Protein 1T3I (pdb70)

Structure (mmCIF, N/CA/C/O backbone):
data_1T3I
#
_entry.id   1T3I
#
_cell.length_a   88.386
_cell.length_b   89.308
_cell.length_c   141.815
_cell.angle_alpha   90.00
_cell.angle_beta   90.00
_cell.angle_gamma   90.00
#
_symmetry.space_group_name_H-M   'P 21 21 21'
#
loop_
_entity.id
_entity.type
_entity.pdbx_description
1 polymer 'Probable cysteine desulfurase'
2 branched beta-D-fructofuranose-(2-1)-3-O-octanoyl-alpha-D-glucopyranose
3 non-polymer "PYRIDOXAL-5'-PHOSPHATE"
4 non-polymer GLYCEROL
5 water water
#
loop_
_atom_site.group_PDB
_atom_site.id
_atom_site.type_symbol
_atom_site.label_atom_id
_atom_site.label_alt_id
_atom_site.label_comp_id
_atom_site.label_asym_id
_atom_site.label_entity_id
_atom_site.label_seq_id
_atom_site.pdbx_PDB_ins_code
_atom_site.Cartn_x
_atom_site.Cartn_y
_atom_site.Cartn_z
_atom_site.occupancy
_atom_site.B_iso_or_equiv
_atom_site.auth_seq_id
_atom_site.auth_comp_id
_atom_site.auth_asym_id
_atom_site.auth_atom_id
_atom_site.pdbx_PDB_model_num
ATOM 1 N N . PRO A 1 7 ? -22.065 27.922 15.756 1.00 45.77 7 PRO A N 1
ATOM 2 C CA . PRO A 1 7 ? -21.283 29.092 16.222 1.00 45.05 7 PRO A CA 1
ATOM 3 C C . PRO A 1 7 ? -19.847 29.043 15.710 1.00 43.11 7 PRO A C 1
ATOM 4 O O . PRO A 1 7 ? -19.197 27.996 15.752 1.00 42.38 7 PRO A O 1
ATOM 8 N N . SER A 1 8 ? -19.359 30.181 15.225 1.00 40.82 8 SER A N 1
ATOM 9 C CA . SER A 1 8 ? -17.998 30.275 14.706 1.00 38.31 8 SER A CA 1
ATOM 10 C C . SER A 1 8 ? -16.982 30.015 15.813 1.00 36.22 8 SER A C 1
ATOM 11 O O . SER A 1 8 ? -17.311 30.088 16.996 1.00 34.75 8 SER A O 1
ATOM 14 N N . LEU A 1 9 ? -15.748 29.715 15.424 1.00 34.91 9 LEU A N 1
ATOM 15 C CA . LEU A 1 9 ? -14.690 29.469 16.396 1.00 33.47 9 LEU A CA 1
ATOM 16 C C . LEU A 1 9 ? -14.545 30.687 17.303 1.00 31.64 9 LEU A C 1
ATOM 17 O O . LEU A 1 9 ? -14.410 30.559 18.519 1.00 30.89 9 LEU A O 1
ATOM 22 N N . ALA A 1 10 ? -14.585 31.874 16.703 1.00 31.27 10 ALA A N 1
ATOM 23 C CA . ALA A 1 10 ? -14.449 33.112 17.459 1.00 29.86 10 ALA A CA 1
ATOM 24 C C . ALA A 1 10 ? -15.554 33.235 18.496 1.00 30.96 10 ALA A C 1
ATOM 25 O O . ALA A 1 10 ? -15.301 33.572 19.650 1.00 30.74 10 ALA A O 1
ATOM 27 N N . ALA A 1 11 ? -16.783 32.959 18.078 1.00 30.46 11 ALA A N 1
ATOM 28 C CA . ALA A 1 11 ? -17.924 33.048 18.975 1.00 32.18 11 ALA A CA 1
ATOM 29 C C . ALA A 1 11 ? -17.736 32.192 20.222 1.00 32.75 11 ALA A C 1
ATOM 30 O O . ALA A 1 11 ? -18.164 32.573 21.312 1.00 34.25 11 ALA A O 1
ATOM 32 N N . THR A 1 12 ? -17.092 31.039 20.063 1.00 33.06 12 THR A N 1
ATOM 33 C CA . THR A 1 12 ? -16.881 30.134 21.186 1.00 33.46 12 THR A CA 1
ATOM 34 C C . THR A 1 12 ? -15.752 30.530 22.133 1.00 32.88 12 THR A C 1
ATOM 35 O O . THR A 1 12 ? -15.708 30.050 23.263 1.00 31.97 12 THR A O 1
ATOM 39 N N . VAL A 1 13 ? -14.847 31.402 21.693 1.00 30.89 13 VAL A N 1
ATOM 40 C CA . VAL A 1 13 ? -13.723 31.791 22.547 1.00 30.41 13 VAL A CA 1
ATOM 41 C C . VAL A 1 13 ? -13.609 33.265 22.933 1.00 29.37 13 VAL A C 1
ATOM 42 O O . VAL A 1 13 ? -12.844 33.604 23.833 1.00 29.09 13 VAL A O 1
ATOM 46 N N . ARG A 1 14 ? -14.352 34.146 22.272 1.00 29.14 14 ARG A N 1
ATOM 47 C CA . ARG A 1 14 ? -14.249 35.566 22.594 1.00 28.48 14 ARG A CA 1
ATOM 48 C C . ARG A 1 14 ? -14.436 35.889 24.077 1.00 29.98 14 ARG A C 1
ATOM 49 O O . ARG A 1 14 ? -13.845 36.844 24.588 1.00 28.63 14 ARG A O 1
ATOM 57 N N . GLN A 1 15 ? -15.245 35.094 24.772 1.00 28.90 15 GLN A N 1
ATOM 58 C CA . GLN A 1 15 ? -15.474 35.321 26.194 1.00 29.31 15 GLN A CA 1
ATOM 59 C C . GLN A 1 15 ? -14.197 35.063 26.994 1.00 28.44 15 GLN A C 1
ATOM 60 O O . GLN A 1 15 ? -14.098 35.463 28.156 1.00 29.28 15 GLN A O 1
ATOM 62 N N . ASP A 1 16 ? -13.226 34.399 26.368 1.00 28.57 16 ASP A N 1
ATOM 63 C CA . ASP A 1 16 ? -11.952 34.085 27.017 1.00 28.43 16 ASP A CA 1
ATOM 64 C C . ASP A 1 16 ? -10.988 35.270 27.046 1.00 29.61 16 ASP A C 1
ATOM 65 O O . ASP A 1 16 ? -10.011 35.259 27.797 1.00 29.66 16 ASP A O 1
ATOM 70 N N . PHE A 1 17 ? -11.256 36.281 26.224 1.00 28.38 17 PHE A N 1
ATOM 71 C CA . PHE A 1 17 ? -10.385 37.453 26.143 1.00 27.80 17 PHE A CA 1
ATOM 72 C C . PHE A 1 17 ? -11.062 38.696 26.698 1.00 27.84 17 PHE A C 1
ATOM 73 O O . PHE A 1 17 ? -11.823 39.369 26.004 1.00 27.74 17 PHE A O 1
ATOM 81 N N . PRO A 1 18 ? -10.782 39.025 27.965 1.00 28.28 18 PRO A N 1
ATOM 82 C CA . PRO A 1 18 ? -11.393 40.199 28.587 1.00 28.26 18 PRO A CA 1
ATOM 83 C C . PRO A 1 18 ? -11.150 41.547 27.911 1.00 27.89 18 PRO A C 1
ATOM 84 O O . PRO A 1 18 ? -12.004 42.431 27.975 1.00 28.32 18 PRO A O 1
ATOM 88 N N . ILE A 1 19 ? -10.008 41.710 27.250 1.00 26.22 19 ILE A N 1
ATOM 89 C CA . ILE A 1 19 ? -9.713 42.988 26.614 1.00 25.30 19 ILE A CA 1
ATOM 90 C C . ILE A 1 19 ? -10.649 43.326 25.458 1.00 25.91 19 ILE A C 1
ATOM 91 O O . ILE A 1 19 ? -10.825 44.496 25.115 1.00 26.45 19 ILE A O 1
ATOM 96 N N . LEU A 1 20 ? -11.250 42.303 24.861 1.00 25.68 20 LEU A N 1
ATOM 97 C CA . LEU A 1 20 ? -12.156 42.505 23.734 1.00 27.67 20 LEU A CA 1
ATOM 98 C C . LEU A 1 20 ? -13.462 43.179 24.138 1.00 29.18 20 LEU A C 1
ATOM 99 O O . LEU A 1 20 ? -14.135 43.791 23.310 1.00 28.34 20 LEU A O 1
ATOM 104 N N . ASN A 1 21 ? -13.813 43.067 25.412 1.00 29.70 21 ASN A N 1
ATOM 105 C CA . ASN A 1 21 ? -15.052 43.647 25.911 1.00 32.99 21 ASN A CA 1
ATOM 106 C C . ASN A 1 21 ? -14.890 45.065 26.442 1.00 32.72 21 ASN A C 1
ATOM 107 O O . ASN A 1 21 ? -14.919 45.297 27.651 1.00 33.32 21 ASN A O 1
ATOM 112 N N . GLN A 1 22 ? -14.717 46.014 25.532 1.00 32.15 22 GLN A N 1
ATOM 113 C CA . GLN A 1 22 ? -14.569 47.410 25.911 1.00 33.00 22 GLN A CA 1
ATOM 114 C C . GLN A 1 22 ? -14.881 48.300 24.721 1.00 33.69 22 GLN A C 1
ATOM 115 O O . GLN A 1 22 ? -14.913 47.833 23.582 1.00 32.94 22 GLN A O 1
ATOM 121 N N . GLU A 1 23 ? -15.113 49.580 24.989 1.00 34.80 23 GLU A N 1
ATOM 122 C CA . GLU A 1 23 ? -15.420 50.529 23.930 1.00 36.94 23 GLU A CA 1
ATOM 123 C C . GLU A 1 23 ? -14.305 51.536 23.699 1.00 36.49 23 GLU A C 1
ATOM 124 O O . GLU A 1 23 ? -13.623 51.962 24.634 1.00 36.81 23 GLU A O 1
ATOM 130 N N . ILE A 1 24 ? -14.129 51.902 22.435 1.00 35.81 24 ILE A N 1
ATOM 131 C CA . ILE A 1 24 ? -13.115 52.860 22.020 1.00 35.63 24 ILE A CA 1
ATOM 132 C C . ILE A 1 24 ? -13.816 53.974 21.244 1.00 36.27 24 ILE A C 1
ATOM 133 O O . ILE A 1 24 ? -14.538 53.708 20.285 1.00 35.18 24 ILE A O 1
ATOM 138 N N . ASN A 1 25 ? -13.600 55.216 21.666 1.00 37.68 25 ASN A N 1
ATOM 139 C CA . ASN A 1 25 ? -14.207 56.374 21.015 1.00 39.37 25 ASN A CA 1
ATOM 140 C C . ASN A 1 25 ? -15.705 56.212 20.778 1.00 39.40 25 ASN A C 1
ATOM 141 O O . ASN A 1 25 ? -16.223 56.628 19.742 1.00 40.99 25 ASN A O 1
ATOM 146 N N . GLY A 1 26 ? -16.391 55.601 21.739 1.00 39.48 26 GLY A N 1
ATOM 147 C CA . GLY A 1 26 ? -17.827 55.411 21.626 1.00 38.22 26 GLY A CA 1
ATOM 148 C C . GLY A 1 26 ? -18.287 54.180 20.867 1.00 37.54 26 GLY A C 1
ATOM 149 O O . GLY A 1 26 ? -19.489 53.978 20.690 1.00 38.28 26 GLY A O 1
ATOM 150 N N . HIS A 1 27 ? -17.350 53.354 20.414 1.00 34.64 27 HIS A N 1
ATOM 151 C CA . HIS A 1 27 ? -17.706 52.152 19.671 1.00 33.91 27 HIS A CA 1
ATOM 152 C C . HIS A 1 27 ? -17.017 50.923 20.243 1.00 33.23 27 HIS A C 1
ATOM 153 O O . HIS A 1 27 ? -15.959 51.024 20.859 1.00 32.33 27 HIS A O 1
ATOM 160 N N . PRO A 1 28 ? -17.608 49.739 20.037 1.00 32.56 28 PRO A N 1
ATOM 161 C CA . PRO A 1 28 ? -16.987 48.519 20.554 1.00 32.03 28 PRO A CA 1
ATOM 162 C C . PRO A 1 28 ? -15.637 48.313 19.870 1.00 29.45 28 PRO A C 1
ATOM 163 O O . PRO A 1 28 ? -15.501 48.528 18.664 1.00 26.34 28 PRO A O 1
ATOM 167 N N . LEU A 1 29 ? -14.635 47.921 20.649 1.00 27.33 29 LEU A N 1
ATOM 168 C CA . LEU A 1 29 ? -13.301 47.691 20.112 1.00 26.02 29 LEU A CA 1
ATOM 169 C C . LEU A 1 29 ? -13.297 46.635 19.019 1.00 24.88 29 LEU A C 1
ATOM 170 O O . LEU A 1 29 ? -13.944 45.596 19.138 1.00 25.27 29 LEU A O 1
ATOM 175 N N . VAL A 1 30 ? -12.570 46.919 17.945 1.00 23.62 30 VAL A N 1
ATOM 176 C CA . VAL A 1 30 ? -12.407 45.984 16.845 1.00 23.52 30 VAL A CA 1
ATOM 177 C C . VAL A 1 30 ? -10.894 45.945 16.671 1.00 23.62 30 VAL A C 1
ATOM 178 O O . VAL A 1 30 ? -10.311 46.807 16.013 1.00 24.56 30 VAL A O 1
ATOM 182 N N . TYR A 1 31 ? -10.266 44.955 17.297 1.00 23.22 31 TYR A N 1
ATOM 183 C CA . TYR A 1 31 ? -8.815 44.817 17.265 1.00 22.91 31 TYR A CA 1
ATOM 184 C C . TYR A 1 31 ? -8.306 44.044 16.055 1.00 22.37 31 TYR A C 1
ATOM 185 O O . TYR A 1 31 ? -8.373 42.817 16.011 1.00 21.60 31 TYR A O 1
ATOM 194 N N . LEU A 1 32 ? -7.785 44.776 15.080 1.00 21.93 32 LEU A N 1
ATOM 195 C CA . LEU A 1 32 ? -7.271 44.169 13.861 1.00 22.09 32 LEU A CA 1
ATOM 196 C C . LEU A 1 32 ? -5.786 44.481 13.675 1.00 21.69 32 LEU A C 1
ATOM 197 O O . LEU A 1 32 ? -5.339 44.796 12.572 1.00 20.95 32 LEU A O 1
ATOM 202 N N . ASP A 1 33 ? -5.025 44.396 14.762 1.00 20.95 33 ASP A N 1
ATOM 203 C CA . ASP A 1 33 ? -3.587 44.648 14.707 1.00 23.24 33 ASP A CA 1
ATOM 204 C C . ASP A 1 33 ? -2.872 43.485 15.391 1.00 23.37 33 ASP A C 1
ATOM 205 O O . ASP A 1 33 ? -1.904 43.662 16.133 1.00 22.67 33 ASP A O 1
ATOM 210 N N . ASN A 1 34 ? -3.371 42.287 15.110 1.00 21.59 34 ASN A N 1
ATOM 211 C CA . ASN A 1 34 ? -2.836 41.058 15.676 1.00 21.07 34 ASN A CA 1
ATOM 212 C C . ASN A 1 34 ? -1.454 40.679 15.176 1.00 21.16 34 ASN A C 1
ATOM 213 O O . ASN A 1 34 ? -0.737 39.933 15.841 1.00 22.31 34 ASN A O 1
ATOM 218 N N . ALA A 1 35 ? -1.071 41.192 14.014 1.00 19.66 35 ALA A N 1
ATOM 219 C CA . ALA A 1 35 ? 0.255 40.903 13.486 1.00 20.76 35 ALA A CA 1
ATOM 220 C C . ALA A 1 35 ? 1.284 41.663 14.332 1.00 21.83 35 ALA A C 1
ATOM 221 O O . ALA A 1 35 ? 2.452 41.283 14.381 1.00 23.59 35 ALA A O 1
ATOM 223 N N . ALA A 1 36 ? 0.844 42.735 14.992 1.00 21.60 36 ALA A N 1
ATOM 224 C CA . ALA A 1 36 ? 1.731 43.524 15.849 1.00 22.50 36 ALA A CA 1
ATOM 225 C C . ALA A 1 36 ? 1.851 42.803 17.191 1.00 22.73 36 ALA A C 1
ATOM 226 O O . ALA A 1 36 ? 2.948 42.592 17.703 1.00 23.05 36 ALA A O 1
ATOM 228 N N . THR A 1 37 ? 0.713 42.434 17.763 1.00 21.88 37 THR A N 1
ATOM 229 C CA . THR A 1 37 ? 0.713 41.682 19.014 1.00 20.99 37 THR A CA 1
ATOM 230 C C . THR A 1 37 ? -0.681 41.132 19.255 1.00 22.17 37 THR A C 1
ATOM 231 O O . THR A 1 37 ? -1.668 41.723 18.814 1.00 21.37 37 THR A O 1
ATOM 235 N N . SER A 1 38 ? -0.753 39.992 19.941 1.00 20.86 38 SER A N 1
ATOM 236 C CA . SER A 1 38 ? -2.027 39.330 20.204 1.00 21.86 38 SER A CA 1
ATOM 237 C C . SER A 1 38 ? -2.587 39.633 21.584 1.00 22.19 38 SER A C 1
ATOM 238 O O . SER A 1 38 ? -1.880 40.129 22.458 1.00 22.64 38 SER A O 1
ATOM 241 N N . GLN A 1 39 ? -3.867 39.333 21.772 1.00 22.23 39 GLN A N 1
ATOM 242 C CA . GLN A 1 39 ? -4.504 39.545 23.063 1.00 22.90 39 GLN A CA 1
ATOM 243 C C . GLN A 1 39 ? -4.413 38.230 23.836 1.00 23.50 39 GLN A C 1
ATOM 244 O O . GLN A 1 39 ? -4.175 37.177 23.240 1.00 23.71 39 GLN A O 1
ATOM 250 N N . LYS A 1 40 ? -4.599 38.282 25.152 1.00 22.36 40 LYS A N 1
ATOM 251 C CA . LYS A 1 40 ? -4.464 37.082 25.976 1.00 22.73 40 LYS A CA 1
ATOM 252 C C . LYS A 1 40 ? -5.748 36.520 26.571 1.00 21.70 40 LYS A C 1
ATOM 253 O O . LYS A 1 40 ? -6.623 37.268 26.998 1.00 22.93 40 LYS A O 1
ATOM 259 N N . PRO A 1 41 ? -5.871 35.183 26.611 1.00 23.04 41 PRO A N 1
ATOM 260 C CA . PRO A 1 41 ? -7.064 34.549 27.182 1.00 22.48 41 PRO A CA 1
ATOM 261 C C . PRO A 1 41 ? -6.889 34.437 28.700 1.00 24.98 41 PRO A C 1
ATOM 262 O O . PRO A 1 41 ? -5.761 34.465 29.202 1.00 24.25 41 PRO A O 1
ATOM 266 N N . ARG A 1 42 ? -8.000 34.314 29.425 1.00 24.48 42 ARG A N 1
ATOM 267 C CA . ARG A 1 42 ? -7.952 34.208 30.880 1.00 26.39 42 ARG A CA 1
ATOM 268 C C . ARG A 1 42 ? -7.042 33.077 31.344 1.00 26.28 42 ARG A C 1
ATOM 269 O O . ARG A 1 42 ? -6.347 33.212 32.349 1.00 27.84 42 ARG A O 1
ATOM 277 N N . ALA A 1 43 ? -7.042 31.968 30.610 1.00 26.57 43 ALA A N 1
ATOM 278 C CA . ALA A 1 43 ? -6.206 30.824 30.960 1.00 26.98 43 ALA A CA 1
ATOM 279 C C . ALA A 1 43 ? -4.753 31.256 31.160 1.00 27.32 43 ALA A C 1
ATOM 280 O O . ALA A 1 43 ? -4.083 30.824 32.101 1.00 26.15 43 ALA A O 1
ATOM 282 N N . VAL A 1 44 ? -4.275 32.117 30.269 1.00 23.91 44 VAL A N 1
ATOM 283 C CA . VAL A 1 44 ? -2.906 32.612 30.342 1.00 24.08 44 VAL A CA 1
ATOM 284 C C . VAL A 1 44 ? -2.712 33.595 31.495 1.00 23.38 44 VAL A C 1
ATOM 285 O O . VAL A 1 44 ? -1.772 33.470 32.272 1.00 24.81 44 VAL A O 1
ATOM 289 N N . LEU A 1 45 ? -3.605 34.572 31.607 1.00 23.64 45 LEU A N 1
ATOM 290 C CA . LEU A 1 45 ? -3.501 35.568 32.663 1.00 24.01 45 LEU A CA 1
ATOM 291 C C . LEU A 1 45 ? -3.649 34.973 34.063 1.00 25.21 45 LEU A C 1
ATOM 292 O O . LEU A 1 45 ? -2.958 35.391 34.993 1.00 22.92 45 LEU A O 1
ATOM 297 N N . GLU A 1 46 ? -4.542 33.998 34.215 1.00 25.11 46 GLU A N 1
ATOM 298 C CA . GLU A 1 46 ? -4.743 33.366 35.516 1.00 26.53 46 GLU A CA 1
ATOM 299 C C . GLU A 1 46 ? -3.516 32.531 35.890 1.00 25.81 46 GLU A C 1
ATOM 300 O O . GLU A 1 46 ? -3.180 32.398 37.066 1.00 24.99 46 GLU A O 1
ATOM 306 N N . LYS A 1 47 ? -2.849 31.976 34.885 1.00 24.92 47 LYS A N 1
ATOM 307 C CA . LYS A 1 47 ? -1.651 31.173 35.115 1.00 26.13 47 LYS A CA 1
ATOM 308 C C . LYS A 1 47 ? -0.561 32.089 35.670 1.00 25.80 47 LYS A C 1
ATOM 309 O O . LYS A 1 47 ? 0.189 31.730 36.582 1.00 25.46 47 LYS A O 1
ATOM 315 N N . LEU A 1 48 ? -0.493 33.284 35.099 1.00 25.56 48 LEU A N 1
ATOM 316 C CA . LEU A 1 48 ? 0.478 34.295 35.493 1.00 25.78 48 LEU A CA 1
ATOM 317 C C . LEU A 1 48 ? 0.180 34.736 36.927 1.00 25.81 48 LEU A C 1
ATOM 318 O O . LEU A 1 48 ? 1.064 34.736 37.787 1.00 25.40 48 LEU A O 1
ATOM 323 N N . MET A 1 49 ? -1.073 35.103 37.186 1.00 26.17 49 MET A N 1
ATOM 324 C CA . MET A 1 49 ? -1.468 35.536 38.523 1.00 26.93 49 MET A CA 1
ATOM 325 C C . MET A 1 49 ? -1.295 34.438 39.563 1.00 27.30 49 MET A C 1
ATOM 326 O O . MET A 1 49 ? -0.813 34.696 40.665 1.00 24.32 49 MET A O 1
ATOM 331 N N . HIS A 1 50 ? -1.688 33.215 39.220 1.00 26.61 50 HIS A N 1
ATOM 332 C CA . HIS A 1 50 ? -1.562 32.120 40.171 1.00 26.51 50 HIS A CA 1
ATOM 333 C C . HIS A 1 50 ? -0.109 31.914 40.575 1.00 26.14 50 HIS A C 1
ATOM 334 O O . HIS A 1 50 ? 0.190 31.699 41.749 1.00 25.79 50 HIS A O 1
ATOM 341 N N . TYR A 1 51 ? 0.792 31.972 39.600 1.00 24.36 51 TYR A N 1
ATOM 342 C CA . TYR A 1 51 ? 2.205 31.796 39.887 1.00 24.36 51 TYR A CA 1
ATOM 343 C C . TYR A 1 51 ? 2.699 32.854 40.872 1.00 24.03 51 TYR A C 1
ATOM 344 O O . TYR A 1 51 ? 3.300 32.528 41.895 1.00 24.37 51 TYR A O 1
ATOM 353 N N . TYR A 1 52 ? 2.442 34.123 40.571 1.00 23.75 52 TYR A N 1
ATOM 354 C CA . TYR A 1 52 ? 2.901 35.199 41.446 1.00 24.45 52 TYR A CA 1
ATOM 355 C C . TYR A 1 52 ? 2.240 35.220 42.818 1.00 24.90 52 TYR A C 1
ATOM 356 O O . TYR A 1 52 ? 2.836 35.681 43.789 1.00 24.78 52 TYR A O 1
ATOM 365 N N . GLU A 1 53 ? 1.018 34.711 42.904 1.00 23.52 53 GLU A N 1
ATOM 366 C CA . GLU A 1 53 ? 0.305 34.709 44.174 1.00 24.93 53 GLU A CA 1
ATOM 367 C C . GLU A 1 53 ? 0.510 33.453 45.017 1.00 24.18 53 GLU A C 1
ATOM 368 O O . GLU A 1 53 ? 0.182 33.446 46.206 1.00 23.90 53 GLU A O 1
ATOM 374 N N . ASN A 1 54 ? 1.065 32.402 44.421 1.00 24.53 54 ASN A N 1
ATOM 375 C CA . ASN A 1 54 ? 1.245 31.151 45.151 1.00 25.13 54 ASN A CA 1
ATOM 376 C C . ASN A 1 54 ? 2.593 30.441 45.076 1.00 26.06 54 ASN A C 1
ATOM 377 O O . ASN A 1 54 ? 3.049 29.879 46.073 1.00 25.96 54 ASN A O 1
ATOM 382 N N . ASP A 1 55 ? 3.230 30.460 43.908 1.00 24.68 55 ASP A N 1
ATOM 383 C CA . ASP A 1 55 ? 4.468 29.707 43.735 1.00 26.19 55 ASP A CA 1
ATOM 384 C C . ASP A 1 55 ? 5.776 30.444 43.490 1.00 25.49 55 ASP A C 1
ATOM 385 O O . ASP A 1 55 ? 6.832 29.820 43.486 1.00 25.88 55 ASP A O 1
ATOM 390 N N . ASN A 1 56 ? 5.721 31.751 43.289 1.00 25.85 56 ASN A N 1
ATOM 391 C CA . ASN A 1 56 ? 6.935 32.508 42.994 1.00 25.35 56 ASN A CA 1
ATOM 392 C C . ASN A 1 56 ? 8.144 32.223 43.890 1.00 24.60 56 ASN A C 1
ATOM 393 O O . ASN A 1 56 ? 8.113 32.431 45.098 1.00 21.68 56 ASN A O 1
ATOM 398 N N . ALA A 1 57 ? 9.216 31.756 43.260 1.00 25.79 57 ALA A N 1
ATOM 399 C CA . ALA A 1 57 ? 10.471 31.439 43.935 1.00 26.56 57 ALA A CA 1
ATOM 400 C C . ALA A 1 57 ? 11.462 31.188 42.808 1.00 27.51 57 ALA A C 1
ATOM 401 O O . ALA A 1 57 ? 11.050 30.930 41.679 1.00 25.57 57 ALA A O 1
ATOM 403 N N . ASN A 1 58 ? 12.760 31.270 43.077 1.00 27.82 58 ASN A N 1
ATOM 404 C CA . ASN A 1 58 ? 13.686 31.014 41.986 1.00 29.83 58 ASN A CA 1
ATOM 405 C C . ASN A 1 58 ? 13.701 29.513 41.730 1.00 30.43 58 ASN A C 1
ATOM 406 O O . ASN A 1 58 ? 13.422 28.709 42.627 1.00 30.51 58 ASN A O 1
ATOM 411 N N . VAL A 1 59 ? 14.001 29.138 40.496 1.00 29.91 59 VAL A N 1
ATOM 412 C CA . VAL A 1 59 ? 14.024 27.737 40.116 1.00 32.86 59 VAL A CA 1
ATOM 413 C C . VAL A 1 59 ? 15.434 27.164 40.163 1.00 33.97 59 VAL A C 1
ATOM 414 O O . VAL A 1 59 ? 15.585 26.023 39.678 1.00 38.68 59 VAL A O 1
ATOM 418 N N . GLY A 1 62 ? 15.831 24.429 44.054 1.00 46.56 62 GLY A N 1
ATOM 419 C CA . GLY A 1 62 ? 15.728 24.849 45.477 1.00 44.98 62 GLY A CA 1
ATOM 420 C C . GLY A 1 62 ? 15.169 23.748 46.354 1.00 43.93 62 GLY A C 1
ATOM 421 O O . GLY A 1 62 ? 14.462 22.859 45.879 1.00 45.43 62 GLY A O 1
ATOM 422 N N . ALA A 1 63 ? 15.479 23.808 47.643 1.00 42.92 63 ALA A N 1
ATOM 423 C CA . ALA A 1 63 ? 15.008 22.803 48.581 1.00 41.35 63 ALA A CA 1
ATOM 424 C C . ALA A 1 63 ? 13.602 23.079 49.105 1.00 40.39 63 ALA A C 1
ATOM 425 O O . ALA A 1 63 ? 12.835 22.142 49.337 1.00 41.53 63 ALA A O 1
ATOM 427 N N . HIS A 1 64 ? 13.250 24.351 49.284 1.00 35.56 64 HIS A N 1
ATOM 428 C CA . HIS A 1 64 ? 11.933 24.668 49.816 1.00 32.09 64 HIS A CA 1
ATOM 429 C C . HIS A 1 64 ? 10.777 24.436 48.845 1.00 30.21 64 HIS A C 1
ATOM 430 O O . HIS A 1 64 ? 10.949 24.435 47.625 1.00 27.98 64 HIS A O 1
ATOM 437 N N . GLN A 1 65 ? 9.596 24.219 49.413 1.00 29.52 65 GLN A N 1
ATOM 438 C CA . GLN A 1 65 ? 8.394 23.915 48.646 1.00 30.34 65 GLN A CA 1
ATOM 439 C C . GLN A 1 65 ? 8.049 24.862 47.504 1.00 29.20 65 GLN A C 1
ATOM 440 O O . GLN A 1 65 ? 7.697 24.410 46.418 1.00 28.39 65 GLN A O 1
ATOM 446 N N . LEU A 1 66 ? 8.132 26.168 47.736 1.00 29.31 66 LEU A N 1
ATOM 447 C CA . LEU A 1 66 ? 7.808 27.114 46.671 1.00 29.44 66 LEU A CA 1
ATOM 448 C C . LEU A 1 66 ? 8.744 26.941 45.482 1.00 29.38 66 LEU A C 1
ATOM 449 O O . LEU A 1 66 ? 8.313 26.991 44.330 1.00 30.48 66 LEU A O 1
ATOM 454 N N . SER A 1 67 ? 10.025 26.731 45.762 1.00 29.59 67 SER A N 1
ATOM 455 C CA . SER A 1 67 ? 10.999 26.539 44.696 1.00 29.45 67 SER A CA 1
ATOM 456 C C . SER A 1 67 ? 10.673 25.263 43.922 1.00 29.92 67 SER A C 1
ATOM 457 O O . SER A 1 67 ? 10.801 25.225 42.700 1.00 28.13 67 SER A O 1
ATOM 460 N N . VAL A 1 68 ? 10.254 24.218 44.633 1.00 29.19 68 VAL A N 1
ATOM 461 C CA . VAL A 1 68 ? 9.899 22.956 43.985 1.00 29.21 68 VAL A CA 1
ATOM 462 C C . VAL A 1 68 ? 8.716 23.188 43.050 1.00 28.98 68 VAL A C 1
ATOM 463 O O . VAL A 1 68 ? 8.734 22.781 41.885 1.00 28.22 68 VAL A O 1
ATOM 467 N N . ARG A 1 69 ? 7.687 23.846 43.570 1.00 27.84 69 ARG A N 1
ATOM 468 C CA . ARG A 1 69 ? 6.499 24.137 42.782 1.00 28.92 69 ARG A CA 1
ATOM 469 C C . ARG A 1 69 ? 6.812 25.035 41.589 1.00 28.60 69 ARG A C 1
ATOM 470 O O . ARG A 1 69 ? 6.334 24.793 40.479 1.00 28.54 69 ARG A O 1
ATOM 478 N N . ALA A 1 70 ? 7.614 26.070 41.813 1.00 27.11 70 ALA A N 1
ATOM 479 C CA . ALA A 1 70 ? 7.970 26.972 40.724 1.00 27.58 70 ALA A CA 1
ATOM 480 C C . ALA A 1 70 ? 8.809 26.229 39.689 1.00 27.25 70 ALA A C 1
ATOM 481 O O . ALA A 1 70 ? 8.625 26.402 38.483 1.00 26.75 70 ALA A O 1
ATOM 483 N N . THR A 1 71 ? 9.726 25.390 40.162 1.00 26.82 71 THR A N 1
ATOM 484 C CA . THR A 1 71 ? 10.594 24.635 39.263 1.00 26.98 71 THR A CA 1
ATOM 485 C C . THR A 1 71 ? 9.841 23.603 38.420 1.00 27.12 71 THR A C 1
ATOM 486 O O . THR A 1 71 ? 10.094 23.469 37.220 1.00 27.28 71 THR A O 1
ATOM 490 N N . ASP A 1 72 ? 8.922 22.868 39.037 1.00 27.57 72 ASP A N 1
ATOM 491 C CA . ASP A 1 72 ? 8.164 21.873 38.288 1.00 28.86 72 ASP A CA 1
ATOM 492 C C . ASP A 1 72 ? 7.344 22.556 37.200 1.00 27.87 72 ASP A C 1
ATOM 493 O O . ASP A 1 72 ? 7.322 22.106 36.059 1.00 29.57 72 ASP A O 1
ATOM 498 N N . ALA A 1 73 ? 6.672 23.646 37.557 1.00 26.59 73 ALA A N 1
ATOM 499 C CA . ALA A 1 73 ? 5.848 24.369 36.596 1.00 26.79 73 ALA A CA 1
ATOM 500 C C . ALA A 1 73 ? 6.699 24.896 35.446 1.00 27.58 73 ALA A C 1
ATOM 501 O O . ALA A 1 73 ? 6.341 24.747 34.277 1.00 26.63 73 ALA A O 1
ATOM 503 N N . TYR A 1 74 ? 7.830 25.505 35.788 1.00 26.48 74 TYR A N 1
ATOM 504 C CA . TYR A 1 74 ? 8.733 26.071 34.793 1.00 27.01 74 TYR A CA 1
ATOM 505 C C . TYR A 1 74 ? 9.346 25.035 33.852 1.00 27.33 74 TYR A C 1
ATOM 506 O O . TYR A 1 74 ? 9.354 25.219 32.631 1.00 27.04 74 TYR A O 1
ATOM 515 N N . GLU A 1 75 ? 9.860 23.948 34.416 1.00 25.96 75 GLU A N 1
ATOM 516 C CA . GLU A 1 75 ? 10.482 22.908 33.609 1.00 27.13 75 GLU A CA 1
ATOM 517 C C . GLU A 1 75 ? 9.518 22.196 32.661 1.00 27.64 75 GLU A C 1
ATOM 518 O O . GLU A 1 75 ? 9.933 21.677 31.627 1.00 28.78 75 GLU A O 1
ATOM 524 N N . ALA A 1 76 ? 8.235 22.189 33.002 1.00 27.25 76 ALA A N 1
ATOM 525 C CA . ALA A 1 76 ? 7.224 21.536 32.171 1.00 27.14 76 ALA A CA 1
ATOM 526 C C . ALA A 1 76 ? 6.980 22.270 30.849 1.00 27.73 76 ALA A C 1
ATOM 527 O O . ALA A 1 76 ? 6.535 21.670 29.871 1.00 27.36 76 ALA A O 1
ATOM 529 N N . VAL A 1 77 ? 7.282 23.562 30.816 1.00 26.33 77 VAL A N 1
ATOM 530 C CA . VAL A 1 77 ? 7.051 24.359 29.613 1.00 26.36 77 VAL A CA 1
ATOM 531 C C . VAL A 1 77 ? 7.863 23.944 28.384 1.00 25.90 77 VAL A C 1
ATOM 532 O O . VAL A 1 77 ? 7.327 23.893 27.274 1.00 25.25 77 VAL A O 1
ATOM 536 N N . ARG A 1 78 ? 9.144 23.637 28.569 1.00 25.02 78 ARG A N 1
ATOM 537 C CA . ARG A 1 78 ? 9.984 23.293 27.426 1.00 25.62 78 ARG A CA 1
ATOM 538 C C . ARG A 1 78 ? 9.426 22.199 26.518 1.00 26.55 78 ARG A C 1
ATOM 539 O O . ARG A 1 78 ? 9.493 22.319 25.292 1.00 24.40 78 ARG A O 1
ATOM 547 N N . ASN A 1 79 ? 8.867 21.139 27.093 1.00 26.23 79 ASN A N 1
ATOM 548 C CA . ASN A 1 79 ? 8.330 20.081 26.246 1.00 28.34 79 ASN A CA 1
ATOM 549 C C . ASN A 1 79 ? 7.026 20.508 25.588 1.00 26.78 79 ASN A C 1
ATOM 550 O O . ASN A 1 79 ? 6.670 19.994 24.530 1.00 26.02 79 ASN A O 1
ATOM 555 N N . LYS A 1 80 ? 6.303 21.431 26.217 1.00 25.77 80 LYS A N 1
ATOM 556 C CA . LYS A 1 80 ? 5.061 21.915 25.627 1.00 25.04 80 LYS A CA 1
ATOM 557 C C . LYS A 1 80 ? 5.422 22.635 24.331 1.00 24.37 80 LYS A C 1
ATOM 558 O O . LYS A 1 80 ? 4.750 22.481 23.310 1.00 23.65 80 LYS A O 1
ATOM 564 N N . VAL A 1 81 ? 6.493 23.423 24.378 1.00 23.30 81 VAL A N 1
ATOM 565 C CA . VAL A 1 81 ? 6.942 24.168 23.207 1.00 22.13 81 VAL A CA 1
ATOM 566 C C . VAL A 1 81 ? 7.517 23.235 22.147 1.00 22.81 81 VAL A C 1
ATOM 567 O O . VAL A 1 81 ? 7.243 23.385 20.955 1.00 23.91 81 VAL A O 1
ATOM 571 N N . ALA A 1 82 ? 8.318 22.272 22.587 1.00 22.25 82 ALA A N 1
ATOM 572 C CA . ALA A 1 82 ? 8.923 21.316 21.674 1.00 22.87 82 ALA A CA 1
ATOM 573 C C . ALA A 1 82 ? 7.840 20.575 20.889 1.00 22.37 82 ALA A C 1
ATOM 574 O O . ALA A 1 82 ? 7.932 20.448 19.668 1.00 23.31 82 ALA A O 1
ATOM 576 N N . LYS A 1 83 ? 6.812 20.101 21.590 1.00 23.58 83 LYS A N 1
ATOM 577 C CA . LYS A 1 83 ? 5.714 19.379 20.943 1.00 24.90 83 LYS A CA 1
ATOM 578 C C . LYS A 1 83 ? 4.887 20.290 20.034 1.00 25.75 83 LYS A C 1
ATOM 579 O O . LYS A 1 83 ? 4.370 19.854 19.003 1.00 25.41 83 LYS A O 1
ATOM 581 N N . PHE A 1 84 ? 4.759 21.555 20.420 1.00 24.89 84 PHE A N 1
ATOM 582 C CA . PHE A 1 84 ? 3.993 22.516 19.633 1.00 26.12 84 PHE A CA 1
ATOM 583 C C . PHE A 1 84 ? 4.570 22.674 18.226 1.00 25.69 84 PHE A C 1
ATOM 584 O O . PHE A 1 84 ? 3.820 22.814 17.264 1.00 26.12 84 PHE A O 1
ATOM 592 N N . ILE A 1 85 ? 5.896 22.641 18.104 1.00 24.29 85 ILE A N 1
ATOM 593 C CA . ILE A 1 85 ? 6.537 22.785 16.794 1.00 25.12 85 ILE A CA 1
ATOM 594 C C . ILE A 1 85 ? 7.147 21.467 16.295 1.00 24.27 85 ILE A C 1
ATOM 595 O O . ILE A 1 85 ? 7.879 21.446 15.308 1.00 23.14 85 ILE A O 1
ATOM 600 N N . ASN A 1 86 ? 6.825 20.380 16.987 1.00 25.25 86 ASN A N 1
ATOM 601 C CA . ASN A 1 86 ? 7.322 19.038 16.663 1.00 25.57 86 ASN A CA 1
ATOM 602 C C . ASN A 1 86 ? 8.843 18.917 16.665 1.00 26.20 86 ASN A C 1
ATOM 603 O O . ASN A 1 86 ? 9.420 18.244 15.809 1.00 28.39 86 ASN A O 1
ATOM 608 N N . ALA A 1 87 ? 9.495 19.572 17.619 1.00 25.75 87 ALA A N 1
ATOM 609 C CA . ALA A 1 87 ? 10.947 19.490 17.729 1.00 26.68 87 ALA A CA 1
ATOM 610 C C . ALA A 1 87 ? 11.280 18.079 18.214 1.00 27.17 87 ALA A C 1
ATOM 611 O O . ALA A 1 87 ? 10.492 17.470 18.932 1.00 27.48 87 ALA A O 1
ATOM 613 N N . ARG A 1 88 ? 12.441 17.560 17.831 1.00 28.97 88 ARG A N 1
ATOM 614 C CA . ARG A 1 88 ? 12.834 16.218 18.255 1.00 31.07 88 ARG A CA 1
ATOM 615 C C . ARG A 1 88 ? 13.079 16.137 19.758 1.00 31.51 88 ARG A C 1
ATOM 616 O O . ARG A 1 88 ? 12.796 15.117 20.388 1.00 31.68 88 ARG A O 1
ATOM 624 N N . SER A 1 89 ? 13.605 17.211 20.335 1.00 30.37 89 SER A N 1
ATOM 625 C CA . SER A 1 89 ? 13.890 17.226 21.764 1.00 31.02 89 SER A CA 1
ATOM 626 C C . SER A 1 89 ? 13.720 18.603 22.396 1.00 30.14 89 SER A C 1
ATOM 627 O O . SER A 1 89 ? 13.997 19.618 21.764 1.00 30.00 89 SER A O 1
ATOM 630 N N . PRO A 1 90 ? 13.264 18.654 23.659 1.00 30.55 90 PRO A N 1
ATOM 631 C CA . PRO A 1 90 ? 13.089 19.950 24.323 1.00 30.04 90 PRO A CA 1
ATOM 632 C C . PRO A 1 90 ? 14.439 20.644 24.496 1.00 30.18 90 PRO A C 1
ATOM 633 O O . PRO A 1 90 ? 14.506 21.846 24.747 1.00 29.35 90 PRO A O 1
ATOM 637 N N . ARG A 1 91 ? 15.515 19.872 24.353 1.00 29.78 91 ARG A N 1
ATOM 638 C CA . ARG A 1 91 ? 16.868 20.407 24.473 1.00 29.28 91 ARG A CA 1
ATOM 639 C C . ARG A 1 91 ? 17.144 21.339 23.295 1.00 28.11 91 ARG A C 1
ATOM 640 O O . ARG A 1 91 ? 18.125 22.084 23.294 1.00 27.51 91 ARG A O 1
ATOM 648 N N . GLU A 1 92 ? 16.270 21.293 22.293 1.00 25.51 92 GLU A N 1
ATOM 649 C CA . GLU A 1 92 ? 16.423 22.127 21.104 1.00 24.82 92 GLU A CA 1
ATOM 650 C C . GLU A 1 92 ? 15.688 23.462 21.224 1.00 23.65 92 GLU A C 1
ATOM 651 O O . GLU A 1 92 ? 15.689 24.263 20.291 1.00 23.53 92 GLU A O 1
ATOM 657 N N . ILE A 1 93 ? 15.070 23.691 22.378 1.00 21.91 93 ILE A N 1
ATOM 658 C CA . ILE A 1 93 ? 14.327 24.922 22.632 1.00 22.26 93 ILE A CA 1
ATOM 65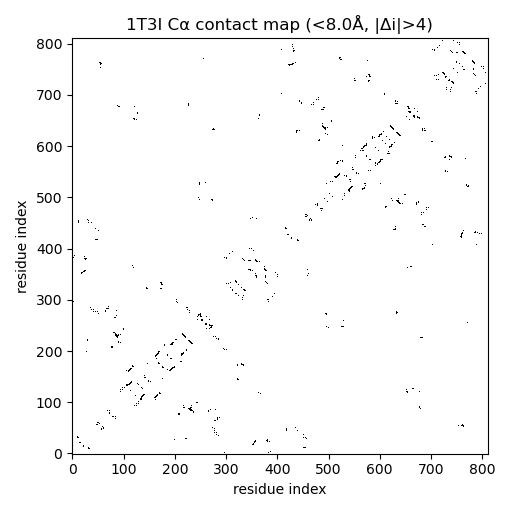9 C C . ILE A 1 93 ? 15.089 25.825 23.598 1.00 22.11 93 ILE A C 1
ATOM 660 O O . ILE A 1 93 ? 15.454 25.402 24.691 1.00 23.30 93 ILE A O 1
ATOM 665 N N . VAL A 1 94 ? 15.309 27.068 23.188 1.00 21.43 94 VAL A N 1
ATOM 666 C CA . VAL A 1 94 ? 16.011 28.053 24.007 1.00 20.68 94 VAL A CA 1
ATOM 667 C C . VAL A 1 94 ? 15.115 29.272 24.211 1.00 21.46 94 VAL A C 1
ATOM 668 O O . VAL A 1 94 ? 14.655 29.877 23.243 1.00 22.66 94 VAL A O 1
ATOM 672 N N . TYR A 1 95 ? 14.861 29.631 25.463 1.00 21.09 95 TYR A N 1
ATOM 673 C CA . TYR A 1 95 ? 14.017 30.786 25.738 1.00 22.17 95 TYR A CA 1
ATOM 674 C C . TYR A 1 95 ? 14.783 32.088 25.547 1.00 22.54 95 TYR A C 1
ATOM 675 O O . TYR A 1 95 ? 15.959 32.181 25.893 1.00 22.32 95 TYR A O 1
ATOM 684 N N . THR A 1 96 ? 14.102 33.085 24.990 1.00 22.37 96 THR A N 1
ATOM 685 C CA . THR A 1 96 ? 14.676 34.408 24.774 1.00 22.19 96 THR A CA 1
ATOM 686 C C . THR A 1 96 ? 13.609 35.422 25.197 1.00 22.15 96 THR A C 1
ATOM 687 O O . THR A 1 96 ? 12.510 35.035 25.591 1.00 19.95 96 THR A O 1
ATOM 691 N N . ARG A 1 97 ? 13.930 36.711 25.124 1.00 24.46 97 ARG A N 1
ATOM 692 C CA . ARG A 1 97 ? 12.968 37.751 25.498 1.00 26.12 97 ARG A CA 1
ATOM 693 C C . ARG A 1 97 ? 11.943 37.869 24.378 1.00 26.48 97 ARG A C 1
ATOM 694 O O . ARG A 1 97 ? 10.745 38.051 24.618 1.00 27.38 97 ARG A O 1
ATOM 702 N N . ASN A 1 98 ? 12.435 37.772 23.146 1.00 24.04 98 ASN A N 1
ATOM 703 C CA . ASN A 1 98 ? 11.592 37.853 21.965 1.00 23.71 98 ASN A CA 1
ATOM 704 C C . ASN A 1 98 ? 12.290 37.173 20.793 1.00 22.77 98 ASN A C 1
ATOM 705 O O . ASN A 1 98 ? 13.419 36.698 20.928 1.00 21.28 98 ASN A O 1
ATOM 710 N N . ALA A 1 99 ? 11.617 37.124 19.650 1.00 20.69 99 ALA A N 1
ATOM 711 C CA . ALA A 1 99 ? 12.185 36.487 18.471 1.00 21.55 99 ALA A CA 1
ATOM 712 C C . ALA A 1 99 ? 13.427 37.236 18.019 1.00 21.71 99 ALA A C 1
ATOM 713 O O . ALA A 1 99 ? 14.375 36.636 17.516 1.00 23.20 99 ALA A O 1
ATOM 715 N N . THR A 1 100 ? 13.420 38.552 18.204 1.00 21.07 100 THR A N 1
ATOM 716 C CA . THR A 1 100 ? 14.565 39.362 17.806 1.00 20.22 100 THR A CA 1
ATOM 717 C C . THR A 1 100 ? 15.815 38.894 18.542 1.00 19.26 100 THR A C 1
ATOM 718 O O . THR A 1 100 ? 16.870 38.743 17.932 1.00 19.21 100 THR A O 1
ATOM 722 N N . GLU A 1 101 ? 15.705 38.663 19.850 1.00 19.28 101 GLU A N 1
ATOM 723 C CA . GLU A 1 101 ? 16.866 38.191 20.602 1.00 20.36 101 GLU A CA 1
ATOM 724 C C . GLU A 1 101 ? 17.310 36.831 20.071 1.00 20.71 101 GLU A C 1
ATOM 725 O O . GLU A 1 101 ? 18.510 36.549 19.985 1.00 21.08 101 GLU A O 1
ATOM 731 N N . ALA A 1 102 ? 16.338 35.988 19.725 1.00 18.82 102 ALA A N 1
ATOM 732 C CA . ALA A 1 102 ? 16.633 34.657 19.197 1.00 21.08 102 ALA A CA 1
ATOM 733 C C . ALA A 1 102 ? 17.439 34.737 17.901 1.00 20.55 102 ALA A C 1
ATOM 734 O O . ALA A 1 102 ? 18.365 33.958 17.697 1.00 21.10 102 ALA A O 1
ATOM 736 N N . ILE A 1 103 ? 17.083 35.668 17.022 1.00 19.60 103 ILE A N 1
ATOM 737 C CA . ILE A 1 103 ? 17.813 35.821 15.766 1.00 20.87 103 ILE A CA 1
ATOM 738 C C . ILE A 1 103 ? 19.224 36.343 16.057 1.00 21.71 103 ILE A C 1
ATOM 739 O O . ILE A 1 103 ? 20.197 35.888 15.458 1.00 21.61 103 ILE A O 1
ATOM 744 N N . ASN A 1 104 ? 19.332 37.288 16.988 1.00 21.99 104 ASN A N 1
ATOM 745 C CA . ASN A 1 104 ? 20.634 37.839 17.354 1.00 22.04 104 ASN A CA 1
ATOM 746 C C . ASN A 1 104 ? 21.530 36.772 17.977 1.00 22.21 104 ASN A C 1
ATOM 747 O O . ASN A 1 104 ? 22.745 36.791 17.790 1.00 23.10 104 ASN A O 1
ATOM 752 N N . LEU A 1 105 ? 20.935 35.847 18.727 1.00 21.96 105 LEU A N 1
ATOM 753 C CA . LEU A 1 105 ? 21.712 34.774 19.337 1.00 22.62 105 LEU A CA 1
ATOM 754 C C . LEU A 1 105 ? 22.364 33.959 18.220 1.00 22.49 105 LEU A C 1
ATOM 755 O O . LEU A 1 105 ? 23.559 33.668 18.267 1.00 22.90 105 LEU A O 1
ATOM 760 N N . VAL A 1 106 ? 21.584 33.595 17.208 1.00 21.62 106 VAL A N 1
ATOM 761 C CA . VAL A 1 106 ? 22.141 32.817 16.108 1.00 21.73 106 VAL A CA 1
ATOM 762 C C . VAL A 1 106 ? 23.191 33.632 15.359 1.00 22.70 106 VAL A C 1
ATOM 763 O O . VAL A 1 106 ? 24.257 33.119 15.012 1.00 23.36 106 VAL A O 1
ATOM 767 N N . ALA A 1 107 ? 22.895 34.907 15.118 1.00 22.80 107 ALA A N 1
ATOM 768 C CA . ALA A 1 107 ? 23.825 35.770 14.398 1.00 22.14 107 ALA A CA 1
ATOM 769 C C . ALA A 1 107 ? 25.168 35.908 15.116 1.00 23.83 107 ALA A C 1
ATOM 770 O O . ALA A 1 107 ? 26.227 35.781 14.493 1.00 26.26 107 ALA A O 1
ATOM 772 N N . TYR A 1 108 ? 25.125 36.157 16.423 1.00 23.15 108 TYR A N 1
ATOM 773 C CA . TYR A 1 108 ? 26.339 36.329 17.213 1.00 25.35 108 TYR A CA 1
ATOM 774 C C . TYR A 1 108 ? 27.096 35.039 17.499 1.00 26.29 108 TYR A C 1
ATOM 775 O O . TYR A 1 108 ? 28.318 34.995 17.362 1.00 27.52 108 TYR A O 1
ATOM 784 N N . SER A 1 109 ? 26.377 33.992 17.893 1.00 25.50 109 SER A N 1
ATOM 785 C CA . SER A 1 109 ? 27.007 32.714 18.206 1.00 25.37 109 SER A CA 1
ATOM 786 C C . SER A 1 109 ? 27.425 31.925 16.969 1.00 26.28 109 SER A C 1
ATOM 787 O O . SER A 1 109 ? 28.576 31.502 16.855 1.00 25.61 109 SER A O 1
ATOM 790 N N . TRP A 1 110 ? 26.495 31.723 16.044 1.00 25.35 110 TRP A N 1
ATOM 791 C CA . TRP A 1 110 ? 26.809 30.972 14.834 1.00 26.10 110 TRP A CA 1
ATOM 792 C C . TRP A 1 110 ? 27.371 31.864 13.728 1.00 26.06 110 TRP A C 1
ATOM 793 O O . TRP A 1 110 ? 28.444 31.598 13.195 1.00 26.39 110 TRP A O 1
ATOM 804 N N . GLY A 1 111 ? 26.639 32.921 13.387 1.00 26.35 111 GLY A N 1
ATOM 805 C CA . GLY A 1 111 ? 27.067 33.817 12.325 1.00 27.46 111 GLY A CA 1
ATOM 806 C C . GLY A 1 111 ? 28.480 34.374 12.413 1.00 28.47 111 GLY A C 1
ATOM 807 O O . GLY A 1 111 ? 29.290 34.179 11.503 1.00 28.06 111 GLY A O 1
ATOM 808 N N . MET A 1 112 ? 28.779 35.076 13.499 1.00 28.48 112 MET A N 1
ATOM 809 C CA . MET A 1 112 ? 30.098 35.672 13.680 1.00 30.75 112 MET A CA 1
ATOM 810 C C . MET A 1 112 ? 31.238 34.654 13.651 1.00 33.22 112 MET A C 1
ATOM 811 O O . MET A 1 112 ? 32.375 34.999 13.329 1.00 33.88 112 MET A O 1
ATOM 816 N N . ASN A 1 113 ? 30.932 33.400 13.969 1.00 34.12 113 ASN A N 1
ATOM 817 C CA . ASN A 1 113 ? 31.953 32.360 14.011 1.00 35.62 113 ASN A CA 1
ATOM 818 C C . ASN A 1 113 ? 31.983 31.369 12.849 1.00 36.62 113 ASN A C 1
ATOM 819 O O . ASN A 1 113 ? 32.902 30.555 12.763 1.00 37.44 113 ASN A O 1
ATOM 824 N N . ASN A 1 114 ? 31.000 31.425 11.956 1.00 36.10 114 ASN A N 1
ATOM 825 C CA . ASN A 1 114 ? 30.979 30.500 10.826 1.00 36.73 114 ASN A CA 1
ATOM 826 C C . ASN A 1 114 ? 30.982 31.156 9.454 1.00 37.33 114 ASN A C 1
ATOM 827 O O . ASN A 1 114 ? 31.044 30.465 8.435 1.00 38.79 114 ASN A O 1
ATOM 832 N N . LEU A 1 115 ? 30.904 32.480 9.416 1.00 36.16 115 LEU A N 1
ATOM 833 C CA . LEU A 1 115 ? 30.900 33.180 8.140 1.00 35.57 115 LEU A CA 1
ATOM 834 C C . LEU A 1 115 ? 32.200 33.946 7.946 1.00 35.63 115 LEU A C 1
ATOM 835 O O . LEU A 1 115 ? 32.651 34.662 8.841 1.00 35.12 115 LEU A O 1
ATOM 840 N N . LYS A 1 116 ? 32.805 33.772 6.774 1.00 35.26 116 LYS A N 1
ATOM 841 C CA . LYS A 1 116 ? 34.062 34.430 6.440 1.00 34.70 116 LYS A CA 1
ATOM 842 C C . LYS A 1 116 ? 33.862 35.364 5.259 1.00 34.55 116 LYS A C 1
ATOM 843 O O . LYS A 1 116 ? 32.826 35.326 4.596 1.00 34.93 116 LYS A O 1
ATOM 845 N N . ALA A 1 117 ? 34.861 36.200 4.997 1.00 34.27 117 ALA A N 1
ATOM 846 C CA . ALA A 1 117 ? 34.792 37.147 3.893 1.00 34.64 117 ALA A CA 1
ATOM 847 C C . ALA A 1 117 ? 34.423 36.433 2.597 1.00 35.30 117 ALA A C 1
ATOM 848 O O . ALA A 1 117 ? 35.007 35.403 2.255 1.00 36.05 117 ALA A O 1
ATOM 850 N N . GLY A 1 118 ? 33.441 36.979 1.885 1.00 34.10 118 GLY A N 1
ATOM 851 C CA . GLY A 1 118 ? 33.019 36.379 0.635 1.00 33.43 118 GLY A CA 1
ATOM 852 C C . GLY A 1 118 ? 31.837 35.438 0.769 1.00 32.28 118 GLY A C 1
ATOM 853 O O . GLY A 1 118 ? 31.099 35.231 -0.197 1.00 32.37 118 GLY A O 1
ATOM 854 N N . ASP A 1 119 ? 31.661 34.851 1.951 1.00 30.70 119 ASP A N 1
ATOM 855 C CA . ASP A 1 119 ? 30.542 33.942 2.175 1.00 30.89 119 ASP A CA 1
ATOM 856 C C . ASP A 1 119 ? 29.252 34.694 1.901 1.00 30.19 119 ASP A C 1
ATOM 857 O O . ASP A 1 119 ? 29.144 35.886 2.192 1.00 31.12 119 ASP A O 1
ATOM 862 N N . GLU A 1 120 ? 28.267 33.998 1.353 1.00 29.44 120 GLU A N 1
ATOM 863 C CA . GLU A 1 120 ? 27.008 34.647 1.032 1.00 28.24 120 GLU A CA 1
ATOM 864 C C . GLU A 1 120 ? 25.843 34.228 1.906 1.00 26.38 120 GLU A C 1
ATOM 865 O O . GLU A 1 120 ? 25.691 33.059 2.261 1.00 25.15 120 GLU A O 1
ATOM 871 N N . ILE A 1 121 ? 25.032 35.215 2.264 1.00 25.27 121 ILE A N 1
ATOM 872 C CA . ILE A 1 121 ? 23.846 34.994 3.073 1.00 24.22 121 ILE A CA 1
ATOM 873 C C . ILE A 1 121 ? 22.687 35.381 2.183 1.00 22.85 121 ILE A C 1
ATOM 874 O O . ILE A 1 121 ? 22.630 36.505 1.689 1.00 24.56 121 ILE A O 1
ATOM 879 N N . ILE A 1 122 ? 21.765 34.456 1.969 1.00 22.73 122 ILE A N 1
ATOM 880 C CA . ILE A 1 122 ? 20.616 34.762 1.141 1.00 23.53 122 ILE A CA 1
ATOM 881 C C . ILE A 1 122 ? 19.413 35.046 2.019 1.00 23.42 122 ILE A C 1
ATOM 882 O O . ILE A 1 122 ? 19.053 34.241 2.877 1.00 23.96 122 ILE A O 1
ATOM 887 N N . THR A 1 123 ? 18.805 36.206 1.813 1.00 23.48 123 THR A N 1
ATOM 888 C CA . THR A 1 123 ? 17.608 36.551 2.548 1.00 22.98 123 THR A CA 1
ATOM 889 C C . THR A 1 123 ? 16.608 37.069 1.512 1.00 23.51 123 THR A C 1
ATOM 890 O O . THR A 1 123 ? 16.789 36.820 0.316 1.00 24.09 123 THR A O 1
ATOM 894 N N . THR A 1 124 ? 15.552 37.757 1.933 1.00 23.82 124 THR A N 1
ATOM 895 C CA . THR A 1 124 ? 14.556 38.236 0.974 1.00 22.37 124 THR A CA 1
ATOM 896 C C . THR A 1 124 ? 14.296 39.727 1.096 1.00 21.61 124 THR A C 1
ATOM 897 O O . THR A 1 124 ? 14.636 40.342 2.101 1.00 22.47 124 THR A O 1
ATOM 901 N N . VAL A 1 125 ? 13.678 40.310 0.073 1.00 20.59 125 VAL A N 1
ATOM 902 C CA . VAL A 1 125 ? 13.395 41.738 0.107 1.00 20.60 125 VAL A CA 1
ATOM 903 C C . VAL A 1 125 ? 12.268 42.086 1.075 1.00 20.88 125 VAL A C 1
ATOM 904 O O . VAL A 1 125 ? 12.078 43.255 1.406 1.00 20.58 125 VAL A O 1
ATOM 908 N N . MET A 1 126 ? 11.531 41.074 1.532 1.00 19.99 126 MET A N 1
ATOM 909 C CA . MET A 1 126 ? 10.394 41.305 2.427 1.00 19.25 126 MET A CA 1
ATOM 910 C C . MET A 1 126 ? 10.685 41.164 3.919 1.00 20.24 126 MET A C 1
ATOM 911 O O . MET A 1 126 ? 9.796 41.365 4.736 1.00 21.00 126 MET A O 1
ATOM 916 N N . GLU A 1 127 ? 11.915 40.827 4.278 1.00 19.42 127 GLU A N 1
ATOM 917 C CA . GLU A 1 127 ? 12.251 40.616 5.686 1.00 20.55 127 GLU A CA 1
ATOM 918 C C . GLU A 1 127 ? 11.939 41.737 6.675 1.00 19.87 127 GLU A C 1
ATOM 919 O O . GLU A 1 127 ? 11.995 42.925 6.353 1.00 19.43 127 GLU A O 1
ATOM 925 N N . HIS A 1 128 ? 11.595 41.316 7.887 1.00 20.36 128 HIS A N 1
ATOM 926 C CA . HIS A 1 128 ? 11.329 42.210 9.006 1.00 20.13 128 HIS A CA 1
ATOM 927 C C . HIS A 1 128 ? 12.733 42.674 9.414 1.00 20.00 128 HIS A C 1
ATOM 928 O O . HIS A 1 128 ? 13.704 41.938 9.232 1.00 20.25 128 HIS A O 1
ATOM 935 N N . HIS A 1 129 ? 12.845 43.881 9.957 1.00 19.79 129 HIS A N 1
ATOM 936 C CA . HIS A 1 129 ? 14.144 44.411 10.363 1.00 19.33 129 HIS A CA 1
ATOM 937 C C . HIS A 1 129 ? 14.911 43.470 11.284 1.00 19.97 129 HIS A C 1
ATOM 938 O O . HIS A 1 129 ? 16.134 43.388 11.215 1.00 20.04 129 HIS A O 1
ATOM 945 N N . SER A 1 130 ? 14.199 42.743 12.136 1.00 19.11 130 SER A N 1
ATOM 946 C CA . SER A 1 130 ? 14.874 41.835 13.054 1.00 19.36 130 SER A CA 1
ATOM 947 C C . SER A 1 130 ? 15.568 40.662 12.375 1.00 19.65 130 SER A C 1
ATOM 948 O O . SER A 1 130 ? 16.454 40.041 12.968 1.00 19.34 130 SER A O 1
ATOM 951 N N . ASN A 1 131 ? 15.171 40.341 11.146 1.00 20.72 131 ASN A N 1
ATOM 952 C CA . ASN A 1 131 ? 15.841 39.260 10.431 1.00 20.48 131 ASN A CA 1
ATOM 953 C C . ASN A 1 131 ? 16.659 39.832 9.276 1.00 21.30 131 ASN A C 1
ATOM 954 O O . ASN A 1 131 ? 16.889 39.166 8.264 1.00 20.98 131 ASN A O 1
ATOM 959 N N . LEU A 1 132 ? 17.084 41.083 9.428 1.00 21.00 132 LEU A N 1
ATOM 960 C CA . LEU A 1 132 ? 17.915 41.734 8.421 1.00 21.65 132 LEU A CA 1
ATOM 961 C C . LEU A 1 132 ? 19.093 42.414 9.116 1.00 20.92 132 LEU A C 1
ATOM 962 O O . LEU A 1 132 ? 20.249 42.107 8.836 1.00 22.54 132 LEU A O 1
ATOM 967 N N . VAL A 1 133 ? 18.792 43.308 10.052 1.00 19.87 133 VAL A N 1
ATOM 968 C CA . VAL A 1 133 ? 19.833 44.041 10.758 1.00 19.92 133 VAL A CA 1
ATOM 969 C C . VAL A 1 133 ? 20.906 43.143 11.379 1.00 20.96 133 VAL A C 1
ATOM 970 O O . VAL A 1 133 ? 22.095 43.403 11.218 1.00 20.73 133 VAL A O 1
ATOM 974 N N . PRO A 1 134 ? 20.509 42.073 12.089 1.00 22.09 134 PRO A N 1
ATOM 975 C CA . PRO A 1 134 ? 21.533 41.207 12.682 1.00 22.00 134 PRO A CA 1
ATOM 976 C C . PRO A 1 134 ? 22.525 40.694 11.636 1.00 23.28 134 PRO A C 1
ATOM 977 O O . PRO A 1 134 ? 23.725 40.574 11.900 1.00 23.03 134 PRO A O 1
ATOM 981 N N . TRP A 1 135 ? 22.014 40.403 10.446 1.00 22.72 135 TRP A N 1
ATOM 982 C CA . TRP A 1 135 ? 22.843 39.888 9.367 1.00 22.40 135 TRP A CA 1
ATOM 983 C C . TRP A 1 135 ? 23.707 40.976 8.758 1.00 23.15 135 TRP A C 1
ATOM 984 O O . TRP A 1 135 ? 24.818 40.706 8.303 1.00 23.74 135 TRP A O 1
ATOM 995 N N . GLN A 1 136 ? 23.205 42.207 8.754 1.00 22.54 136 GLN A N 1
ATOM 996 C CA . GLN A 1 136 ? 23.990 43.330 8.255 1.00 22.93 136 GLN A CA 1
ATOM 997 C C . GLN A 1 136 ? 25.130 43.560 9.255 1.00 23.69 136 GLN A C 1
ATOM 998 O O . GLN A 1 136 ? 26.218 43.991 8.875 1.00 23.80 136 GLN A O 1
ATOM 1004 N N . MET A 1 137 ? 24.879 43.278 10.535 1.00 23.41 137 MET A N 1
ATOM 1005 C CA . MET A 1 137 ? 25.916 43.440 11.558 1.00 24.05 137 MET A CA 1
ATOM 1006 C C . MET A 1 137 ? 26.975 42.359 11.351 1.00 24.63 137 MET A C 1
ATOM 1007 O O . MET A 1 137 ? 28.176 42.626 11.436 1.00 24.59 137 MET A O 1
ATOM 1012 N N . VAL A 1 138 ? 26.518 41.137 11.088 1.00 24.55 138 VAL A N 1
ATOM 1013 C CA . VAL A 1 138 ? 27.418 40.014 10.845 1.00 25.47 138 VAL A CA 1
ATOM 1014 C C . VAL A 1 138 ? 28.256 40.274 9.598 1.00 26.52 138 VAL A C 1
ATOM 1015 O O . VAL A 1 138 ? 29.475 40.088 9.603 1.00 26.52 138 VAL A O 1
ATOM 1019 N N . ALA A 1 139 ? 27.593 40.700 8.528 1.00 27.18 139 ALA A N 1
ATOM 1020 C CA . ALA A 1 139 ? 28.278 40.981 7.272 1.00 29.23 139 ALA A CA 1
ATOM 1021 C C . ALA A 1 139 ? 29.372 42.019 7.477 1.00 31.10 139 ALA A C 1
ATOM 1022 O O . ALA A 1 139 ? 30.499 41.848 7.007 1.00 31.99 139 ALA A O 1
ATOM 1024 N N . ALA A 1 140 ? 29.036 43.089 8.192 1.00 31.75 140 ALA A N 1
ATOM 1025 C CA . ALA A 1 140 ? 29.981 44.167 8.457 1.00 32.47 140 ALA A CA 1
ATOM 1026 C C . ALA A 1 140 ? 31.219 43.692 9.212 1.00 32.87 140 ALA A C 1
ATOM 1027 O O . ALA A 1 140 ? 32.317 44.195 8.988 1.00 32.85 140 ALA A O 1
ATOM 1029 N N . LYS A 1 141 ? 31.045 42.713 10.093 1.00 31.28 141 LYS A N 1
ATOM 1030 C CA . LYS A 1 141 ? 32.156 42.198 10.884 1.00 32.46 141 LYS A CA 1
ATOM 1031 C C . LYS A 1 141 ? 32.919 41.038 10.252 1.00 32.87 141 LYS A C 1
ATOM 1032 O O . LYS A 1 141 ? 34.113 40.875 10.503 1.00 34.40 141 LYS A O 1
ATOM 1034 N N . THR A 1 142 ? 32.243 40.235 9.436 1.00 31.08 142 THR A N 1
ATOM 1035 C CA . THR A 1 142 ? 32.887 39.071 8.825 1.00 30.10 142 THR A CA 1
ATOM 1036 C C . THR A 1 142 ? 33.243 39.198 7.349 1.00 29.92 142 THR A C 1
ATOM 1037 O O . THR A 1 142 ? 34.018 38.396 6.831 1.00 30.51 142 THR A O 1
ATOM 1041 N N . GLY A 1 143 ? 32.676 40.184 6.669 1.00 28.12 143 GLY A N 1
ATOM 1042 C CA . GLY A 1 143 ? 32.947 40.329 5.252 1.00 28.56 143 GLY A CA 1
ATOM 1043 C C . GLY A 1 143 ? 31.948 39.529 4.433 1.00 29.18 143 GLY A C 1
ATOM 1044 O O . GLY A 1 143 ? 32.013 39.511 3.202 1.00 30.11 143 GLY A O 1
ATOM 1045 N N . ALA A 1 144 ? 31.022 38.851 5.109 1.00 27.61 144 ALA A N 1
ATOM 1046 C CA . ALA A 1 144 ? 30.004 38.076 4.408 1.00 26.78 144 ALA A CA 1
ATOM 1047 C C . ALA A 1 144 ? 29.181 39.063 3.581 1.00 27.80 144 ALA A C 1
ATOM 1048 O O . ALA A 1 144 ? 29.146 40.255 3.887 1.00 28.38 144 ALA A O 1
ATOM 1050 N N . VAL A 1 145 ? 28.522 38.575 2.537 1.00 26.37 145 VAL A N 1
ATOM 1051 C CA . VAL A 1 145 ? 27.719 39.446 1.690 1.00 28.83 145 VAL A CA 1
ATOM 1052 C C . VAL A 1 145 ? 26.276 38.960 1.587 1.00 28.52 145 VAL A C 1
ATOM 1053 O O . VAL A 1 145 ? 26.014 37.757 1.518 1.00 29.56 145 VAL A O 1
ATOM 1057 N N . LEU A 1 146 ? 25.343 39.905 1.570 1.00 28.42 146 LEU A N 1
ATOM 1058 C CA . LEU A 1 146 ? 23.926 39.581 1.483 1.00 27.35 146 LEU A CA 1
ATOM 1059 C C . LEU A 1 146 ? 23.360 39.652 0.069 1.00 27.15 146 LEU A C 1
ATOM 1060 O O . LEU A 1 146 ? 23.708 40.540 -0.710 1.00 26.48 146 LEU A O 1
ATOM 1065 N N . LYS A 1 147 ? 22.492 38.697 -0.250 1.00 25.75 147 LYS A N 1
ATOM 1066 C CA . LYS A 1 147 ? 21.809 38.647 -1.538 1.00 26.63 147 LYS A CA 1
ATOM 1067 C C . LYS A 1 147 ? 20.325 38.561 -1.194 1.00 26.53 147 LYS A C 1
ATOM 1068 O O . LYS A 1 147 ? 19.954 37.945 -0.195 1.00 26.68 147 LYS A O 1
ATOM 1074 N N . PHE A 1 148 ? 19.481 39.181 -2.011 1.00 24.64 148 PHE A N 1
ATOM 1075 C CA . PHE A 1 148 ? 18.050 39.219 -1.729 1.00 23.39 148 PHE A CA 1
ATOM 1076 C C . PHE A 1 148 ? 17.145 38.584 -2.773 1.00 22.82 148 PHE A C 1
ATOM 1077 O O . PHE A 1 148 ? 17.225 38.905 -3.958 1.00 23.54 148 PHE A O 1
ATOM 1085 N N . VAL A 1 149 ? 16.273 37.689 -2.320 1.00 23.19 149 VAL A N 1
ATOM 1086 C CA . VAL A 1 149 ? 15.317 37.042 -3.209 1.00 22.05 149 VAL A CA 1
ATOM 1087 C C . VAL A 1 149 ? 14.232 38.066 -3.514 1.00 23.03 149 VAL A C 1
ATOM 1088 O O . VAL A 1 149 ? 13.679 38.683 -2.603 1.00 22.94 149 VAL A O 1
ATOM 1092 N N . GLN A 1 150 ? 13.933 38.240 -4.797 1.00 21.14 150 GLN A N 1
ATOM 1093 C CA . GLN A 1 150 ? 12.928 39.200 -5.251 1.00 21.80 150 GLN A CA 1
ATOM 1094 C C . GLN A 1 150 ? 11.507 38.639 -5.129 1.00 20.74 150 GLN A C 1
ATOM 1095 O O . GLN A 1 150 ? 11.317 37.459 -4.836 1.00 20.41 150 GLN A O 1
ATOM 1101 N N . LEU A 1 151 ? 10.510 39.491 -5.348 1.00 20.54 151 LEU A N 1
ATOM 1102 C CA . LEU A 1 151 ? 9.118 39.057 -5.297 1.00 21.36 151 LEU A CA 1
ATOM 1103 C C . LEU A 1 151 ? 8.711 38.598 -6.693 1.00 22.87 151 LEU A C 1
ATOM 1104 O O . LEU A 1 151 ? 9.191 39.136 -7.694 1.00 22.42 151 LEU A O 1
ATOM 1109 N N . ASP A 1 152 ? 7.825 37.611 -6.763 1.00 23.13 152 ASP A N 1
ATOM 1110 C CA . ASP A 1 152 ? 7.373 37.123 -8.056 1.00 23.98 152 ASP A CA 1
ATOM 1111 C C . ASP A 1 152 ? 6.108 37.866 -8.469 1.00 25.20 152 ASP A C 1
ATOM 1112 O O . ASP A 1 152 ? 5.707 38.832 -7.810 1.00 24.50 152 ASP A O 1
ATOM 1117 N N . GLU A 1 153 ? 5.482 37.428 -9.558 1.00 24.34 153 GLU A N 1
ATOM 1118 C CA . GLU A 1 153 ? 4.279 38.088 -10.055 1.00 25.45 153 GLU A CA 1
ATOM 1119 C C . GLU A 1 153 ? 3.140 38.138 -9.036 1.00 25.01 153 GLU A C 1
ATOM 1120 O O . GLU A 1 153 ? 2.291 39.022 -9.103 1.00 25.45 153 GLU A O 1
ATOM 1122 N N . GLN A 1 154 ? 3.111 37.201 -8.096 1.00 25.14 154 GLN A N 1
ATOM 1123 C CA . GLN A 1 154 ? 2.059 37.207 -7.081 1.00 25.42 154 GLN A CA 1
ATOM 1124 C C . GLN A 1 154 ? 2.535 37.872 -5.786 1.00 24.11 154 GLN A C 1
ATOM 1125 O O . GLN A 1 154 ? 1.997 37.617 -4.706 1.00 21.55 154 GLN A O 1
ATOM 1131 N N . GLU A 1 155 ? 3.544 38.729 -5.914 1.00 22.73 155 GLU A N 1
ATOM 1132 C CA . GLU A 1 155 ? 4.104 39.454 -4.775 1.00 23.39 155 GLU A CA 1
ATOM 1133 C C . GLU A 1 155 ? 4.404 38.504 -3.619 1.00 23.96 155 GLU A C 1
ATOM 1134 O O . GLU A 1 155 ? 4.062 38.754 -2.455 1.00 21.99 155 GLU A O 1
ATOM 1140 N N . SER A 1 156 ? 5.074 37.409 -3.976 1.00 24.13 156 SER A N 1
ATOM 1141 C CA . SER A 1 156 ? 5.465 36.359 -3.045 1.00 23.45 156 SER A CA 1
ATOM 1142 C C . SER A 1 156 ? 6.912 35.960 -3.316 1.00 23.45 156 SER A C 1
ATOM 1143 O O . SER A 1 156 ? 7.565 36.508 -4.205 1.00 23.53 156 SER A O 1
ATOM 1146 N N . PHE A 1 157 ? 7.402 34.996 -2.547 1.00 22.12 157 PHE A N 1
ATOM 1147 C CA . PHE A 1 157 ? 8.768 34.498 -2.684 1.00 23.45 157 PHE A CA 1
ATOM 1148 C C . PHE A 1 157 ? 9.021 33.977 -4.103 1.00 23.43 157 PHE A C 1
ATOM 1149 O O . PHE A 1 157 ? 8.314 33.086 -4.568 1.00 23.34 157 PHE A O 1
ATOM 1157 N N . ASP A 1 158 ? 10.022 34.527 -4.788 1.00 23.53 158 ASP A N 1
ATOM 1158 C CA . ASP A 1 158 ? 10.339 34.080 -6.143 1.00 24.44 158 ASP A CA 1
ATOM 1159 C C . ASP A 1 158 ? 11.288 32.893 -6.031 1.00 25.10 158 ASP A C 1
ATOM 1160 O O . ASP A 1 158 ? 12.502 33.059 -5.897 1.00 25.06 158 ASP A O 1
ATOM 1165 N N . LEU A 1 159 ? 10.727 31.693 -6.085 1.00 25.57 159 LEU A N 1
ATOM 1166 C CA . LEU A 1 159 ? 11.514 30.476 -5.956 1.00 27.16 159 LEU A CA 1
ATOM 1167 C C . LEU A 1 159 ? 12.565 30.310 -7.046 1.00 26.88 159 LEU A C 1
ATOM 1168 O O . LEU A 1 159 ? 13.678 29.861 -6.772 1.00 27.36 159 LEU A O 1
ATOM 1173 N N . GLU A 1 160 ? 12.220 30.659 -8.281 1.00 25.26 160 GLU A N 1
ATOM 1174 C CA . GLU A 1 160 ? 13.181 30.517 -9.363 1.00 26.05 160 GLU A CA 1
ATOM 1175 C C . GLU A 1 160 ? 14.337 31.485 -9.169 1.00 26.84 160 GLU A C 1
ATOM 1176 O O . GLU A 1 160 ? 15.498 31.115 -9.356 1.00 23.91 160 GLU A O 1
ATOM 1182 N N . HIS A 1 161 ? 14.032 32.718 -8.771 1.00 24.96 161 HIS A N 1
ATOM 1183 C CA . HIS A 1 161 ? 15.097 33.687 -8.550 1.00 25.04 161 HIS A CA 1
ATOM 1184 C C . HIS A 1 161 ? 15.999 33.181 -7.431 1.00 25.96 161 HIS A C 1
ATOM 1185 O O . HIS A 1 161 ? 17.221 33.295 -7.509 1.00 26.46 161 HIS A O 1
ATOM 1192 N N . PHE A 1 162 ? 15.391 32.620 -6.389 1.00 25.66 162 PHE A N 1
ATOM 1193 C CA . PHE A 1 162 ? 16.143 32.081 -5.264 1.00 25.89 162 PHE A CA 1
ATOM 1194 C C . PHE A 1 162 ? 17.156 31.050 -5.760 1.00 28.04 162 PHE A C 1
ATOM 1195 O O . PHE A 1 162 ? 18.310 31.040 -5.334 1.00 26.76 162 PHE A O 1
ATOM 1203 N N . LYS A 1 163 ? 16.716 30.177 -6.659 1.00 29.48 163 LYS A N 1
ATOM 1204 C CA . LYS A 1 163 ? 17.601 29.152 -7.200 1.00 30.53 163 LYS A CA 1
ATOM 1205 C C . LYS A 1 163 ? 18.814 29.760 -7.898 1.00 30.11 163 LYS A C 1
ATOM 1206 O O . LYS A 1 163 ? 19.910 29.205 -7.827 1.00 31.12 163 LYS A O 1
ATOM 1212 N N . THR A 1 164 ? 18.625 30.898 -8.564 1.00 30.19 164 THR A N 1
ATOM 1213 C CA . THR A 1 164 ? 19.730 31.553 -9.265 1.00 31.24 164 THR A CA 1
ATOM 1214 C C . THR A 1 164 ? 20.741 32.175 -8.305 1.00 31.50 164 THR A C 1
ATOM 1215 O O . THR A 1 164 ? 21.893 32.399 -8.674 1.00 30.39 164 THR A O 1
ATOM 1219 N N . LEU A 1 165 ? 20.313 32.457 -7.077 1.00 30.12 165 LEU A N 1
ATOM 1220 C CA . LEU A 1 165 ? 21.207 33.062 -6.093 1.00 29.75 165 LEU A CA 1
ATOM 1221 C C . LEU A 1 165 ? 22.107 32.041 -5.409 1.00 30.87 165 LEU A C 1
ATOM 1222 O O . LEU A 1 165 ? 23.177 32.386 -4.906 1.00 31.65 165 LEU A O 1
ATOM 1227 N N . LEU A 1 166 ? 21.669 30.787 -5.378 1.00 30.55 166 LEU A N 1
ATOM 1228 C CA . LEU A 1 166 ? 22.456 29.734 -4.748 1.00 33.00 166 LEU A CA 1
ATOM 1229 C C . LEU A 1 166 ? 23.766 29.525 -5.498 1.00 34.75 166 LEU A C 1
ATOM 1230 O O . LEU A 1 166 ? 23.783 29.482 -6.729 1.00 36.22 166 LEU A O 1
ATOM 1235 N N . SER A 1 167 ? 24.862 29.403 -4.754 1.00 35.74 167 SER A N 1
ATOM 1236 C CA . SER A 1 167 ? 26.173 29.185 -5.357 1.00 36.24 167 SER A CA 1
ATOM 1237 C C . SER A 1 167 ? 27.076 28.431 -4.389 1.00 36.97 167 SER A C 1
ATOM 1238 O O . SER A 1 167 ? 26.632 27.975 -3.332 1.00 35.66 167 SER A O 1
ATOM 1241 N N . GLU A 1 168 ? 28.346 28.300 -4.755 1.00 37.21 168 GLU A N 1
ATOM 1242 C CA . GLU A 1 168 ? 29.306 27.603 -3.910 1.00 37.76 168 GLU A CA 1
ATOM 1243 C C . GLU A 1 168 ? 29.587 28.414 -2.649 1.00 36.58 168 GLU A C 1
ATOM 1244 O O . GLU A 1 168 ? 30.070 27.879 -1.650 1.00 37.99 168 GLU A O 1
ATOM 1246 N N . LYS A 1 169 ? 29.268 29.703 -2.700 1.00 34.56 169 LYS A N 1
ATOM 1247 C CA . LYS A 1 169 ? 29.503 30.606 -1.580 1.00 33.73 169 LYS A CA 1
ATOM 1248 C C . LYS A 1 169 ? 28.354 30.698 -0.576 1.00 32.73 169 LYS A C 1
ATOM 1249 O O . LYS A 1 169 ? 28.530 31.244 0.512 1.00 33.26 169 LYS A O 1
ATOM 1251 N N . THR A 1 170 ? 27.187 30.168 -0.931 1.00 31.85 170 THR A N 1
ATOM 1252 C CA . THR A 1 170 ? 26.030 30.224 -0.038 1.00 30.59 170 THR A CA 1
ATOM 1253 C C . THR A 1 170 ? 26.265 29.428 1.245 1.00 30.73 170 THR A C 1
ATOM 1254 O O . THR A 1 170 ? 26.400 28.207 1.206 1.00 32.36 170 THR A O 1
ATOM 1258 N N . LYS A 1 171 ? 26.299 30.117 2.382 1.00 28.24 171 LYS A N 1
ATOM 1259 C CA . LYS A 1 171 ? 26.520 29.452 3.662 1.00 26.58 171 LYS A CA 1
ATOM 1260 C C . LYS A 1 171 ? 25.305 29.569 4.578 1.00 26.85 171 LYS A C 1
ATOM 1261 O O . LYS A 1 171 ? 25.136 28.774 5.509 1.00 26.87 171 LYS A O 1
ATOM 1263 N N . LEU A 1 172 ? 24.462 30.560 4.312 1.00 25.38 172 LEU A N 1
ATOM 1264 C CA . LEU A 1 172 ? 23.274 30.771 5.130 1.00 24.29 172 LEU A CA 1
ATOM 1265 C C . LEU A 1 172 ? 22.098 31.322 4.341 1.00 24.84 172 LEU A C 1
ATOM 1266 O O . LEU A 1 172 ? 22.253 32.197 3.486 1.00 24.14 172 LEU A O 1
ATOM 1271 N N . VAL A 1 173 ? 20.921 30.785 4.635 1.00 24.47 173 VAL A N 1
ATOM 1272 C CA . VAL A 1 173 ? 19.687 31.240 4.026 1.00 24.67 173 VAL A CA 1
ATOM 1273 C C . VAL A 1 173 ? 18.789 31.565 5.213 1.00 24.00 173 VAL A C 1
ATOM 1274 O O . VAL A 1 173 ? 18.499 30.698 6.037 1.00 23.55 173 VAL A O 1
ATOM 1278 N N . THR A 1 174 ? 18.385 32.822 5.329 1.00 24.04 174 THR A N 1
ATOM 1279 C CA . THR A 1 174 ? 17.514 33.211 6.426 1.00 23.90 174 THR A CA 1
ATOM 1280 C C . THR A 1 174 ? 16.311 33.884 5.799 1.00 22.24 174 THR A C 1
ATOM 1281 O O . THR A 1 174 ? 16.431 34.887 5.093 1.00 23.61 174 THR A O 1
ATOM 1285 N N . VAL A 1 175 ? 15.142 33.311 6.050 1.00 21.77 175 VAL A N 1
ATOM 1286 C CA . VAL A 1 175 ? 13.926 33.814 5.446 1.00 22.10 175 VAL A CA 1
ATOM 1287 C C . VAL A 1 175 ? 12.740 33.809 6.383 1.00 21.29 175 VAL A C 1
ATOM 1288 O O . VAL A 1 175 ? 12.655 32.996 7.305 1.00 22.46 175 VAL A O 1
ATOM 1292 N N . VAL A 1 176 ? 11.809 34.718 6.130 1.00 22.22 176 VAL A N 1
ATOM 1293 C CA . VAL A 1 176 ? 10.605 34.784 6.937 1.00 21.25 176 VAL A CA 1
ATOM 1294 C C . VAL A 1 176 ? 9.707 33.639 6.466 1.00 22.95 176 VAL A C 1
ATOM 1295 O O . VAL A 1 176 ? 9.679 33.316 5.275 1.00 21.91 176 VAL A O 1
ATOM 1299 N N . HIS A 1 177 ? 8.991 33.008 7.394 1.00 21.46 177 HIS A N 1
ATOM 1300 C CA . HIS A 1 177 ? 8.103 31.915 7.017 1.00 22.47 177 HIS A CA 1
ATOM 1301 C C . HIS A 1 177 ? 6.877 32.531 6.350 1.00 22.10 177 HIS A C 1
ATOM 1302 O O . HIS A 1 177 ? 6.543 32.210 5.208 1.00 22.37 177 HIS A O 1
ATOM 1309 N N . ILE A 1 178 ? 6.214 33.419 7.081 1.00 22.10 178 ILE A N 1
ATOM 1310 C CA . ILE A 1 178 ? 5.047 34.129 6.582 1.00 21.18 178 ILE A CA 1
ATOM 1311 C C . ILE A 1 178 ? 5.309 35.619 6.791 1.00 21.64 178 ILE A C 1
ATOM 1312 O O . ILE A 1 178 ? 5.603 36.052 7.903 1.00 20.94 178 ILE A O 1
ATOM 1317 N N . SER A 1 179 ? 5.210 36.397 5.717 1.00 20.43 179 SER A N 1
ATOM 1318 C CA . SER A 1 179 ? 5.464 37.837 5.786 1.00 21.57 179 SER A CA 1
ATOM 1319 C C . SER A 1 179 ? 4.417 38.612 6.590 1.00 21.37 179 SER A C 1
ATOM 1320 O O . SER A 1 179 ? 3.217 38.407 6.417 1.00 21.45 179 SER A O 1
ATOM 1323 N N . ASN A 1 180 ? 4.879 39.510 7.462 1.00 21.09 180 ASN A N 1
ATOM 1324 C CA . ASN A 1 180 ? 3.972 40.323 8.274 1.00 21.38 180 ASN A CA 1
ATOM 1325 C C . ASN A 1 180 ? 3.406 41.491 7.473 1.00 21.32 180 ASN A C 1
ATOM 1326 O O . ASN A 1 180 ? 2.598 42.274 7.978 1.00 22.11 180 ASN A O 1
ATOM 1331 N N . THR A 1 181 ? 3.831 41.614 6.221 1.00 20.80 181 THR A N 1
ATOM 1332 C CA . THR A 1 181 ? 3.333 42.686 5.366 1.00 21.16 181 THR A CA 1
ATOM 1333 C C . THR A 1 181 ? 2.609 42.110 4.152 1.00 21.12 181 THR A C 1
ATOM 1334 O O . THR A 1 181 ? 1.423 42.372 3.948 1.00 21.54 181 THR A O 1
ATOM 1338 N N . LEU A 1 182 ? 3.323 41.317 3.358 1.00 19.76 182 LEU A N 1
ATOM 1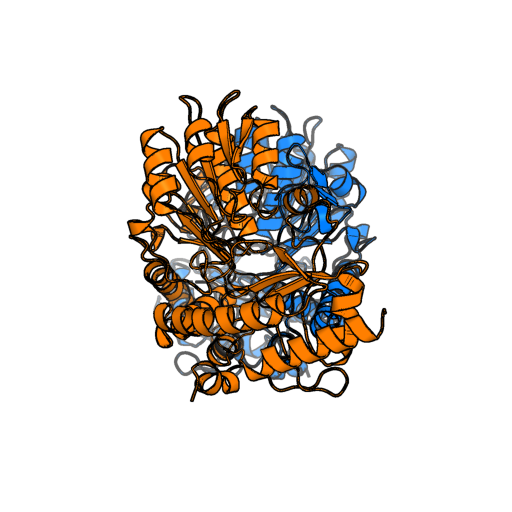339 C CA . LEU A 1 182 ? 2.748 40.715 2.156 1.00 19.96 182 LEU A CA 1
ATOM 1340 C C . LEU A 1 182 ? 1.804 39.568 2.479 1.00 20.02 182 LEU A C 1
ATOM 1341 O O . LEU A 1 182 ? 0.877 39.284 1.718 1.00 20.45 182 LEU A O 1
ATOM 1346 N N . GLY A 1 183 ? 2.051 38.905 3.603 1.00 21.49 183 GLY A N 1
ATOM 1347 C CA . GLY A 1 183 ? 1.207 37.794 4.005 1.00 20.42 183 GLY A CA 1
ATOM 1348 C C . GLY A 1 183 ? 1.472 36.520 3.223 1.00 22.25 183 GLY A C 1
ATOM 1349 O O . GLY A 1 183 ? 0.760 35.533 3.387 1.00 22.56 183 GLY A O 1
ATOM 1350 N N . CYS A 1 184 ? 2.489 36.526 2.367 1.00 21.74 184 CYS A N 1
ATOM 1351 C CA . CYS A 1 184 ? 2.796 35.333 1.594 1.00 22.95 184 CYS A CA 1
ATOM 1352 C C . CYS A 1 184 ? 3.462 34.271 2.464 1.00 23.75 184 CYS A C 1
ATOM 1353 O O . CYS A 1 184 ? 4.256 34.583 3.354 1.00 23.45 184 CYS A O 1
ATOM 1356 N N . VAL A 1 185 ? 3.108 33.015 2.219 1.00 23.13 185 VAL A N 1
ATOM 1357 C CA . VAL A 1 185 ? 3.681 31.897 2.954 1.00 22.91 185 VAL A CA 1
ATOM 1358 C C . VAL A 1 185 ? 4.842 31.403 2.108 1.00 23.42 185 VAL A C 1
ATOM 1359 O O . VAL A 1 185 ? 4.635 30.900 1.001 1.00 23.50 185 VAL A O 1
ATOM 1363 N N . ASN A 1 186 ? 6.063 31.552 2.610 1.00 22.26 186 ASN A N 1
ATOM 1364 C CA . ASN A 1 186 ? 7.222 31.115 1.848 1.00 23.61 186 ASN A CA 1
ATOM 1365 C C . ASN A 1 186 ? 7.420 29.603 1.956 1.00 25.02 186 ASN A C 1
ATOM 1366 O O . ASN A 1 186 ? 7.140 29.000 2.994 1.00 24.87 186 ASN A O 1
ATOM 1371 N N . PRO A 1 187 ? 7.885 28.970 0.866 1.00 25.48 187 PRO A N 1
ATOM 1372 C CA . PRO A 1 187 ? 8.127 27.524 0.787 1.00 26.04 187 PRO A CA 1
ATOM 1373 C C . PRO A 1 187 ? 9.320 27.071 1.620 1.00 26.58 187 PRO A C 1
ATOM 1374 O O . PRO A 1 187 ? 10.340 26.632 1.082 1.00 25.60 187 PRO A O 1
ATOM 1378 N N . ALA A 1 188 ? 9.169 27.176 2.939 1.00 26.36 188 ALA A N 1
ATOM 1379 C CA . ALA A 1 188 ? 10.211 26.818 3.894 1.00 26.57 188 ALA A CA 1
ATOM 1380 C C . ALA A 1 188 ? 10.864 25.459 3.669 1.00 26.40 188 ALA A C 1
ATOM 1381 O O . ALA A 1 188 ? 12.089 25.350 3.653 1.00 26.29 188 ALA A O 1
ATOM 1383 N N . GLU A 1 189 ? 10.050 24.421 3.510 1.00 28.05 189 GLU A N 1
ATOM 1384 C CA . GLU A 1 189 ? 10.584 23.083 3.298 1.00 28.52 189 GLU A CA 1
ATOM 1385 C C . GLU A 1 189 ? 11.439 22.993 2.034 1.00 28.16 189 GLU A C 1
ATOM 1386 O O . GLU A 1 189 ? 12.575 22.525 2.086 1.00 27.78 189 GLU A O 1
ATOM 1392 N N . GLU A 1 190 ? 10.911 23.448 0.899 1.00 28.19 190 GLU A N 1
ATOM 1393 C CA . GLU A 1 190 ? 11.687 23.375 -0.334 1.00 28.71 190 GLU A CA 1
ATOM 1394 C C . GLU A 1 190 ? 12.912 24.280 -0.265 1.00 29.10 190 GLU A C 1
ATOM 1395 O O . GLU A 1 190 ? 13.979 23.933 -0.773 1.00 27.67 190 GLU A O 1
ATOM 1401 N N . ILE A 1 191 ? 12.763 25.443 0.364 1.00 27.59 191 ILE A N 1
ATOM 1402 C CA . ILE A 1 191 ? 13.892 26.359 0.495 1.00 26.73 191 ILE A CA 1
ATOM 1403 C C . ILE A 1 191 ? 15.010 25.667 1.268 1.00 27.37 191 ILE A C 1
ATOM 1404 O O . ILE A 1 191 ? 16.182 25.777 0.912 1.00 26.77 191 ILE A O 1
ATOM 1409 N N . ALA A 1 192 ? 14.639 24.943 2.319 1.00 27.29 192 ALA A N 1
ATOM 1410 C CA . ALA A 1 192 ? 15.619 24.240 3.139 1.00 29.45 192 ALA A CA 1
ATOM 1411 C C . ALA A 1 192 ? 16.296 23.125 2.344 1.00 29.88 192 ALA A C 1
ATOM 1412 O O . ALA A 1 192 ? 17.498 22.903 2.470 1.00 29.72 192 ALA A O 1
ATOM 1414 N N . GLN A 1 193 ? 15.512 22.431 1.528 1.00 30.95 193 GLN A N 1
ATOM 1415 C CA . GLN A 1 193 ? 16.022 21.340 0.709 1.00 33.60 193 GLN A CA 1
ATOM 1416 C C . GLN A 1 193 ? 17.090 21.857 -0.247 1.00 33.29 193 GLN A C 1
ATOM 1417 O O . GLN A 1 193 ? 18.186 21.298 -0.334 1.00 33.07 193 GLN A O 1
ATOM 1423 N N . LEU A 1 194 ? 16.763 22.932 -0.957 1.00 31.84 194 LEU A N 1
ATOM 1424 C CA . LEU A 1 194 ? 17.687 23.536 -1.908 1.00 31.89 194 LEU A CA 1
ATOM 1425 C C . LEU A 1 194 ? 18.913 24.110 -1.206 1.00 31.66 194 LEU A C 1
ATOM 1426 O O . LEU A 1 194 ? 20.035 23.963 -1.686 1.00 31.52 194 LEU A O 1
ATOM 1431 N N . ALA A 1 195 ? 18.699 24.762 -0.068 1.00 30.27 195 ALA A N 1
ATOM 1432 C CA . ALA A 1 195 ? 19.804 25.348 0.682 1.00 29.50 195 ALA A CA 1
ATOM 1433 C C . ALA A 1 195 ? 20.780 24.270 1.152 1.00 29.76 195 ALA A C 1
ATOM 1434 O O . ALA A 1 195 ? 21.995 24.400 0.990 1.00 29.28 195 ALA A O 1
ATOM 1436 N N . HIS A 1 196 ? 20.238 23.207 1.734 1.00 30.43 196 HIS A N 1
ATOM 1437 C CA . HIS A 1 196 ? 21.048 22.105 2.235 1.00 30.39 196 HIS A CA 1
ATOM 1438 C C . HIS A 1 196 ? 21.811 21.404 1.115 1.00 32.31 196 HIS A C 1
ATOM 1439 O O . HIS A 1 196 ? 22.926 20.925 1.323 1.00 32.23 196 HIS A O 1
ATOM 1446 N N . GLN A 1 197 ? 21.215 21.355 -0.071 1.00 32.49 197 GLN A N 1
ATOM 1447 C CA . GLN A 1 197 ? 21.867 20.727 -1.213 1.00 33.88 197 GLN A CA 1
ATOM 1448 C C . GLN A 1 197 ? 23.079 21.573 -1.585 1.00 34.27 197 GLN A C 1
ATOM 1449 O O . GLN A 1 197 ? 24.104 21.051 -2.021 1.00 33.15 197 GLN A O 1
ATOM 1451 N N . ALA A 1 198 ? 22.954 22.885 -1.396 1.00 34.20 198 ALA A N 1
ATOM 1452 C CA . ALA A 1 198 ? 24.033 23.817 -1.698 1.00 34.11 198 ALA A CA 1
ATOM 1453 C C . ALA A 1 198 ? 25.048 23.862 -0.560 1.00 35.09 198 ALA A C 1
ATOM 1454 O O . ALA A 1 198 ? 26.105 24.483 -0.686 1.00 36.56 198 ALA A O 1
ATOM 1456 N N . GLY A 1 199 ? 24.720 23.207 0.550 1.00 34.39 199 GLY A N 1
ATOM 1457 C CA . GLY A 1 199 ? 25.620 23.172 1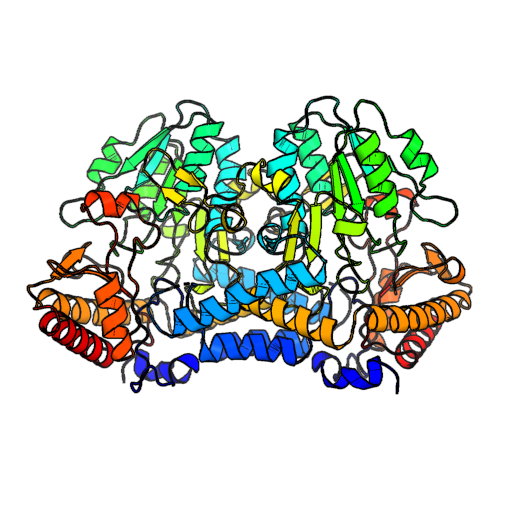.691 1.00 33.97 199 GLY A CA 1
ATOM 1458 C C . GLY A 1 199 ? 25.446 24.315 2.679 1.00 34.39 199 GLY A C 1
ATOM 1459 O O . GLY A 1 199 ? 26.342 24.586 3.481 1.00 34.04 199 GLY A O 1
ATOM 1460 N N . ALA A 1 200 ? 24.299 24.985 2.634 1.00 32.00 200 ALA A N 1
ATOM 1461 C CA . ALA A 1 200 ? 24.046 26.105 3.537 1.00 31.25 200 ALA A CA 1
ATOM 1462 C C . ALA A 1 200 ? 23.112 25.730 4.683 1.00 30.57 200 ALA A C 1
ATOM 1463 O O . ALA A 1 200 ? 22.447 24.695 4.643 1.00 31.30 200 ALA A O 1
ATOM 1465 N N . LYS A 1 201 ? 23.084 26.578 5.710 1.00 29.16 201 LYS A N 1
ATOM 1466 C CA . LYS A 1 201 ? 22.208 26.384 6.863 1.00 28.28 201 LYS A CA 1
ATOM 1467 C C . LYS A 1 201 ? 20.991 27.287 6.647 1.00 26.43 201 LYS A C 1
ATOM 1468 O O . LYS A 1 201 ? 21.077 28.288 5.936 1.00 24.68 201 LYS A O 1
ATOM 1474 N N . VAL A 1 202 ? 19.864 26.941 7.263 1.00 26.86 202 VAL A N 1
ATOM 1475 C CA . VAL A 1 202 ? 18.640 27.717 7.081 1.00 25.55 202 VAL A CA 1
ATOM 1476 C C . VAL A 1 202 ? 17.963 28.159 8.375 1.00 24.74 202 VAL A C 1
ATOM 1477 O O . VAL A 1 202 ? 17.715 27.347 9.260 1.00 24.59 202 VAL A O 1
ATOM 1481 N N . LEU A 1 203 ? 17.668 29.453 8.481 1.00 23.01 203 LEU A N 1
ATOM 1482 C CA . LEU A 1 203 ? 16.966 29.964 9.653 1.00 22.72 203 LEU A CA 1
ATOM 1483 C C . LEU A 1 203 ? 15.615 30.446 9.155 1.00 21.52 203 LEU A C 1
ATOM 1484 O O . LEU A 1 203 ? 15.525 31.105 8.120 1.00 21.15 203 LEU A O 1
ATOM 1489 N N . VAL A 1 204 ? 14.563 30.095 9.880 1.00 21.54 204 VAL A N 1
ATOM 1490 C CA . VAL A 1 204 ? 13.218 30.497 9.501 1.00 21.35 204 VAL A CA 1
ATOM 1491 C C . VAL A 1 204 ? 12.630 31.399 10.585 1.00 21.32 204 VAL A C 1
ATOM 1492 O O . VAL A 1 204 ? 12.601 31.031 11.759 1.00 21.08 204 VAL A O 1
ATOM 1496 N N . ASP A 1 205 ? 12.190 32.586 10.179 1.00 20.91 205 ASP A N 1
ATOM 1497 C CA . ASP A 1 205 ? 11.574 33.559 11.083 1.00 21.29 205 ASP A CA 1
ATOM 1498 C C . ASP A 1 205 ? 10.084 33.238 11.047 1.00 19.68 205 ASP A C 1
ATOM 1499 O O . ASP A 1 205 ? 9.375 33.654 10.133 1.00 21.44 205 ASP A O 1
ATOM 1504 N N . ALA A 1 206 ? 9.621 32.493 12.046 1.00 20.30 206 ALA A N 1
ATOM 1505 C CA . ALA A 1 206 ? 8.231 32.056 12.116 1.00 21.20 206 ALA A CA 1
ATOM 1506 C C . ALA A 1 206 ? 7.335 32.863 13.048 1.00 21.78 206 ALA A C 1
ATOM 1507 O O . ALA A 1 206 ? 6.353 32.335 13.577 1.00 21.88 206 ALA A O 1
ATOM 1509 N N . CYS A 1 207 ? 7.652 34.135 13.252 1.00 21.73 207 CYS A N 1
ATOM 1510 C CA . CYS A 1 207 ? 6.832 34.959 14.137 1.00 22.86 207 CYS A CA 1
ATOM 1511 C C . CYS A 1 207 ? 5.380 35.036 13.702 1.00 22.49 207 CYS A C 1
ATOM 1512 O O . CYS A 1 207 ? 4.482 35.117 14.540 1.00 22.03 207 CYS A O 1
ATOM 1515 N N . GLN A 1 208 ? 5.143 35.012 12.395 1.00 21.61 208 GLN A N 1
ATOM 1516 C CA . GLN A 1 208 ? 3.779 35.089 11.898 1.00 22.93 208 GLN A CA 1
ATOM 1517 C C . GLN A 1 208 ? 3.146 33.730 11.635 1.00 22.02 208 GLN A C 1
ATOM 1518 O O . GLN A 1 208 ? 1.943 33.645 11.406 1.00 23.31 208 GLN A O 1
ATOM 1524 N N . SER A 1 209 ? 3.939 32.664 11.670 1.00 22.45 209 SER A N 1
ATOM 1525 C CA . SER A 1 209 ? 3.370 31.337 11.447 1.00 22.71 209 SER A CA 1
ATOM 1526 C C . SER A 1 209 ? 3.089 30.603 12.757 1.00 23.25 209 SER A C 1
ATOM 1527 O O . SER A 1 209 ? 2.058 29.940 12.892 1.00 23.35 209 SER A O 1
ATOM 1530 N N . ALA A 1 210 ? 3.993 30.725 13.727 1.00 22.50 210 ALA A N 1
ATOM 1531 C CA . ALA A 1 210 ? 3.816 30.056 15.015 1.00 23.24 210 ALA A CA 1
ATOM 1532 C C . ALA A 1 210 ? 2.442 30.279 15.659 1.00 22.65 210 ALA A C 1
ATOM 1533 O O . ALA A 1 210 ? 1.862 29.360 16.235 1.00 22.19 210 ALA A O 1
ATOM 1535 N N . PRO A 1 211 ? 1.899 31.502 15.564 1.00 22.49 211 PRO A N 1
ATOM 1536 C CA . PRO A 1 211 ? 0.592 31.768 16.172 1.00 22.25 211 PRO A CA 1
ATOM 1537 C C . PRO A 1 211 ? -0.628 31.322 15.371 1.00 22.13 211 PRO A C 1
ATOM 1538 O O . PRO A 1 211 ? -1.690 31.114 15.946 1.00 21.70 211 PRO A O 1
ATOM 1542 N N . HIS A 1 212 ? -0.468 31.163 14.060 1.00 23.66 212 HIS A N 1
ATOM 1543 C CA . HIS A 1 212 ? -1.599 30.851 13.178 1.00 24.62 212 HIS A CA 1
ATOM 1544 C C . HIS A 1 212 ? -1.559 29.585 12.339 1.00 26.42 212 HIS A C 1
ATOM 1545 O O . HIS A 1 212 ? -2.596 29.116 11.870 1.00 25.91 212 HIS A O 1
ATOM 1552 N N . TYR A 1 213 ? -0.364 29.054 12.137 1.00 27.10 213 TYR A N 1
ATOM 1553 C CA . TYR A 1 213 ? -0.147 27.937 11.229 1.00 29.99 213 TYR A CA 1
ATOM 1554 C C . TYR A 1 213 ? 0.506 26.727 11.903 1.00 30.53 213 TYR A C 1
ATOM 1555 O O . TYR A 1 213 ? 1.478 26.876 12.634 1.00 30.79 213 TYR A O 1
ATOM 1564 N N . PRO A 1 214 ? -0.023 25.512 11.668 1.00 30.59 214 PRO A N 1
ATOM 1565 C CA . PRO A 1 214 ? 0.589 24.332 12.294 1.00 29.73 214 PRO A CA 1
ATOM 1566 C C . PRO A 1 214 ? 2.063 24.266 11.903 1.00 28.54 214 PRO A C 1
ATOM 1567 O O . PRO A 1 214 ? 2.395 24.332 10.721 1.00 29.01 214 PRO A O 1
ATOM 1571 N N . LEU A 1 215 ? 2.943 24.145 12.893 1.00 28.78 215 LEU A N 1
ATOM 1572 C CA . LEU A 1 215 ? 4.380 24.097 12.636 1.00 29.24 215 LEU A CA 1
ATOM 1573 C C . LEU A 1 215 ? 5.013 22.740 12.887 1.00 28.00 215 LEU A C 1
ATOM 1574 O O . LEU A 1 215 ? 4.796 22.122 13.924 1.00 29.49 215 LEU A O 1
ATOM 1579 N N . ASP A 1 216 ? 5.828 22.300 11.939 1.00 27.93 216 ASP A N 1
ATOM 1580 C CA . ASP A 1 216 ? 6.521 21.026 12.057 1.00 28.18 216 ASP A CA 1
ATOM 1581 C C . ASP A 1 216 ? 7.951 21.262 11.599 1.00 27.24 216 ASP A C 1
ATOM 1582 O O . ASP A 1 216 ? 8.233 21.243 10.399 1.00 26.75 216 ASP A O 1
ATOM 1587 N N . VAL A 1 217 ? 8.852 21.487 12.549 1.00 27.60 217 VAL A N 1
ATOM 1588 C CA . VAL A 1 217 ? 10.244 21.752 12.208 1.00 27.84 217 VAL A CA 1
ATOM 1589 C C . VAL A 1 217 ? 10.980 20.564 11.594 1.00 29.10 217 VAL A C 1
ATOM 1590 O O . VAL A 1 217 ? 11.940 20.752 10.851 1.00 30.95 217 VAL A O 1
ATOM 1594 N N . GLN A 1 218 ? 10.538 19.345 11.890 1.00 30.18 218 GLN A N 1
ATOM 1595 C CA . GLN A 1 218 ? 11.193 18.172 11.317 1.00 30.29 218 GLN A CA 1
ATOM 1596 C C . GLN A 1 218 ? 10.793 18.073 9.847 1.00 30.44 218 GLN A C 1
ATOM 1597 O O . GLN A 1 218 ? 11.577 17.639 9.007 1.00 31.56 218 GLN A O 1
ATOM 1603 N N . LEU A 1 219 ? 9.574 18.503 9.537 1.00 30.75 219 LEU A N 1
ATOM 1604 C CA . LEU A 1 219 ? 9.086 18.482 8.164 1.00 31.41 219 LEU A CA 1
ATOM 1605 C C . LEU A 1 219 ? 9.743 19.560 7.299 1.00 31.84 219 LEU A C 1
ATOM 1606 O O . LEU A 1 219 ? 10.186 19.275 6.190 1.00 31.51 219 LEU A O 1
ATOM 1611 N N . ILE A 1 220 ? 9.808 20.798 7.790 1.00 30.60 220 ILE A N 1
ATOM 1612 C CA . ILE A 1 220 ? 10.421 21.854 6.996 1.00 30.28 220 ILE A CA 1
ATOM 1613 C C . ILE A 1 220 ? 11.938 21.700 7.032 1.00 29.28 220 ILE A C 1
ATOM 1614 O O . ILE A 1 220 ? 12.647 22.202 6.155 1.00 29.88 220 ILE A O 1
ATOM 1619 N N . ASP A 1 221 ? 12.419 20.991 8.048 1.00 28.25 221 ASP A N 1
ATOM 1620 C CA . ASP A 1 221 ? 13.838 20.714 8.218 1.00 28.62 221 ASP A CA 1
ATOM 1621 C C . ASP A 1 221 ? 14.725 21.953 8.322 1.00 29.01 221 ASP A C 1
ATOM 1622 O O . ASP A 1 221 ? 15.868 21.948 7.863 1.00 29.04 221 ASP A O 1
ATOM 1627 N N . CYS A 1 222 ? 14.196 23.012 8.925 1.00 27.98 222 CYS A N 1
ATOM 1628 C CA . CYS A 1 222 ? 14.969 24.232 9.114 1.00 27.84 222 CYS A CA 1
ATOM 1629 C C . CYS A 1 222 ? 16.011 23.952 10.196 1.00 26.33 222 CYS A C 1
ATOM 1630 O O . CYS A 1 222 ? 15.790 23.115 11.074 1.00 25.89 222 CYS A O 1
ATOM 1633 N N . ASP A 1 223 ? 17.145 24.641 10.133 1.00 24.97 223 ASP A N 1
ATOM 1634 C CA . ASP A 1 223 ? 18.196 24.451 11.127 1.00 24.65 223 ASP A CA 1
ATOM 1635 C C . ASP A 1 223 ? 17.889 25.244 12.400 1.00 23.49 223 ASP A C 1
ATOM 1636 O O . ASP A 1 223 ? 18.231 24.823 13.503 1.00 21.64 223 ASP A O 1
ATOM 1641 N N . TRP A 1 224 ? 17.239 26.392 12.233 1.00 24.28 224 TRP A N 1
ATOM 1642 C CA . TRP A 1 224 ? 16.821 27.225 13.359 1.00 23.42 224 TRP A CA 1
ATOM 1643 C C . TRP A 1 224 ? 15.473 27.824 12.989 1.00 22.87 224 TRP A C 1
ATOM 1644 O O . TRP A 1 224 ? 15.166 28.001 11.810 1.00 22.55 224 TRP A O 1
ATOM 1655 N N . LEU A 1 225 ? 14.687 28.156 14.004 1.00 22.06 225 LEU A N 1
ATOM 1656 C CA . LEU A 1 225 ? 13.392 28.785 13.808 1.00 22.38 225 LEU A CA 1
ATOM 1657 C C . LEU A 1 225 ? 13.166 29.671 15.028 1.00 21.17 225 LEU A C 1
ATOM 1658 O O . LEU A 1 225 ? 13.523 29.291 16.140 1.00 22.64 225 LEU A O 1
ATOM 1663 N N . VAL A 1 226 ? 12.603 30.857 14.823 1.00 22.22 226 VAL A N 1
ATOM 1664 C CA . VAL A 1 226 ? 12.354 31.770 15.935 1.00 20.86 226 VAL A CA 1
ATOM 1665 C C . VAL A 1 226 ? 10.892 32.189 15.965 1.00 20.12 226 VAL A C 1
ATOM 1666 O O . VAL A 1 226 ? 10.227 32.226 14.929 1.00 20.23 226 VAL A O 1
ATOM 1670 N N . ALA A 1 227 ? 10.398 32.500 17.158 1.00 19.56 227 ALA A N 1
ATOM 1671 C CA . ALA A 1 227 ? 9.017 32.930 17.326 1.00 20.01 227 ALA A CA 1
ATOM 1672 C C . ALA A 1 227 ? 8.889 33.815 18.562 1.00 20.58 227 ALA A C 1
ATOM 1673 O O . ALA A 1 227 ? 9.705 33.736 19.480 1.00 21.79 227 ALA A O 1
ATOM 1675 N N . SER A 1 228 ? 7.864 34.659 18.580 1.00 21.61 228 SER A N 1
ATOM 1676 C CA . SER A 1 228 ? 7.624 35.540 19.715 1.00 23.39 228 SER A CA 1
ATOM 1677 C C . SER A 1 228 ? 6.335 35.154 20.429 1.00 22.67 228 SER A C 1
ATOM 1678 O O . SER A 1 228 ? 5.287 35.016 19.803 1.00 21.68 228 SER A O 1
ATOM 1681 N N . GLY A 1 229 ? 6.426 34.991 21.744 1.00 21.86 229 GLY A N 1
ATOM 1682 C CA . GLY A 1 229 ? 5.263 34.613 22.524 1.00 21.46 229 GLY A CA 1
ATOM 1683 C C . GLY A 1 229 ? 4.130 35.623 22.540 1.00 22.27 229 GLY A C 1
ATOM 1684 O O . GLY A 1 229 ? 2.960 35.237 22.552 1.00 21.39 229 GLY A O 1
ATOM 1685 N N . HIS A 1 230 ? 4.454 36.914 22.516 1.00 19.96 230 HIS A N 1
ATOM 1686 C CA . HIS A 1 230 ? 3.407 37.924 22.582 1.00 20.06 230 HIS A CA 1
ATOM 1687 C C . HIS A 1 230 ? 2.454 37.912 21.392 1.00 20.23 230 HIS A C 1
ATOM 1688 O O . HIS A 1 230 ? 1.347 38.444 21.477 1.00 21.40 230 HIS A O 1
ATOM 1695 N N . LYS A 1 231 ? 2.865 37.283 20.294 1.00 19.70 231 LYS A N 1
ATOM 1696 C CA . LYS A 1 231 ? 2.011 37.202 19.117 1.00 21.04 231 LYS A CA 1
ATOM 1697 C C . LYS A 1 231 ? 1.160 35.937 19.129 1.00 21.73 231 LYS A C 1
ATOM 1698 O O . LYS A 1 231 ? 0.260 35.777 18.298 1.00 22.20 231 LYS A O 1
ATOM 1704 N N . MET A 1 232 ? 1.442 35.042 20.073 1.00 21.10 232 MET A N 1
ATOM 1705 C CA . MET A 1 232 ? 0.686 33.800 20.181 1.00 20.64 232 MET A CA 1
ATOM 1706 C C . MET A 1 232 ? 0.040 33.622 21.559 1.00 21.52 232 MET A C 1
ATOM 1707 O O . MET A 1 232 ? 0.172 32.577 22.196 1.00 22.30 232 MET A O 1
ATOM 1712 N N . CYS A 1 233 ? -0.642 34.672 22.008 1.00 22.17 233 CYS A N 1
ATOM 1713 C CA . CYS A 1 233 ? -1.374 34.686 23.277 1.00 22.32 233 CYS A CA 1
ATOM 1714 C C . CYS A 1 233 ? -0.581 34.608 24.572 1.00 22.77 233 CYS A C 1
ATOM 1715 O O . CYS A 1 233 ? -1.162 34.364 25.630 1.00 23.75 233 CYS A O 1
ATOM 1718 N N . ALA A 1 234 ? 0.728 34.811 24.503 1.00 21.98 234 ALA A N 1
ATOM 1719 C CA . ALA A 1 234 ? 1.553 34.763 25.704 1.00 21.88 234 ALA A CA 1
ATOM 1720 C C . ALA A 1 234 ? 1.963 36.181 26.085 1.00 23.35 234 ALA A C 1
ATOM 1721 O O . ALA A 1 234 ? 1.825 37.116 25.295 1.00 22.19 234 ALA A O 1
ATOM 1723 N N . PRO A 1 235 ? 2.451 36.370 27.314 1.00 24.48 235 PRO A N 1
ATOM 1724 C CA . PRO A 1 235 ? 2.845 37.732 27.674 1.00 24.76 235 PRO A CA 1
ATOM 1725 C C . PRO A 1 235 ? 4.081 38.181 26.900 1.00 23.18 235 PRO A C 1
ATOM 1726 O O . PRO A 1 235 ? 4.766 37.373 26.279 1.00 22.47 235 PRO A O 1
ATOM 1730 N N . THR A 1 236 ? 4.339 39.479 26.901 1.00 22.10 236 THR A N 1
ATOM 1731 C CA . THR A 1 236 ? 5.531 39.983 26.247 1.00 24.45 236 THR A CA 1
ATOM 1732 C C . THR A 1 236 ? 6.641 39.524 27.191 1.00 24.58 236 THR A C 1
ATOM 1733 O O . THR A 1 236 ? 6.364 39.105 28.315 1.00 27.05 236 THR A O 1
ATOM 1737 N N . GLY A 1 237 ? 7.887 39.575 26.742 1.00 26.10 237 GLY A N 1
ATOM 1738 C CA . GLY A 1 237 ? 8.970 39.164 27.612 1.00 24.51 237 GLY A CA 1
ATOM 1739 C C . GLY A 1 237 ? 9.451 37.741 27.423 1.00 24.12 237 GLY A C 1
ATOM 1740 O O . GLY A 1 237 ? 10.410 37.330 28.073 1.00 22.72 237 GLY A O 1
ATOM 1741 N N . ILE A 1 238 ? 8.796 36.985 26.542 1.00 24.51 238 ILE A N 1
ATOM 1742 C CA . ILE A 1 238 ? 9.198 35.605 26.296 1.00 24.55 238 ILE A CA 1
ATOM 1743 C C . ILE A 1 238 ? 9.068 35.227 24.819 1.00 24.75 238 ILE A C 1
ATOM 1744 O O . ILE A 1 238 ? 8.055 35.501 24.174 1.00 22.29 238 ILE A O 1
ATOM 1749 N N . GLY A 1 239 ? 10.120 34.611 24.293 1.00 23.50 239 GLY A N 1
ATOM 1750 C CA . GLY A 1 239 ? 10.132 34.169 22.909 1.00 22.19 239 GLY A CA 1
ATOM 1751 C C . GLY A 1 239 ? 11.019 32.940 22.905 1.00 21.64 239 GLY A C 1
ATOM 1752 O O . GLY A 1 239 ? 11.490 32.524 23.962 1.00 20.55 239 GLY A O 1
ATOM 1753 N N . PHE A 1 240 ? 11.251 32.336 21.750 1.00 20.88 240 PHE A N 1
ATOM 1754 C CA . PHE A 1 240 ? 12.119 31.178 21.762 1.00 21.68 240 PHE A CA 1
ATOM 1755 C C . PHE A 1 240 ? 12.843 30.923 20.464 1.00 21.46 240 PHE A C 1
ATOM 1756 O O . PHE A 1 240 ? 12.447 31.388 19.392 1.00 21.11 240 PHE A O 1
ATOM 1764 N N . LEU A 1 241 ? 13.941 30.197 20.596 1.00 21.65 241 LEU A N 1
ATOM 1765 C CA . LEU A 1 241 ? 14.755 29.798 19.473 1.00 22.78 241 LEU A CA 1
ATOM 1766 C C . LEU A 1 241 ? 14.687 28.284 19.408 1.00 22.08 241 LEU A C 1
ATOM 1767 O O . LEU A 1 241 ? 14.747 27.613 20.442 1.00 22.77 241 LEU A O 1
ATOM 1772 N N . TYR A 1 242 ? 14.500 27.755 18.205 1.00 22.41 242 TYR A N 1
ATOM 1773 C CA . TYR A 1 242 ? 14.527 26.316 18.000 1.00 23.14 242 TYR A CA 1
ATOM 1774 C C . TYR A 1 242 ? 15.805 26.117 17.200 1.00 22.67 242 TYR A C 1
ATOM 1775 O O . TYR A 1 242 ? 16.080 26.878 16.272 1.00 21.22 242 TYR A O 1
ATOM 1784 N N . GLY A 1 243 ? 16.587 25.107 17.560 1.00 24.14 243 GLY A N 1
ATOM 1785 C CA . GLY A 1 243 ? 17.803 24.834 16.819 1.00 24.27 243 GLY A CA 1
ATOM 1786 C C . GLY A 1 243 ? 18.093 23.348 16.840 1.00 26.25 243 GLY A C 1
ATOM 1787 O O . GLY A 1 243 ? 17.913 22.708 17.872 1.00 25.65 243 GLY A O 1
ATOM 1788 N N . LYS A 1 244 ? 18.515 22.783 15.710 1.00 27.16 244 LYS A N 1
ATOM 1789 C CA . LYS A 1 244 ? 18.846 21.364 15.686 1.00 28.71 244 LYS A CA 1
ATOM 1790 C C . LYS A 1 244 ? 19.874 21.144 16.793 1.00 28.39 244 LYS A C 1
ATOM 1791 O O . LYS A 1 244 ? 20.846 21.891 16.903 1.00 27.80 244 LYS A O 1
ATOM 1797 N N . GLU A 1 245 ? 19.653 20.126 17.619 1.00 28.11 245 GLU A N 1
ATOM 1798 C CA . GLU A 1 245 ? 20.551 19.855 18.734 1.00 28.79 245 GLU A CA 1
ATOM 1799 C C . GLU A 1 245 ? 22.034 19.871 18.376 1.00 28.74 245 GLU A C 1
ATOM 1800 O O . GLU A 1 245 ? 22.837 20.489 19.076 1.00 28.54 245 GLU A O 1
ATOM 1806 N N . GLU A 1 246 ? 22.397 19.191 17.293 1.00 28.95 246 GLU A N 1
ATOM 1807 C CA . GLU A 1 246 ? 23.791 19.127 16.863 1.00 28.60 246 GLU A CA 1
ATOM 1808 C C . GLU A 1 246 ? 24.364 20.516 16.590 1.00 28.38 246 GLU A C 1
ATOM 1809 O O . GLU A 1 246 ? 25.529 20.784 16.885 1.00 27.31 246 GLU A O 1
ATOM 1811 N N . ILE A 1 247 ? 23.547 21.396 16.021 1.00 27.42 247 ILE A N 1
ATOM 1812 C CA . ILE A 1 247 ? 23.996 22.748 15.720 1.00 28.24 247 ILE A CA 1
ATOM 1813 C C . ILE A 1 247 ? 24.170 23.560 17.004 1.00 27.19 247 ILE A C 1
ATOM 1814 O O . ILE A 1 247 ? 25.183 24.237 17.184 1.00 28.00 247 ILE A O 1
ATOM 1819 N N . LEU A 1 248 ? 23.193 23.482 17.901 1.00 27.04 248 LEU A N 1
ATOM 1820 C CA . LEU A 1 248 ? 23.279 24.212 19.164 1.00 25.69 248 LEU A CA 1
ATOM 1821 C C . LEU A 1 248 ? 24.446 23.683 19.994 1.00 27.78 248 LEU A C 1
ATOM 1822 O O . LEU A 1 248 ? 25.112 24.437 20.701 1.00 27.16 248 LEU A O 1
ATOM 1827 N N . GLU A 1 249 ? 24.688 22.379 19.905 1.00 28.35 249 GLU A N 1
ATOM 1828 C CA . GLU A 1 249 ? 25.775 21.758 20.651 1.00 31.04 249 GLU A CA 1
ATOM 1829 C C . GLU A 1 249 ? 27.124 22.313 20.197 1.00 30.13 249 GLU A C 1
ATOM 1830 O O . GLU A 1 249 ? 28.009 22.555 21.014 1.00 31.10 249 GLU A O 1
ATOM 1836 N N . ALA A 1 250 ? 27.267 22.525 18.892 1.00 29.78 250 ALA A N 1
ATOM 1837 C CA . ALA A 1 250 ? 28.510 23.040 18.327 1.00 29.04 250 ALA A CA 1
ATOM 1838 C C . ALA A 1 250 ? 28.681 24.549 18.500 1.00 29.69 250 ALA A C 1
ATOM 1839 O O . ALA A 1 250 ? 29.805 25.048 18.565 1.00 30.55 250 ALA A O 1
ATOM 1841 N N . MET A 1 251 ? 27.570 25.275 18.559 1.00 28.66 251 MET A N 1
ATOM 1842 C CA . MET A 1 251 ? 27.620 26.726 18.723 1.00 28.30 251 MET A CA 1
ATOM 1843 C C . MET A 1 251 ? 28.170 27.105 20.093 1.00 28.84 251 MET A C 1
ATOM 1844 O O . MET A 1 251 ? 27.830 26.486 21.100 1.00 30.10 251 MET A O 1
ATOM 1849 N N . PRO A 1 252 ? 29.030 28.134 20.149 1.00 28.24 252 PRO A N 1
ATOM 1850 C CA . PRO A 1 252 ? 29.597 28.565 21.430 1.00 27.50 252 PRO A CA 1
ATOM 1851 C C . PRO A 1 252 ? 28.551 29.344 22.224 1.00 27.82 252 PRO A C 1
ATOM 1852 O O . PRO A 1 252 ? 27.613 29.897 21.646 1.00 27.47 252 PRO A O 1
ATOM 1856 N N . PRO A 1 253 ? 28.687 29.384 23.558 1.00 27.94 253 PRO A N 1
ATOM 1857 C CA . PRO A 1 253 ? 27.703 30.130 24.347 1.00 27.20 253 PRO A CA 1
ATOM 1858 C C . PRO A 1 253 ? 27.679 31.597 23.931 1.00 27.09 253 PRO A C 1
ATOM 1859 O O . PRO A 1 253 ? 28.645 32.105 23.355 1.00 27.42 253 PRO A O 1
ATOM 1863 N N . PHE A 1 254 ? 26.569 32.271 24.203 1.00 26.61 254 PHE A N 1
ATOM 1864 C CA . PHE A 1 254 ? 26.440 33.683 23.856 1.00 26.75 254 PHE A CA 1
ATOM 1865 C C . PHE A 1 254 ? 26.512 34.495 25.145 1.00 26.02 254 PHE A C 1
ATOM 1866 O O . PHE A 1 254 ? 27.560 35.055 25.467 1.00 25.74 254 PHE A O 1
ATOM 1874 N N . PHE A 1 255 ? 25.413 34.557 25.888 1.00 25.24 255 PHE A N 1
ATOM 1875 C CA . PHE A 1 255 ? 25.432 35.277 27.161 1.00 24.93 255 PHE A CA 1
ATOM 1876 C C . PHE A 1 255 ? 26.166 34.425 28.191 1.00 24.04 255 PHE A C 1
ATOM 1877 O O . PHE A 1 255 ? 26.015 33.206 28.218 1.00 23.17 255 PHE A O 1
ATOM 1885 N N . GLY A 1 256 ? 26.959 35.067 29.039 1.00 24.38 256 GLY A N 1
ATOM 1886 C CA . GLY A 1 256 ? 27.669 34.334 30.071 1.00 25.55 256 GLY A CA 1
ATOM 1887 C C . GLY A 1 256 ? 27.127 34.733 31.431 1.00 24.91 256 GLY A C 1
ATOM 1888 O O . GLY A 1 256 ? 26.679 35.868 31.608 1.00 25.31 256 GLY A O 1
ATOM 1889 N N . GLY A 1 257 ? 27.155 33.813 32.391 1.00 23.78 257 GLY A N 1
ATOM 1890 C CA . GLY A 1 257 ? 26.661 34.148 33.715 1.00 23.61 257 GLY A CA 1
ATOM 1891 C C . GLY A 1 257 ? 26.064 32.985 34.480 1.00 24.37 257 GLY A C 1
ATOM 1892 O O . GLY A 1 257 ? 26.256 31.822 34.124 1.00 24.59 257 GLY A O 1
ATOM 1893 N N . GLY A 1 258 ? 25.336 33.299 35.545 1.00 23.32 258 GLY A N 1
ATOM 1894 C CA . GLY A 1 258 ? 24.734 32.247 36.340 1.00 24.76 258 GLY A CA 1
ATOM 1895 C C . GLY A 1 258 ? 23.799 31.364 35.531 1.00 25.99 258 GLY A C 1
ATOM 1896 O O . GLY A 1 258 ? 23.254 31.785 34.508 1.00 25.70 258 GLY A O 1
ATOM 1897 N N . GLU A 1 259 ? 23.641 30.124 35.988 1.00 27.99 259 GLU A N 1
ATOM 1898 C CA . GLU A 1 259 ? 22.746 29.146 35.369 1.00 28.29 259 GLU A CA 1
ATOM 1899 C C . GLU A 1 259 ? 23.159 28.528 34.033 1.00 27.21 259 GLU A C 1
ATOM 1900 O O . GLU A 1 259 ? 22.684 27.447 33.687 1.00 26.63 259 GLU A O 1
ATOM 1906 N N . MET A 1 260 ? 24.021 29.192 33.270 1.00 26.26 260 MET A N 1
ATOM 1907 C CA . MET A 1 260 ? 24.432 28.620 31.991 1.00 25.86 260 MET A CA 1
ATOM 1908 C C . MET A 1 260 ? 25.768 27.899 32.094 1.00 26.41 260 MET A C 1
ATOM 1909 O O . MET A 1 260 ? 26.256 27.336 31.110 1.00 26.60 260 MET A O 1
ATOM 1914 N N . ILE A 1 261 ? 26.340 27.903 33.295 1.00 26.16 261 ILE A N 1
ATOM 1915 C CA . ILE A 1 261 ? 27.620 27.250 33.540 1.00 26.57 261 ILE A CA 1
ATOM 1916 C C . ILE A 1 261 ? 27.464 25.878 34.185 1.00 26.49 261 ILE A C 1
ATOM 1917 O O . ILE A 1 261 ? 26.380 25.503 34.631 1.00 26.21 261 ILE A O 1
ATOM 1922 N N . ALA A 1 262 ? 28.560 25.127 34.209 1.00 28.02 262 ALA A N 1
ATOM 1923 C CA . ALA A 1 262 ? 28.597 23.808 34.836 1.00 29.20 262 ALA A CA 1
ATOM 1924 C C . ALA A 1 262 ? 29.444 24.028 36.083 1.00 29.16 262 ALA A C 1
ATOM 1925 O O . ALA A 1 262 ? 29.056 23.671 37.195 1.00 31.52 262 ALA A O 1
ATOM 1927 N N . GLU A 1 263 ? 30.604 24.643 35.879 1.00 29.38 263 GLU A N 1
ATOM 1928 C CA . GLU A 1 263 ? 31.524 24.967 36.962 1.00 30.72 263 GLU A CA 1
ATOM 1929 C C . GLU A 1 263 ? 32.179 26.306 36.656 1.00 29.53 263 GLU A C 1
ATOM 1930 O O . GLU A 1 263 ? 32.402 26.645 35.493 1.00 28.37 263 GLU A O 1
ATOM 1936 N N . VAL A 1 264 ? 32.487 27.064 37.701 1.00 27.49 264 VAL A N 1
ATOM 1937 C CA . VAL A 1 264 ? 33.141 28.347 37.524 1.00 26.76 264 VAL A CA 1
ATOM 1938 C C . VAL A 1 264 ? 34.326 28.456 38.470 1.00 27.93 264 VAL A C 1
ATOM 1939 O O . VAL A 1 264 ? 34.218 28.155 39.659 1.00 27.73 264 VAL A O 1
ATOM 1943 N N . PHE A 1 265 ? 35.464 28.857 37.919 1.00 28.22 265 PHE A N 1
ATOM 1944 C CA . PHE A 1 265 ? 36.679 29.050 38.693 1.00 30.62 265 PHE A CA 1
ATOM 1945 C C . PHE A 1 265 ? 37.086 30.479 38.398 1.00 31.03 265 PHE A C 1
ATOM 1946 O O . PHE A 1 265 ? 36.510 31.120 37.518 1.00 30.10 265 PHE A O 1
ATOM 1954 N N . PHE A 1 266 ? 38.070 30.989 39.123 1.00 30.75 266 PHE A N 1
ATOM 1955 C CA . PHE A 1 266 ? 38.514 32.348 38.878 1.00 32.54 266 PHE A CA 1
ATOM 1956 C C . PHE A 1 266 ? 39.155 32.453 37.499 1.00 34.17 266 PHE A C 1
ATOM 1957 O O . PHE A 1 266 ? 39.017 33.469 36.820 1.00 33.28 266 PHE A O 1
ATOM 1965 N N . ASP A 1 267 ? 39.830 31.389 37.069 1.00 35.18 267 ASP A N 1
ATOM 1966 C CA . ASP A 1 267 ? 40.517 31.424 35.776 1.00 37.64 267 ASP A CA 1
ATOM 1967 C C . ASP A 1 267 ? 39.762 30.922 34.553 1.00 36.84 267 ASP A C 1
ATOM 1968 O O . ASP A 1 267 ? 40.163 31.204 33.418 1.00 37.61 267 ASP A O 1
ATOM 1973 N N . HIS A 1 268 ? 38.677 30.187 34.760 1.00 35.23 268 HIS A N 1
ATOM 1974 C CA . HIS A 1 268 ? 37.905 29.699 33.627 1.00 33.88 268 HIS A CA 1
ATOM 1975 C C . HIS A 1 268 ? 36.553 29.171 34.062 1.00 32.06 268 HIS A C 1
ATOM 1976 O O . HIS A 1 268 ? 36.293 29.003 35.250 1.00 31.30 268 HIS A O 1
ATOM 1983 N N . PHE A 1 269 ? 35.691 28.923 33.086 1.00 31.42 269 PHE A N 1
ATOM 1984 C CA . PHE A 1 269 ? 34.372 28.388 33.362 1.00 30.78 269 PHE A CA 1
ATOM 1985 C C . PHE A 1 269 ? 34.077 27.313 32.333 1.00 30.03 269 PHE A C 1
ATOM 1986 O O . PHE A 1 269 ? 34.646 27.312 31.240 1.00 29.58 269 PHE A O 1
ATOM 1994 N N . THR A 1 270 ? 33.203 26.386 32.698 1.00 30.02 270 THR A N 1
ATOM 1995 C CA . THR A 1 270 ? 32.790 25.337 31.785 1.00 31.03 270 THR A CA 1
ATOM 1996 C C . THR A 1 270 ? 31.311 25.607 31.574 1.00 31.17 270 THR A C 1
ATOM 1997 O O . THR A 1 270 ? 30.628 26.088 32.479 1.00 30.56 270 THR A O 1
ATOM 2001 N N . THR A 1 271 ? 30.821 25.307 30.380 1.00 31.43 271 THR A N 1
ATOM 2002 C CA . THR A 1 271 ? 29.424 25.543 30.049 1.00 32.62 271 THR A CA 1
ATOM 2003 C C . THR A 1 271 ? 28.510 24.379 30.421 1.00 31.94 271 THR A C 1
ATOM 2004 O O . THR A 1 271 ? 28.926 23.219 30.430 1.00 30.77 271 THR A O 1
ATOM 2008 N N . GLY A 1 272 ? 27.262 24.699 30.742 1.00 29.79 272 GLY A N 1
ATOM 2009 C CA . GLY A 1 272 ? 26.306 23.666 31.088 1.00 30.32 272 GLY A CA 1
ATOM 2010 C C . GLY A 1 272 ? 25.800 22.994 29.824 1.00 29.53 272 GLY A C 1
ATOM 2011 O O . GLY A 1 272 ? 26.117 23.428 28.715 1.00 28.96 272 GLY A O 1
ATOM 2012 N N . GLU A 1 273 ? 25.021 21.931 29.985 1.00 29.92 273 GLU A N 1
ATOM 2013 C CA . GLU A 1 273 ? 24.475 21.208 28.844 1.00 31.21 273 GLU A CA 1
ATOM 2014 C C . GLU A 1 273 ? 23.291 21.964 28.256 1.00 30.87 273 GLU A C 1
ATOM 2015 O O . GLU A 1 273 ? 22.769 22.892 28.873 1.00 28.14 273 GLU A O 1
ATOM 2021 N N . LEU A 1 274 ? 22.875 21.565 27.059 1.00 30.55 274 LEU A N 1
ATOM 2022 C CA . LEU A 1 274 ? 21.733 22.194 26.413 1.00 31.89 274 LEU A CA 1
ATOM 2023 C C . LEU A 1 274 ? 20.503 21.862 27.245 1.00 32.17 274 LEU A C 1
ATOM 2024 O O . LEU A 1 274 ? 20.418 20.781 27.827 1.00 33.64 274 LEU A O 1
ATOM 2029 N N . PRO A 1 275 ? 19.527 22.780 27.303 1.00 34.06 275 PRO A N 1
ATOM 2030 C CA . PRO A 1 275 ? 19.517 24.089 26.641 1.00 33.86 275 PRO A CA 1
ATOM 2031 C C . PRO A 1 275 ? 20.050 25.194 27.553 1.00 34.85 275 PRO A C 1
ATOM 2032 O O . PRO A 1 275 ? 20.245 26.332 27.117 1.00 34.60 275 PRO A O 1
ATOM 2036 N N . HIS A 1 276 ? 20.274 24.840 28.816 1.00 33.56 276 HIS A N 1
ATOM 2037 C CA . HIS A 1 276 ? 20.770 25.764 29.836 1.00 32.73 276 HIS A CA 1
ATOM 2038 C C . HIS A 1 276 ? 21.980 26.561 29.351 1.00 30.45 276 HIS A C 1
ATOM 2039 O O . HIS A 1 276 ? 22.188 27.706 29.745 1.00 27.57 276 HIS A O 1
ATOM 2046 N N . LYS A 1 277 ? 22.769 25.932 28.491 1.00 27.95 277 LYS A N 1
ATOM 2047 C CA . LYS A 1 277 ? 23.957 26.535 27.906 1.00 26.64 277 LYS A CA 1
ATOM 2048 C C . LYS A 1 277 ? 23.708 27.946 27.364 1.00 24.66 277 LYS A C 1
ATOM 2049 O O . LYS A 1 277 ? 24.566 28.827 27.486 1.00 24.12 277 LYS A O 1
ATOM 2055 N N . PHE A 1 278 ? 22.537 28.153 26.767 1.00 23.99 278 PHE A N 1
ATOM 2056 C CA . PHE A 1 278 ? 22.189 29.445 26.177 1.00 23.82 278 PHE A CA 1
ATOM 2057 C C . PHE A 1 278 ? 21.257 30.324 26.994 1.00 25.35 278 PHE A C 1
ATOM 2058 O O . PHE A 1 278 ? 20.773 31.340 26.496 1.00 26.04 278 PHE A O 1
ATOM 2066 N N . GLU A 1 279 ? 21.008 29.949 28.243 1.00 23.73 279 GLU A N 1
ATOM 2067 C CA . GLU A 1 279 ? 20.117 30.731 29.094 1.00 23.94 279 GLU A CA 1
ATOM 2068 C C . GLU A 1 279 ? 20.858 31.212 30.336 1.00 23.53 279 GLU A C 1
ATOM 2069 O O . GLU A 1 279 ? 21.040 30.470 31.297 1.00 23.65 279 GLU A O 1
ATOM 2075 N N . ALA A 1 280 ? 21.291 32.468 30.292 1.00 23.15 280 ALA A N 1
ATOM 2076 C CA . ALA A 1 280 ? 22.047 33.069 31.382 1.00 21.78 280 ALA A CA 1
ATOM 2077 C C . ALA A 1 280 ? 21.197 33.883 32.348 1.00 21.82 280 ALA A C 1
ATOM 2078 O O . ALA A 1 280 ? 20.339 34.670 31.936 1.00 21.43 280 ALA A O 1
ATOM 2080 N N . GLY A 1 281 ? 21.455 33.696 33.639 1.00 21.76 281 GLY A N 1
ATOM 2081 C CA . GLY A 1 281 ? 20.722 34.427 34.655 1.00 22.78 281 GLY A CA 1
ATOM 2082 C C . GLY A 1 281 ? 19.351 33.854 34.956 1.00 23.75 281 GLY A C 1
ATOM 2083 O O . GLY A 1 281 ? 18.922 32.869 34.348 1.00 24.41 281 GLY A O 1
ATOM 2084 N N . THR A 1 282 ? 18.660 34.477 35.903 1.00 23.19 282 THR A N 1
ATOM 2085 C CA . THR A 1 282 ? 17.329 34.037 36.290 1.00 23.34 282 THR A CA 1
ATOM 2086 C C . THR A 1 282 ? 16.427 34.151 35.067 1.00 23.77 282 THR A C 1
ATOM 2087 O O . THR A 1 282 ? 16.396 35.177 34.394 1.00 25.49 282 THR A O 1
ATOM 2091 N N . PRO A 1 283 ? 15.690 33.086 34.750 1.00 25.50 283 PRO A N 1
ATOM 2092 C CA . PRO A 1 283 ? 14.825 33.185 33.574 1.00 24.85 283 PRO A CA 1
ATOM 2093 C C . PRO A 1 283 ? 13.564 33.997 33.827 1.00 23.37 283 PRO A C 1
ATOM 2094 O O . PRO A 1 283 ? 13.295 34.413 34.954 1.00 23.16 283 PRO A O 1
ATOM 2098 N N . ALA A 1 284 ? 12.808 34.241 32.762 1.00 22.43 284 ALA A N 1
ATOM 2099 C CA . ALA A 1 284 ? 11.549 34.958 32.879 1.00 23.40 284 ALA A CA 1
ATOM 2100 C C . ALA A 1 284 ? 10.591 33.832 33.251 1.00 23.79 284 ALA A C 1
ATOM 2101 O O . ALA A 1 284 ? 9.785 33.387 32.440 1.00 23.36 284 ALA A O 1
ATOM 2103 N N . ILE A 1 285 ? 10.721 33.361 34.488 1.00 24.12 285 ILE A N 1
ATOM 2104 C CA . ILE A 1 285 ? 9.927 32.252 35.007 1.00 24.44 285 ILE A CA 1
ATOM 2105 C C . ILE A 1 285 ? 8.423 32.341 34.785 1.00 25.56 285 ILE A C 1
ATOM 2106 O O . ILE A 1 285 ? 7.824 31.449 34.176 1.00 23.79 285 ILE A O 1
ATOM 2111 N N . ALA A 1 286 ? 7.814 33.404 35.295 1.00 25.19 286 ALA A N 1
ATOM 2112 C CA . ALA A 1 286 ? 6.373 33.585 35.155 1.00 26.67 286 ALA A CA 1
ATOM 2113 C C . ALA A 1 286 ? 5.955 33.673 33.695 1.00 24.75 286 ALA A C 1
ATOM 2114 O O . ALA A 1 286 ? 4.948 33.095 33.292 1.00 26.03 286 ALA A O 1
ATOM 2116 N N . GLU A 1 287 ? 6.733 34.398 32.901 1.00 25.14 287 GLU A N 1
ATOM 2117 C CA . GLU A 1 287 ? 6.409 34.561 31.495 1.00 25.19 287 GLU A CA 1
ATOM 2118 C C . GLU A 1 287 ? 6.500 33.236 30.751 1.00 24.86 287 GLU A C 1
ATOM 2119 O O . GLU A 1 287 ? 5.693 32.964 29.860 1.00 22.59 287 GLU A O 1
ATOM 2125 N N . ALA A 1 288 ? 7.477 32.409 31.117 1.00 23.24 288 ALA A N 1
ATOM 2126 C CA . ALA A 1 288 ? 7.640 31.107 30.473 1.00 23.69 288 ALA A CA 1
ATOM 2127 C C . ALA A 1 288 ? 6.456 30.204 30.820 1.00 23.75 288 ALA A C 1
ATOM 2128 O O . ALA A 1 288 ? 5.882 29.553 29.945 1.00 24.03 288 ALA A O 1
ATOM 2130 N N . ILE A 1 289 ? 6.083 30.173 32.096 1.00 22.57 289 ILE A N 1
ATOM 2131 C CA . ILE A 1 289 ? 4.955 29.353 32.525 1.00 22.07 289 ILE A CA 1
ATOM 2132 C C . ILE A 1 289 ? 3.689 29.792 31.791 1.00 23.36 289 ILE A C 1
ATOM 2133 O O . ILE A 1 289 ? 2.874 28.959 31.377 1.00 23.15 289 ILE A O 1
ATOM 2137 N N . ALA A 1 290 ? 3.529 31.101 31.623 1.00 22.66 290 ALA A N 1
ATOM 2138 C CA . ALA A 1 290 ? 2.362 31.637 30.922 1.00 23.75 290 ALA A CA 1
ATOM 2139 C C . ALA A 1 290 ? 2.405 31.215 29.455 1.00 23.78 290 ALA A C 1
ATOM 2140 O O . ALA A 1 290 ? 1.364 30.948 28.847 1.00 24.81 290 ALA A O 1
ATOM 2142 N N . LEU A 1 291 ? 3.604 31.163 28.879 1.00 23.87 291 LEU A N 1
ATOM 2143 C CA . LEU A 1 291 ? 3.739 30.737 27.489 1.00 23.60 291 LEU A CA 1
ATOM 2144 C C . LEU A 1 291 ? 3.262 29.291 27.384 1.00 24.46 291 LEU A C 1
ATOM 2145 O O . LEU A 1 291 ? 2.645 28.896 26.393 1.00 24.54 291 LEU A O 1
ATOM 2150 N N . GLY A 1 292 ? 3.566 28.500 28.409 1.00 24.85 292 GLY A N 1
ATOM 2151 C CA . GLY A 1 292 ? 3.133 27.114 28.418 1.00 23.82 292 GLY A CA 1
ATOM 2152 C C . GLY A 1 292 ? 1.615 27.061 28.419 1.00 24.21 292 GLY A C 1
ATOM 2153 O O . GLY A 1 292 ? 1.008 26.195 27.779 1.00 23.90 292 GLY A O 1
ATOM 2154 N N . ALA A 1 293 ? 0.998 27.989 29.147 1.00 24.98 293 ALA A N 1
ATOM 2155 C CA . ALA A 1 293 ? -0.456 28.058 29.208 1.00 24.44 293 ALA A CA 1
ATOM 2156 C C . ALA A 1 293 ? -1.000 28.477 27.841 1.00 24.16 293 ALA A C 1
ATOM 2157 O O . ALA A 1 293 ? -2.050 28.001 27.412 1.00 23.19 293 ALA A O 1
ATOM 2159 N N . ALA A 1 294 ? -0.284 29.371 27.160 1.00 22.80 294 ALA A N 1
ATOM 2160 C CA . ALA A 1 294 ? -0.702 29.832 25.834 1.00 21.59 294 ALA A CA 1
ATOM 2161 C C . ALA A 1 294 ? -0.663 28.654 24.866 1.00 22.20 294 ALA A C 1
ATOM 2162 O O . ALA A 1 294 ? -1.617 28.407 24.128 1.00 22.96 294 ALA A O 1
ATOM 2164 N N . VAL A 1 295 ? 0.445 27.925 24.873 1.00 21.59 295 VAL A N 1
ATOM 2165 C CA . VAL A 1 295 ? 0.588 26.762 24.007 1.00 23.68 295 VAL A CA 1
ATOM 2166 C C . VAL A 1 295 ? -0.533 25.763 24.292 1.00 24.76 295 VAL A C 1
ATOM 2167 O O . VAL A 1 295 ? -1.138 25.215 23.367 1.00 24.88 295 VAL A O 1
ATOM 2171 N N . ASP A 1 296 ? -0.809 25.528 25.572 1.00 25.69 296 ASP A N 1
ATOM 2172 C CA . ASP A 1 296 ? -1.870 24.598 25.951 1.00 26.08 296 ASP A CA 1
ATOM 2173 C C . ASP A 1 296 ? -3.213 25.090 25.425 1.00 27.44 296 ASP A C 1
ATOM 2174 O O . ASP A 1 296 ? -4.028 24.303 24.931 1.00 27.93 296 ASP A O 1
ATOM 2179 N N . TYR A 1 297 ? -3.438 26.396 25.526 1.00 25.93 297 TYR A N 1
ATOM 2180 C CA . TYR A 1 297 ? -4.686 26.986 25.059 1.00 26.24 297 TYR A CA 1
ATOM 2181 C C . TYR A 1 297 ? -4.849 26.797 23.548 1.00 26.66 297 TYR A C 1
ATOM 2182 O O . TYR A 1 297 ? -5.899 26.353 23.077 1.00 26.81 297 TYR A O 1
ATOM 2191 N N . LEU A 1 298 ? -3.808 27.132 22.790 1.00 25.54 298 LEU A N 1
ATOM 2192 C CA . LEU A 1 298 ? -3.849 26.997 21.336 1.00 26.16 298 LEU A CA 1
ATOM 2193 C C . LEU A 1 298 ? -4.000 25.539 20.886 1.00 27.74 298 LEU A C 1
ATOM 2194 O O . LEU A 1 298 ? -4.735 25.247 19.937 1.00 28.02 298 LEU A O 1
ATOM 2199 N N . THR A 1 299 ? -3.301 24.631 21.562 1.00 27.07 299 THR A N 1
ATOM 2200 C CA . THR A 1 299 ? -3.362 23.215 21.218 1.00 29.33 299 THR A CA 1
ATOM 2201 C C . THR A 1 299 ? -4.757 22.662 21.480 1.00 29.71 299 THR A C 1
ATOM 2202 O O . THR A 1 299 ? -5.248 21.814 20.732 1.00 29.95 299 THR A O 1
ATOM 2206 N N . ASP A 1 300 ? -5.392 23.146 22.542 1.00 29.49 300 ASP A N 1
ATOM 2207 C CA . ASP A 1 300 ? -6.738 22.706 22.880 1.00 31.73 300 ASP A CA 1
ATOM 2208 C C . ASP A 1 300 ? -7.688 23.095 21.752 1.00 31.99 300 ASP A C 1
ATOM 2209 O O . ASP A 1 300 ? -8.579 22.329 21.391 1.00 31.80 300 ASP A O 1
ATOM 2214 N N . LEU A 1 301 ? -7.500 24.286 21.192 1.00 30.68 301 LEU A N 1
ATOM 2215 C CA . LEU A 1 301 ? -8.347 24.719 20.090 1.00 30.74 301 LEU A CA 1
ATOM 2216 C C . LEU A 1 301 ? -7.965 23.938 18.839 1.00 30.45 301 LEU A C 1
ATOM 2217 O O . LEU A 1 301 ? -8.823 23.581 18.031 1.00 30.83 301 LEU A O 1
ATOM 2222 N N . GLY A 1 302 ? -6.670 23.668 18.698 1.00 28.88 302 GLY A N 1
ATOM 2223 C CA . GLY A 1 302 ? -6.169 22.948 17.540 1.00 27.98 302 GLY A CA 1
ATOM 2224 C C . GLY A 1 302 ? -5.681 23.953 16.512 1.00 27.58 302 GLY A C 1
ATOM 2225 O O . GLY A 1 302 ? -6.452 24.794 16.059 1.00 28.17 302 GLY A O 1
ATOM 2226 N N . MET A 1 303 ? -4.406 23.881 16.143 1.00 27.58 303 MET A N 1
ATOM 2227 C CA . MET A 1 303 ? -3.866 24.830 15.175 1.00 27.97 303 MET A CA 1
ATOM 2228 C C . MET A 1 303 ? -4.505 24.685 13.798 1.00 29.05 303 MET A C 1
ATOM 2229 O O . MET A 1 303 ? -4.672 25.673 13.081 1.00 27.64 303 MET A O 1
ATOM 2234 N N . GLU A 1 304 ? -4.870 23.461 13.426 1.00 28.93 304 GLU A N 1
ATOM 2235 C CA . GLU A 1 304 ? -5.506 23.247 12.131 1.00 29.07 304 GLU A CA 1
ATOM 2236 C C . GLU A 1 304 ? -6.863 23.951 12.126 1.00 29.07 304 GLU A C 1
ATOM 2237 O O . GLU A 1 304 ? -7.260 24.548 11.122 1.00 29.21 304 GLU A O 1
ATOM 2239 N N . ASN A 1 305 ? -7.565 23.883 13.256 1.00 29.59 305 ASN A N 1
ATOM 2240 C CA . ASN A 1 305 ? -8.874 24.521 13.401 1.00 28.03 305 ASN A CA 1
ATOM 2241 C C . ASN A 1 305 ? -8.721 26.039 13.348 1.00 28.24 305 ASN A C 1
ATOM 2242 O O . ASN A 1 305 ? -9.509 26.736 12.704 1.00 27.62 305 ASN A O 1
ATOM 2247 N N . ILE A 1 306 ? -7.711 26.553 14.042 1.00 27.60 306 ILE A N 1
ATOM 2248 C CA . ILE A 1 306 ? -7.472 27.991 14.039 1.00 26.56 306 ILE A CA 1
ATOM 2249 C C . ILE A 1 306 ? -7.191 28.425 12.606 1.00 26.07 306 ILE A C 1
ATOM 2250 O O . ILE A 1 306 ? -7.764 29.399 12.116 1.00 25.29 306 ILE A O 1
ATOM 2255 N N . HIS A 1 307 ? -6.319 27.682 11.935 1.00 25.89 307 HIS A N 1
ATOM 2256 C CA . HIS A 1 307 ? -5.956 27.986 10.559 1.00 28.28 307 HIS A CA 1
ATOM 2257 C C . HIS A 1 307 ? -7.158 27.928 9.621 1.00 27.61 307 HIS A C 1
ATOM 2258 O O . HIS A 1 307 ? -7.335 28.811 8.783 1.00 26.52 307 HIS A O 1
ATOM 2265 N N . ASN A 1 308 ? -7.985 26.896 9.757 1.00 27.69 308 ASN A N 1
ATOM 2266 C CA . ASN A 1 308 ? -9.152 26.778 8.888 1.00 28.08 308 ASN A CA 1
ATOM 2267 C C . ASN A 1 308 ? -10.093 27.966 9.062 1.00 26.93 308 ASN A C 1
ATOM 2268 O O . ASN A 1 308 ? -10.629 28.490 8.084 1.00 25.51 308 ASN A O 1
ATOM 2273 N N . TYR A 1 309 ? -10.291 28.396 10.304 1.00 25.59 309 TYR A N 1
ATOM 2274 C CA . TYR A 1 309 ? -11.167 29.534 10.560 1.00 26.28 309 TYR A CA 1
ATOM 2275 C C . TYR A 1 309 ? -10.576 30.822 9.981 1.00 26.61 309 TYR A C 1
ATOM 2276 O O . TYR A 1 309 ? -11.296 31.635 9.397 1.00 26.74 309 TYR A O 1
ATOM 2285 N N . GLU A 1 310 ? -9.267 31.003 10.139 1.00 26.49 310 GLU A N 1
ATOM 2286 C CA . GLU A 1 310 ? -8.602 32.200 9.619 1.00 27.02 310 GLU A CA 1
ATOM 2287 C C . GLU A 1 310 ? -8.681 32.257 8.101 1.00 26.48 310 GLU A C 1
ATOM 2288 O O . GLU A 1 310 ? -8.810 33.335 7.522 1.00 26.62 310 GLU A O 1
ATOM 2294 N N . VAL A 1 311 ? -8.585 31.100 7.453 1.00 27.04 311 VAL A N 1
ATOM 2295 C CA . VAL A 1 311 ? -8.678 31.053 5.996 1.00 27.49 311 VAL A CA 1
ATOM 2296 C C . VAL A 1 311 ? -10.036 31.617 5.579 1.00 27.87 311 VAL A C 1
ATOM 2297 O O . VAL A 1 311 ? -10.134 32.390 4.628 1.00 27.18 311 VAL A O 1
ATOM 2301 N N . GLU A 1 312 ? -11.080 31.239 6.308 1.00 28.39 312 GLU A N 1
ATOM 2302 C CA . GLU A 1 312 ? -12.421 31.727 6.016 1.00 29.23 312 GLU A CA 1
ATOM 2303 C C . GLU A 1 312 ? -12.478 33.248 6.172 1.00 27.74 312 GLU A C 1
ATOM 2304 O O . GLU A 1 312 ? -13.043 33.948 5.329 1.00 27.26 312 GLU A O 1
ATOM 2310 N N . LEU A 1 313 ? -11.886 33.760 7.246 1.00 26.11 313 LEU A N 1
ATOM 2311 C CA . LEU A 1 313 ? -11.886 35.199 7.489 1.00 25.85 313 LEU A CA 1
ATOM 2312 C C . LEU A 1 313 ? -11.055 35.931 6.446 1.00 23.97 313 LEU A C 1
ATOM 2313 O O . LEU A 1 313 ? -11.404 37.035 6.024 1.00 24.74 313 LEU A O 1
ATOM 2318 N N . THR A 1 314 ? -9.958 35.307 6.032 1.00 23.37 314 THR A N 1
ATOM 2319 C CA . THR A 1 314 ? -9.067 35.902 5.049 1.00 25.21 314 THR A CA 1
ATOM 2320 C C . THR A 1 314 ? -9.782 36.107 3.716 1.00 25.55 314 THR A C 1
ATOM 2321 O O . THR A 1 314 ? -9.653 37.159 3.091 1.00 25.41 314 THR A O 1
ATOM 2325 N N . HIS A 1 315 ? -10.538 35.106 3.280 1.00 25.23 315 HIS A N 1
ATOM 2326 C CA . HIS A 1 315 ? -11.264 35.236 2.023 1.00 25.85 315 HIS A CA 1
ATOM 2327 C C . HIS A 1 315 ? -12.299 36.350 2.114 1.00 25.45 315 HIS A C 1
ATOM 2328 O O . HIS A 1 315 ? -12.463 37.142 1.183 1.00 26.35 315 HIS A O 1
ATOM 2335 N N . TYR A 1 316 ? -12.995 36.407 3.241 1.00 25.98 316 TYR A N 1
ATOM 2336 C CA . TYR A 1 316 ? -14.018 37.420 3.457 1.00 25.55 316 TYR A CA 1
ATOM 2337 C C . TYR A 1 316 ? -13.377 38.806 3.424 1.00 25.78 316 TYR A C 1
ATOM 2338 O O . TYR A 1 316 ? -13.883 39.729 2.776 1.00 24.94 316 TYR A O 1
ATOM 2347 N N . LEU A 1 317 ? -12.256 38.948 4.126 1.00 23.40 317 LEU A N 1
ATOM 2348 C CA . LEU A 1 317 ? -11.551 40.226 4.182 1.00 23.19 317 LEU A CA 1
ATOM 2349 C C . LEU A 1 317 ? -11.110 40.690 2.797 1.00 23.34 317 LEU A C 1
ATOM 2350 O O . LEU A 1 317 ? -11.422 41.806 2.382 1.00 23.54 317 LEU A O 1
ATOM 2355 N N . TRP A 1 318 ? -10.389 39.832 2.083 1.00 24.27 318 TRP A N 1
ATOM 2356 C CA . TRP A 1 318 ? -9.907 40.183 0.755 1.00 25.02 318 TRP A CA 1
ATOM 2357 C C . TRP A 1 318 ? -11.022 40.420 -0.246 1.00 24.77 318 TRP A C 1
ATOM 2358 O O . TRP A 1 318 ? -10.898 41.275 -1.116 1.00 25.74 318 TRP A O 1
ATOM 2369 N N . GLN A 1 319 ? -12.111 39.671 -0.125 1.00 25.51 319 GLN A N 1
ATOM 2370 C CA . GLN A 1 319 ? -13.238 39.849 -1.033 1.00 26.59 319 GLN A CA 1
ATOM 2371 C C . GLN A 1 319 ? -13.824 41.244 -0.800 1.00 26.94 319 GLN A C 1
ATOM 2372 O O . GLN A 1 319 ? -14.144 41.961 -1.747 1.00 27.69 319 GLN A O 1
ATOM 2374 N N . GLY A 1 320 ? -13.944 41.627 0.468 1.00 26.76 320 GLY A N 1
ATOM 2375 C CA . GLY A 1 320 ? -14.488 42.931 0.808 1.00 26.51 320 GLY A CA 1
ATOM 2376 C C . GLY A 1 320 ? -13.596 44.081 0.372 1.00 26.81 320 GLY A C 1
ATOM 2377 O O . GLY A 1 320 ? -14.073 45.075 -0.178 1.00 27.82 320 GLY A O 1
ATOM 2378 N N . LEU A 1 321 ? -12.298 43.954 0.620 1.00 25.06 321 LEU A N 1
ATOM 2379 C CA . LEU A 1 321 ? -11.348 44.994 0.242 1.00 25.28 321 LEU A CA 1
ATOM 2380 C C . LEU A 1 321 ? -11.243 45.104 -1.274 1.00 25.76 321 LEU A C 1
ATOM 2381 O O . LEU A 1 321 ? -11.083 46.195 -1.820 1.00 26.02 321 LEU A O 1
ATOM 2386 N N . GLY A 1 322 ? -11.340 43.967 -1.952 1.00 27.18 322 GLY A N 1
ATOM 2387 C CA . GLY A 1 322 ? -11.247 43.966 -3.399 1.00 29.27 322 GLY A CA 1
ATOM 2388 C C . GLY A 1 322 ? -12.361 44.745 -4.071 1.00 30.39 322 GLY A C 1
ATOM 2389 O O . GLY A 1 322 ? -12.236 45.138 -5.231 1.00 31.52 322 GLY A O 1
ATOM 2390 N N . GLN A 1 323 ? -13.448 44.977 -3.346 1.00 31.75 323 GLN A N 1
ATOM 2391 C CA . GLN A 1 323 ? -14.586 45.706 -3.896 1.00 33.82 323 GLN A CA 1
ATOM 2392 C C . GLN A 1 323 ? -14.494 47.219 -3.717 1.00 33.19 323 GLN A C 1
ATOM 2393 O O . GLN A 1 323 ? -15.359 47.959 -4.178 1.00 33.06 323 GLN A O 1
ATOM 2399 N N . ILE A 1 324 ? -13.446 47.677 -3.044 1.00 32.06 324 ILE A N 1
ATOM 2400 C CA . ILE A 1 324 ? -13.243 49.108 -2.842 1.00 31.51 324 ILE A CA 1
ATOM 2401 C C . ILE A 1 324 ? -12.283 49.557 -3.944 1.00 30.99 324 ILE A C 1
ATOM 2402 O O . ILE A 1 324 ? -11.093 49.267 -3.898 1.00 29.95 324 ILE A O 1
ATOM 2407 N N . PRO A 1 325 ? -12.799 50.283 -4.948 1.00 33.19 325 PRO A N 1
ATOM 2408 C CA . PRO A 1 325 ? -12.026 50.780 -6.092 1.00 33.46 325 PRO A CA 1
ATOM 2409 C C . PRO A 1 325 ? -10.754 51.573 -5.812 1.00 33.98 325 PRO A C 1
ATOM 2410 O O . PRO A 1 325 ? -9.801 51.520 -6.588 1.00 33.32 325 PRO A O 1
ATOM 2414 N N . GLN A 1 326 ? -10.725 52.305 -4.709 1.00 34.05 326 GLN A N 1
ATOM 2415 C CA . GLN A 1 326 ? -9.546 53.100 -4.400 1.00 36.49 326 GLN A CA 1
ATOM 2416 C C . GLN A 1 326 ? -8.378 52.270 -3.853 1.00 36.07 326 GLN A C 1
ATOM 2417 O O . GLN A 1 326 ? -7.246 52.756 -3.784 1.00 35.07 326 GLN A O 1
ATOM 2423 N N . LEU A 1 327 ? -8.640 51.016 -3.496 1.00 34.11 327 LEU A N 1
ATOM 2424 C CA . LEU A 1 327 ? -7.609 50.184 -2.883 1.00 32.16 327 LEU A CA 1
ATOM 2425 C C . LEU A 1 327 ? -6.661 49.329 -3.712 1.00 30.17 327 LEU A C 1
ATOM 2426 O O . LEU A 1 327 ? -7.037 48.716 -4.706 1.00 29.32 327 LEU A O 1
ATOM 2431 N N . ARG A 1 328 ? -5.423 49.278 -3.234 1.00 28.00 328 ARG A N 1
ATOM 2432 C CA . ARG A 1 328 ? -4.358 48.489 -3.829 1.00 28.07 328 ARG A CA 1
ATOM 2433 C C . ARG A 1 328 ? -3.986 47.489 -2.727 1.00 26.48 328 ARG A C 1
ATOM 2434 O O . ARG A 1 328 ? -3.530 47.890 -1.654 1.00 25.51 328 ARG A O 1
ATOM 2442 N N . LEU A 1 329 ? -4.211 46.203 -2.977 1.00 25.46 329 LEU A N 1
ATOM 2443 C CA . LEU A 1 329 ? -3.892 45.160 -2.004 1.00 24.56 329 LEU A CA 1
ATOM 2444 C C . LEU A 1 329 ? -2.519 44.573 -2.320 1.00 24.18 329 LEU A C 1
ATOM 2445 O O . LEU A 1 329 ? -2.210 44.296 -3.479 1.00 24.74 329 LEU A O 1
ATOM 2450 N N . TYR A 1 330 ? -1.700 44.383 -1.289 1.00 23.39 330 TYR A N 1
ATOM 2451 C CA . TYR A 1 330 ? -0.359 43.845 -1.475 1.00 22.50 330 TYR A CA 1
ATOM 2452 C C . TYR A 1 330 ? -0.263 42.379 -1.082 1.00 23.97 330 TYR A C 1
ATOM 2453 O O . TYR A 1 330 ? -0.929 41.929 -0.151 1.00 23.51 330 TYR A O 1
ATOM 2462 N N . GLY A 1 331 ? 0.576 41.636 -1.796 1.00 23.81 331 GLY A N 1
ATOM 2463 C CA . GLY A 1 331 ? 0.744 40.231 -1.487 1.00 23.71 331 GLY A CA 1
ATOM 2464 C C . GLY A 1 331 ? -0.170 39.358 -2.323 1.00 23.82 331 GLY A C 1
ATOM 2465 O O . GLY A 1 331 ? -1.005 39.869 -3.065 1.00 22.08 331 GLY A O 1
ATOM 2466 N N . PRO A 1 332 ? -0.036 38.029 -2.217 1.00 24.33 332 PRO A N 1
ATOM 2467 C CA . PRO A 1 332 ? -0.862 37.089 -2.983 1.00 25.40 332 PRO A CA 1
ATOM 2468 C C . PRO A 1 332 ? -2.321 37.016 -2.544 1.00 26.38 332 PRO A C 1
ATOM 2469 O O . PRO A 1 332 ? -2.636 37.042 -1.352 1.00 25.60 332 PRO A O 1
ATOM 2473 N N . ASN A 1 333 ? -3.208 36.924 -3.527 1.00 26.53 333 ASN A N 1
ATOM 2474 C CA . ASN A 1 333 ? -4.635 36.827 -3.265 1.00 28.43 333 ASN A CA 1
ATOM 2475 C C . ASN A 1 333 ? -4.913 35.446 -2.666 1.00 28.31 333 ASN A C 1
ATOM 2476 O O . ASN A 1 333 ? -4.306 34.457 -3.070 1.00 29.01 333 ASN A O 1
ATOM 2481 N N . PRO A 1 334 ? -5.831 35.364 -1.687 1.00 29.50 334 PRO A N 1
ATOM 2482 C CA . PRO A 1 334 ? -6.188 34.101 -1.027 1.00 30.45 334 PRO A CA 1
ATOM 2483 C C . PRO A 1 334 ? -6.607 33.017 -2.020 1.00 32.73 334 PRO A C 1
ATOM 2484 O O . PRO A 1 334 ? -6.407 31.823 -1.780 1.00 31.63 334 PRO A O 1
ATOM 2488 N N . LYS A 1 335 ? -7.191 33.447 -3.133 1.00 34.34 335 LYS A N 1
ATOM 2489 C CA . LYS A 1 335 ? -7.653 32.526 -4.165 1.00 37.36 335 LYS A CA 1
ATOM 2490 C C . LYS A 1 335 ? -6.555 31.583 -4.657 1.00 38.12 335 LYS A C 1
ATOM 2491 O O . LYS A 1 335 ? -6.836 30.457 -5.070 1.00 39.47 335 LYS A O 1
ATOM 2493 N N . HIS A 1 336 ? -5.306 32.037 -4.602 1.00 38.18 336 HIS A N 1
ATOM 2494 C CA . HIS A 1 336 ? -4.183 31.226 -5.071 1.00 38.39 336 HIS A CA 1
ATOM 2495 C C . HIS A 1 336 ? -3.668 30.225 -4.050 1.00 36.95 336 HIS A C 1
ATOM 2496 O O . HIS A 1 336 ? -2.804 29.409 -4.362 1.00 37.48 336 HIS A O 1
ATOM 2503 N N . GLY A 1 337 ? -4.187 30.286 -2.831 1.00 34.43 337 GLY A N 1
ATOM 2504 C CA . GLY A 1 337 ? -3.734 29.354 -1.815 1.00 33.06 337 GLY A CA 1
ATOM 2505 C C . GLY A 1 337 ? -3.513 30.005 -0.466 1.00 31.89 337 GLY A C 1
ATOM 2506 O O . GLY A 1 337 ? -3.838 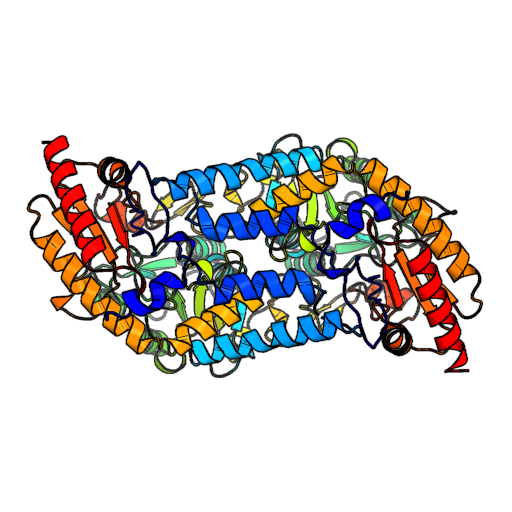31.174 -0.273 1.00 31.21 337 GLY A O 1
ATOM 2507 N N . ASP A 1 338 ? -2.956 29.239 0.467 1.00 30.65 338 ASP A N 1
ATOM 2508 C CA . ASP A 1 338 ? -2.688 29.717 1.819 1.00 30.66 338 ASP A CA 1
ATOM 2509 C C . ASP A 1 338 ? -1.896 31.016 1.878 1.00 28.48 338 ASP A C 1
ATOM 2510 O O . ASP A 1 338 ? -0.927 31.201 1.140 1.00 28.23 338 ASP A O 1
ATOM 2515 N N . ARG A 1 339 ? -2.326 31.907 2.767 1.00 26.55 339 ARG A N 1
ATOM 2516 C CA . ARG A 1 339 ? -1.658 33.184 3.004 1.00 24.56 339 ARG A CA 1
ATOM 2517 C C . ARG A 1 339 ? -2.026 33.614 4.419 1.00 24.08 339 ARG A C 1
ATOM 2518 O O . ARG A 1 339 ? -2.908 33.019 5.040 1.00 23.13 339 ARG A O 1
ATOM 2526 N N . ALA A 1 340 ? -1.355 34.640 4.935 1.00 22.38 340 ALA A N 1
ATOM 2527 C CA . ALA A 1 340 ? -1.643 35.112 6.284 1.00 22.60 340 ALA A CA 1
ATOM 2528 C C . ALA A 1 340 ? -3.018 35.750 6.360 1.00 21.54 340 ALA A C 1
ATOM 2529 O O . ALA A 1 340 ? -3.518 36.300 5.372 1.00 22.07 340 ALA A O 1
ATOM 2531 N N . ALA A 1 341 ? -3.626 35.679 7.541 1.00 22.22 341 ALA A N 1
ATOM 2532 C CA . ALA A 1 341 ? -4.940 36.268 7.755 1.00 20.40 341 ALA A CA 1
ATOM 2533 C C . ALA A 1 341 ? -4.772 37.759 8.020 1.00 22.12 341 ALA A C 1
ATOM 2534 O O . ALA A 1 341 ? -5.046 38.243 9.115 1.00 22.42 341 ALA A O 1
ATOM 2536 N N . LEU A 1 342 ? -4.304 38.480 7.008 1.00 21.90 342 LEU A N 1
ATOM 2537 C CA . LEU A 1 342 ? -4.104 39.916 7.118 1.00 20.72 342 LEU A CA 1
ATOM 2538 C C . LEU A 1 342 ? -4.159 40.510 5.724 1.00 21.80 342 LEU A C 1
ATOM 2539 O O . LEU A 1 342 ? -4.135 39.786 4.723 1.00 21.87 342 LEU A O 1
ATOM 2544 N N . ALA A 1 343 ? -4.244 41.830 5.662 1.00 20.30 343 ALA A N 1
ATOM 2545 C CA . ALA A 1 343 ? -4.252 42.526 4.393 1.00 19.38 343 ALA A CA 1
ATOM 2546 C C . ALA A 1 343 ? -3.572 43.874 4.558 1.00 20.18 343 ALA A C 1
ATOM 2547 O O . ALA A 1 343 ? -3.978 44.686 5.388 1.00 19.90 343 ALA A O 1
ATOM 2549 N N . SER A 1 344 ? -2.510 44.086 3.790 1.00 20.77 344 SER A N 1
ATOM 2550 C CA . SER A 1 344 ? -1.806 45.359 3.796 1.00 21.74 344 SER A CA 1
ATOM 2551 C C . SER A 1 344 ? -2.270 46.039 2.517 1.00 22.85 344 SER A C 1
ATOM 2552 O O . SER A 1 344 ? -2.419 45.383 1.480 1.00 22.06 344 SER A O 1
ATOM 2555 N N . PHE A 1 345 ? -2.502 47.346 2.583 1.00 22.43 345 PHE A N 1
ATOM 2556 C CA . PHE A 1 345 ? -2.998 48.064 1.417 1.00 23.32 345 PHE A CA 1
ATOM 2557 C C . PHE A 1 345 ? -2.777 49.570 1.491 1.00 23.30 345 PHE A C 1
ATOM 2558 O O . PHE A 1 345 ? -2.309 50.105 2.494 1.00 23.27 345 PHE A O 1
ATOM 2566 N N . ASN A 1 346 ? -3.127 50.247 0.404 1.00 23.45 346 ASN A N 1
ATOM 2567 C CA . ASN A 1 346 ? -3.048 51.695 0.343 1.00 24.17 346 ASN A CA 1
ATOM 2568 C C . ASN A 1 346 ? -4.228 52.191 -0.476 1.00 25.51 346 ASN A C 1
ATOM 2569 O O . ASN A 1 346 ? -4.673 51.525 -1.414 1.00 25.71 346 ASN A O 1
ATOM 2574 N N . VAL A 1 347 ? -4.741 53.350 -0.082 1.00 27.17 347 VAL A N 1
ATOM 2575 C CA . VAL A 1 347 ? -5.865 53.995 -0.750 1.00 29.23 347 VAL 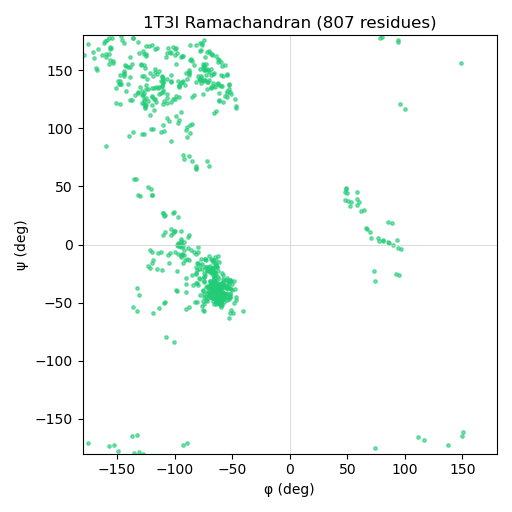A CA 1
ATOM 2576 C C . VAL A 1 347 ? -5.269 55.075 -1.651 1.00 27.62 347 VAL A C 1
ATOM 2577 O O . VAL A 1 347 ? -4.512 55.921 -1.185 1.00 27.17 347 VAL A O 1
ATOM 2581 N N . ALA A 1 348 ? -5.603 55.041 -2.934 1.00 29.49 348 ALA A N 1
ATOM 2582 C CA . ALA A 1 348 ? -5.083 56.025 -3.873 1.00 31.00 348 ALA A CA 1
ATOM 2583 C C . ALA A 1 348 ? -5.278 57.456 -3.371 1.00 31.92 348 ALA A C 1
ATOM 2584 O O . ALA A 1 348 ? -6.374 57.837 -2.964 1.00 32.67 348 ALA A O 1
ATOM 2586 N N . GLY A 1 349 ? -4.201 58.235 -3.399 1.00 32.28 349 GLY A N 1
ATOM 2587 C CA . GLY A 1 349 ? -4.257 59.624 -2.973 1.00 32.98 349 GLY A CA 1
ATOM 2588 C C . GLY A 1 349 ? -4.431 59.868 -1.486 1.00 34.00 349 GLY A C 1
ATOM 2589 O O . GLY A 1 349 ? -4.579 61.011 -1.058 1.00 34.82 349 GLY A O 1
ATOM 2590 N N . LEU A 1 350 ? -4.398 58.808 -0.688 1.00 33.27 350 LEU A N 1
ATOM 2591 C CA . LEU A 1 350 ? -4.573 58.949 0.752 1.00 31.77 350 LEU A CA 1
ATOM 2592 C C . LEU A 1 350 ? -3.447 58.244 1.507 1.00 29.93 350 LEU A C 1
ATOM 2593 O O . LEU A 1 350 ? -3.151 57.086 1.242 1.00 29.78 350 LEU A O 1
ATOM 2598 N N . HIS A 1 351 ? -2.808 58.944 2.439 1.00 28.90 351 HIS A N 1
ATOM 2599 C CA . HIS A 1 351 ? -1.724 58.339 3.203 1.00 27.61 351 HIS A CA 1
ATOM 2600 C C . HIS A 1 351 ? -2.292 57.343 4.218 1.00 26.77 351 HIS A C 1
ATOM 2601 O O . HIS A 1 351 ? -3.336 57.585 4.819 1.00 24.46 351 HIS A O 1
ATOM 2608 N N . ALA A 1 352 ? -1.602 56.220 4.404 1.00 24.13 352 ALA A N 1
ATOM 2609 C CA . ALA A 1 352 ? -2.065 55.188 5.328 1.00 24.13 352 ALA A CA 1
ATOM 2610 C C . ALA A 1 352 ? -2.284 55.694 6.751 1.00 24.26 352 ALA A C 1
ATOM 2611 O O . ALA A 1 352 ? -3.189 55.228 7.442 1.00 23.59 352 ALA A O 1
ATOM 2613 N N . SER A 1 353 ? -1.461 56.641 7.194 1.00 24.94 353 SER A N 1
ATOM 2614 C CA . SER A 1 353 ? -1.601 57.175 8.548 1.00 26.30 353 SER A CA 1
ATOM 2615 C C . SER A 1 353 ? -2.993 57.768 8.753 1.00 26.24 353 SER A C 1
ATOM 2616 O O . SER A 1 353 ? -3.603 57.592 9.813 1.00 25.81 353 SER A O 1
ATOM 2619 N N . ASP A 1 354 ? -3.497 58.466 7.739 1.00 26.37 354 ASP A N 1
ATOM 2620 C CA . ASP A 1 354 ? -4.825 59.067 7.827 1.00 27.48 354 ASP A CA 1
ATOM 2621 C C . ASP A 1 354 ? -5.909 58.006 7.886 1.00 26.74 354 ASP A C 1
ATOM 2622 O O . ASP A 1 354 ? -6.915 58.173 8.580 1.00 27.05 354 ASP A O 1
ATOM 2627 N N . VAL A 1 355 ? -5.703 56.915 7.155 1.00 24.79 355 VAL A N 1
ATOM 2628 C CA . VAL A 1 355 ? -6.660 55.820 7.146 1.00 24.82 355 VAL A CA 1
ATOM 2629 C C . VAL A 1 355 ? -6.738 55.206 8.537 1.00 24.43 355 VAL A C 1
ATOM 2630 O O . VAL A 1 355 ? -7.822 55.052 9.096 1.00 23.36 355 VAL A O 1
ATOM 2634 N N . ALA A 1 356 ? -5.579 54.867 9.097 1.00 24.47 356 ALA A N 1
ATOM 2635 C CA . ALA A 1 356 ? -5.522 54.262 10.424 1.00 23.47 356 ALA A CA 1
ATOM 2636 C C . ALA A 1 356 ? -6.125 55.158 11.505 1.00 22.56 356 ALA A C 1
ATOM 2637 O O . ALA A 1 356 ? -6.855 54.687 12.375 1.00 22.46 356 ALA A O 1
ATOM 2639 N N . THR A 1 357 ? -5.816 56.447 11.452 1.00 21.25 357 THR A N 1
ATOM 2640 C CA . THR A 1 357 ? -6.331 57.392 12.441 1.00 24.57 357 THR A CA 1
ATOM 2641 C C . THR A 1 357 ? -7.849 57.527 12.373 1.00 23.85 357 THR A C 1
ATOM 2642 O O . THR A 1 357 ? -8.527 57.554 13.402 1.00 23.01 357 THR A O 1
ATOM 2646 N N . MET A 1 358 ? -8.385 57.606 11.162 1.00 23.84 358 MET A N 1
ATOM 2647 C CA . MET A 1 358 ? -9.824 57.754 11.005 1.00 24.76 358 MET A CA 1
ATOM 2648 C C . MET A 1 358 ? -10.617 56.513 11.428 1.00 24.25 358 MET A C 1
ATOM 2649 O O . MET A 1 358 ? -11.624 56.636 12.124 1.00 23.58 358 MET A O 1
ATOM 2654 N N . VAL A 1 359 ? -10.189 55.317 11.029 1.00 22.34 359 VAL A N 1
ATOM 2655 C CA . VAL A 1 359 ? -10.951 54.139 11.435 1.00 23.16 359 VAL A CA 1
ATOM 2656 C C . VAL A 1 359 ? -10.897 53.947 12.951 1.00 22.80 359 VAL A C 1
ATOM 2657 O O . VAL A 1 359 ? -11.790 53.335 13.533 1.00 24.00 359 VAL A O 1
ATOM 2661 N N . ASP A 1 360 ? -9.862 54.487 13.593 1.00 22.25 360 ASP A N 1
ATOM 2662 C CA . ASP A 1 360 ? -9.742 54.376 15.045 1.00 24.49 360 ASP A CA 1
ATOM 2663 C C . ASP A 1 360 ? -10.877 55.160 15.697 1.00 25.81 360 ASP A C 1
ATOM 2664 O O . ASP A 1 360 ? -11.254 54.892 16.838 1.00 26.31 360 ASP A O 1
ATOM 2669 N N . GLN A 1 361 ? -11.414 56.134 14.967 1.00 27.21 361 GLN A N 1
ATOM 2670 C CA . GLN A 1 361 ? -12.524 56.939 15.466 1.00 28.82 361 GLN A CA 1
ATOM 2671 C C . GLN A 1 361 ? -13.781 56.086 15.556 1.00 28.72 361 GLN A C 1
ATOM 2672 O O . GLN A 1 361 ? -14.723 56.423 16.275 1.00 29.05 361 GLN A O 1
ATOM 2678 N N . ASP A 1 362 ? -13.786 54.980 14.816 1.00 27.63 362 ASP A N 1
ATOM 2679 C CA . ASP A 1 362 ? -14.902 54.041 14.820 1.00 26.39 362 ASP A CA 1
ATOM 2680 C C . ASP A 1 362 ? -14.540 52.860 15.718 1.00 26.40 362 ASP A C 1
ATOM 2681 O O . ASP A 1 362 ? -15.214 51.831 15.713 1.00 25.85 362 ASP A O 1
ATOM 2686 N N . GLY A 1 363 ? -13.459 53.017 16.477 1.00 24.74 363 GLY A N 1
ATOM 2687 C CA . GLY A 1 363 ? -13.022 51.971 17.385 1.00 24.51 363 GLY A CA 1
ATOM 2688 C C . GLY A 1 363 ? -12.221 50.861 16.731 1.00 23.81 363 GLY A C 1
ATOM 2689 O O . GLY A 1 363 ? -11.854 49.882 17.386 1.00 24.65 363 GLY A O 1
ATOM 2690 N N . ILE A 1 364 ? -11.941 51.013 15.441 1.00 23.10 364 ILE A N 1
ATOM 2691 C CA . ILE A 1 364 ? -11.194 50.004 14.697 1.00 23.35 364 ILE A CA 1
ATOM 2692 C C . ILE A 1 364 ? -9.696 50.211 14.858 1.00 22.86 364 ILE A C 1
ATOM 2693 O O . ILE A 1 364 ? -9.173 51.299 14.592 1.00 22.41 364 ILE A O 1
ATOM 2698 N N . ALA A 1 365 ? -9.003 49.158 15.272 1.00 21.76 365 ALA A N 1
ATOM 2699 C CA . ALA A 1 365 ? -7.568 49.237 15.465 1.00 22.04 365 ALA A CA 1
ATOM 2700 C C . ALA A 1 365 ? -6.788 48.541 14.351 1.00 23.13 365 ALA A C 1
ATOM 2701 O O . ALA A 1 365 ? -6.772 47.315 14.269 1.00 22.73 365 ALA A O 1
ATOM 2703 N N . ILE A 1 366 ? -6.168 49.332 13.481 1.00 22.39 366 ILE A N 1
ATOM 2704 C CA . ILE A 1 366 ? -5.338 48.788 12.416 1.00 22.92 366 ILE A CA 1
ATOM 2705 C C . ILE A 1 366 ? -4.007 49.507 12.542 1.00 24.03 366 ILE A C 1
ATOM 2706 O O . ILE A 1 366 ? -3.841 50.349 13.428 1.00 25.11 366 ILE A O 1
ATOM 2711 N N . ARG A 1 367 ? -3.057 49.193 11.674 1.00 22.93 367 ARG A N 1
ATOM 2712 C CA . ARG A 1 367 ? -1.758 49.836 11.772 1.00 24.90 367 ARG A CA 1
ATOM 2713 C C . ARG A 1 367 ? -1.313 50.434 10.448 1.00 24.49 367 ARG A C 1
ATOM 2714 O O . ARG A 1 367 ? -1.616 49.899 9.389 1.00 24.50 367 ARG A O 1
ATOM 2722 N N . SER A 1 368 ? -0.613 51.562 10.517 1.00 23.39 368 SER A N 1
ATOM 2723 C CA . SER A 1 368 ? -0.078 52.213 9.325 1.00 24.44 368 SER A CA 1
ATOM 2724 C C . SER A 1 368 ? 1.431 52.234 9.540 1.00 24.53 368 SER A C 1
ATOM 2725 O O . SER A 1 368 ? 1.904 51.908 10.632 1.00 26.42 368 SER A O 1
ATOM 2728 N N . GLY A 1 369 ? 2.190 52.616 8.521 1.00 23.66 369 GLY A N 1
ATOM 2729 C CA . GLY A 1 369 ? 3.635 52.635 8.666 1.00 23.24 369 GLY A CA 1
ATOM 2730 C C . GLY A 1 369 ? 4.278 51.559 7.811 1.00 22.82 369 GLY A C 1
ATOM 2731 O O . GLY A 1 369 ? 3.624 50.986 6.938 1.00 21.53 369 GLY A O 1
ATOM 2732 N N . HIS A 1 370 ? 5.550 51.266 8.061 1.00 22.54 370 HIS A N 1
ATOM 2733 C CA . HIS A 1 370 ? 6.253 50.257 7.270 1.00 22.86 370 HIS A CA 1
ATOM 2734 C C . HIS A 1 370 ? 6.295 48.859 7.901 1.00 22.74 370 HIS A C 1
ATOM 2735 O O . HIS A 1 370 ? 6.881 47.942 7.330 1.00 22.05 370 HIS A O 1
ATOM 2742 N N . HIS A 1 371 ? 5.681 48.705 9.073 1.00 22.14 371 HIS A N 1
ATOM 2743 C CA . HIS A 1 371 ? 5.626 47.412 9.774 1.00 21.57 371 HIS A CA 1
ATOM 2744 C C . HIS A 1 371 ? 6.982 46.741 9.919 1.00 21.88 371 HIS A C 1
ATOM 2745 O O . HIS A 1 371 ? 7.092 45.513 9.837 1.00 21.36 371 HIS A O 1
ATOM 2752 N N . CYS A 1 372 ? 8.006 47.552 10.149 1.00 20.43 372 CYS A N 1
ATOM 2753 C CA . CYS A 1 372 ? 9.367 47.064 10.291 1.00 21.56 372 CYS A CA 1
ATOM 2754 C C . CYS A 1 372 ? 9.900 46.364 9.037 1.00 21.80 372 CYS A C 1
ATOM 2755 O O . CYS A 1 372 ? 10.742 45.469 9.124 1.00 20.84 372 CYS A O 1
ATOM 2758 N N . THR A 1 373 ? 9.390 46.773 7.876 1.00 20.31 373 THR A N 1
ATOM 2759 C CA . THR A 1 373 ? 9.853 46.254 6.587 1.00 20.82 373 THR A CA 1
ATOM 2760 C C . THR A 1 373 ? 10.061 47.472 5.689 1.00 20.30 373 THR A C 1
ATOM 2761 O O . THR A 1 373 ? 9.481 47.584 4.607 1.00 19.24 373 THR A O 1
ATOM 2765 N N . GLN A 1 374 ? 10.899 48.392 6.155 1.00 19.93 374 GLN A N 1
ATOM 2766 C CA . GLN A 1 374 ? 11.166 49.608 5.400 1.00 22.05 374 GLN A CA 1
ATOM 2767 C C . GLN A 1 374 ? 11.793 49.355 4.028 1.00 20.28 374 GLN A C 1
ATOM 2768 O O . GLN A 1 374 ? 11.408 49.985 3.056 1.00 19.16 374 GLN A O 1
ATOM 2774 N N . PRO A 1 375 ? 12.773 48.437 3.931 1.00 19.04 375 PRO A N 1
ATOM 2775 C CA . PRO A 1 375 ? 13.372 48.187 2.615 1.00 20.24 375 PRO A CA 1
ATOM 2776 C C . PRO A 1 375 ? 12.331 47.750 1.582 1.00 18.74 375 PRO A C 1
ATOM 2777 O O . PRO A 1 375 ? 12.373 48.175 0.434 1.00 18.43 375 PRO A O 1
ATOM 2781 N N . LEU A 1 376 ? 11.410 46.888 2.001 1.00 19.22 376 LEU A N 1
ATOM 2782 C CA . LEU A 1 376 ? 10.355 46.401 1.113 1.00 19.82 376 LEU A CA 1
ATOM 2783 C C . LEU A 1 376 ? 9.498 47.568 0.647 1.00 19.81 376 LEU A C 1
ATOM 2784 O O . LEU A 1 376 ? 9.254 47.735 -0.549 1.00 20.38 376 LEU A O 1
ATOM 2789 N N . HIS A 1 377 ? 9.034 48.375 1.595 1.00 18.91 377 HIS A N 1
ATOM 2790 C CA . HIS A 1 377 ? 8.209 49.519 1.241 1.00 20.03 377 HIS A CA 1
ATOM 2791 C C . HIS A 1 377 ? 8.954 50.484 0.330 1.00 20.46 377 HIS A C 1
ATOM 2792 O O . HIS A 1 377 ? 8.414 50.923 -0.686 1.00 21.51 377 HIS A O 1
ATOM 2799 N N . ARG A 1 378 ? 10.192 50.814 0.690 1.00 21.33 378 ARG A N 1
ATOM 2800 C CA . ARG A 1 378 ? 10.980 51.741 -0.119 1.00 22.25 378 ARG A CA 1
ATOM 2801 C C . ARG A 1 378 ? 11.203 51.167 -1.524 1.00 22.22 378 ARG A C 1
ATOM 2802 O O . ARG A 1 378 ? 11.125 51.888 -2.519 1.00 21.13 378 ARG A O 1
ATOM 2810 N N . LEU A 1 379 ? 11.465 49.866 -1.604 1.00 20.98 379 LEU A N 1
ATOM 2811 C CA . LEU A 1 379 ? 11.689 49.215 -2.893 1.00 21.79 379 LEU A CA 1
ATOM 2812 C C . LEU A 1 379 ? 10.536 49.439 -3.876 1.00 23.44 379 LEU A C 1
ATOM 2813 O O . LEU A 1 379 ? 10.760 49.579 -5.080 1.00 23.12 379 LEU A O 1
ATOM 2818 N N . PHE A 1 380 ? 9.304 49.465 -3.374 1.00 21.53 380 PHE A N 1
ATOM 2819 C CA . PHE A 1 380 ? 8.160 49.674 -4.255 1.00 23.80 380 PHE A CA 1
ATOM 2820 C C . PHE A 1 380 ? 7.508 51.040 -4.094 1.00 24.67 380 PHE A C 1
ATOM 2821 O O . PHE A 1 380 ? 6.329 51.225 -4.401 1.00 24.04 380 PHE A O 1
ATOM 2829 N N . ASP A 1 381 ? 8.303 51.995 -3.623 1.00 25.96 381 ASP A N 1
ATOM 2830 C CA . ASP A 1 381 ? 7.871 53.372 -3.422 1.00 28.25 381 ASP A CA 1
ATOM 2831 C C . ASP A 1 381 ? 6.542 53.505 -2.687 1.00 28.31 381 ASP A C 1
ATOM 2832 O O . ASP A 1 381 ? 5.675 54.289 -3.083 1.00 27.51 381 ASP A O 1
ATOM 2837 N N . ALA A 1 382 ? 6.386 52.741 -1.613 1.00 27.47 382 ALA A N 1
ATOM 2838 C CA . ALA A 1 382 ? 5.167 52.787 -0.819 1.00 27.71 382 ALA A CA 1
ATOM 2839 C C . ALA A 1 382 ? 5.451 53.581 0.445 1.00 26.77 382 ALA A C 1
ATOM 2840 O O . ALA A 1 382 ? 6.364 53.252 1.201 1.00 26.39 382 ALA A O 1
ATOM 2842 N N . SER A 1 383 ? 4.686 54.644 0.658 1.00 27.55 383 SER A N 1
ATOM 2843 C CA . SER A 1 383 ? 4.868 55.475 1.840 1.00 27.38 383 SER A CA 1
ATOM 2844 C C . SER A 1 383 ? 4.154 54.791 2.999 1.00 27.58 383 SER A C 1
ATOM 2845 O O . SER A 1 383 ? 3.157 55.299 3.524 1.00 27.37 383 SER A O 1
ATOM 2848 N N . GLY A 1 384 ? 4.682 53.639 3.398 1.00 23.79 384 GLY A N 1
ATOM 2849 C CA . GLY A 1 384 ? 4.065 52.868 4.457 1.00 23.90 384 GLY A CA 1
ATOM 2850 C C . GLY A 1 384 ? 2.825 52.235 3.857 1.00 23.32 384 GLY A C 1
ATOM 2851 O O . GLY A 1 384 ? 2.592 52.350 2.658 1.00 23.24 384 GLY A O 1
ATOM 2852 N N . SER A 1 385 ? 2.030 51.558 4.674 1.00 22.83 385 SER A N 1
ATOM 2853 C CA . SER A 1 385 ? 0.803 50.944 4.186 1.00 21.67 385 SER A CA 1
ATOM 2854 C C . SER A 1 385 ? -0.122 50.703 5.365 1.00 21.86 385 SER A C 1
ATOM 2855 O O . SER A 1 385 ? 0.316 50.711 6.514 1.00 22.82 385 SER A O 1
ATOM 2858 N N . ALA A 1 386 ? -1.403 50.515 5.080 1.00 21.70 386 ALA A N 1
ATOM 2859 C CA . ALA A 1 386 ? -2.371 50.247 6.134 1.00 22.29 386 ALA A CA 1
ATOM 2860 C C . ALA A 1 386 ? -2.456 48.732 6.236 1.00 23.30 386 ALA A C 1
ATOM 2861 O O . ALA A 1 386 ? -2.422 48.032 5.220 1.00 23.03 386 ALA A O 1
ATOM 2863 N N . ARG A 1 387 ? -2.557 48.218 7.452 1.00 20.99 387 ARG A N 1
ATOM 2864 C CA . ARG A 1 387 ? -2.633 46.778 7.617 1.00 21.45 387 ARG A CA 1
ATOM 2865 C C . ARG A 1 387 ? -3.645 46.348 8.666 1.00 20.89 387 ARG A C 1
ATOM 2866 O O . ARG A 1 387 ? -3.600 46.791 9.813 1.00 20.32 387 ARG A O 1
ATOM 2874 N N . ALA A 1 388 ? -4.566 45.491 8.246 1.00 21.33 388 ALA A N 1
ATOM 2875 C CA . ALA A 1 388 ? -5.579 44.938 9.131 1.00 21.94 388 ALA A CA 1
ATOM 2876 C C . ALA A 1 388 ? -5.156 43.481 9.265 1.00 21.37 388 ALA A C 1
ATOM 2877 O O . ALA A 1 388 ? -5.049 42.766 8.262 1.00 20.87 388 ALA A O 1
ATOM 2879 N N . SER A 1 389 ? -4.894 43.048 10.493 1.00 20.46 389 SER A N 1
ATOM 2880 C CA . SER A 1 389 ? -4.455 41.677 10.738 1.00 20.84 389 SER A CA 1
ATOM 2881 C C . SER A 1 389 ? -5.371 40.994 11.743 1.00 21.26 389 SER A C 1
ATOM 2882 O O . SER A 1 389 ? -5.701 41.555 12.786 1.00 21.27 389 SER A O 1
ATOM 2885 N N . LEU A 1 390 ? -5.764 39.768 11.415 1.00 21.52 390 LEU A N 1
ATOM 2886 C CA . LEU A 1 390 ? -6.704 38.991 12.215 1.00 22.87 390 LEU A CA 1
ATOM 2887 C C . LEU A 1 390 ? -6.137 37.871 13.080 1.00 23.75 390 LEU A C 1
ATOM 2888 O O . LEU A 1 390 ? -4.989 37.452 12.921 1.00 22.67 390 LEU A O 1
ATOM 2893 N N . TYR A 1 391 ? -6.968 37.401 14.008 1.00 21.55 391 TYR A N 1
ATOM 2894 C CA . TYR A 1 391 ? -6.632 36.256 14.840 1.00 22.93 391 TYR A CA 1
ATOM 2895 C C . TYR A 1 391 ? -7.950 35.499 15.024 1.00 23.65 391 TYR A C 1
ATOM 2896 O O . TYR A 1 391 ? -9.004 35.982 14.601 1.00 23.12 391 TYR A O 1
ATOM 2905 N N . PHE A 1 392 ? -7.900 34.325 15.642 1.00 23.61 392 PHE A N 1
ATOM 2906 C CA . PHE A 1 392 ? -9.102 33.503 15.788 1.00 23.72 392 PHE A CA 1
ATOM 2907 C C . PHE A 1 392 ? -10.277 34.057 16.591 1.00 23.99 392 PHE A C 1
ATOM 2908 O O . PHE A 1 392 ? -11.358 33.461 16.572 1.00 24.05 392 PHE A O 1
ATOM 2916 N N . TYR A 1 393 ? -10.091 35.178 17.290 1.00 22.44 393 TYR A N 1
ATOM 2917 C CA . TYR A 1 393 ? -11.201 35.771 18.034 1.00 22.95 393 TYR A CA 1
ATOM 2918 C C . TYR A 1 393 ? -11.906 36.880 17.251 1.00 23.25 393 TYR A C 1
ATOM 2919 O O . TYR A 1 393 ? -12.861 37.483 17.745 1.00 23.33 393 TYR A O 1
ATOM 2928 N N . ASN A 1 394 ? -11.436 37.149 16.033 1.00 21.51 394 ASN A N 1
ATOM 2929 C CA . ASN A 1 394 ? -12.062 38.166 15.193 1.00 22.45 394 ASN A CA 1
ATOM 2930 C C . ASN A 1 394 ? -13.226 37.539 14.432 1.00 22.70 394 ASN A C 1
ATOM 2931 O O . ASN A 1 394 ? -13.277 36.321 14.258 1.00 23.41 394 ASN A O 1
ATOM 2936 N N . THR A 1 395 ? -14.150 38.372 13.966 1.00 23.88 395 THR A N 1
ATOM 2937 C CA . THR A 1 395 ? -15.336 37.877 13.267 1.00 24.98 395 THR A CA 1
ATOM 2938 C C . THR A 1 395 ? -15.616 38.581 11.949 1.00 26.07 395 THR A C 1
ATOM 2939 O O . THR A 1 395 ? -15.081 39.657 11.677 1.00 25.46 395 THR A O 1
ATOM 2943 N N . LYS A 1 396 ? -16.478 37.970 11.139 1.00 24.91 396 LYS A N 1
ATOM 2944 C CA . LYS A 1 396 ? -16.862 38.553 9.863 1.00 25.55 396 LYS A CA 1
ATOM 2945 C C . LYS A 1 396 ? -17.601 39.860 10.125 1.00 25.97 396 LYS A C 1
ATOM 2946 O O . LYS A 1 396 ? -17.522 40.794 9.333 1.00 27.15 396 LYS A O 1
ATOM 2952 N N . GLU A 1 397 ? -18.323 39.922 11.240 1.00 26.04 397 GLU A N 1
ATOM 2953 C CA . GLU A 1 397 ? -19.056 41.136 11.584 1.00 26.84 397 GLU A CA 1
ATOM 2954 C C . GLU A 1 397 ? -18.072 42.283 11.816 1.00 26.66 397 GLU A C 1
ATOM 2955 O O . GLU A 1 397 ? -18.338 43.431 11.450 1.00 24.29 397 GLU A O 1
ATOM 2961 N N . GLU A 1 398 ? -16.931 41.973 12.423 1.00 24.70 398 GLU A N 1
ATOM 2962 C CA . GLU A 1 398 ? -15.924 43.000 12.671 1.00 24.65 398 GLU A CA 1
ATOM 2963 C C . GLU A 1 398 ? -15.299 43.460 11.359 1.00 23.38 398 GLU A C 1
ATOM 2964 O O . GLU A 1 398 ? -14.991 44.640 11.189 1.00 24.78 398 GLU A O 1
ATOM 2970 N N . ILE A 1 399 ? -15.101 42.525 10.436 1.00 23.21 399 ILE A N 1
ATOM 2971 C CA . ILE A 1 399 ? -14.524 42.864 9.142 1.00 23.17 399 ILE A CA 1
ATOM 2972 C C . ILE A 1 399 ? -15.464 43.827 8.427 1.00 24.57 399 ILE A C 1
ATOM 2973 O O . ILE A 1 399 ? -15.024 44.778 7.779 1.00 23.23 399 ILE A O 1
ATOM 2978 N N . ASP A 1 400 ? -16.766 43.586 8.559 1.00 24.98 400 ASP A N 1
ATOM 2979 C CA . ASP A 1 400 ? -17.757 44.454 7.929 1.00 26.85 400 ASP A CA 1
ATOM 2980 C C . ASP A 1 400 ? -17.727 45.859 8.529 1.00 26.01 400 ASP A C 1
ATOM 2981 O O . ASP A 1 400 ? -17.843 46.851 7.805 1.00 25.75 400 ASP A O 1
ATOM 2986 N N . LEU A 1 401 ? -17.573 45.950 9.847 1.00 24.33 401 LEU A N 1
ATOM 2987 C CA . LEU A 1 401 ? -17.514 47.255 10.493 1.00 25.24 401 LEU A CA 1
ATOM 2988 C C . LEU A 1 401 ? -16.301 48.003 9.952 1.00 24.71 401 LEU A C 1
ATOM 2989 O O . LEU A 1 401 ? -16.366 49.200 9.675 1.00 25.22 401 LEU A O 1
ATOM 2994 N N . PHE A 1 402 ? -15.200 47.280 9.789 1.00 23.68 402 PHE A N 1
ATOM 2995 C CA . PHE A 1 402 ? -13.968 47.859 9.271 1.00 23.78 402 PHE A CA 1
ATOM 2996 C C . PHE A 1 402 ? -14.152 48.358 7.841 1.00 24.69 402 PHE A C 1
ATOM 2997 O O . PHE A 1 402 ? -13.757 49.476 7.512 1.00 25.29 402 PHE A O 1
ATOM 3005 N N . LEU A 1 403 ? -14.749 47.528 6.991 1.00 24.36 403 LEU A N 1
ATOM 3006 C CA . LEU A 1 403 ? -14.977 47.910 5.604 1.00 24.09 403 LEU A CA 1
ATOM 3007 C C . LEU A 1 403 ? -15.872 49.146 5.518 1.00 23.93 403 LEU A C 1
ATOM 3008 O O . LEU A 1 403 ? -15.675 50.004 4.657 1.00 24.86 403 LEU A O 1
ATOM 3013 N N . GLN A 1 404 ? -16.853 49.232 6.410 1.00 23.90 404 GLN A N 1
ATOM 3014 C CA . GLN A 1 404 ? -17.769 50.371 6.424 1.00 25.22 404 GLN A CA 1
ATOM 3015 C C . GLN A 1 404 ? -17.025 51.639 6.834 1.00 24.91 404 GLN A C 1
ATOM 3016 O O . GLN A 1 404 ? -17.206 52.695 6.234 1.00 24.53 404 GLN A O 1
ATOM 3018 N N . SER A 1 405 ? -16.191 51.525 7.862 1.00 24.71 405 SER A N 1
ATOM 3019 C CA . SER A 1 405 ? -15.413 52.660 8.347 1.00 24.28 405 SER A CA 1
ATOM 3020 C C . SER A 1 405 ? -14.420 53.112 7.281 1.00 23.65 405 SER A C 1
ATOM 3021 O O . SER A 1 405 ? -14.183 54.306 7.106 1.00 24.84 405 SER A O 1
ATOM 3024 N N . LEU A 1 406 ? -13.837 52.152 6.571 1.00 23.45 406 LEU A N 1
ATOM 3025 C CA . LEU A 1 406 ? -12.878 52.470 5.522 1.00 25.20 406 LEU A CA 1
ATOM 3026 C C . LEU A 1 406 ? -13.574 53.223 4.390 1.00 24.80 406 LEU A C 1
ATOM 3027 O O . LEU A 1 406 ? -13.060 54.222 3.885 1.00 25.31 406 LEU A O 1
ATOM 3032 N N . GLN A 1 407 ? -14.749 52.745 3.992 1.00 24.93 407 GLN A N 1
ATOM 3033 C CA . GLN A 1 407 ? -15.501 53.407 2.927 1.00 24.85 407 GLN A CA 1
ATOM 3034 C C . GLN A 1 407 ? -15.869 54.828 3.354 1.00 24.16 407 GLN A C 1
ATOM 3035 O O . GLN A 1 407 ? -15.827 55.755 2.548 1.00 23.81 407 GLN A O 1
ATOM 3041 N N . ALA A 1 408 ? -16.228 54.994 4.624 1.00 24.28 408 ALA A N 1
ATOM 3042 C CA . ALA A 1 408 ? -16.590 56.311 5.144 1.00 24.83 408 ALA A CA 1
ATOM 3043 C C . ALA A 1 408 ? -15.366 57.221 5.128 1.00 24.66 408 ALA A C 1
ATOM 3044 O O . ALA A 1 408 ? -15.461 58.403 4.800 1.00 23.82 408 ALA A O 1
ATOM 3046 N N . THR A 1 409 ? -14.216 56.657 5.486 1.00 25.15 409 THR A N 1
ATOM 3047 C CA . THR A 1 409 ? -12.965 57.408 5.510 1.00 24.38 409 THR A CA 1
ATOM 3048 C C . THR A 1 409 ? -12.637 57.906 4.108 1.00 24.09 409 THR A C 1
ATOM 3049 O O . THR A 1 409 ? -12.225 59.050 3.917 1.00 23.62 409 THR A O 1
ATOM 3053 N N . ILE A 1 410 ? -12.828 57.042 3.121 1.00 23.34 410 ILE A N 1
ATOM 3054 C CA . ILE A 1 410 ? -12.563 57.420 1.743 1.00 24.23 410 ILE A CA 1
ATOM 3055 C C . ILE A 1 410 ? -13.494 58.564 1.335 1.00 23.32 410 ILE A C 1
ATOM 3056 O O . ILE A 1 410 ? -13.082 59.489 0.638 1.00 23.86 410 ILE A O 1
ATOM 3061 N N . ARG A 1 411 ? -14.744 58.512 1.784 1.00 24.41 411 ARG A N 1
ATOM 3062 C CA . ARG A 1 411 ? -15.684 59.584 1.457 1.00 24.36 411 ARG A CA 1
ATOM 3063 C C . ARG A 1 411 ? -15.198 60.902 2.065 1.00 25.20 411 ARG A C 1
ATOM 3064 O O . ARG A 1 411 ? -15.186 61.940 1.398 1.00 24.98 411 ARG A O 1
ATOM 3072 N N . PHE A 1 412 ? -14.791 60.846 3.331 1.00 24.51 412 PHE A N 1
ATOM 3073 C CA . PHE A 1 412 ? -14.304 62.021 4.049 1.00 24.41 412 PHE A CA 1
ATOM 3074 C C . PHE A 1 412 ? -13.203 62.744 3.272 1.00 25.65 412 PHE A C 1
ATOM 3075 O O . PHE A 1 412 ? -13.212 63.968 3.152 1.00 24.73 412 PHE A O 1
ATOM 3083 N N . PHE A 1 413 ? -12.255 61.981 2.739 1.00 26.34 413 PHE A N 1
ATOM 3084 C CA . PHE A 1 413 ? -11.147 62.569 1.997 1.00 29.82 413 PHE A CA 1
ATOM 3085 C C . PHE A 1 413 ? -11.404 62.778 0.506 1.00 31.52 413 PHE A C 1
ATOM 3086 O O . PHE A 1 413 ? -10.498 63.159 -0.232 1.00 35.05 413 PHE A O 1
ATOM 3094 N N . SER A 1 414 ? -12.635 62.538 0.066 1.00 33.52 414 SER A N 1
ATOM 3095 C CA . SER A 1 414 ? -12.999 62.723 -1.338 1.00 36.00 414 SER A CA 1
ATOM 3096 C C . SER A 1 414 ? -13.616 64.102 -1.554 1.00 37.02 414 SER A C 1
ATOM 3097 O O . SER A 1 414 ? -12.825 65.061 -1.673 1.00 39.50 414 SER A O 1
ATOM 3100 N N . PRO B 1 7 ? 3.576 49.143 65.589 1.00 44.24 7 PRO B N 1
ATOM 3101 C CA . PRO B 1 7 ? 3.554 48.237 64.415 1.00 43.02 7 PRO B CA 1
ATOM 3102 C C . PRO B 1 7 ? 4.807 48.395 63.559 1.00 40.86 7 PRO B C 1
ATOM 3103 O O . PRO B 1 7 ? 5.166 49.506 63.163 1.00 41.34 7 PRO B O 1
ATOM 3107 N N . SER B 1 8 ? 5.466 47.275 63.281 1.00 37.35 8 SER B N 1
ATOM 3108 C CA . SER B 1 8 ? 6.686 47.270 62.481 1.00 34.21 8 SER B CA 1
ATOM 3109 C C . SER B 1 8 ? 6.372 47.606 61.029 1.00 33.00 8 SER B C 1
ATOM 3110 O O . SER B 1 8 ? 5.212 47.587 60.616 1.00 32.54 8 SER B O 1
ATOM 3113 N N . LEU B 1 9 ? 7.407 47.913 60.253 1.00 32.16 9 LEU B N 1
ATOM 3114 C CA . LEU B 1 9 ? 7.202 48.224 58.845 1.00 29.81 9 LEU B CA 1
ATOM 3115 C C . LEU B 1 9 ? 6.574 47.003 58.178 1.00 29.28 9 LEU B C 1
ATOM 3116 O O . LEU B 1 9 ? 5.660 47.130 57.359 1.00 26.55 9 LEU B O 1
ATOM 3121 N N . ALA B 1 10 ? 7.058 45.819 58.547 1.00 27.78 10 ALA B N 1
ATOM 3122 C CA . ALA B 1 10 ? 6.540 44.578 57.984 1.00 28.19 10 ALA B CA 1
ATOM 3123 C C . ALA B 1 10 ? 5.055 44.428 58.298 1.00 29.25 10 ALA B C 1
ATOM 3124 O O . ALA B 1 10 ? 4.262 44.069 57.430 1.00 27.84 10 ALA B O 1
ATOM 3126 N N . ALA B 1 11 ? 4.684 44.710 59.543 1.00 30.06 11 ALA B N 1
ATOM 3127 C CA . ALA B 1 11 ? 3.293 44.601 59.963 1.00 30.61 11 ALA B CA 1
ATOM 3128 C C . ALA B 1 11 ? 2.385 45.489 59.115 1.00 30.71 11 ALA B C 1
ATOM 3129 O O . ALA B 1 11 ? 1.231 45.145 58.861 1.00 31.43 11 ALA B O 1
ATOM 3131 N N . THR B 1 12 ? 2.906 46.623 58.662 1.00 29.79 12 THR B N 1
ATOM 3132 C CA . THR B 1 12 ? 2.099 47.530 57.852 1.00 31.06 12 THR B CA 1
ATOM 3133 C C . THR B 1 12 ? 1.978 47.146 56.373 1.00 30.73 12 THR B C 1
ATOM 3134 O O . THR B 1 12 ? 1.090 47.649 55.682 1.00 30.30 12 THR B O 1
ATOM 3138 N N . VAL B 1 13 ? 2.844 46.257 55.884 1.00 29.44 13 VAL B N 1
ATOM 3139 C CA . VAL B 1 13 ? 2.792 45.880 54.467 1.00 27.40 13 VAL B CA 1
ATOM 3140 C C . VAL B 1 13 ? 2.536 44.418 54.123 1.00 26.98 13 VAL B C 1
ATOM 3141 O O . VAL B 1 13 ? 2.199 44.113 52.983 1.00 26.57 13 VAL B O 1
ATOM 3145 N N . ARG B 1 14 ? 2.690 43.508 55.078 1.00 26.94 14 ARG B N 1
ATOM 3146 C CA . ARG B 1 14 ? 2.485 42.096 54.768 1.00 26.98 14 ARG B CA 1
ATOM 3147 C C . ARG B 1 14 ? 1.170 41.779 54.068 1.00 27.99 14 ARG B C 1
ATOM 3148 O O . ARG B 1 14 ? 1.101 40.850 53.265 1.00 27.25 14 ARG B O 1
ATOM 3156 N N . GLN B 1 15 ? 0.127 42.548 54.365 1.00 28.79 15 GLN B N 1
ATOM 3157 C CA . GLN B 1 15 ? -1.172 42.324 53.747 1.00 29.47 15 GLN B CA 1
ATOM 3158 C C . GLN B 1 15 ? -1.136 42.579 52.242 1.00 27.85 15 GLN B C 1
ATOM 3159 O O . GLN B 1 15 ? -2.005 42.106 51.508 1.00 27.26 15 GLN B O 1
ATOM 3165 N N . ASP B 1 16 ? -0.131 43.324 51.786 1.00 27.48 16 ASP B N 1
ATOM 3166 C CA . ASP B 1 16 ? -0.006 43.639 50.362 1.00 26.80 16 ASP B CA 1
ATOM 3167 C C . ASP B 1 16 ? 0.528 42.470 49.534 1.00 26.24 16 ASP B C 1
ATOM 3168 O O . ASP B 1 16 ? 0.415 42.472 48.305 1.00 26.17 16 ASP B O 1
ATOM 3173 N N . PHE B 1 17 ? 1.117 41.479 50.200 1.00 26.10 17 PHE B N 1
ATOM 3174 C CA . PHE B 1 17 ? 1.690 40.330 49.497 1.00 24.99 17 PHE B CA 1
ATOM 3175 C C . PHE B 1 17 ? 0.883 39.058 49.702 1.00 24.90 17 PHE B C 1
ATOM 3176 O O . PHE B 1 17 ? 1.059 38.359 50.693 1.00 24.57 17 PHE B O 1
ATOM 3184 N N . PRO B 1 18 ? 0.009 38.724 48.743 1.00 25.48 18 PRO B N 1
ATOM 3185 C CA . PRO B 1 18 ? -0.825 37.522 48.848 1.00 25.68 18 PRO B CA 1
ATOM 3186 C C . PRO B 1 18 ? -0.097 36.189 49.031 1.00 25.80 18 PRO B C 1
ATOM 3187 O O . PRO B 1 18 ? -0.618 35.278 49.681 1.00 25.25 18 PRO B O 1
ATOM 3191 N N . ILE B 1 19 ? 1.107 36.069 48.484 1.00 24.29 19 ILE B N 1
ATOM 3192 C CA . ILE B 1 19 ? 1.835 34.810 48.582 1.00 23.09 19 ILE B CA 1
ATOM 3193 C C . ILE B 1 19 ? 2.288 34.462 49.998 1.00 23.91 19 ILE B C 1
ATOM 3194 O O . ILE B 1 19 ? 2.520 33.293 50.306 1.00 25.24 19 ILE B O 1
ATOM 3199 N N . LEU B 1 20 ? 2.405 35.468 50.858 1.00 24.29 20 LEU B N 1
ATOM 3200 C CA . LEU B 1 20 ? 2.842 35.248 52.236 1.00 26.22 20 LEU B CA 1
ATOM 3201 C C . LEU B 1 20 ? 1.777 34.553 53.079 1.00 26.88 20 LEU B C 1
ATOM 3202 O O . LEU B 1 20 ? 2.085 33.927 54.096 1.00 26.03 20 LEU B O 1
ATOM 3207 N N . ASN B 1 21 ? 0.526 34.659 52.647 1.00 27.87 21 ASN B N 1
ATOM 3208 C CA . ASN B 1 21 ? -0.574 34.048 53.379 1.00 30.64 21 ASN B CA 1
ATOM 3209 C C . ASN B 1 21 ? -0.915 32.648 52.891 1.00 30.10 21 ASN B C 1
ATOM 3210 O O . ASN B 1 21 ? -1.890 32.451 52.169 1.00 32.18 21 ASN B O 1
ATOM 3215 N N . GLN B 1 22 ? -0.098 31.679 53.288 1.00 28.46 22 GLN B N 1
ATOM 3216 C CA . GLN B 1 22 ? -0.315 30.287 52.917 1.00 28.56 22 GLN B CA 1
ATOM 3217 C C . GLN B 1 22 ? 0.503 29.398 53.840 1.00 27.87 22 GLN B C 1
ATOM 3218 O O . GLN B 1 22 ? 1.421 29.868 54.514 1.00 27.07 22 GLN B O 1
ATOM 3224 N N . GLU B 1 23 ? 0.168 28.115 53.866 1.00 28.59 23 GLU B N 1
ATOM 3225 C CA . GLU B 1 23 ? 0.871 27.167 54.718 1.00 29.00 23 GLU B CA 1
ATOM 3226 C C . GLU B 1 23 ? 1.721 26.208 53.899 1.00 29.20 23 GLU B C 1
ATOM 3227 O O . GLU B 1 23 ? 1.337 25.791 52.805 1.00 29.16 23 GLU B O 1
ATOM 3229 N N . ILE B 1 24 ? 2.886 25.872 54.441 1.00 29.63 24 ILE B N 1
ATOM 3230 C CA . ILE B 1 24 ? 3.817 24.959 53.798 1.00 30.00 24 ILE B CA 1
ATOM 3231 C C . ILE B 1 24 ? 4.137 23.855 54.803 1.00 31.59 24 ILE B C 1
ATOM 3232 O O . ILE B 1 24 ? 4.574 24.136 55.919 1.00 30.21 24 ILE B O 1
ATOM 3237 N N . ASN B 1 25 ? 3.895 22.609 54.407 1.00 32.03 25 ASN B N 1
ATOM 3238 C CA . ASN B 1 25 ? 4.163 21.456 55.259 1.00 34.59 25 ASN B CA 1
ATOM 3239 C C . ASN B 1 25 ? 3.519 21.562 56.637 1.00 35.30 25 ASN B C 1
ATOM 3240 O O . ASN B 1 25 ? 4.095 21.130 57.638 1.00 36.65 25 ASN B O 1
ATOM 3245 N N . GLY B 1 26 ? 2.322 22.143 56.681 1.00 35.50 26 GLY B N 1
ATOM 3246 C CA . GLY B 1 26 ? 1.608 22.282 57.936 1.00 35.29 26 GLY B CA 1
ATOM 3247 C C . GLY B 1 26 ? 1.935 23.510 58.766 1.00 34.95 26 GLY B C 1
ATOM 3248 O O . GLY B 1 26 ? 1.390 23.675 59.857 1.00 36.25 26 GLY B O 1
ATOM 3249 N N . HIS B 1 27 ? 2.817 24.372 58.268 1.00 32.40 27 HIS B N 1
ATOM 3250 C CA . HIS B 1 27 ? 3.185 25.581 59.003 1.00 31.36 27 HIS B CA 1
ATOM 3251 C C . HIS B 1 27 ? 3.073 26.825 58.128 1.00 30.11 27 HIS B C 1
ATOM 3252 O O . HIS B 1 27 ? 3.158 26.746 56.906 1.00 29.64 27 HIS B O 1
ATOM 3259 N N . PRO B 1 28 ? 2.874 27.994 58.749 1.00 29.41 28 PRO B N 1
ATOM 3260 C CA . PRO B 1 28 ? 2.773 29.210 57.943 1.00 28.66 28 PRO B CA 1
ATOM 3261 C C . PRO B 1 28 ? 4.102 29.414 57.221 1.00 26.95 28 PRO B C 1
ATOM 3262 O O . PRO B 1 28 ? 5.171 29.195 57.794 1.00 24.82 28 PRO B O 1
ATOM 3266 N N . LEU B 1 29 ? 4.028 29.819 55.961 1.00 25.30 29 LEU B N 1
ATOM 3267 C CA . LEU B 1 29 ? 5.226 30.053 55.174 1.00 23.61 29 LEU B CA 1
ATOM 3268 C C . LEU B 1 29 ? 6.112 31.125 55.798 1.00 22.08 29 LEU B C 1
ATOM 3269 O O . LEU B 1 29 ? 5.627 32.152 56.259 1.00 22.37 29 LEU B O 1
ATOM 3274 N N . VAL B 1 30 ? 7.414 30.867 55.827 1.00 22.38 30 VAL B N 1
ATOM 3275 C CA . VAL B 1 30 ? 8.376 31.836 56.336 1.00 21.94 30 VAL B CA 1
ATOM 3276 C C . VAL B 1 30 ? 9.373 31.942 55.188 1.00 21.85 30 VAL B C 1
ATOM 3277 O O . VAL B 1 30 ? 10.282 31.128 55.064 1.00 23.00 30 VAL B O 1
ATOM 3281 N N . TYR B 1 31 ? 9.175 32.939 54.334 1.00 22.53 31 TYR B N 1
ATOM 3282 C CA . TYR B 1 31 ? 10.023 33.110 53.162 1.00 21.63 31 TYR B CA 1
ATOM 3283 C C . TYR B 1 31 ? 11.299 33.889 53.444 1.00 21.65 31 TYR B C 1
ATOM 3284 O O . TYR B 1 31 ? 11.279 35.115 53.561 1.00 20.60 31 TYR B O 1
ATOM 3293 N N . LEU B 1 32 ? 12.410 33.162 53.534 1.00 21.32 32 LEU B N 1
ATOM 3294 C CA . LEU B 1 32 ? 13.704 33.765 53.813 1.00 21.00 32 LEU B CA 1
ATOM 3295 C C . LEU B 1 32 ? 14.686 33.502 52.677 1.00 21.87 32 LEU B C 1
ATOM 3296 O O . LEU B 1 32 ? 15.849 33.182 52.911 1.00 21.16 32 LEU B O 1
ATOM 3301 N N . ASP B 1 33 ? 14.209 33.635 51.443 1.00 21.41 33 ASP B N 1
ATOM 3302 C CA . ASP B 1 33 ? 15.055 33.423 50.274 1.00 21.23 33 ASP B CA 1
ATOM 3303 C C . ASP B 1 33 ? 14.853 34.591 49.313 1.00 21.79 33 ASP B C 1
ATOM 3304 O O . ASP B 1 33 ? 14.753 34.418 48.097 1.00 21.48 33 ASP B O 1
ATOM 3309 N N . ASN B 1 34 ? 14.797 35.788 49.884 1.00 21.12 34 ASN B N 1
ATOM 3310 C CA . ASN B 1 34 ? 14.597 36.999 49.110 1.00 22.08 34 ASN B CA 1
ATOM 3311 C C . ASN B 1 34 ? 15.793 37.378 48.240 1.00 23.27 34 ASN B C 1
ATOM 3312 O O . ASN B 1 34 ? 15.640 38.094 47.248 1.00 23.57 34 ASN B O 1
ATOM 3317 N N . ALA B 1 35 ? 16.980 36.894 48.591 1.00 21.73 35 ALA B N 1
ATOM 3318 C CA . ALA B 1 35 ? 18.156 37.202 47.784 1.00 22.20 35 ALA B CA 1
ATOM 3319 C C . ALA B 1 35 ? 18.090 36.409 46.474 1.00 22.42 35 ALA B C 1
ATOM 3320 O O . ALA B 1 35 ? 18.764 36.751 45.500 1.00 22.30 35 ALA B O 1
ATOM 3322 N N . ALA B 1 36 ? 17.278 35.350 46.453 1.00 20.81 36 ALA B N 1
ATOM 3323 C CA . ALA B 1 36 ? 17.106 34.547 45.242 1.00 20.96 36 ALA B CA 1
ATOM 3324 C C . ALA B 1 36 ? 16.079 35.282 44.380 1.00 21.59 36 ALA B C 1
ATOM 3325 O O . ALA B 1 36 ? 16.284 35.492 43.188 1.00 20.60 36 ALA B O 1
ATOM 3327 N N . THR B 1 37 ? 14.962 35.659 44.992 1.00 21.74 37 THR B N 1
ATOM 3328 C CA . THR B 1 37 ? 13.943 36.425 44.291 1.00 19.84 37 THR B CA 1
ATOM 3329 C C . THR B 1 37 ? 12.944 36.947 45.309 1.00 20.90 37 THR B C 1
ATOM 3330 O O . THR B 1 37 ? 12.754 36.353 46.374 1.00 20.68 37 THR B O 1
ATOM 3334 N N . SER B 1 38 ? 12.319 38.070 44.986 1.00 19.33 38 SER B N 1
ATOM 3335 C CA . SER B 1 38 ? 11.374 38.696 45.899 1.00 21.08 38 SER B CA 1
ATOM 3336 C C . SER B 1 38 ? 9.923 38.411 45.566 1.00 22.09 38 SER B C 1
ATOM 3337 O O . SER B 1 38 ? 9.595 37.972 44.457 1.00 22.23 38 SER B O 1
ATOM 3340 N N . GLN B 1 39 ? 9.054 38.661 46.543 1.00 21.01 39 GLN B N 1
ATOM 3341 C CA . GLN B 1 39 ? 7.630 38.459 46.355 1.00 21.16 39 GLN B CA 1
ATOM 3342 C C . GLN B 1 39 ? 7.042 39.783 45.884 1.00 20.72 39 GLN B C 1
ATOM 3343 O O . GLN B 1 39 ? 7.668 40.836 46.035 1.00 19.33 39 GLN B O 1
ATOM 3349 N N . LYS B 1 40 ? 5.845 39.739 45.310 1.00 20.74 40 LYS B N 1
ATOM 3350 C CA . LYS B 1 40 ? 5.238 40.945 44.752 1.00 21.74 40 LYS B CA 1
ATOM 3351 C C . LYS B 1 40 ? 4.006 41.467 45.477 1.00 21.85 40 LYS B C 1
ATOM 3352 O O . LYS B 1 40 ? 3.167 40.690 45.916 1.00 23.22 40 LYS B O 1
ATOM 3358 N N . PRO B 1 41 ? 3.883 42.799 45.598 1.00 22.16 41 PRO B N 1
ATOM 3359 C CA . PRO B 1 41 ? 2.728 43.411 46.263 1.00 22.96 41 PRO B CA 1
ATOM 3360 C C . PRO B 1 41 ? 1.579 43.497 45.250 1.00 24.51 41 PRO B C 1
ATOM 3361 O O . PRO B 1 41 ? 1.818 43.533 44.040 1.00 22.40 41 PRO B O 1
ATOM 3365 N N . ARG B 1 42 ? 0.341 43.522 45.740 1.00 24.67 42 ARG B N 1
ATOM 3366 C CA . ARG B 1 42 ? -0.825 43.595 44.860 1.00 26.18 42 ARG B CA 1
ATOM 3367 C C . ARG B 1 42 ? -0.734 44.728 43.849 1.00 25.44 42 ARG B C 1
ATOM 3368 O O . ARG B 1 42 ? -1.165 44.580 42.705 1.00 26.46 42 ARG B O 1
ATOM 3376 N N . ALA B 1 43 ? -0.175 45.857 44.271 1.00 24.83 43 ALA B N 1
ATOM 3377 C CA . ALA B 1 43 ? -0.042 47.018 43.396 1.00 24.88 43 ALA B CA 1
ATOM 3378 C C . ALA B 1 43 ? 0.667 46.660 42.092 1.00 26.10 43 ALA B C 1
ATOM 3379 O O . ALA B 1 43 ? 0.318 47.160 41.021 1.00 26.20 43 ALA B O 1
ATOM 3381 N N . VAL B 1 44 ? 1.664 45.787 42.190 1.00 24.18 44 VAL B N 1
ATOM 3382 C CA . VAL B 1 44 ? 2.424 45.360 41.025 1.00 22.83 44 VAL B CA 1
ATOM 3383 C C . VAL B 1 44 ? 1.628 44.372 40.186 1.00 24.24 44 VAL B C 1
ATOM 3384 O O . VAL B 1 44 ? 1.520 44.528 38.967 1.00 24.44 44 VAL B O 1
ATOM 3388 N N . LEU B 1 45 ? 1.062 43.361 40.836 1.00 23.31 45 LEU B N 1
ATOM 3389 C CA . LEU B 1 45 ? 0.303 42.349 40.112 1.00 23.62 45 LEU B CA 1
ATOM 3390 C C . LEU B 1 45 ? -0.938 42.920 39.440 1.00 25.05 45 LEU B C 1
ATOM 3391 O O . LEU B 1 45 ? -1.298 42.508 38.336 1.00 24.47 45 LEU B O 1
ATOM 3396 N N . GLU B 1 46 ? -1.594 43.873 40.093 1.00 27.00 46 GLU B N 1
ATOM 3397 C CA . GLU B 1 46 ? -2.786 44.475 39.507 1.00 28.91 46 GLU B CA 1
ATOM 3398 C C . GLU B 1 46 ? -2.411 45.323 38.296 1.00 28.25 46 GLU B C 1
ATOM 3399 O O . GLU B 1 46 ? -3.162 45.396 37.321 1.00 27.92 46 GLU B O 1
ATOM 3405 N N . LYS B 1 47 ? -1.239 45.948 38.348 1.00 28.22 47 LYS B N 1
ATOM 3406 C CA . LYS B 1 47 ? -0.774 46.781 37.243 1.00 28.48 47 LYS B CA 1
ATOM 3407 C C . LYS B 1 47 ? -0.590 45.910 35.998 1.00 27.56 47 LYS B C 1
ATOM 3408 O O . LYS B 1 47 ? -0.982 46.281 34.888 1.00 26.47 47 LYS B O 1
ATOM 3414 N N . LEU B 1 48 ? 0.007 44.741 36.205 1.00 26.62 48 LEU B N 1
ATOM 3415 C CA . LEU B 1 48 ? 0.264 43.783 35.137 1.00 27.14 48 LEU B CA 1
ATOM 3416 C C . LEU B 1 48 ? -1.060 43.287 34.562 1.00 26.61 48 LEU B C 1
ATOM 3417 O O . LEU B 1 48 ? -1.276 43.291 33.350 1.00 25.39 48 LEU B O 1
ATOM 3422 N N . MET B 1 49 ? -1.953 42.873 35.453 1.00 26.16 49 MET B N 1
ATOM 3423 C CA . MET B 1 49 ? -3.249 42.356 35.051 1.00 27.51 49 MET B CA 1
ATOM 3424 C C . MET B 1 49 ? -4.100 43.411 34.347 1.00 28.74 49 MET B C 1
ATOM 3425 O O . MET B 1 49 ? -4.763 43.115 33.350 1.00 27.81 49 MET B O 1
ATOM 3430 N N . HIS B 1 50 ? -4.080 44.639 34.861 1.00 27.77 50 HIS B N 1
ATOM 3431 C CA . HIS B 1 50 ? -4.860 45.717 34.262 1.00 27.14 50 HIS B CA 1
ATOM 3432 C C . HIS B 1 50 ? -4.416 45.958 32.831 1.00 27.44 50 HIS B C 1
ATOM 3433 O O . HIS B 1 50 ? -5.238 46.143 31.932 1.00 26.13 50 HIS B O 1
ATOM 3440 N N . TYR B 1 51 ? -3.106 45.974 32.625 1.00 26.79 51 TYR B N 1
ATOM 3441 C CA . TYR B 1 51 ? -2.576 46.202 31.294 1.00 26.83 51 TYR B CA 1
ATOM 3442 C C . TYR B 1 51 ? -3.064 45.158 30.290 1.00 25.60 51 TYR B C 1
ATOM 3443 O O . TYR B 1 51 ? -3.590 45.509 29.239 1.00 24.94 51 TYR B O 1
ATOM 3452 N N . TYR B 1 52 ? -2.900 43.878 30.612 1.00 25.22 52 TYR B N 1
ATOM 3453 C CA . TYR B 1 52 ? -3.318 42.822 29.693 1.00 26.52 52 TYR B CA 1
ATOM 3454 C C . TYR B 1 52 ? -4.819 42.741 29.457 1.00 27.18 52 TYR B C 1
ATOM 3455 O O . TYR B 1 52 ? -5.259 42.325 28.385 1.00 25.99 52 TYR B O 1
ATOM 3464 N N . GLU B 1 53 ? -5.603 43.136 30.455 1.00 26.21 53 GLU B N 1
ATOM 3465 C CA . GLU B 1 53 ? -7.056 43.097 30.336 1.00 28.37 53 GLU B CA 1
ATOM 3466 C C . GLU B 1 53 ? -7.642 44.363 29.717 1.00 26.98 53 GLU B C 1
ATOM 3467 O O . GLU B 1 53 ? -8.803 44.376 29.317 1.00 26.12 53 GLU B O 1
ATOM 3473 N N . ASN B 1 54 ? -6.842 45.420 29.619 1.00 26.55 54 ASN B N 1
ATOM 3474 C CA . ASN B 1 54 ? -7.362 46.680 29.094 1.00 26.98 54 ASN B CA 1
ATOM 3475 C C . ASN B 1 54 ? -6.576 47.405 28.011 1.00 26.43 54 ASN B C 1
ATOM 3476 O O . ASN B 1 54 ? -7.163 47.900 27.047 1.00 25.86 54 ASN B O 1
ATOM 3481 N N . ASP B 1 55 ? -5.257 47.474 28.167 1.00 25.77 55 ASP B N 1
ATOM 3482 C CA . ASP B 1 55 ? -4.441 48.246 27.238 1.00 25.21 55 ASP B CA 1
ATOM 3483 C C . ASP B 1 55 ? -3.478 47.550 26.286 1.00 25.15 55 ASP B C 1
ATOM 3484 O O . ASP B 1 55 ? -2.885 48.214 25.438 1.00 26.57 55 ASP B O 1
ATOM 3489 N N . ASN B 1 56 ? -3.314 46.239 26.412 1.00 24.82 56 ASN B N 1
ATOM 3490 C CA . ASN B 1 56 ? -2.369 45.516 25.563 1.00 24.40 56 ASN B CA 1
ATOM 3491 C C . ASN B 1 56 ? -2.411 45.812 24.066 1.00 25.88 56 ASN B C 1
ATOM 3492 O O . ASN B 1 56 ? -3.408 45.553 23.387 1.00 23.16 56 ASN B O 1
ATOM 3497 N N . ALA B 1 57 ? -1.294 46.333 23.567 1.00 25.12 57 ALA B N 1
ATOM 3498 C CA . ALA B 1 57 ? -1.122 46.675 22.160 1.00 25.80 57 ALA B CA 1
ATOM 3499 C C . ALA B 1 57 ? 0.354 47.017 21.963 1.00 28.05 57 ALA B C 1
ATOM 3500 O O . ALA B 1 57 ? 1.080 47.236 22.937 1.00 26.72 57 ALA B O 1
ATOM 3502 N N . ASN B 1 58 ? 0.801 47.067 20.713 1.00 30.52 58 ASN B N 1
ATOM 3503 C CA . ASN B 1 58 ? 2.196 47.395 20.451 1.00 34.01 58 ASN B CA 1
ATOM 3504 C C . ASN B 1 58 ? 2.422 48.865 20.787 1.00 35.20 58 ASN B C 1
ATOM 3505 O O . ASN B 1 58 ? 1.516 49.693 20.653 1.00 35.58 58 ASN B O 1
ATOM 3510 N N . VAL B 1 59 ? 3.632 49.186 21.228 1.00 35.55 59 VAL B N 1
ATOM 3511 C CA . VAL B 1 59 ? 3.973 50.553 21.591 1.00 37.00 59 VAL B CA 1
ATOM 3512 C C . VAL B 1 59 ? 4.808 51.217 20.503 1.00 38.20 59 VAL B C 1
ATOM 3513 O O . VAL B 1 59 ? 4.173 51.733 19.560 1.00 42.19 59 VAL B O 1
ATOM 3517 N N . ALA B 1 63 ? -1.580 54.878 15.160 1.00 43.82 63 ALA B N 1
ATOM 3518 C CA . ALA B 1 63 ? -1.533 54.671 16.635 1.00 41.07 63 ALA B CA 1
ATOM 3519 C C . ALA B 1 63 ? -2.948 54.712 17.202 1.00 40.86 63 ALA B C 1
ATOM 3520 O O . ALA B 1 63 ? -3.417 55.756 17.661 1.00 41.41 63 ALA B O 1
ATOM 3522 N N . HIS B 1 64 ? -3.622 53.568 17.158 1.00 37.89 64 HIS B N 1
ATOM 3523 C CA . HIS B 1 64 ? -4.985 53.448 17.665 1.00 34.60 64 HIS B CA 1
ATOM 3524 C C . HIS B 1 64 ? -5.026 53.606 19.186 1.00 33.06 64 HIS B C 1
ATOM 3525 O O . HIS B 1 64 ? -3.997 53.509 19.852 1.00 32.00 64 HIS B O 1
ATOM 3532 N N . GLN B 1 65 ? -6.221 53.843 19.720 1.00 33.10 65 GLN B N 1
ATOM 3533 C CA . GLN B 1 65 ? -6.429 54.050 21.154 1.00 32.34 65 GLN B CA 1
ATOM 3534 C C . GLN B 1 65 ? -5.635 53.151 22.109 1.00 32.93 65 GLN B C 1
ATOM 3535 O O . GLN B 1 65 ? -4.906 53.653 22.969 1.00 32.70 65 GLN B O 1
ATOM 3537 N N . LEU B 1 66 ? -5.781 51.835 21.984 1.00 31.84 66 LEU B N 1
ATOM 3538 C CA . LEU B 1 66 ? -5.053 50.927 22.870 1.00 32.85 66 LEU B CA 1
ATOM 3539 C C . LEU B 1 66 ? -3.549 51.148 22.779 1.00 33.16 66 LEU B C 1
ATOM 3540 O O . LEU B 1 66 ? -2.848 51.133 23.791 1.00 32.08 66 LEU B O 1
ATOM 3545 N N . SER B 1 67 ? -3.054 51.351 21.562 1.00 32.85 67 SER B N 1
ATOM 3546 C CA . SER B 1 67 ? -1.631 51.578 21.362 1.00 33.96 67 SER B CA 1
ATOM 3547 C C . SER B 1 67 ? -1.189 52.825 22.130 1.00 34.22 67 SER B C 1
ATOM 3548 O O . SER B 1 67 ? -0.134 52.832 22.764 1.00 32.82 67 SER B O 1
ATOM 3551 N N . VAL B 1 68 ? -2.007 53.874 22.076 1.00 33.45 68 VAL B N 1
ATOM 3552 C CA . VAL B 1 68 ? -1.705 55.121 22.775 1.00 33.43 68 VAL B CA 1
ATOM 3553 C C . VAL B 1 68 ? -1.647 54.893 24.282 1.00 33.74 68 VAL B C 1
ATOM 3554 O O . VAL B 1 68 ? -0.723 55.348 24.956 1.00 33.92 68 VAL B O 1
ATOM 3558 N N . ARG B 1 69 ? -2.638 54.184 24.809 1.00 32.63 69 ARG B N 1
ATOM 3559 C CA . ARG B 1 69 ? -2.682 53.899 26.235 1.00 33.13 69 ARG B CA 1
ATOM 3560 C C . ARG B 1 69 ? -1.498 53.034 26.664 1.00 32.32 69 ARG B C 1
ATOM 3561 O O . ARG B 1 69 ? -0.888 53.281 27.706 1.00 30.81 69 ARG B O 1
ATOM 3569 N N . ALA B 1 70 ? -1.167 52.029 25.859 1.00 30.33 70 ALA B N 1
ATOM 3570 C CA . ALA B 1 70 ? -0.039 51.159 26.177 1.00 30.30 70 ALA B CA 1
ATOM 3571 C C . ALA B 1 70 ? 1.260 51.961 26.105 1.00 30.50 70 ALA B C 1
ATOM 3572 O O . ALA B 1 70 ? 2.119 51.849 26.981 1.00 29.14 70 ALA B O 1
ATOM 3574 N N . THR B 1 71 ? 1.389 52.782 25.065 1.00 30.89 71 THR B N 1
ATOM 3575 C CA . THR B 1 71 ? 2.584 53.597 24.880 1.00 32.13 71 THR B CA 1
ATOM 3576 C C . THR B 1 71 ? 2.789 54.610 26.009 1.00 32.51 71 THR B C 1
ATOM 3577 O O . THR B 1 71 ? 3.910 54.779 26.495 1.00 33.63 71 THR B O 1
ATOM 3581 N N . ASP B 1 72 ? 1.721 55.283 26.429 1.00 32.60 72 ASP B N 1
ATOM 3582 C CA . ASP B 1 72 ? 1.847 56.262 27.510 1.00 33.72 72 ASP B CA 1
ATOM 3583 C C . ASP B 1 72 ? 2.281 55.586 28.810 1.00 32.98 72 ASP B C 1
ATOM 3584 O O . ASP B 1 72 ? 3.112 56.116 29.553 1.00 32.29 72 ASP B O 1
ATOM 3589 N N . ALA B 1 73 ? 1.711 54.417 29.089 1.00 30.62 73 ALA B N 1
ATOM 3590 C CA . ALA B 1 73 ? 2.048 53.692 30.310 1.00 30.74 73 ALA B CA 1
ATOM 3591 C C . ALA B 1 73 ? 3.503 53.226 30.287 1.00 30.63 73 ALA B C 1
ATOM 3592 O O . ALA B 1 73 ? 4.233 53.387 31.268 1.00 30.07 73 ALA B O 1
ATOM 3594 N N . TYR B 1 74 ? 3.919 52.661 29.158 1.00 29.91 74 TYR B N 1
ATOM 3595 C CA . TYR B 1 74 ? 5.280 52.160 29.006 1.00 29.78 74 TYR B CA 1
ATOM 3596 C C . TYR B 1 74 ? 6.346 53.251 29.044 1.00 29.90 74 TYR B C 1
ATOM 3597 O O . TYR B 1 74 ? 7.382 53.094 29.690 1.00 28.74 74 TYR B O 1
ATOM 3606 N N . GLU B 1 75 ? 6.096 54.358 28.353 1.00 29.00 75 GLU B N 1
ATOM 3607 C CA . GLU B 1 75 ? 7.067 55.442 28.312 1.00 30.15 75 GLU B CA 1
ATOM 3608 C C . GLU B 1 75 ? 7.280 56.121 29.663 1.00 29.92 75 GLU B C 1
ATOM 3609 O O . GLU B 1 75 ? 8.356 56.654 29.931 1.00 29.12 75 GLU B O 1
ATOM 3615 N N . ALA B 1 76 ? 6.265 56.087 30.519 1.00 28.66 76 ALA B N 1
ATOM 3616 C CA . ALA B 1 76 ? 6.365 56.716 31.835 1.00 27.00 76 ALA B CA 1
ATOM 3617 C C . ALA B 1 76 ? 7.296 55.961 32.782 1.00 25.50 76 ALA B C 1
ATOM 3618 O O . ALA B 1 76 ? 7.773 56.518 33.767 1.00 26.53 76 ALA B O 1
ATOM 3620 N N . VAL B 1 77 ? 7.561 54.697 32.486 1.00 24.37 77 VAL B N 1
ATOM 3621 C CA . VAL B 1 77 ? 8.407 53.889 33.362 1.00 23.96 77 VAL B CA 1
ATOM 3622 C C . VAL B 1 77 ? 9.870 54.316 33.444 1.00 24.73 77 VAL B C 1
ATOM 3623 O O . VAL B 1 77 ? 10.458 54.325 34.529 1.00 23.03 77 VAL B O 1
ATOM 3627 N N . ARG B 1 78 ? 10.451 54.686 32.307 1.00 23.61 78 ARG B N 1
ATOM 3628 C CA . ARG B 1 78 ? 11.859 55.051 32.277 1.00 23.00 78 ARG B CA 1
ATOM 3629 C C . ARG B 1 78 ? 12.277 56.137 33.262 1.00 23.60 78 ARG B C 1
ATOM 3630 O O . ARG B 1 78 ? 13.330 56.024 33.890 1.00 21.91 78 ARG B O 1
ATOM 3638 N N . ASN B 1 79 ? 11.469 57.182 33.416 1.00 24.38 79 ASN B N 1
ATOM 3639 C CA . ASN B 1 79 ? 11.844 58.235 34.352 1.00 25.74 79 ASN B CA 1
ATOM 3640 C C . ASN B 1 79 ? 11.650 57.795 35.796 1.00 24.23 79 ASN B C 1
ATOM 3641 O O . ASN B 1 79 ? 12.290 58.332 36.699 1.00 24.68 79 ASN B O 1
ATOM 3646 N N . LYS B 1 80 ? 10.757 56.836 36.025 1.00 22.20 80 LYS B N 1
ATOM 3647 C CA . LYS B 1 80 ? 10.553 56.334 37.383 1.00 22.28 80 LYS B CA 1
ATOM 3648 C C . LYS B 1 80 ? 11.839 55.618 37.794 1.00 22.59 80 LYS B C 1
ATOM 3649 O O . LYS B 1 80 ? 12.319 55.772 38.919 1.00 21.54 80 LYS B O 1
ATOM 3655 N N . VAL B 1 81 ? 12.400 54.841 36.870 1.00 21.07 81 VAL B N 1
ATOM 3656 C CA . VAL B 1 81 ? 13.634 54.115 37.147 1.00 21.59 81 VAL B CA 1
ATOM 3657 C C . VAL B 1 81 ? 14.803 55.090 37.274 1.00 22.10 81 VAL B C 1
ATOM 3658 O O . VAL B 1 81 ? 15.639 54.954 38.167 1.00 22.74 81 VAL B O 1
ATOM 3662 N N . ALA B 1 82 ? 14.863 56.072 36.378 1.00 21.47 82 ALA B N 1
ATOM 3663 C CA . ALA B 1 82 ? 15.931 57.067 36.415 1.00 21.33 82 ALA B CA 1
ATOM 3664 C C . ALA B 1 82 ? 15.940 57.754 37.782 1.00 21.44 82 ALA B C 1
ATOM 3665 O O . ALA B 1 82 ? 16.981 57.862 38.433 1.00 23.20 82 ALA B O 1
ATOM 3667 N N . LYS B 1 83 ? 14.769 58.202 38.221 1.00 21.98 83 LYS B N 1
ATOM 3668 C CA . LYS B 1 83 ? 14.647 58.884 39.504 1.00 23.20 83 LYS B CA 1
ATOM 3669 C C . LYS B 1 83 ? 14.993 57.977 40.679 1.00 24.29 83 LYS B C 1
ATOM 3670 O O . LYS B 1 83 ? 15.599 58.424 41.653 1.00 23.72 83 LYS B O 1
ATOM 3672 N N . PHE B 1 84 ? 14.609 56.706 40.580 1.00 22.86 84 PHE B N 1
ATOM 3673 C CA . PHE B 1 84 ? 14.868 55.728 41.631 1.00 23.45 84 PHE B CA 1
ATOM 3674 C C . PHE B 1 84 ? 16.356 55.594 41.963 1.00 24.12 84 PHE B C 1
ATOM 3675 O O . PHE B 1 84 ? 16.713 55.408 43.125 1.00 23.61 84 PHE B O 1
ATOM 3683 N N . ILE B 1 85 ? 17.219 55.696 40.951 1.00 23.14 85 ILE B N 1
ATOM 3684 C CA . ILE B 1 85 ? 18.661 55.579 41.164 1.00 23.38 85 ILE B CA 1
ATOM 3685 C C . ILE B 1 85 ? 19.382 56.917 40.963 1.00 23.92 85 ILE B C 1
ATOM 3686 O O . ILE B 1 85 ? 20.614 56.981 40.960 1.00 22.82 85 ILE B O 1
ATOM 3691 N N . ASN B 1 86 ? 18.594 57.975 40.803 1.00 25.05 86 ASN B N 1
ATOM 3692 C CA . ASN B 1 86 ? 19.087 59.332 40.583 1.00 26.09 86 ASN B CA 1
ATOM 3693 C C . ASN B 1 86 ? 19.974 59.485 39.353 1.00 25.84 86 ASN B C 1
ATOM 3694 O O . ASN B 1 86 ? 21.024 60.124 39.408 1.00 25.74 86 ASN B O 1
ATOM 3699 N N . ALA B 1 87 ? 19.553 58.892 38.241 1.00 26.05 87 ALA B N 1
ATOM 3700 C CA . ALA B 1 87 ? 20.298 59.014 36.994 1.00 26.01 87 ALA B CA 1
ATOM 3701 C C . ALA B 1 87 ? 20.019 60.433 36.489 1.00 27.14 87 ALA B C 1
ATOM 3702 O O . ALA B 1 87 ? 18.958 60.991 36.770 1.00 28.87 87 ALA B O 1
ATOM 3704 N N . ARG B 1 88 ? 20.958 61.018 35.751 1.00 28.67 88 ARG B N 1
ATOM 3705 C CA . ARG B 1 88 ? 20.775 62.375 35.235 1.00 29.91 88 ARG B CA 1
ATOM 3706 C C . ARG B 1 88 ? 19.677 62.457 34.185 1.00 29.77 88 ARG B C 1
ATOM 3707 O O . ARG B 1 88 ? 18.939 63.442 34.114 1.00 28.64 88 ARG B O 1
ATOM 3715 N N . SER B 1 89 ? 19.568 61.414 33.371 1.00 28.08 89 SER B N 1
ATOM 3716 C CA . SER B 1 89 ? 18.570 61.388 32.315 1.00 28.00 89 SER B CA 1
ATOM 3717 C C . SER B 1 89 ? 17.995 59.997 32.089 1.00 26.94 89 SER B C 1
ATOM 3718 O O . SER B 1 89 ? 18.689 58.995 32.254 1.00 24.90 89 SER B O 1
ATOM 3721 N N . PRO B 1 90 ? 16.710 59.918 31.714 1.00 26.88 90 PRO B N 1
ATOM 3722 C CA . PRO B 1 90 ? 16.103 58.608 31.470 1.00 27.41 90 PRO B CA 1
ATOM 3723 C C . PRO B 1 90 ? 16.731 57.952 30.241 1.00 27.23 90 PRO B C 1
ATOM 3724 O O . PRO B 1 90 ? 16.559 56.757 30.006 1.00 26.92 90 PRO B O 1
ATOM 3728 N N . ARG B 1 91 ? 17.471 58.738 29.461 1.00 25.62 91 ARG B N 1
ATOM 3729 C CA . ARG B 1 91 ? 18.132 58.200 28.277 1.00 26.22 91 ARG B CA 1
ATOM 3730 C C . ARG B 1 91 ? 19.270 57.277 28.705 1.00 25.90 91 ARG B C 1
ATOM 3731 O O . ARG B 1 91 ? 19.847 56.563 27.882 1.00 25.36 91 ARG B O 1
ATOM 3739 N N . GLU B 1 92 ? 19.582 57.293 30.000 1.00 23.48 92 GLU B N 1
ATOM 3740 C CA . GLU B 1 92 ? 20.663 56.480 30.545 1.00 22.94 92 GLU B CA 1
ATOM 3741 C C . GLU B 1 92 ? 20.195 55.135 31.101 1.00 22.23 92 GLU B C 1
ATOM 3742 O O . GLU B 1 92 ? 20.989 54.382 31.662 1.00 22.77 92 GLU B O 1
ATOM 3748 N N . ILE B 1 93 ? 18.906 54.846 30.931 1.00 22.47 93 ILE B N 1
ATOM 3749 C CA . ILE B 1 93 ? 18.293 53.604 31.402 1.00 21.65 93 ILE B CA 1
ATOM 3750 C C . ILE B 1 93 ? 17.947 52.703 30.217 1.00 22.22 93 ILE B C 1
ATOM 3751 O O . ILE B 1 93 ? 17.215 53.114 29.319 1.00 22.53 93 ILE B O 1
ATOM 3756 N N . VAL B 1 94 ? 18.470 51.480 30.224 1.00 21.43 94 VAL B N 1
ATOM 3757 C CA . VAL B 1 94 ? 18.211 50.510 29.159 1.00 21.04 94 VAL B CA 1
ATOM 3758 C C . VAL B 1 94 ? 17.546 49.277 29.768 1.00 22.15 94 VAL B C 1
ATOM 3759 O O . VAL B 1 94 ? 18.058 48.705 30.731 1.00 22.57 94 VAL B O 1
ATOM 3763 N N . TYR B 1 95 ? 16.404 48.872 29.221 1.00 20.92 95 TYR B N 1
ATOM 3764 C CA . TYR B 1 95 ? 15.715 47.696 29.739 1.00 21.82 95 TYR B CA 1
ATOM 3765 C C . TYR B 1 95 ? 16.325 46.412 29.197 1.00 21.95 95 TYR B C 1
ATOM 3766 O O . TYR B 1 95 ? 16.666 46.328 28.019 1.00 21.06 95 TYR B O 1
ATOM 3775 N N . THR B 1 96 ? 16.439 45.413 30.068 1.00 21.13 96 THR B N 1
ATOM 3776 C CA . THR B 1 96 ? 16.979 44.103 29.713 1.00 21.54 96 THR B CA 1
ATOM 3777 C C . THR B 1 96 ? 16.057 43.063 30.353 1.00 21.55 96 THR B C 1
ATOM 3778 O O . THR B 1 96 ? 15.098 43.427 31.035 1.00 21.22 96 THR B O 1
ATOM 3782 N N . ARG B 1 97 ? 16.334 41.781 30.127 1.00 23.18 97 ARG B N 1
ATOM 3783 C CA . ARG B 1 97 ? 15.520 40.715 30.715 1.00 24.78 97 ARG B CA 1
ATOM 3784 C C . ARG B 1 97 ? 15.885 40.598 32.193 1.00 24.96 97 ARG B C 1
ATOM 3785 O O . ARG B 1 97 ? 15.027 40.379 33.050 1.00 26.10 97 ARG B O 1
ATOM 3793 N N . ASN B 1 98 ? 17.176 40.735 32.481 1.00 23.75 98 ASN B N 1
ATOM 3794 C CA . ASN B 1 98 ? 17.669 40.657 33.848 1.00 22.36 98 ASN B CA 1
ATOM 3795 C C . ASN B 1 98 ? 19.024 41.343 33.954 1.00 22.63 98 ASN B C 1
ATOM 3796 O O . ASN B 1 98 ? 19.583 41.792 32.952 1.00 19.93 98 ASN B O 1
ATOM 3801 N N . ALA B 1 99 ? 19.556 41.423 35.168 1.00 20.75 99 ALA B N 1
ATOM 3802 C CA . ALA B 1 99 ? 20.842 42.067 35.354 1.00 22.35 99 ALA B CA 1
ATOM 3803 C C . ALA B 1 99 ? 21.923 41.339 34.556 1.00 21.27 99 ALA B C 1
ATOM 3804 O O . ALA B 1 99 ? 22.849 41.962 34.041 1.00 20.17 99 ALA B O 1
ATOM 3806 N N . THR B 1 100 ? 21.803 40.019 34.445 1.00 20.51 100 THR B N 1
ATOM 3807 C CA . THR B 1 100 ? 22.789 39.251 33.696 1.00 20.53 100 THR B CA 1
ATOM 3808 C C . THR B 1 100 ? 22.871 39.751 32.252 1.00 21.50 100 THR B C 1
ATOM 3809 O O . THR B 1 100 ? 23.966 39.960 31.725 1.00 20.49 100 THR B O 1
ATOM 3813 N N . GLU B 1 101 ? 21.724 39.963 31.611 1.00 20.21 101 GLU B N 1
ATOM 3814 C CA . GLU B 1 101 ? 21.745 40.462 30.236 1.00 21.90 101 GLU B CA 1
ATOM 3815 C C . GLU B 1 101 ? 22.415 41.836 30.183 1.00 21.52 101 GLU B C 1
ATOM 3816 O O . GLU B 1 101 ? 23.188 42.128 29.267 1.00 20.39 101 GLU B O 1
ATOM 3822 N N . ALA B 1 102 ? 22.102 42.679 31.164 1.00 20.95 102 ALA B N 1
ATOM 3823 C CA . ALA B 1 102 ? 22.670 44.021 31.235 1.00 21.69 102 ALA B CA 1
ATOM 3824 C C . ALA B 1 102 ? 24.194 43.977 31.276 1.00 21.85 102 ALA B C 1
ATOM 3825 O O . ALA B 1 102 ? 24.867 44.765 30.611 1.00 22.80 102 ALA B O 1
ATOM 3827 N N . ILE B 1 103 ? 24.741 43.062 32.065 1.00 21.58 103 ILE B N 1
ATOM 3828 C CA . ILE B 1 103 ? 26.189 42.935 32.167 1.00 21.28 103 ILE B CA 1
ATOM 3829 C C . ILE B 1 103 ? 26.765 42.457 30.836 1.00 22.62 103 ILE B C 1
ATOM 3830 O O . ILE B 1 103 ? 27.789 42.966 30.369 1.00 21.59 103 ILE B O 1
ATOM 3835 N N . ASN B 1 104 ? 26.108 41.480 30.221 1.00 20.51 104 ASN B N 1
ATOM 3836 C CA . ASN B 1 104 ? 26.578 40.963 28.938 1.00 21.16 104 ASN B CA 1
ATOM 3837 C C . ASN B 1 104 ? 26.570 42.045 27.868 1.00 21.53 104 ASN B C 1
ATOM 3838 O O . ASN B 1 104 ? 27.454 42.083 27.011 1.00 21.90 104 ASN B O 1
ATOM 3843 N N . LEU B 1 105 ? 25.579 42.930 27.923 1.00 21.17 105 LEU B N 1
ATOM 3844 C CA . LEU B 1 105 ? 25.487 44.017 26.955 1.00 21.24 105 LEU B CA 1
ATOM 3845 C C . LEU B 1 105 ? 26.747 44.878 27.050 1.00 21.14 105 LEU B C 1
ATOM 3846 O O . LEU B 1 105 ? 27.376 45.188 26.041 1.00 20.98 105 LEU B O 1
ATOM 3851 N N . VAL B 1 106 ? 27.120 45.257 28.269 1.00 20.60 106 VAL B N 1
ATOM 3852 C CA . VAL B 1 106 ? 28.315 46.073 28.462 1.00 22.31 106 VAL B CA 1
ATOM 3853 C C . VAL B 1 106 ? 29.556 45.289 28.035 1.00 23.32 106 VAL B C 1
ATOM 3854 O O . VAL B 1 106 ? 30.458 45.832 27.396 1.00 24.68 106 VAL B O 1
ATOM 3858 N N . ALA B 1 107 ? 29.594 44.007 28.379 1.00 22.81 107 ALA B N 1
ATOM 3859 C CA . ALA B 1 107 ? 30.730 43.164 28.030 1.00 23.26 107 ALA B CA 1
ATOM 3860 C C . ALA B 1 107 ? 30.921 43.066 26.516 1.00 24.52 107 ALA B C 1
ATOM 3861 O O . ALA B 1 107 ? 32.039 43.198 26.018 1.00 24.75 107 ALA B O 1
ATOM 3863 N N . TYR B 1 108 ? 29.832 42.834 25.786 1.00 24.81 108 TYR B N 1
ATOM 3864 C CA . TYR B 1 108 ? 29.910 42.704 24.332 1.00 25.30 108 TYR B CA 1
ATOM 3865 C C . TYR B 1 108 ? 30.039 44.029 23.585 1.00 26.17 108 TYR B C 1
ATOM 3866 O O . TYR B 1 108 ? 30.833 44.143 22.651 1.00 27.12 108 TYR B O 1
ATOM 3875 N N . SER B 1 109 ? 29.269 45.030 23.991 1.00 24.68 109 SER B N 1
ATOM 3876 C CA . SER B 1 109 ? 29.318 46.321 23.321 1.00 25.56 109 SER B CA 1
ATOM 3877 C C . SER B 1 109 ? 30.563 47.138 23.656 1.00 26.69 109 SER B C 1
ATOM 3878 O O . SER B 1 109 ? 31.261 47.612 22.758 1.00 26.63 109 SER B O 1
ATOM 3881 N N . TRP B 1 110 ? 30.843 47.303 24.944 1.00 24.97 110 TRP B N 1
ATOM 3882 C CA . TRP B 1 110 ? 32.001 48.085 25.367 1.00 26.16 110 TRP B CA 1
ATOM 3883 C C . TRP B 1 110 ? 33.257 47.236 25.521 1.00 27.19 110 TRP B C 1
ATOM 3884 O O . TRP B 1 110 ? 34.293 47.521 24.914 1.00 28.14 110 TRP B O 1
ATOM 3895 N N . GLY B 1 111 ? 33.154 46.190 26.334 1.00 26.20 111 GLY B N 1
ATOM 3896 C CA . GLY B 1 111 ? 34.284 45.318 26.591 1.00 26.40 111 GLY B CA 1
ATOM 3897 C C . GLY B 1 111 ? 35.029 44.771 25.389 1.00 29.13 111 GLY B C 1
ATOM 3898 O O . GLY B 1 111 ? 36.244 44.956 25.270 1.00 28.58 111 GLY B O 1
ATOM 3899 N N . MET B 1 112 ? 34.313 44.091 24.500 1.00 28.06 112 MET B N 1
ATOM 3900 C CA . MET B 1 112 ? 34.932 43.501 23.320 1.00 29.98 112 MET B CA 1
ATOM 3901 C C . MET B 1 112 ? 35.560 44.534 22.394 1.00 30.56 112 MET B C 1
ATOM 3902 O O . MET B 1 112 ? 36.457 44.208 21.619 1.00 31.71 112 MET B O 1
ATOM 3907 N N . ASN B 1 113 ? 35.103 45.778 22.484 1.00 31.88 113 ASN B N 1
ATOM 3908 C CA . ASN B 1 113 ? 35.611 46.828 21.609 1.00 34.06 113 ASN B CA 1
ATOM 3909 C C . ASN B 1 113 ? 36.565 47.847 22.228 1.00 35.42 113 ASN B C 1
ATOM 3910 O O . ASN B 1 113 ? 37.154 48.651 21.504 1.00 35.76 113 ASN B O 1
ATOM 3915 N N . ASN B 1 114 ? 36.730 47.823 23.547 1.00 34.62 114 ASN B N 1
ATOM 3916 C CA . ASN B 1 114 ? 37.626 48.778 24.199 1.00 35.80 114 ASN B CA 1
ATOM 3917 C C . ASN B 1 114 ? 38.782 48.152 24.971 1.00 36.72 114 ASN B C 1
ATOM 3918 O O . ASN B 1 114 ? 39.656 48.863 25.469 1.00 38.88 114 ASN B O 1
ATOM 3923 N N . LEU B 1 115 ? 38.785 46.831 25.078 1.00 36.21 115 LEU B N 1
ATOM 3924 C CA . LEU B 1 115 ? 39.845 46.133 25.794 1.00 36.21 115 LEU B CA 1
ATOM 3925 C C . LEU B 1 115 ? 40.782 45.428 24.825 1.00 35.74 115 LEU B C 1
ATOM 3926 O O . LEU B 1 115 ? 40.338 44.693 23.944 1.00 35.68 115 LEU B O 1
ATOM 3931 N N . LYS B 1 116 ? 42.079 45.664 24.993 1.00 35.39 116 LYS B N 1
ATOM 3932 C CA . LYS B 1 116 ? 43.091 45.056 24.141 1.00 35.15 116 LYS B CA 1
ATOM 3933 C C . LYS B 1 116 ? 43.959 44.125 24.973 1.00 34.77 116 LYS B C 1
ATOM 3934 O O . LYS B 1 116 ? 43.887 44.131 26.203 1.00 35.58 116 LYS B O 1
ATOM 3936 N N . ALA B 1 117 ? 44.778 43.323 24.303 1.00 34.53 117 ALA B N 1
ATOM 3937 C CA . ALA B 1 117 ? 45.652 42.384 24.994 1.00 34.03 117 ALA B CA 1
ATOM 3938 C C . ALA B 1 117 ? 46.480 43.111 26.045 1.00 34.53 117 ALA B C 1
ATOM 3939 O O . ALA B 1 117 ? 47.042 44.176 25.781 1.00 33.47 117 ALA B O 1
ATOM 3941 N N . GLY B 1 118 ? 46.540 42.540 27.244 1.00 33.90 118 GLY B N 1
ATOM 3942 C CA . GLY B 1 118 ? 47.307 43.158 28.308 1.00 33.70 118 GLY B CA 1
ATOM 3943 C C . GLY B 1 118 ? 46.491 44.085 29.186 1.00 33.08 118 GLY B C 1
ATOM 3944 O O . GLY B 1 118 ? 46.857 44.322 30.336 1.00 34.51 118 GLY B O 1
ATOM 3945 N N . ASP B 1 119 ? 45.401 44.631 28.654 1.00 32.32 119 ASP B N 1
ATOM 3946 C CA . ASP B 1 119 ? 44.563 45.517 29.451 1.00 31.67 119 ASP B CA 1
ATOM 3947 C C . ASP B 1 119 ? 44.075 44.712 30.645 1.00 31.09 119 ASP B C 1
ATOM 3948 O O . ASP B 1 119 ? 43.851 43.506 30.537 1.00 31.85 119 ASP B O 1
ATOM 3953 N N . GLU B 1 120 ? 43.917 45.372 31.784 1.00 30.06 120 GLU B N 1
ATOM 3954 C CA . GLU B 1 120 ? 43.479 44.670 32.979 1.00 29.76 120 GLU B CA 1
ATOM 3955 C C . GLU B 1 120 ? 42.074 45.019 33.440 1.00 28.06 120 GLU B C 1
ATOM 3956 O O . GLU B 1 120 ? 41.620 46.159 33.318 1.00 28.89 120 GLU B O 1
ATOM 3962 N N . ILE B 1 121 ? 41.386 44.005 33.955 1.00 27.23 121 ILE B N 1
ATOM 3963 C CA . ILE B 1 121 ? 40.034 44.155 34.471 1.00 25.55 121 ILE B CA 1
ATOM 3964 C C . ILE B 1 121 ? 40.086 43.772 35.942 1.00 25.30 121 ILE B C 1
ATOM 3965 O O . ILE B 1 121 ? 40.450 42.649 36.273 1.00 24.93 121 ILE B O 1
ATOM 3970 N N . ILE B 1 122 ? 39.733 44.696 36.824 1.00 24.58 122 ILE B N 1
ATOM 3971 C CA . ILE B 1 122 ? 39.741 44.373 38.239 1.00 25.68 122 ILE B CA 1
ATOM 3972 C C . ILE B 1 122 ? 38.326 44.047 38.683 1.00 25.14 122 ILE B C 1
ATOM 3973 O O . ILE B 1 122 ? 37.394 44.804 38.424 1.00 25.30 122 ILE B O 1
ATOM 3978 N N . THR B 1 123 ? 38.171 42.901 39.330 1.00 26.72 123 THR B N 1
ATOM 3979 C CA . THR B 1 123 ? 36.882 42.499 39.860 1.00 26.26 123 THR B CA 1
ATOM 3980 C C . THR B 1 123 ? 37.188 41.932 41.244 1.00 26.66 123 THR B C 1
ATOM 3981 O O . THR B 1 123 ? 38.283 42.166 41.761 1.00 26.29 123 THR B O 1
ATOM 3985 N N . THR B 1 124 ? 36.252 41.207 41.854 1.00 25.13 124 THR B N 1
ATOM 3986 C CA . THR B 1 124 ? 36.490 40.670 43.197 1.00 24.65 124 THR B CA 1
ATOM 3987 C C . THR B 1 124 ? 36.306 39.164 43.295 1.00 24.03 124 THR B C 1
ATOM 3988 O O . THR B 1 124 ? 35.702 38.541 42.422 1.00 24.97 124 THR B O 1
ATOM 3992 N N . VAL B 1 125 ? 36.811 38.582 44.377 1.00 22.54 125 VAL B N 1
ATOM 3993 C CA . VAL B 1 125 ? 36.686 37.146 44.585 1.00 23.18 125 VAL B CA 1
ATOM 3994 C C . VAL B 1 125 ? 35.267 36.737 44.985 1.00 22.95 125 VAL B C 1
ATOM 3995 O O . VAL B 1 125 ? 34.935 35.552 44.960 1.00 22.01 125 VAL B O 1
ATOM 3999 N N . MET B 1 126 ? 34.436 37.718 45.336 1.00 23.12 126 MET B N 1
ATOM 4000 C CA . MET B 1 126 ? 33.067 37.447 45.787 1.00 23.80 126 MET B CA 1
ATOM 4001 C C . MET B 1 126 ? 31.986 37.586 44.713 1.00 23.90 126 MET B C 1
ATOM 4002 O O . MET B 1 126 ? 30.809 37.347 44.977 1.00 23.67 126 MET B O 1
ATOM 4007 N N . GLU B 1 127 ? 32.383 37.955 43.501 1.00 24.31 127 GLU B N 1
ATOM 4008 C CA . GLU B 1 127 ? 31.420 38.159 42.423 1.00 23.65 127 GLU B CA 1
ATOM 4009 C C . GLU B 1 127 ? 30.460 37.018 42.103 1.00 22.98 127 GLU B C 1
ATOM 4010 O O . GLU B 1 127 ? 30.796 35.836 42.201 1.00 23.21 127 GLU B O 1
ATOM 4016 N N . HIS B 1 128 ? 29.252 37.410 41.710 1.00 22.69 128 HIS B N 1
ATOM 4017 C CA . HIS B 1 128 ? 28.216 36.486 41.275 1.00 22.88 128 HIS B CA 1
ATOM 4018 C C . HIS B 1 128 ? 28.732 36.071 39.889 1.00 21.82 128 HIS B C 1
ATOM 4019 O O . HIS B 1 128 ? 29.422 36.849 39.234 1.00 21.44 128 HIS B O 1
ATOM 4026 N N . HIS B 1 129 ? 28.421 34.857 39.451 1.00 21.26 129 HIS B N 1
ATOM 4027 C CA . HIS B 1 129 ? 28.886 34.375 38.151 1.00 21.35 129 HIS B CA 1
ATOM 4028 C C . HIS B 1 129 ? 28.533 35.312 36.998 1.00 22.66 129 HIS B C 1
ATOM 4029 O O . HIS B 1 129 ? 29.280 35.413 36.021 1.00 22.77 129 HIS B O 1
ATOM 4036 N N . SER B 1 130 ? 27.396 35.992 37.104 1.00 20.25 130 SER B N 1
ATOM 4037 C CA . SER B 1 130 ? 26.970 36.892 36.040 1.00 21.46 130 SER B CA 1
ATOM 4038 C C . SER B 1 130 ? 27.881 38.099 35.881 1.00 21.25 130 SER B C 1
ATOM 4039 O O . SER B 1 130 ? 27.881 38.732 34.831 1.00 21.23 130 SER B O 1
ATOM 4042 N N . ASN B 1 131 ? 28.656 38.421 36.914 1.00 22.30 131 ASN B N 1
ATOM 4043 C CA . ASN B 1 131 ? 29.588 39.542 36.814 1.00 22.03 131 ASN B CA 1
ATOM 4044 C C . ASN B 1 131 ? 31.014 39.005 36.793 1.00 23.55 131 ASN B C 1
ATOM 4045 O O . ASN B 1 131 ? 31.954 39.683 37.223 1.00 23.20 131 ASN B O 1
ATOM 4050 N N . LEU B 1 132 ? 31.163 37.779 36.305 1.00 22.25 132 LEU B N 1
ATOM 4051 C CA . LEU B 1 132 ? 32.471 37.148 36.199 1.00 25.98 132 LEU B CA 1
ATOM 4052 C C . LEU B 1 132 ? 32.617 36.443 34.852 1.00 25.48 132 LEU B C 1
ATOM 4053 O O . LEU B 1 132 ? 33.565 36.696 34.113 1.00 26.79 132 LEU B O 1
ATOM 4058 N N . VAL B 1 133 ? 31.671 35.569 34.527 1.00 25.19 133 VAL B N 1
ATOM 4059 C CA . VAL B 1 133 ? 31.738 34.832 33.269 1.00 25.48 133 VAL B CA 1
ATOM 4060 C C . VAL B 1 133 ? 31.817 35.726 32.029 1.00 24.62 133 VAL B C 1
ATOM 4061 O O . VAL B 1 133 ? 32.611 35.464 31.126 1.00 25.43 133 VAL B O 1
ATOM 4065 N N . PRO B 1 134 ? 30.998 36.793 31.962 1.00 24.35 134 PRO B N 1
ATOM 4066 C CA . PRO B 1 134 ? 31.075 37.653 30.775 1.00 24.45 134 PRO B CA 1
ATOM 4067 C C . PRO B 1 134 ? 32.470 38.241 30.593 1.00 24.80 134 PRO B C 1
ATOM 4068 O O . PRO B 1 134 ? 32.951 38.392 29.467 1.00 24.58 134 PRO B O 1
ATOM 4072 N N . TRP B 1 135 ? 33.120 38.567 31.705 1.00 23.30 135 TRP B N 1
ATOM 4073 C CA . TRP B 1 135 ? 34.456 39.143 31.648 1.00 23.90 135 TRP B CA 1
ATOM 4074 C C . TRP B 1 135 ? 35.505 38.092 31.306 1.00 24.50 135 TRP B C 1
ATOM 4075 O O . TRP B 1 135 ? 36.542 38.412 30.730 1.00 24.99 135 TRP B O 1
ATOM 4086 N N . GLN B 1 136 ? 35.243 36.835 31.653 1.00 24.38 136 GLN B N 1
ATOM 4087 C CA . GLN B 1 136 ? 36.177 35.773 31.295 1.00 24.96 136 GLN B CA 1
ATOM 4088 C C . GLN B 1 136 ? 36.050 35.576 29.781 1.00 26.22 136 GLN B C 1
ATOM 4089 O O . GLN B 1 136 ? 37.037 35.295 29.099 1.00 27.32 136 GLN B O 1
ATOM 4095 N N . MET B 1 137 ? 34.832 35.725 29.256 1.00 26.25 137 MET B N 1
ATOM 4096 C CA . MET B 1 137 ? 34.606 35.591 27.815 1.00 26.89 137 MET B CA 1
ATOM 4097 C C . MET B 1 137 ? 35.331 36.722 27.090 1.00 27.91 137 MET B C 1
ATOM 4098 O O . MET B 1 137 ? 35.927 36.510 26.033 1.00 27.06 137 MET B O 1
ATOM 4103 N N . VAL B 1 138 ? 35.267 37.926 27.655 1.00 27.44 138 VAL B N 1
ATOM 4104 C CA . VAL B 1 138 ? 35.929 39.082 27.062 1.00 28.67 138 VAL B CA 1
ATOM 4105 C C . VAL B 1 138 ? 37.446 38.890 27.082 1.00 30.10 138 VAL B C 1
ATOM 4106 O O . VAL B 1 138 ? 38.132 39.158 26.092 1.00 29.90 138 VAL B O 1
ATOM 4110 N N . ALA B 1 139 ? 37.961 38.410 28.208 1.00 31.07 139 ALA B N 1
ATOM 4111 C CA . ALA B 1 139 ? 39.394 38.180 28.358 1.00 31.82 139 ALA B CA 1
ATOM 4112 C C . ALA B 1 139 ? 39.912 37.169 27.343 1.00 32.76 139 ALA B C 1
ATOM 4113 O O . ALA B 1 139 ? 40.995 37.335 26.785 1.00 32.89 139 ALA B O 1
ATOM 4115 N N . ALA B 1 140 ? 39.134 36.121 27.103 1.00 32.99 140 ALA B N 1
ATOM 4116 C CA . ALA B 1 140 ? 39.532 35.082 26.163 1.00 33.95 140 ALA B CA 1
ATOM 4117 C C . ALA B 1 140 ? 39.590 35.577 24.719 1.00 34.70 140 ALA B C 1
ATOM 4118 O O . ALA B 1 140 ? 40.401 35.093 23.927 1.00 34.61 140 ALA B O 1
ATOM 4120 N N . LYS B 1 141 ? 38.741 36.541 24.376 1.00 33.88 141 LYS B N 1
ATOM 4121 C CA . LYS B 1 141 ? 38.708 37.068 23.014 1.00 33.80 141 LYS B CA 1
ATOM 4122 C C . LYS B 1 141 ? 39.640 38.255 22.770 1.00 34.19 141 LYS B C 1
ATOM 4123 O O . LYS B 1 141 ? 40.197 38.397 21.679 1.00 35.53 141 LYS B O 1
ATOM 4125 N N . THR B 1 142 ? 39.814 39.099 23.781 1.00 31.80 142 THR B N 1
ATOM 4126 C CA . THR B 1 142 ? 40.649 40.292 23.651 1.00 30.57 142 THR B CA 1
ATOM 4127 C C . THR B 1 142 ? 42.065 40.148 24.191 1.00 30.46 142 THR B C 1
ATOM 4128 O O . THR B 1 142 ? 42.963 40.893 23.795 1.00 30.59 142 THR B O 1
ATOM 4132 N N . GLY B 1 143 ? 42.261 39.208 25.105 1.00 29.72 143 GLY B N 1
ATOM 4133 C CA . GLY B 1 143 ? 43.572 39.036 25.694 1.00 29.40 143 GLY B CA 1
ATOM 4134 C C . GLY B 1 143 ? 43.672 39.842 26.976 1.00 31.44 143 GLY B C 1
ATOM 4135 O O . GLY B 1 143 ? 44.733 39.909 27.598 1.00 31.87 143 GLY B O 1
ATOM 4136 N N . ALA B 1 144 ? 42.566 40.469 27.370 1.00 30.79 144 ALA B N 1
ATOM 4137 C CA . ALA B 1 144 ? 42.539 41.250 28.602 1.00 30.96 144 ALA B CA 1
ATOM 4138 C C . ALA B 1 144 ? 42.830 40.299 29.755 1.00 30.49 144 ALA B C 1
ATOM 4139 O O . ALA B 1 144 ? 42.649 39.088 29.623 1.00 31.54 144 ALA B O 1
ATOM 4141 N N . VAL B 1 145 ? 43.279 40.846 30.880 1.00 30.42 145 VAL B N 1
ATOM 4142 C CA . VAL B 1 145 ? 43.613 40.032 32.045 1.00 30.44 145 VAL B CA 1
ATOM 4143 C C . VAL B 1 145 ? 42.780 40.394 33.274 1.00 28.42 145 VAL B C 1
ATOM 4144 O O . VAL B 1 145 ? 42.610 41.568 33.599 1.00 28.57 145 VAL B O 1
ATOM 4148 N N . LEU B 1 146 ? 42.275 39.374 33.959 1.00 27.52 146 LEU B N 1
ATOM 4149 C CA . LEU B 1 146 ? 41.467 39.588 35.154 1.00 28.70 146 LEU B CA 1
ATOM 4150 C C . LEU B 1 146 ? 42.297 39.598 36.435 1.00 28.34 146 LEU B C 1
ATOM 4151 O O . LEU B 1 146 ? 43.191 38.776 36.610 1.00 28.48 146 LEU B O 1
ATOM 4156 N N . LYS B 1 147 ? 41.987 40.544 37.317 1.00 28.34 147 LYS B N 1
ATOM 4157 C CA . LYS B 1 147 ? 42.647 40.680 38.614 1.00 29.03 147 LYS B CA 1
ATOM 4158 C C . LYS B 1 147 ? 41.519 40.567 39.645 1.00 27.97 147 LYS B C 1
ATOM 4159 O O . LYS B 1 147 ? 40.394 40.990 39.376 1.00 27.50 147 LYS B O 1
ATOM 4165 N N . PHE B 1 148 ? 41.813 40.015 40.819 1.00 27.32 148 PHE B N 1
ATOM 4166 C CA . PHE B 1 148 ? 40.777 39.832 41.838 1.00 26.85 148 PHE B CA 1
ATOM 4167 C C . PHE B 1 148 ? 41.085 40.414 43.212 1.00 26.68 148 PHE B C 1
ATOM 4168 O O . PHE B 1 148 ? 42.067 40.034 43.847 1.00 26.55 148 PHE B O 1
ATOM 4176 N N . VAL B 1 149 ? 40.236 41.328 43.672 1.00 25.38 149 VAL B N 1
ATOM 4177 C CA . VAL B 1 149 ? 40.413 41.916 44.994 1.00 26.03 149 VAL B CA 1
ATOM 4178 C C . VAL B 1 149 ? 40.060 40.848 46.026 1.00 26.48 149 VAL B C 1
ATOM 4179 O O . VAL B 1 149 ? 39.037 40.174 45.904 1.00 25.70 149 VAL B O 1
ATOM 4183 N N . GLN B 1 150 ? 40.906 40.699 47.041 1.00 25.58 150 GLN B N 1
ATOM 4184 C CA . GLN B 1 150 ? 40.690 39.703 48.086 1.00 25.36 150 GLN B CA 1
ATOM 4185 C C . GLN B 1 150 ? 39.805 40.220 49.216 1.00 25.11 150 GLN B C 1
ATOM 4186 O O . GLN B 1 150 ? 39.480 41.406 49.276 1.00 24.63 150 GLN B O 1
ATOM 4192 N N . LEU B 1 151 ? 39.430 39.314 50.115 1.00 24.47 151 LEU B N 1
ATOM 4193 C CA . LEU B 1 151 ? 38.598 39.659 51.263 1.00 23.67 151 LEU B CA 1
ATOM 4194 C C . LEU B 1 151 ? 39.489 40.118 52.410 1.00 24.42 151 LEU B C 1
ATOM 4195 O O . LEU B 1 151 ? 40.607 39.629 52.554 1.00 25.77 151 LEU B O 1
ATOM 4200 N N . ASP B 1 152 ? 38.997 41.050 53.222 1.00 23.97 152 ASP B N 1
ATOM 4201 C CA . ASP B 1 152 ? 39.771 41.524 54.364 1.00 24.27 152 ASP B CA 1
ATOM 4202 C C . ASP B 1 152 ? 39.466 40.652 55.584 1.00 24.90 152 ASP B C 1
ATOM 4203 O O . ASP B 1 152 ? 38.810 39.615 55.463 1.00 24.14 152 ASP B O 1
ATOM 4208 N N . GLU B 1 153 ? 39.941 41.060 56.754 1.00 25.86 153 GLU B N 1
ATOM 4209 C CA . GLU B 1 153 ? 39.746 40.271 57.964 1.00 27.49 153 GLU B CA 1
ATOM 4210 C C . GLU B 1 153 ? 38.305 40.139 58.458 1.00 26.80 153 GLU B C 1
ATOM 4211 O O . GLU B 1 153 ? 38.016 39.306 59.318 1.00 26.43 153 GLU B O 1
ATOM 4217 N N . GLN B 1 154 ? 37.408 40.959 57.918 1.00 23.81 154 GLN B N 1
ATOM 4218 C CA . GLN B 1 154 ? 35.996 40.892 58.277 1.00 22.92 154 GLN B CA 1
ATOM 4219 C C . GLN B 1 154 ? 35.231 40.331 57.076 1.00 22.88 154 GLN B C 1
ATOM 4220 O O . GLN B 1 154 ? 34.034 40.574 56.910 1.00 23.04 154 GLN B O 1
ATOM 4226 N N . GLU B 1 155 ? 35.949 39.586 56.238 1.00 22.40 155 GLU B N 1
ATOM 4227 C CA . GLU B 1 155 ? 35.391 38.966 55.044 1.00 21.48 155 GLU B CA 1
ATOM 4228 C C . GLU B 1 155 ? 34.583 39.960 54.209 1.00 21.98 155 GLU B C 1
ATOM 4229 O O . GLU B 1 155 ? 33.454 39.693 53.794 1.00 21.09 155 GLU B O 1
ATOM 4235 N N . SER B 1 156 ? 35.202 41.114 53.971 1.00 21.17 156 SER B N 1
ATOM 4236 C CA . SER B 1 156 ? 34.621 42.194 53.187 1.00 24.05 156 SER B CA 1
ATOM 4237 C C . SER B 1 156 ? 35.648 42.658 52.152 1.00 23.71 156 SER B C 1
ATOM 4238 O O . SER B 1 156 ? 36.751 42.110 52.067 1.00 24.98 156 SER B O 1
ATOM 4241 N N . PHE B 1 157 ? 35.281 43.665 51.370 1.00 23.65 157 PHE B N 1
ATOM 4242 C CA . PHE B 1 157 ? 36.155 44.199 50.327 1.00 24.58 157 PHE B CA 1
ATOM 4243 C C . PHE B 1 157 ? 37.445 44.759 50.914 1.00 24.98 157 PHE B C 1
ATOM 4244 O O . PHE B 1 157 ? 37.406 45.643 51.765 1.00 25.27 157 PHE B O 1
ATOM 4252 N N . ASP B 1 158 ? 38.585 44.254 50.452 1.00 25.92 158 ASP B N 1
ATOM 4253 C CA . ASP B 1 158 ? 39.873 44.735 50.945 1.00 26.77 158 ASP B CA 1
ATOM 4254 C C . ASP B 1 158 ? 40.325 45.910 50.078 1.00 27.05 158 ASP B C 1
ATOM 4255 O O . ASP B 1 158 ? 40.974 45.718 49.048 1.00 26.08 158 ASP B O 1
ATOM 4260 N N . LEU B 1 159 ? 39.981 47.124 50.498 1.00 27.02 159 LEU B N 1
ATOM 4261 C CA . LEU B 1 159 ? 40.331 48.329 49.749 1.00 28.82 159 LEU B CA 1
ATOM 4262 C C . LEU B 1 159 ? 41.833 48.512 49.575 1.00 30.45 159 LEU B C 1
ATOM 4263 O O . LEU B 1 159 ? 42.286 49.006 48.540 1.00 29.98 159 LEU B O 1
ATOM 4268 N N . GLU B 1 160 ? 42.609 48.120 50.580 1.00 30.47 160 GLU B N 1
ATOM 4269 C CA . GLU B 1 160 ? 44.055 48.260 50.476 1.00 32.24 160 GLU B CA 1
ATOM 4270 C C . GLU B 1 160 ? 44.598 47.361 49.378 1.00 31.49 160 GLU B C 1
ATOM 4271 O O . GLU B 1 160 ? 45.480 47.762 48.623 1.00 30.52 160 GLU B O 1
ATOM 4277 N N . HIS B 1 161 ? 44.065 46.148 49.283 1.00 29.99 161 HIS B N 1
ATOM 4278 C CA . HIS B 1 161 ? 44.517 45.224 48.254 1.00 30.52 161 HIS B CA 1
ATOM 4279 C C . HIS B 1 161 ? 44.116 45.750 46.883 1.00 29.70 161 HIS B C 1
ATOM 4280 O O . HIS B 1 161 ? 44.871 45.631 45.921 1.00 30.25 161 HIS B O 1
ATOM 4287 N N . PHE B 1 162 ? 42.919 46.322 46.803 1.00 29.59 162 PHE B N 1
ATOM 4288 C CA . PHE B 1 162 ? 42.415 46.882 45.555 1.00 28.07 162 PHE B CA 1
ATOM 4289 C C . PHE B 1 162 ? 43.388 47.932 45.030 1.00 29.91 162 PHE B C 1
ATOM 4290 O O . PHE B 1 162 ? 43.688 47.975 43.838 1.00 29.83 162 PHE B O 1
ATOM 4298 N N . LYS B 1 163 ? 43.875 48.782 45.929 1.00 30.98 163 LYS B N 1
ATOM 4299 C CA . LYS B 1 163 ? 44.815 49.826 45.544 1.00 31.79 163 LYS B CA 1
ATOM 4300 C C . LYS B 1 163 ? 46.093 49.243 44.949 1.00 32.15 163 LYS B C 1
ATOM 4301 O O . LYS B 1 163 ? 46.677 49.829 44.039 1.00 33.02 163 LYS B O 1
ATOM 4307 N N . THR B 1 164 ? 46.521 48.085 45.443 1.00 32.21 164 THR B N 1
ATOM 4308 C CA . THR B 1 164 ? 47.739 47.464 44.928 1.00 33.04 164 THR B CA 1
ATOM 4309 C C . THR B 1 164 ? 47.544 46.860 43.539 1.00 34.16 164 THR B C 1
ATOM 4310 O O . THR B 1 164 ? 48.515 46.619 42.820 1.00 32.90 164 THR B O 1
ATOM 4314 N N . LEU B 1 165 ? 46.294 46.611 43.159 1.00 33.19 165 LEU B N 1
ATOM 4315 C CA . LEU B 1 165 ? 46.017 46.024 41.853 1.00 32.49 165 LEU B CA 1
ATOM 4316 C C . LEU B 1 165 ? 45.949 47.064 40.741 1.00 32.65 165 LEU B C 1
ATOM 4317 O O . LEU B 1 165 ? 46.188 46.749 39.576 1.00 32.09 165 LEU B O 1
ATOM 4322 N N . LEU B 1 166 ? 45.615 48.298 41.101 1.00 34.06 166 LEU B N 1
ATOM 4323 C CA . LEU B 1 166 ? 45.525 49.373 40.124 1.00 34.60 166 LEU B CA 1
ATOM 4324 C C . LEU B 1 166 ? 46.881 49.607 39.469 1.00 36.29 166 LEU B C 1
ATOM 4325 O O . LEU B 1 166 ? 47.912 49.600 40.140 1.00 35.76 166 LEU B O 1
ATOM 4330 N N . SER B 1 167 ? 46.872 49.807 38.156 1.00 35.41 167 SER B N 1
ATOM 4331 C CA . SER B 1 167 ? 48.099 50.048 37.409 1.00 36.72 167 SER B CA 1
ATOM 4332 C C . SER B 1 167 ? 47.774 50.843 36.157 1.00 37.88 167 SER B C 1
ATOM 4333 O O . SER B 1 167 ? 46.612 51.149 35.886 1.00 37.40 167 SER B O 1
ATOM 4336 N N . GLU B 1 168 ? 48.805 51.176 35.391 1.00 38.61 168 GLU B N 1
ATOM 4337 C CA . GLU B 1 168 ? 48.613 51.933 34.166 1.00 39.22 168 GLU B CA 1
ATOM 4338 C C . GLU B 1 168 ? 47.798 51.121 33.164 1.00 37.56 168 GLU B C 1
ATOM 4339 O O . GLU B 1 168 ? 47.310 51.660 32.175 1.00 39.38 168 GLU B O 1
ATOM 4341 N N . LYS B 1 169 ? 47.642 49.828 33.435 1.00 37.27 169 LYS B N 1
ATOM 4342 C CA . LYS B 1 169 ? 46.908 48.943 32.538 1.00 36.63 169 LYS B CA 1
ATOM 4343 C C . LYS B 1 169 ? 45.447 48.704 32.909 1.00 34.75 169 LYS B C 1
ATOM 4344 O O . LYS B 1 169 ? 44.703 48.097 32.139 1.00 34.29 169 LYS B O 1
ATOM 4350 N N . THR B 1 170 ? 45.037 49.174 34.081 1.00 32.89 170 THR B N 1
ATOM 4351 C CA . THR B 1 170 ? 43.656 49.002 34.530 1.00 30.81 170 THR B CA 1
ATOM 4352 C C . THR B 1 170 ? 42.708 49.781 33.622 1.00 29.52 170 THR B C 1
ATOM 4353 O O . THR B 1 170 ? 42.729 51.011 33.608 1.00 28.73 170 THR B O 1
ATOM 4357 N N . LYS B 1 171 ? 41.873 49.074 32.869 1.00 28.53 171 LYS B N 1
ATOM 4358 C CA . LYS B 1 171 ? 40.938 49.742 31.971 1.00 27.92 171 LYS B CA 1
ATOM 4359 C C . LYS B 1 171 ? 39.494 49.598 32.433 1.00 27.32 171 LYS B C 1
ATOM 4360 O O . LYS B 1 171 ? 38.625 50.394 32.065 1.00 25.99 171 LYS B O 1
ATOM 4366 N N . LEU B 1 172 ? 39.240 48.580 33.245 1.00 27.04 172 LEU B N 1
ATOM 4367 C CA . LEU B 1 172 ? 37.894 48.345 33.748 1.00 26.16 172 LEU B CA 1
ATOM 4368 C C . LEU B 1 172 ? 37.887 47.769 35.154 1.00 25.14 172 LEU B C 1
ATOM 4369 O O . LEU B 1 172 ? 38.687 46.899 35.492 1.00 25.34 172 LEU B O 1
ATOM 4374 N N . VAL B 1 173 ? 36.981 48.283 35.971 1.00 24.20 173 VAL B N 1
ATOM 4375 C CA . VAL B 1 173 ? 36.805 47.799 37.325 1.00 24.72 173 VAL B CA 1
ATOM 4376 C C . VAL B 1 173 ? 35.322 47.447 37.405 1.00 23.27 173 VAL B C 1
ATOM 4377 O O . VAL B 1 173 ? 34.462 48.310 37.217 1.00 22.79 173 VAL B O 1
ATOM 4381 N N . THR B 1 174 ? 35.025 46.176 37.638 1.00 23.58 174 THR B N 1
ATOM 4382 C CA . THR B 1 174 ? 33.636 45.752 37.750 1.00 24.39 174 THR B CA 1
ATOM 4383 C C . THR B 1 174 ? 33.472 45.054 39.093 1.00 24.15 174 THR B C 1
ATOM 4384 O O . THR B 1 174 ? 34.127 44.050 39.376 1.00 25.45 174 THR B O 1
ATOM 4388 N N . VAL B 1 175 ? 32.597 45.598 39.929 1.00 22.74 175 VAL B N 1
ATOM 4389 C CA . VAL B 1 175 ? 32.404 45.044 41.259 1.00 23.19 175 VAL B CA 1
ATOM 4390 C C . VAL B 1 175 ? 30.960 44.982 41.721 1.00 21.78 175 VAL B C 1
ATOM 4391 O O . VAL B 1 175 ? 30.119 45.775 41.301 1.00 23.39 175 VAL B O 1
ATOM 4395 N N . VAL B 1 176 ? 30.679 44.028 42.598 1.00 21.89 176 VAL B N 1
ATOM 4396 C CA . VAL B 1 176 ? 29.345 43.901 43.150 1.00 21.27 176 VAL B CA 1
ATOM 4397 C C . VAL B 1 176 ? 29.232 44.987 44.215 1.00 21.86 176 VAL B C 1
ATOM 4398 O O . VAL B 1 176 ? 30.205 45.280 44.914 1.00 22.16 176 VAL B O 1
ATOM 4402 N N . HIS B 1 177 ? 28.060 45.602 44.322 1.00 21.34 177 HIS B N 1
ATOM 4403 C CA . HIS B 1 177 ? 27.840 46.646 45.313 1.00 22.15 177 HIS B CA 1
ATOM 4404 C C . HIS B 1 177 ? 27.688 45.973 46.676 1.00 22.85 177 HIS B C 1
ATOM 4405 O O . HIS B 1 177 ? 28.423 46.274 47.622 1.00 22.30 177 HIS B O 1
ATOM 4412 N N . ILE B 1 178 ? 26.731 45.055 46.760 1.00 20.64 178 ILE B N 1
ATOM 4413 C CA . ILE B 1 178 ? 26.472 44.299 47.982 1.00 20.71 178 ILE B CA 1
ATOM 4414 C C . ILE B 1 178 ? 26.460 42.822 47.596 1.00 20.31 178 ILE B C 1
ATOM 4415 O O . ILE B 1 178 ? 25.676 42.408 46.742 1.00 21.35 178 ILE B O 1
ATOM 4420 N N . SER B 1 179 ? 27.333 42.031 48.214 1.00 20.11 179 SER B N 1
ATOM 4421 C CA . SER B 1 179 ? 27.429 40.603 47.906 1.00 20.89 179 SER B CA 1
ATOM 4422 C C . SER B 1 179 ? 26.189 39.808 48.306 1.00 20.45 179 SER B C 1
ATOM 4423 O O . SER B 1 179 ? 25.652 39.987 49.397 1.00 21.01 179 SER B O 1
ATOM 4426 N N . ASN B 1 180 ? 25.748 38.920 47.419 1.00 20.60 180 ASN B N 1
ATOM 4427 C CA . ASN B 1 180 ? 24.576 38.100 47.682 1.00 21.15 180 ASN B CA 1
ATOM 4428 C C . ASN B 1 180 ? 24.922 36.915 48.580 1.00 21.20 180 ASN B C 1
ATOM 4429 O O . ASN B 1 180 ? 24.040 36.176 49.015 1.00 21.55 180 ASN B O 1
ATOM 4434 N N . THR B 1 181 ? 26.210 36.742 48.862 1.00 21.10 181 THR B N 1
ATOM 4435 C CA . THR B 1 181 ? 26.660 35.650 49.718 1.00 21.77 181 THR B CA 1
ATOM 4436 C C . THR B 1 181 ? 27.237 36.188 51.022 1.00 22.01 181 THR B C 1
ATOM 4437 O O . THR B 1 181 ? 26.801 35.809 52.113 1.00 21.41 181 THR B O 1
ATOM 4441 N N . LEU B 1 182 ? 28.217 37.078 50.905 1.00 20.06 182 LEU B N 1
ATOM 4442 C CA . LEU B 1 182 ? 28.858 37.660 52.077 1.00 20.41 182 LEU B CA 1
ATOM 4443 C C . LEU B 1 182 ? 28.013 38.751 52.722 1.00 19.75 182 LEU B C 1
ATOM 4444 O O . LEU B 1 182 ? 28.098 38.980 53.933 1.00 18.55 182 LEU B O 1
ATOM 4449 N N . GLY B 1 183 ? 27.213 39.435 51.910 1.00 19.55 183 GLY B N 1
ATOM 4450 C CA . GLY B 1 183 ? 26.380 40.504 52.428 1.00 18.19 183 GLY B CA 1
ATOM 4451 C C . GLY B 1 183 ? 27.157 41.789 52.686 1.00 20.79 183 GLY B C 1
ATOM 4452 O O . GLY B 1 183 ? 26.593 42.770 53.176 1.00 18.97 183 GLY B O 1
ATOM 4453 N N . CYS B 1 184 ? 28.447 41.799 52.353 1.00 20.41 184 CYS B N 1
ATOM 4454 C CA . CYS B 1 184 ? 29.255 42.994 52.576 1.00 21.24 184 CYS B CA 1
ATOM 4455 C C . CYS B 1 184 ? 28.911 44.111 51.596 1.00 21.82 184 CYS B C 1
ATOM 4456 O O . CYS B 1 184 ? 28.554 43.858 50.442 1.00 21.15 184 CYS B O 1
ATOM 4459 N N . VAL B 1 185 ? 28.996 45.347 52.080 1.00 22.77 185 VAL B N 1
ATOM 4460 C CA . VAL B 1 185 ? 28.713 46.518 51.261 1.00 22.97 185 VAL B CA 1
ATOM 4461 C C . VAL B 1 185 ? 30.060 47.065 50.797 1.00 24.17 185 VAL B C 1
ATOM 4462 O O . VAL B 1 185 ? 30.846 47.570 51.598 1.00 23.41 185 VAL B O 1
ATOM 4466 N N . ASN B 1 186 ? 30.335 46.940 49.505 1.00 21.96 186 ASN B N 1
ATOM 4467 C CA . ASN B 1 186 ? 31.599 47.416 48.966 1.00 22.43 186 ASN B CA 1
ATOM 4468 C C . ASN B 1 186 ? 31.575 48.929 48.778 1.00 22.72 186 ASN B C 1
ATOM 4469 O O . ASN B 1 186 ? 30.549 49.504 48.415 1.00 22.50 186 ASN B O 1
ATOM 4474 N N . PRO B 1 187 ? 32.710 49.599 49.044 1.00 24.63 187 PRO B N 1
ATOM 4475 C CA . PRO B 1 187 ? 32.825 51.056 48.912 1.00 25.81 187 PRO B CA 1
ATOM 4476 C C . PRO B 1 187 ? 32.834 51.501 47.454 1.00 26.54 187 PRO B C 1
ATOM 4477 O O . PRO B 1 187 ? 33.862 51.920 46.930 1.00 26.58 187 PRO B O 1
ATOM 4481 N N . ALA B 1 188 ? 31.668 51.413 46.817 1.00 26.00 188 ALA B N 1
ATOM 4482 C CA . ALA B 1 188 ? 31.515 51.767 45.409 1.00 25.73 188 ALA B CA 1
ATOM 4483 C C . ALA B 1 188 ? 31.997 53.164 45.040 1.00 25.91 188 ALA B C 1
ATOM 4484 O O . ALA B 1 188 ? 32.682 53.337 44.034 1.00 26.09 188 ALA B O 1
ATOM 4486 N N . GLU B 1 189 ? 31.625 54.159 45.838 1.00 25.90 189 GLU B N 1
ATOM 4487 C CA . GLU B 1 189 ? 32.023 55.529 45.549 1.00 28.33 189 GLU B CA 1
ATOM 4488 C C . GLU B 1 189 ? 33.530 55.700 45.548 1.00 27.81 189 GLU B C 1
ATOM 4489 O O . GLU B 1 189 ? 34.081 56.324 44.643 1.00 28.32 189 GLU B O 1
ATOM 4495 N N . GLU B 1 190 ? 34.203 55.154 46.559 1.00 28.50 190 GLU B N 1
ATOM 4496 C CA . GLU B 1 190 ? 35.653 55.285 46.625 1.00 29.19 190 GLU B CA 1
ATOM 4497 C C . GLU B 1 190 ? 36.337 54.443 45.554 1.00 27.91 190 GLU B C 1
ATOM 4498 O O . GLU B 1 190 ? 37.351 54.849 44.992 1.00 27.01 190 GLU B O 1
ATOM 4504 N N . ILE B 1 191 ? 35.784 53.267 45.278 1.00 27.12 191 ILE B N 1
ATOM 4505 C CA . ILE B 1 191 ? 36.341 52.395 44.254 1.00 25.34 191 ILE B CA 1
ATOM 4506 C C . ILE B 1 191 ? 36.293 53.130 42.918 1.00 26.54 191 ILE B C 1
ATOM 4507 O O . ILE B 1 191 ? 37.256 53.112 42.150 1.00 26.64 191 ILE B O 1
ATOM 4512 N N . ALA B 1 192 ? 35.174 53.796 42.653 1.00 27.01 192 ALA B N 1
ATOM 4513 C CA . ALA B 1 192 ? 35.003 54.528 41.403 1.00 28.10 192 ALA B CA 1
ATOM 4514 C C . ALA B 1 192 ? 35.987 55.688 41.301 1.00 29.42 192 ALA B C 1
ATOM 4515 O O . ALA B 1 192 ? 36.597 55.911 40.255 1.00 29.46 192 ALA B O 1
ATOM 4517 N N . GLN B 1 193 ? 36.130 56.425 42.395 1.00 30.70 193 GLN B N 1
ATOM 4518 C CA . GLN B 1 193 ? 37.034 57.563 42.442 1.00 32.78 193 GLN B CA 1
ATOM 4519 C C . GLN B 1 193 ? 38.460 57.107 42.136 1.00 31.84 193 GLN B C 1
ATOM 4520 O O . GLN B 1 193 ? 39.156 57.731 41.336 1.00 32.80 193 GLN B O 1
ATOM 4526 N N . LEU B 1 194 ? 38.880 56.007 42.753 1.00 30.07 194 LEU B N 1
ATOM 4527 C CA . LEU B 1 194 ? 40.223 55.470 42.543 1.00 30.92 194 LEU B CA 1
ATOM 4528 C C . LEU B 1 194 ? 40.415 54.920 41.128 1.00 30.44 194 LEU B C 1
ATOM 4529 O O . LEU B 1 194 ? 41.449 55.144 40.497 1.00 29.30 194 LEU B O 1
ATOM 4534 N N . ALA B 1 195 ? 39.418 54.192 40.637 1.00 28.68 195 ALA B N 1
ATOM 4535 C CA . ALA B 1 195 ? 39.483 53.612 39.302 1.00 29.33 195 ALA B CA 1
ATOM 4536 C C . ALA B 1 195 ? 39.591 54.700 38.241 1.00 29.61 195 ALA B C 1
ATOM 4537 O O . ALA B 1 195 ? 40.379 54.590 37.300 1.00 29.63 195 ALA B O 1
ATOM 4539 N N . HIS B 1 196 ? 38.786 55.743 38.398 1.00 29.31 196 HIS B N 1
ATOM 4540 C CA . HIS B 1 196 ? 38.777 56.857 37.463 1.00 31.51 196 HIS B CA 1
ATOM 4541 C C . HIS B 1 196 ? 40.119 57.586 37.450 1.00 32.11 196 HIS B C 1
ATOM 4542 O O . HIS B 1 196 ? 40.614 57.973 36.389 1.00 31.94 196 HIS B O 1
ATOM 4549 N N . GLN B 1 197 ? 40.709 57.770 38.627 1.00 31.89 197 GLN B N 1
ATOM 4550 C CA . GLN B 1 197 ? 42.003 58.436 38.711 1.00 33.47 197 GLN B CA 1
ATOM 4551 C C . GLN B 1 197 ? 43.018 57.589 37.945 1.00 33.76 197 GLN B C 1
ATOM 4552 O O . GLN B 1 197 ? 43.997 58.101 37.407 1.00 34.78 197 GLN B O 1
ATOM 4554 N N . ALA B 1 198 ? 42.761 56.286 37.885 1.00 33.59 198 ALA B N 1
ATOM 4555 C CA . ALA B 1 198 ? 43.645 55.362 37.186 1.00 33.45 198 ALA B CA 1
ATOM 4556 C C . ALA B 1 198 ? 43.313 55.293 35.699 1.00 32.56 198 ALA B C 1
ATOM 4557 O O . ALA B 1 198 ? 44.009 54.631 34.935 1.00 34.95 198 ALA B O 1
ATOM 4559 N N . GLY B 1 199 ? 42.244 55.971 35.294 1.00 31.32 199 GLY B N 1
ATOM 4560 C CA . GLY B 1 199 ? 41.856 55.969 33.894 1.00 33.04 199 GLY B CA 1
ATOM 4561 C C . GLY B 1 199 ? 40.994 54.797 33.455 1.00 32.79 199 GLY B C 1
ATOM 4562 O O . GLY B 1 199 ? 40.903 54.505 32.262 1.00 33.08 199 GLY B O 1
ATOM 4563 N N . ALA B 1 200 ? 40.353 54.124 34.406 1.00 31.36 200 ALA B N 1
ATOM 4564 C CA . ALA B 1 200 ? 39.502 52.987 34.078 1.00 30.75 200 ALA B CA 1
ATOM 4565 C C . ALA B 1 200 ? 38.023 53.329 34.234 1.00 30.06 200 ALA B C 1
ATOM 4566 O O . ALA B 1 200 ? 37.671 54.311 34.890 1.00 30.64 200 ALA B O 1
ATOM 4568 N N . LYS B 1 201 ? 37.166 52.525 33.607 1.00 28.68 201 LYS B N 1
ATOM 4569 C CA . LYS B 1 201 ? 35.717 52.705 33.697 1.00 29.10 201 LYS B CA 1
ATOM 4570 C C . LYS B 1 201 ? 35.249 51.789 34.822 1.00 27.36 201 LYS B C 1
ATOM 4571 O O . LYS B 1 201 ? 35.961 50.858 35.199 1.00 27.27 201 LYS B O 1
ATOM 4577 N N . VAL B 1 202 ? 34.056 52.035 35.350 1.00 27.31 202 VAL B N 1
ATOM 4578 C CA . VAL B 1 202 ? 33.561 51.225 36.457 1.00 26.91 202 VAL B CA 1
ATOM 4579 C C . VAL B 1 202 ? 32.118 50.753 36.320 1.00 25.18 202 VAL B C 1
ATOM 4580 O O . VAL B 1 202 ? 31.216 51.550 36.066 1.00 26.63 202 VAL B O 1
ATOM 4584 N N . LEU B 1 203 ? 31.909 49.450 36.491 1.00 23.64 203 LEU B N 1
ATOM 4585 C CA . LEU B 1 203 ? 30.567 48.880 36.450 1.00 22.93 203 LEU B CA 1
ATOM 4586 C C . LEU B 1 203 ? 30.256 48.374 37.851 1.00 21.73 203 LEU B C 1
ATOM 4587 O O . LEU B 1 203 ? 31.094 47.740 38.494 1.00 22.95 203 LEU B O 1
ATOM 4592 N N . VAL B 1 204 ? 29.054 48.666 38.324 1.00 20.73 204 VAL B N 1
ATOM 4593 C CA . VAL B 1 204 ? 28.640 48.218 39.642 1.00 21.09 204 VAL B CA 1
ATOM 4594 C C . VAL B 1 204 ? 27.436 47.295 39.517 1.00 21.77 204 VAL B C 1
ATOM 4595 O O . VAL B 1 204 ? 26.427 47.652 38.907 1.00 22.42 204 VAL B O 1
ATOM 4599 N N . ASP B 1 205 ? 27.567 46.096 40.074 1.00 20.88 205 ASP B N 1
ATOM 4600 C CA . ASP B 1 205 ? 26.493 45.108 40.055 1.00 21.14 205 ASP B CA 1
ATOM 4601 C C . ASP B 1 205 ? 25.673 45.389 41.306 1.00 20.97 205 ASP B C 1
ATOM 4602 O O . ASP B 1 205 ? 26.060 45.000 42.406 1.00 21.54 205 ASP B O 1
ATOM 4607 N N . ALA B 1 206 ? 24.546 46.067 41.122 1.00 19.76 206 ALA B N 1
ATOM 4608 C CA . ALA B 1 206 ? 23.679 46.462 42.223 1.00 20.54 206 ALA B CA 1
ATOM 4609 C C . ALA B 1 206 ? 22.438 45.593 42.411 1.00 19.71 206 ALA B C 1
ATOM 4610 O O . ALA B 1 206 ? 21.425 46.068 42.921 1.00 19.79 206 ALA B O 1
ATOM 4612 N N . CYS B 1 207 ? 22.512 44.330 42.010 1.00 20.89 207 CYS B N 1
ATOM 4613 C CA . CYS B 1 207 ? 21.364 43.440 42.153 1.00 24.11 207 CYS B CA 1
ATOM 4614 C C . CYS B 1 207 ? 20.864 43.286 43.588 1.00 24.71 207 CYS B C 1
ATOM 4615 O O . CYS B 1 207 ? 19.656 43.159 43.817 1.00 23.76 207 CYS B O 1
ATOM 4618 N N . GLN B 1 208 ? 21.784 43.287 44.549 1.00 23.91 208 GLN B N 1
ATOM 4619 C CA . GLN B 1 208 ? 21.401 43.141 45.952 1.00 25.46 208 GLN B CA 1
ATOM 4620 C C . GLN B 1 208 ? 21.222 44.464 46.688 1.00 25.43 208 GLN B C 1
ATOM 4621 O O . GLN B 1 208 ? 20.744 44.480 47.822 1.00 26.55 208 GLN B O 1
ATOM 4627 N N . SER B 1 209 ? 21.608 45.571 46.060 1.00 24.18 209 SER B N 1
ATOM 4628 C CA . SER B 1 209 ? 21.447 46.873 46.705 1.00 24.20 209 SER B CA 1
ATOM 4629 C C . SER B 1 209 ? 20.198 47.599 46.207 1.00 23.75 209 SER B C 1
ATOM 4630 O O . SER B 1 209 ? 19.487 48.236 46.987 1.00 22.94 209 SER B O 1
ATOM 4633 N N . ALA B 1 210 ? 19.920 47.494 44.912 1.00 23.70 210 ALA B N 1
ATOM 4634 C CA . ALA B 1 210 ? 18.753 48.164 44.342 1.00 21.95 210 ALA B CA 1
ATOM 4635 C C . ALA B 1 210 ? 17.440 47.885 45.088 1.00 21.24 210 ALA B C 1
ATOM 4636 O O . ALA B 1 210 ? 16.613 48.780 45.246 1.00 21.27 210 ALA B O 1
ATOM 4638 N N . PRO B 1 211 ? 17.227 46.643 45.559 1.00 20.86 211 PRO B N 1
ATOM 4639 C CA . PRO B 1 211 ? 15.975 46.353 46.270 1.00 21.22 211 PRO B CA 1
ATOM 4640 C C . PRO B 1 211 ? 15.926 46.754 47.743 1.00 23.06 211 PRO B C 1
ATOM 4641 O O . PRO B 1 211 ? 14.843 46.895 48.310 1.00 22.34 211 PRO B O 1
ATOM 4645 N N . HIS B 1 212 ? 17.092 46.943 48.354 1.00 23.17 212 HIS B N 1
ATOM 4646 C CA . HIS B 1 212 ? 17.160 47.207 49.790 1.00 24.07 212 HIS B CA 1
ATOM 4647 C C . HIS B 1 212 ? 17.852 48.478 50.254 1.00 25.40 212 HIS B C 1
ATOM 4648 O O . HIS B 1 212 ? 17.646 48.922 51.387 1.00 24.88 212 HIS B O 1
ATOM 4655 N N . TYR B 1 213 ? 18.664 49.051 49.379 1.00 24.03 213 TYR B N 1
ATOM 4656 C CA . TYR B 1 213 ? 19.521 50.178 49.729 1.00 26.39 213 TYR B CA 1
ATOM 4657 C C . TYR B 1 213 ? 19.387 51.375 48.787 1.00 25.84 213 TYR B C 1
ATOM 4658 O O . TYR B 1 213 ? 19.422 51.213 47.569 1.00 25.33 213 TYR B O 1
ATOM 4667 N N . PRO B 1 214 ? 19.241 52.596 49.340 1.00 26.61 214 PRO B N 1
ATOM 4668 C CA . PRO B 1 214 ? 19.108 53.794 48.501 1.00 26.89 214 PRO B CA 1
ATOM 4669 C C . PRO B 1 214 ? 20.268 53.918 47.516 1.00 26.62 214 PRO B C 1
ATOM 4670 O O . PRO B 1 214 ? 21.431 53.879 47.912 1.00 26.34 214 PRO B O 1
ATOM 4674 N N . LEU B 1 215 ? 19.949 54.069 46.235 1.00 26.48 215 LEU B N 1
ATOM 4675 C CA . LEU B 1 215 ? 20.974 54.194 45.204 1.00 26.73 215 LEU B CA 1
ATOM 4676 C C . LEU B 1 215 ? 21.033 55.587 44.590 1.00 26.90 215 LEU B C 1
ATOM 4677 O O . LEU B 1 215 ? 20.005 56.184 44.279 1.00 26.86 215 LEU B O 1
ATOM 4682 N N . ASP B 1 216 ? 22.250 56.091 44.413 1.00 26.58 216 ASP B N 1
ATOM 4683 C CA . ASP B 1 216 ? 22.476 57.403 43.814 1.00 27.12 216 ASP B CA 1
ATOM 4684 C C . ASP B 1 216 ? 23.676 57.247 42.891 1.00 26.14 216 ASP B C 1
ATOM 4685 O O . ASP B 1 216 ? 24.815 57.372 43.331 1.00 26.65 216 ASP B O 1
ATOM 4690 N N . VAL B 1 217 ? 23.424 56.978 41.612 1.00 25.13 217 VAL B N 1
ATOM 4691 C CA . VAL B 1 217 ? 24.511 56.777 40.663 1.00 23.92 217 VAL B CA 1
ATOM 4692 C C . VAL B 1 217 ? 25.366 58.015 40.417 1.00 25.07 217 VAL B C 1
ATOM 4693 O O . VAL B 1 217 ? 26.483 57.907 39.913 1.00 27.01 217 VAL B O 1
ATOM 4697 N N . GLN B 1 218 ? 24.853 59.190 40.764 1.00 25.65 218 GLN B N 1
ATOM 4698 C CA . GLN B 1 218 ? 25.631 60.408 40.576 1.00 27.37 218 GLN B CA 1
ATOM 4699 C C . GLN B 1 218 ? 26.627 60.540 41.723 1.00 28.98 218 GLN B C 1
ATOM 4700 O O . GLN B 1 218 ? 27.748 61.008 41.531 1.00 28.81 218 GLN B O 1
ATOM 4706 N N . LEU B 1 219 ? 26.215 60.113 42.914 1.00 29.12 219 LEU B N 1
ATOM 4707 C CA . LEU B 1 219 ? 27.084 60.161 44.087 1.00 29.63 219 LEU B CA 1
ATOM 4708 C C . LEU B 1 219 ? 28.158 59.081 43.968 1.00 29.79 219 LEU B C 1
ATOM 4709 O O . LEU B 1 219 ? 29.338 59.331 44.215 1.00 30.42 219 LEU B O 1
ATOM 4714 N N . ILE B 1 220 ? 27.739 57.876 43.588 1.00 27.99 220 ILE B N 1
ATOM 4715 C CA . ILE B 1 220 ? 28.656 56.747 43.415 1.00 28.37 220 ILE B CA 1
ATOM 4716 C C . ILE B 1 220 ? 29.568 57.001 42.209 1.00 27.92 220 ILE B C 1
ATOM 4717 O O . ILE B 1 220 ? 30.728 56.569 42.179 1.00 28.19 220 ILE B O 1
ATOM 4722 N N . ASP B 1 221 ? 29.015 57.690 41.216 1.00 27.62 221 ASP B N 1
ATOM 4723 C CA . ASP B 1 221 ? 29.714 58.022 39.981 1.00 28.96 221 ASP B CA 1
ATOM 4724 C C . ASP B 1 221 ? 30.188 56.799 39.196 1.00 28.99 221 ASP B C 1
ATOM 4725 O O . ASP B 1 221 ? 31.260 56.811 38.589 1.00 26.76 221 ASP B O 1
ATOM 4730 N N . CYS B 1 222 ? 29.384 55.740 39.213 1.00 27.13 222 CYS B N 1
ATOM 4731 C CA . CYS B 1 222 ? 29.719 54.537 38.466 1.00 27.05 222 CYS B CA 1
ATOM 4732 C C . CYS B 1 222 ? 29.383 54.817 37.002 1.00 26.45 222 CYS B C 1
ATOM 4733 O O . CYS B 1 222 ? 28.499 55.623 36.707 1.00 26.99 222 CYS B O 1
ATOM 4736 N N . ASP B 1 223 ? 30.100 54.172 36.088 1.00 24.85 223 ASP B N 1
ATOM 4737 C CA . ASP B 1 223 ? 29.859 54.376 34.668 1.00 24.88 223 ASP B CA 1
ATOM 4738 C C . ASP B 1 223 ? 28.663 53.558 34.200 1.00 24.53 223 ASP B C 1
ATOM 4739 O O . ASP B 1 223 ? 27.925 53.980 33.314 1.00 25.31 223 ASP B O 1
ATOM 4744 N N . TRP B 1 224 ? 28.478 52.390 34.809 1.00 23.17 224 TRP B N 1
ATOM 4745 C CA . TRP B 1 224 ? 27.337 51.524 34.515 1.00 23.17 224 TRP B CA 1
ATOM 4746 C C . TRP B 1 224 ? 26.897 50.908 35.835 1.00 22.69 224 TRP B C 1
ATOM 4747 O O . TRP B 1 224 ? 27.699 50.744 36.757 1.00 21.58 224 TRP B O 1
ATOM 4758 N N . LEU B 1 225 ? 25.623 50.556 35.911 1.00 22.18 225 LEU B N 1
ATOM 4759 C CA . LEU B 1 225 ? 25.075 49.902 37.089 1.00 21.37 225 LEU B CA 1
ATOM 4760 C C . LEU B 1 225 ? 23.996 48.970 36.562 1.00 20.99 225 LEU B C 1
ATOM 4761 O O . LEU B 1 225 ? 23.283 49.324 35.621 1.00 21.15 225 LEU B O 1
ATOM 4766 N N . VAL B 1 226 ? 23.891 47.776 37.139 1.00 18.42 226 VAL B N 1
ATOM 4767 C CA . VAL B 1 226 ? 22.868 46.835 36.701 1.00 19.70 226 VAL B CA 1
ATOM 4768 C C . VAL B 1 226 ? 22.024 46.364 37.880 1.00 19.59 226 VAL B C 1
ATOM 4769 O O . VAL B 1 226 ? 22.472 46.376 39.029 1.00 18.69 226 VAL B O 1
ATOM 4773 N N . ALA B 1 227 ? 20.793 45.959 37.582 1.00 19.55 227 ALA B N 1
ATOM 4774 C CA . ALA B 1 227 ? 19.881 45.474 38.610 1.00 21.35 227 ALA B CA 1
ATOM 4775 C C . ALA B 1 227 ? 18.820 44.575 37.982 1.00 20.85 227 ALA B C 1
ATOM 4776 O O . ALA B 1 227 ? 18.534 44.684 36.790 1.00 20.91 227 ALA B O 1
ATOM 4778 N N . SER B 1 228 ? 18.250 43.681 38.787 1.00 20.09 228 SER B N 1
ATOM 4779 C CA . SER B 1 228 ? 17.210 42.776 38.311 1.00 22.04 228 SER B CA 1
ATOM 4780 C C . SER B 1 228 ? 15.891 43.128 38.963 1.00 21.27 228 SER B C 1
ATOM 4781 O O . SER B 1 228 ? 15.812 43.271 40.184 1.00 19.92 228 SER B O 1
ATOM 4784 N N . GLY B 1 229 ? 14.855 43.261 38.146 1.00 21.33 229 GLY B N 1
ATOM 4785 C CA . GLY B 1 229 ? 13.554 43.608 38.675 1.00 20.76 229 GLY B CA 1
ATOM 4786 C C . GLY B 1 229 ? 12.924 42.557 39.568 1.00 20.66 229 GLY B C 1
ATOM 4787 O O . GLY B 1 229 ? 12.205 42.900 40.510 1.00 20.04 229 GLY B O 1
ATOM 4788 N N . HIS B 1 230 ? 13.198 41.281 39.303 1.00 19.29 230 HIS B N 1
ATOM 4789 C CA . HIS B 1 230 ? 12.580 40.223 40.094 1.00 18.55 230 HIS B CA 1
ATOM 4790 C C . HIS B 1 230 ? 12.982 40.224 41.569 1.00 19.74 230 HIS B C 1
ATOM 4791 O O . HIS B 1 230 ? 12.289 39.643 42.404 1.00 17.58 230 HIS B O 1
ATOM 4798 N N . LYS B 1 231 ? 14.079 40.905 41.892 1.00 19.87 231 LYS B N 1
ATOM 4799 C CA . LYS B 1 231 ? 14.534 40.990 43.280 1.00 21.64 231 LYS B CA 1
ATOM 4800 C C . LYS B 1 231 ? 14.014 42.223 43.993 1.00 20.82 231 LYS B C 1
ATOM 4801 O O . LYS B 1 231 ? 14.180 42.350 45.207 1.00 21.91 231 LYS B O 1
ATOM 4807 N N . MET B 1 232 ? 13.401 43.130 43.235 1.00 19.31 232 MET B N 1
ATOM 4808 C CA . MET B 1 232 ? 12.854 44.355 43.798 1.00 20.50 232 MET B CA 1
ATOM 4809 C C . MET B 1 232 ? 11.350 44.500 43.560 1.00 20.38 232 MET B C 1
ATOM 4810 O O . MET B 1 232 ? 10.871 45.552 43.136 1.00 20.96 232 MET B O 1
ATOM 4815 N N . CYS B 1 233 ? 10.626 43.420 43.840 1.00 20.73 233 CYS B N 1
ATOM 4816 C CA . CYS B 1 233 ? 9.173 43.359 43.730 1.00 21.20 233 CYS B CA 1
ATOM 4817 C C . CYS B 1 233 ? 8.579 43.466 42.334 1.00 21.80 233 CYS B C 1
ATOM 4818 O O . CYS B 1 233 ? 7.379 43.681 42.197 1.00 21.73 233 CYS B O 1
ATOM 4821 N N . ALA B 1 234 ? 9.399 43.315 41.301 1.00 20.30 234 ALA B N 1
ATOM 4822 C CA . ALA B 1 234 ? 8.877 43.404 39.944 1.00 22.84 234 ALA B CA 1
ATOM 4823 C C . ALA B 1 234 ? 8.801 42.017 39.311 1.00 23.00 234 ALA B C 1
ATOM 4824 O O . ALA B 1 234 ? 9.334 41.040 39.842 1.00 20.54 234 ALA B O 1
ATOM 4826 N N . PRO B 1 235 ? 8.131 41.907 38.161 1.00 24.70 235 PRO B N 1
ATOM 4827 C CA . PRO B 1 235 ? 8.053 40.579 37.555 1.00 24.94 235 PRO B CA 1
ATOM 4828 C C . PRO B 1 235 ? 9.398 40.066 37.063 1.00 24.55 235 PRO B C 1
ATOM 4829 O O . PRO B 1 235 ? 10.367 40.823 36.936 1.00 22.89 235 PRO B O 1
ATOM 4833 N N . THR B 1 236 ? 9.464 38.763 36.830 1.00 23.46 236 THR B N 1
ATOM 4834 C CA . THR B 1 236 ? 10.668 38.168 36.294 1.00 25.88 236 THR B CA 1
ATOM 4835 C C . THR B 1 236 ? 10.605 38.633 34.841 1.00 28.00 236 THR B C 1
ATOM 4836 O O . THR B 1 236 ? 9.546 39.046 34.369 1.00 31.94 236 THR B O 1
ATOM 4840 N N . GLY B 1 237 ? 11.716 38.604 34.129 1.00 28.87 237 GLY B N 1
ATOM 4841 C CA . GLY B 1 237 ? 11.659 39.037 32.744 1.00 25.43 237 GLY B CA 1
ATOM 4842 C C . GLY B 1 237 ? 12.014 40.494 32.504 1.00 23.64 237 GLY B C 1
ATOM 4843 O O . GLY B 1 237 ? 12.031 40.946 31.356 1.00 23.39 237 GLY B O 1
ATOM 4844 N N . ILE B 1 238 ? 12.278 41.246 33.568 1.00 22.78 238 ILE B N 1
ATOM 4845 C CA . ILE B 1 238 ? 12.661 42.645 33.394 1.00 21.65 238 ILE B CA 1
ATOM 4846 C C . ILE B 1 238 ? 13.769 43.062 34.357 1.00 21.44 238 ILE B C 1
ATOM 4847 O O . ILE B 1 238 ? 13.781 42.688 35.530 1.00 20.49 238 ILE B O 1
ATOM 4851 N N . GLY B 1 239 ? 14.714 43.827 33.827 1.00 21.47 239 GLY B N 1
ATOM 4852 C CA . GLY B 1 239 ? 15.828 44.326 34.607 1.00 20.82 239 GLY B CA 1
ATOM 4853 C C . GLY B 1 239 ? 16.319 45.561 33.879 1.00 20.98 239 GLY B C 1
ATOM 4854 O O . GLY B 1 239 ? 15.688 46.001 32.916 1.00 20.82 239 GLY B O 1
ATOM 4855 N N . PHE B 1 240 ? 17.424 46.146 34.317 1.00 21.01 240 PHE B N 1
ATOM 4856 C CA . PHE B 1 240 ? 17.906 47.316 33.605 1.00 20.79 240 PHE B CA 1
ATOM 4857 C C . PHE B 1 240 ? 19.381 47.592 33.758 1.00 21.58 240 PHE B C 1
ATOM 4858 O O . PHE B 1 240 ? 20.042 47.114 34.683 1.00 20.61 240 PHE B O 1
ATOM 4866 N N . LEU B 1 241 ? 19.883 48.356 32.800 1.00 20.31 241 LEU B N 1
ATOM 4867 C CA . LEU B 1 241 ? 21.263 48.785 32.767 1.00 21.55 241 LEU B CA 1
ATOM 4868 C C . LEU B 1 241 ? 21.224 50.298 32.845 1.00 21.40 241 LEU B C 1
ATOM 4869 O O . LEU B 1 241 ? 20.398 50.941 32.195 1.00 21.49 241 LEU B O 1
ATOM 4874 N N . TYR B 1 242 ? 22.085 50.856 33.682 1.00 21.99 242 TYR B N 1
ATOM 4875 C CA . TYR B 1 242 ? 22.219 52.297 33.786 1.00 22.03 242 TYR B CA 1
ATOM 4876 C C . TYR B 1 242 ? 23.583 52.547 33.167 1.00 22.49 242 TYR B C 1
ATOM 4877 O O . TYR B 1 242 ? 24.520 51.787 33.405 1.00 20.58 242 TYR B O 1
ATOM 4886 N N . GLY B 1 243 ? 23.694 53.598 32.371 1.00 22.34 243 GLY B N 1
ATOM 4887 C CA . GLY B 1 243 ? 24.972 53.918 31.767 1.00 23.68 243 GLY B CA 1
ATOM 4888 C C . GLY B 1 243 ? 25.063 55.413 31.541 1.00 23.20 243 GLY B C 1
ATOM 4889 O O . GLY B 1 243 ? 24.104 56.022 31.070 1.00 23.95 243 GLY B O 1
ATOM 4890 N N . LYS B 1 244 ? 26.193 56.016 31.896 1.00 24.84 244 LYS B N 1
ATOM 4891 C CA . LYS B 1 244 ? 26.353 57.447 31.673 1.00 25.34 244 LYS B CA 1
ATOM 4892 C C . LYS B 1 244 ? 26.083 57.669 30.189 1.00 25.72 244 LYS B C 1
ATOM 4893 O O . LYS B 1 244 ? 26.631 56.970 29.339 1.00 25.70 244 LYS B O 1
ATOM 4899 N N . GLU B 1 245 ? 25.233 58.641 29.890 1.00 27.18 245 GLU B N 1
ATOM 4900 C CA . GLU B 1 245 ? 24.850 58.931 28.516 1.00 28.10 245 GLU B CA 1
ATOM 4901 C C . GLU B 1 245 ? 25.993 59.003 27.511 1.00 28.51 245 GLU B C 1
ATOM 4902 O O . GLU B 1 245 ? 25.888 58.444 26.419 1.00 27.75 245 GLU B O 1
ATOM 4908 N N . GLU B 1 246 ? 27.078 59.683 27.874 1.00 27.76 246 GLU B N 1
ATOM 4909 C CA . GLU B 1 246 ? 28.224 59.818 26.978 1.00 26.89 246 GLU B CA 1
ATOM 4910 C C . GLU B 1 246 ? 28.810 58.463 26.604 1.00 27.15 246 GLU B C 1
ATOM 4911 O O . GLU B 1 246 ? 29.244 58.260 25.471 1.00 25.34 246 GLU B O 1
ATOM 4913 N N . ILE B 1 247 ? 28.822 57.537 27.558 1.00 26.73 247 ILE B N 1
ATOM 4914 C CA . ILE B 1 247 ? 29.365 56.207 27.308 1.00 25.94 247 ILE B CA 1
ATOM 4915 C C . ILE B 1 247 ? 28.419 55.367 26.453 1.00 25.62 247 ILE B C 1
ATOM 4916 O O . ILE B 1 247 ? 28.864 54.671 25.539 1.00 25.94 247 ILE B O 1
ATOM 4921 N N . LEU B 1 248 ? 27.120 55.432 26.741 1.00 23.61 248 LEU B N 1
ATOM 4922 C CA . LEU B 1 248 ? 26.145 54.675 25.957 1.00 23.65 248 LEU B CA 1
ATOM 4923 C C . LEU B 1 248 ? 26.097 55.221 24.530 1.00 24.47 248 LEU B C 1
ATOM 4924 O O . LEU B 1 248 ? 25.866 54.482 23.576 1.00 24.42 248 LEU B O 1
ATOM 4929 N N . GLU B 1 249 ? 26.321 56.522 24.394 1.00 25.50 249 GLU B N 1
ATOM 4930 C CA . GLU B 1 249 ? 26.299 57.164 23.087 1.00 27.33 249 GLU B CA 1
ATOM 4931 C C . GLU B 1 249 ? 27.441 56.659 22.210 1.00 27.30 249 GLU B C 1
ATOM 4932 O O . GLU B 1 249 ? 27.268 56.469 21.004 1.00 26.03 249 GLU B O 1
ATOM 4938 N N . ALA B 1 250 ? 28.602 56.434 22.821 1.00 27.35 250 ALA B N 1
ATOM 4939 C CA . ALA B 1 250 ? 29.782 55.966 22.097 1.00 26.81 250 ALA B CA 1
ATOM 4940 C C . ALA B 1 250 ? 29.781 54.460 21.856 1.00 27.33 250 ALA B C 1
ATOM 4941 O O . ALA B 1 250 ? 30.412 53.971 20.917 1.00 26.70 250 ALA B O 1
ATOM 4943 N N . MET B 1 251 ? 29.086 53.724 22.714 1.00 25.70 251 MET B N 1
ATOM 4944 C CA . MET B 1 251 ? 29.009 52.274 22.582 1.00 25.57 251 MET B CA 1
ATOM 4945 C C . MET B 1 251 ? 28.215 51.864 21.352 1.00 24.86 251 MET B C 1
ATOM 4946 O O . MET B 1 251 ? 27.153 52.421 21.073 1.00 26.36 251 MET B O 1
ATOM 4951 N N . PRO B 1 252 ? 28.720 50.881 20.597 1.00 25.48 252 PRO B N 1
ATOM 4952 C CA . PRO B 1 252 ? 28.014 50.422 19.400 1.00 26.59 252 PRO B CA 1
ATOM 4953 C C . PRO B 1 252 ? 26.812 49.569 19.805 1.00 26.46 252 PRO B C 1
ATOM 4954 O O . PRO B 1 252 ? 26.811 48.954 20.869 1.00 26.51 252 PRO B O 1
ATOM 4958 N N . PRO B 1 253 ? 25.768 49.530 18.966 1.00 26.53 253 PRO B N 1
ATOM 4959 C CA . PRO B 1 253 ? 24.596 48.721 19.314 1.00 25.45 253 PRO B CA 1
ATOM 4960 C C . PRO B 1 253 ? 24.960 47.260 19.570 1.00 26.28 253 PRO B C 1
ATOM 4961 O O . PRO B 1 253 ? 25.968 46.758 19.065 1.00 26.65 253 PRO B O 1
ATOM 4965 N N . PHE B 1 254 ? 24.139 46.591 20.371 1.00 26.17 254 PHE B N 1
ATOM 4966 C CA . PHE B 1 254 ? 24.352 45.185 20.707 1.00 25.61 254 PHE B CA 1
ATOM 4967 C C . PHE B 1 254 ? 23.405 44.366 19.831 1.00 24.75 254 PHE B C 1
ATOM 4968 O O . PHE B 1 254 ? 23.796 43.874 18.770 1.00 23.99 254 PHE B O 1
ATOM 4976 N N . PHE B 1 255 ? 22.158 44.224 20.264 1.00 22.76 255 PHE B N 1
ATOM 4977 C CA . PHE B 1 255 ? 21.183 43.491 19.465 1.00 22.53 255 PHE B CA 1
ATOM 4978 C C . PHE B 1 255 ? 20.728 44.383 18.314 1.00 21.51 255 PHE B C 1
ATOM 4979 O O . PHE B 1 255 ? 20.617 45.596 18.469 1.00 22.45 255 PHE B O 1
ATOM 4987 N N . GLY B 1 256 ? 20.464 43.774 17.164 1.00 20.71 256 GLY B N 1
ATOM 4988 C CA . GLY B 1 256 ? 19.998 44.526 16.018 1.00 20.04 256 GLY B CA 1
ATOM 4989 C C . GLY B 1 256 ? 18.604 44.051 15.663 1.00 20.43 256 GLY B C 1
ATOM 4990 O O . GLY B 1 256 ? 18.260 42.898 15.920 1.00 20.41 256 GLY B O 1
ATOM 4991 N N . GLY B 1 257 ? 17.793 44.938 15.096 1.00 20.73 257 GLY B N 1
ATOM 4992 C CA . GLY B 1 257 ? 16.449 44.552 14.712 1.00 22.32 257 GLY B CA 1
ATOM 4993 C C . GLY B 1 257 ? 15.461 45.697 14.769 1.00 22.56 257 GLY B C 1
ATOM 4994 O O . GLY B 1 257 ? 15.842 46.864 14.778 1.00 22.19 257 GLY B O 1
ATOM 4995 N N . GLY B 1 258 ? 14.179 45.362 14.810 1.00 22.71 258 GLY B N 1
ATOM 4996 C CA . GLY B 1 258 ? 13.173 46.399 14.867 1.00 22.68 258 GLY B CA 1
ATOM 4997 C C . GLY B 1 258 ? 13.304 47.219 16.133 1.00 23.81 258 GLY B C 1
ATOM 4998 O O . GLY B 1 258 ? 13.922 46.783 17.103 1.00 23.65 258 GLY B O 1
ATOM 4999 N N . GLU B 1 259 ? 12.734 48.419 16.108 1.00 24.58 259 GLU B N 1
ATOM 5000 C CA . GLU B 1 259 ? 12.728 49.319 17.259 1.00 26.75 259 GLU B CA 1
ATOM 5001 C C . GLU B 1 259 ? 14.039 50.019 17.615 1.00 24.64 259 GLU B C 1
ATOM 5002 O O . GLU B 1 259 ? 14.005 51.127 18.134 1.00 25.19 259 GLU B O 1
ATOM 5008 N N . MET B 1 260 ? 15.190 49.401 17.357 1.00 22.78 260 MET B N 1
ATOM 5009 C CA . MET B 1 260 ? 16.456 50.061 17.702 1.00 22.55 260 MET B CA 1
ATOM 5010 C C . MET B 1 260 ? 17.093 50.848 16.552 1.00 22.89 260 MET B C 1
ATOM 5011 O O . MET B 1 260 ? 18.123 51.507 16.733 1.00 22.52 260 MET B O 1
ATOM 5016 N N . ILE B 1 261 ? 16.466 50.802 15.381 1.00 21.75 261 ILE B N 1
ATOM 5017 C CA . ILE B 1 261 ? 16.979 51.506 14.211 1.00 22.09 261 ILE B CA 1
ATOM 5018 C C . ILE B 1 261 ? 16.272 52.838 13.986 1.00 23.01 261 ILE B C 1
ATOM 5019 O O . ILE B 1 261 ? 15.266 53.132 14.627 1.00 23.04 261 ILE B O 1
ATOM 5024 N N . ALA B 1 262 ? 16.831 53.647 13.088 1.00 22.86 262 ALA B N 1
ATOM 5025 C CA . ALA B 1 262 ? 16.238 54.924 12.706 1.00 23.52 262 ALA B CA 1
ATOM 5026 C C . ALA B 1 262 ? 15.737 54.658 11.287 1.00 22.95 262 ALA B C 1
ATOM 5027 O O . ALA B 1 262 ? 14.587 54.929 10.950 1.00 24.75 262 ALA B O 1
ATOM 5029 N N . GLU B 1 263 ? 16.618 54.099 10.468 1.00 21.87 263 GLU B N 1
ATOM 5030 C CA . GLU B 1 263 ? 16.288 53.752 9.091 1.00 24.11 263 GLU B CA 1
ATOM 5031 C C . GLU B 1 263 ? 16.996 52.462 8.721 1.00 22.56 263 GLU B C 1
ATOM 5032 O O . GLU B 1 263 ? 18.077 52.175 9.228 1.00 22.04 263 GLU B O 1
ATOM 5038 N N . VAL B 1 264 ? 16.383 51.685 7.836 1.00 20.39 264 VAL B N 1
ATOM 5039 C CA . VAL B 1 264 ? 16.993 50.447 7.384 1.00 19.66 264 VAL B CA 1
ATOM 5040 C C . VAL B 1 264 ? 16.921 50.414 5.866 1.00 21.30 264 VAL B C 1
ATOM 5041 O O . VAL B 1 264 ? 15.870 50.671 5.280 1.00 21.46 264 VAL B O 1
ATOM 5045 N N . PHE B 1 265 ? 18.057 50.121 5.247 1.00 20.77 265 PHE B N 1
ATOM 5046 C CA . PHE B 1 265 ? 18.160 50.027 3.799 1.00 20.22 265 PHE B CA 1
ATOM 5047 C C . PHE B 1 265 ? 18.677 48.621 3.542 1.00 21.40 265 PHE B C 1
ATOM 5048 O O . PHE B 1 265 ? 19.069 47.929 4.475 1.00 20.82 265 PHE B O 1
ATOM 5056 N N . PHE B 1 266 ? 18.684 48.191 2.286 1.00 22.13 266 PHE B N 1
ATOM 5057 C CA . PHE B 1 266 ? 19.183 46.860 1.997 1.00 22.52 266 PHE B CA 1
ATOM 5058 C C . PHE B 1 266 ? 20.667 46.728 2.320 1.00 23.17 266 PHE B C 1
ATOM 5059 O O . PHE B 1 266 ? 21.118 45.656 2.708 1.00 24.51 266 PHE B O 1
ATOM 5067 N N . ASP B 1 267 ? 21.419 47.821 2.197 1.00 24.61 267 ASP B N 1
ATOM 5068 C CA . ASP B 1 267 ? 22.865 47.751 2.424 1.00 26.37 267 ASP B CA 1
ATOM 5069 C C . ASP B 1 267 ? 23.417 48.216 3.768 1.00 26.06 267 ASP B C 1
ATOM 5070 O O . ASP B 1 267 ? 24.608 48.050 4.030 1.00 27.29 267 ASP B O 1
ATOM 5075 N N . HIS B 1 268 ? 22.569 48.789 4.614 1.00 25.64 268 HIS B N 1
ATOM 5076 C CA . HIS B 1 268 ? 23.017 49.253 5.921 1.00 24.61 268 HIS B CA 1
ATOM 5077 C C . HIS B 1 268 ? 21.827 49.750 6.722 1.00 24.80 268 HIS B C 1
ATOM 5078 O O . HIS B 1 268 ? 20.711 49.831 6.208 1.00 24.61 268 HIS B O 1
ATOM 5085 N N . PHE B 1 269 ? 22.063 50.062 7.988 1.00 22.99 269 PHE B N 1
ATOM 5086 C CA . PHE B 1 269 ? 21.006 50.585 8.839 1.00 24.54 269 PHE B CA 1
ATOM 5087 C C . PHE B 1 269 ? 21.595 51.708 9.674 1.00 24.50 269 PHE B C 1
ATOM 5088 O O . PHE B 1 269 ? 22.814 51.820 9.803 1.00 24.99 269 PHE B O 1
ATOM 5096 N N . THR B 1 270 ? 20.728 52.547 10.222 1.00 24.83 270 THR B N 1
ATOM 5097 C CA . THR B 1 270 ? 21.170 53.627 11.090 1.00 26.75 270 THR B CA 1
ATOM 5098 C C . THR B 1 270 ? 20.512 53.348 12.435 1.00 26.66 270 THR B C 1
ATOM 5099 O O . THR B 1 270 ? 19.394 52.835 12.493 1.00 25.09 270 THR B O 1
ATOM 5103 N N . THR B 1 271 ? 21.209 53.671 13.514 1.00 27.26 271 THR B N 1
ATOM 5104 C CA . THR B 1 271 ? 20.687 53.411 14.848 1.00 29.65 271 THR B CA 1
ATOM 5105 C C . THR B 1 271 ? 19.810 54.522 15.407 1.00 28.92 271 THR B C 1
ATOM 5106 O O . THR B 1 271 ? 19.997 55.699 15.098 1.00 29.41 271 THR B O 1
ATOM 5110 N N . GLY B 1 272 ? 18.843 54.133 16.231 1.00 27.60 272 GLY B N 1
ATOM 5111 C CA . GLY B 1 272 ? 17.966 55.105 16.844 1.00 27.02 272 GLY B CA 1
ATOM 5112 C C . GLY B 1 272 ? 18.727 55.793 17.963 1.00 26.57 272 GLY B C 1
ATOM 5113 O O . GLY B 1 272 ? 19.841 55.390 18.301 1.00 26.45 272 GLY B O 1
ATOM 5114 N N . GLU B 1 273 ? 18.136 56.833 18.533 1.00 27.54 273 GLU B N 1
ATOM 5115 C CA . GLU B 1 273 ? 18.777 57.566 19.616 1.00 28.17 273 GLU B CA 1
ATOM 5116 C C . GLU B 1 273 ? 18.648 56.780 20.909 1.00 28.22 273 GLU B C 1
ATOM 5117 O O . GLU B 1 273 ? 17.886 55.814 20.983 1.00 27.01 273 GLU B O 1
ATOM 5123 N N . LEU B 1 274 ? 19.400 57.190 21.926 1.00 26.18 274 LEU B N 1
ATOM 5124 C CA . LEU B 1 274 ? 19.321 56.529 23.221 1.00 27.80 274 LEU B CA 1
ATOM 5125 C C . LEU B 1 274 ? 17.922 56.792 23.764 1.00 28.44 274 LEU B C 1
ATOM 5126 O O . LEU B 1 274 ? 17.337 57.839 23.489 1.00 29.50 274 LEU B O 1
ATOM 5131 N N . PRO B 1 275 ? 17.360 55.845 24.536 1.00 29.10 275 PRO B N 1
ATOM 5132 C CA . PRO B 1 275 ? 17.952 54.562 24.919 1.00 27.83 275 PRO B CA 1
ATOM 5133 C C . PRO B 1 275 ? 17.559 53.464 23.929 1.00 28.82 275 PRO B C 1
ATOM 5134 O O . PRO B 1 275 ? 18.028 52.325 24.022 1.00 28.08 275 PRO B O 1
ATOM 5138 N N . HIS B 1 276 ? 16.700 53.830 22.983 1.00 27.55 276 HIS B N 1
ATOM 5139 C CA . HIS B 1 276 ? 16.189 52.916 21.962 1.00 27.99 276 HIS B CA 1
ATOM 5140 C C . HIS B 1 276 ? 17.278 52.161 21.210 1.00 25.72 276 HIS B C 1
ATOM 5141 O O . HIS B 1 276 ? 17.066 51.029 20.761 1.00 23.65 276 HIS B O 1
ATOM 5148 N N . LYS B 1 277 ? 18.442 52.787 21.075 1.00 23.62 277 LYS B N 1
ATOM 5149 C CA . LYS B 1 277 ? 19.570 52.171 20.386 1.00 23.46 277 LYS B CA 1
ATOM 5150 C C . LYS B 1 277 ? 19.863 50.764 20.900 1.00 23.45 277 LYS B C 1
ATOM 5151 O O . LYS B 1 277 ? 20.279 49.892 20.133 1.00 20.73 277 LYS B O 1
ATOM 5157 N N . PHE B 1 278 ? 19.646 50.540 22.196 1.00 22.46 278 PHE B N 1
ATOM 5158 C CA . PHE B 1 278 ? 19.944 49.236 22.791 1.00 22.10 278 PHE B CA 1
ATOM 5159 C C . PHE B 1 278 ? 18.770 48.313 23.085 1.00 22.05 278 PHE B C 1
ATOM 5160 O O . PHE B 1 278 ? 18.948 47.277 23.729 1.00 23.39 278 PHE B O 1
ATOM 5168 N N . GLU B 1 279 ? 17.579 48.673 22.626 1.00 21.12 279 GLU B N 1
ATOM 5169 C CA . GLU B 1 279 ? 16.410 47.836 22.875 1.00 22.81 279 GLU B CA 1
ATOM 5170 C C . GLU B 1 279 ? 15.846 47.369 21.538 1.00 22.17 279 GLU B C 1
ATOM 5171 O O . GLU B 1 279 ? 15.134 48.103 20.858 1.00 22.75 279 GLU B O 1
ATOM 5177 N N . ALA B 1 280 ? 16.191 46.138 21.172 1.00 21.66 280 ALA B N 1
ATOM 5178 C CA . ALA B 1 280 ? 15.768 45.546 19.908 1.00 21.48 280 ALA B CA 1
ATOM 5179 C C . ALA B 1 280 ? 14.527 44.670 20.035 1.00 22.20 280 ALA B C 1
ATOM 5180 O O . ALA B 1 280 ? 14.409 43.876 20.967 1.00 21.91 280 ALA B O 1
ATOM 5182 N N . GLY B 1 281 ? 13.613 44.817 19.080 1.00 21.84 281 GLY B N 1
ATOM 5183 C CA . GLY B 1 281 ? 12.395 44.033 19.091 1.00 23.69 281 GLY B CA 1
ATOM 5184 C C . GLY B 1 281 ? 11.360 44.545 20.074 1.00 24.22 281 GLY B C 1
ATOM 5185 O O . GLY B 1 281 ? 11.591 45.512 20.802 1.00 23.39 281 GLY B O 1
ATOM 5186 N N . THR B 1 282 ? 10.206 43.894 20.084 1.00 24.37 282 THR B N 1
ATOM 5187 C CA . THR B 1 282 ? 9.120 44.271 20.973 1.00 24.31 282 THR B CA 1
ATOM 5188 C C . THR B 1 282 ? 9.603 44.109 22.411 1.00 25.78 282 THR B C 1
ATOM 5189 O O . THR B 1 282 ? 10.061 43.042 22.811 1.00 24.43 282 THR B O 1
ATOM 5193 N N . PRO B 1 283 ? 9.516 45.176 23.206 1.00 26.25 283 PRO B N 1
ATOM 5194 C CA . PRO B 1 283 ? 9.972 45.069 24.593 1.00 27.09 283 PRO B CA 1
ATOM 5195 C C . PRO B 1 283 ? 9.010 44.292 25.485 1.00 26.05 283 PRO B C 1
ATOM 5196 O O . PRO B 1 283 ? 7.944 43.863 25.047 1.00 25.25 283 PRO B O 1
ATOM 5200 N N . ALA B 1 284 ? 9.415 44.091 26.735 1.00 26.35 284 ALA B N 1
ATOM 5201 C CA . ALA B 1 284 ? 8.571 43.416 27.710 1.00 25.25 284 ALA B CA 1
ATOM 5202 C C . ALA B 1 284 ? 7.748 44.574 28.271 1.00 25.68 284 ALA B C 1
ATOM 5203 O O . ALA B 1 284 ? 8.013 45.080 29.361 1.00 27.05 284 ALA B O 1
ATOM 5205 N N . ILE B 1 285 ? 6.768 45.002 27.481 1.00 25.68 285 ILE B N 1
ATOM 5206 C CA . ILE B 1 285 ? 5.889 46.123 27.805 1.00 25.43 285 ILE B CA 1
ATOM 5207 C C . ILE B 1 285 ? 5.188 46.045 29.163 1.00 27.09 285 ILE B C 1
ATOM 5208 O O . ILE B 1 285 ? 5.393 46.895 30.031 1.00 26.50 285 ILE B O 1
ATOM 5213 N N . ALA B 1 286 ? 4.347 45.034 29.334 1.00 26.53 286 ALA B N 1
ATOM 5214 C CA . ALA B 1 286 ? 3.614 44.865 30.586 1.00 27.15 286 ALA B CA 1
ATOM 5215 C C . ALA B 1 286 ? 4.550 44.786 31.783 1.00 27.05 286 ALA B C 1
ATOM 5216 O O . ALA B 1 286 ? 4.294 45.382 32.832 1.00 27.23 286 ALA B O 1
ATOM 5218 N N . GLU B 1 287 ? 5.632 44.037 31.616 1.00 27.43 287 GLU B N 1
ATOM 5219 C CA . GLU B 1 287 ? 6.604 43.834 32.680 1.00 26.97 287 GLU B CA 1
ATOM 5220 C C . GLU B 1 287 ? 7.317 45.123 33.086 1.00 26.40 287 GLU B C 1
ATOM 5221 O O . GLU B 1 287 ? 7.614 45.330 34.265 1.00 24.44 287 GLU B O 1
ATOM 5227 N N . ALA B 1 288 ? 7.585 45.992 32.114 1.00 25.29 288 ALA B N 1
ATOM 5228 C CA . ALA B 1 288 ? 8.244 47.261 32.402 1.00 24.55 288 ALA B CA 1
ATOM 5229 C C . ALA B 1 288 ? 7.269 48.145 33.170 1.00 24.18 288 ALA B C 1
ATOM 5230 O O . ALA B 1 288 ? 7.650 48.845 34.108 1.00 21.93 288 ALA B O 1
ATOM 5232 N N . ILE B 1 289 ? 6.005 48.115 32.759 1.00 24.27 289 ILE B N 1
ATOM 5233 C CA . ILE B 1 289 ? 4.977 48.900 33.426 1.00 23.84 289 ILE B CA 1
ATOM 5234 C C . ILE B 1 289 ? 4.852 48.403 34.865 1.00 24.33 289 ILE B C 1
ATOM 5235 O O . ILE B 1 289 ? 4.652 49.192 35.791 1.00 24.15 289 ILE B O 1
ATOM 5240 N N . ALA B 1 290 ? 4.990 47.094 35.049 1.00 22.63 290 ALA B N 1
ATOM 5241 C CA . ALA B 1 290 ? 4.917 46.505 36.386 1.00 23.54 290 ALA B CA 1
ATOM 5242 C C . ALA B 1 290 ? 6.139 46.933 37.205 1.00 22.53 290 ALA B C 1
ATOM 5243 O O . ALA B 1 290 ? 6.039 47.149 38.417 1.00 20.48 290 ALA B O 1
ATOM 5245 N N . LEU B 1 291 ? 7.292 47.046 36.548 1.00 22.07 291 LEU B N 1
ATOM 5246 C CA . LEU B 1 291 ? 8.510 47.474 37.236 1.00 22.46 291 LEU B CA 1
ATOM 5247 C C . LEU B 1 291 ? 8.295 48.902 37.726 1.00 23.30 291 LEU B C 1
ATOM 5248 O O . LEU B 1 291 ? 8.763 49.282 38.797 1.00 23.44 291 LEU B O 1
ATOM 5253 N N . GLY B 1 292 ? 7.581 49.691 36.930 1.00 23.35 292 GLY B N 1
ATOM 5254 C CA . GLY B 1 292 ? 7.299 51.059 37.314 1.00 23.51 292 GLY B CA 1
ATOM 5255 C C . GLY B 1 292 ? 6.465 51.081 38.580 1.00 24.06 292 GLY B C 1
ATOM 5256 O O . GLY B 1 292 ? 6.672 51.914 39.461 1.00 21.89 292 GLY B O 1
ATOM 5257 N N . ALA B 1 293 ? 5.515 50.156 38.672 1.00 24.21 293 ALA B N 1
ATOM 5258 C CA . ALA B 1 293 ? 4.656 50.069 39.847 1.00 23.88 293 ALA B CA 1
ATOM 5259 C C . ALA B 1 293 ? 5.479 49.625 41.055 1.00 23.21 293 ALA B C 1
ATOM 5260 O O . ALA B 1 293 ? 5.233 50.059 42.184 1.00 22.96 293 ALA B O 1
ATOM 5262 N N . ALA B 1 294 ? 6.456 48.755 40.809 1.00 21.73 294 ALA B N 1
ATOM 5263 C CA . ALA B 1 294 ? 7.325 48.257 41.869 1.00 21.48 294 ALA B CA 1
ATOM 5264 C C . ALA B 1 294 ? 8.144 49.421 42.417 1.00 20.99 294 ALA B C 1
ATOM 5265 O O . ALA B 1 294 ? 8.264 49.597 43.632 1.00 21.61 294 ALA B O 1
ATOM 5267 N N . VAL B 1 295 ? 8.706 50.218 41.517 1.00 21.59 295 VAL B N 1
ATOM 5268 C CA . VAL B 1 295 ? 9.491 51.378 41.927 1.00 21.83 295 VAL B CA 1
ATOM 5269 C C . VAL B 1 295 ? 8.639 52.357 42.741 1.00 22.59 295 VAL B C 1
ATOM 5270 O O . VAL B 1 295 ? 9.090 52.874 43.766 1.00 23.51 295 VAL B O 1
ATOM 5274 N N . ASP B 1 296 ? 7.414 52.615 42.289 1.00 22.44 296 ASP B N 1
ATOM 5275 C CA . ASP B 1 296 ? 6.527 53.532 43.008 1.00 23.07 296 ASP B CA 1
ATOM 5276 C C . ASP B 1 296 ? 6.208 52.996 44.403 1.00 24.17 296 ASP B C 1
ATOM 5277 O O . ASP B 1 296 ? 6.208 53.743 45.382 1.00 24.39 296 ASP B O 1
ATOM 5282 N N . TYR B 1 297 ? 5.937 51.698 44.479 1.00 24.05 297 TYR B N 1
ATOM 5283 C CA . TYR B 1 297 ? 5.618 51.044 45.742 1.00 25.09 297 TYR B CA 1
ATOM 5284 C C . TYR B 1 297 ? 6.776 51.201 46.723 1.00 25.37 297 TYR B C 1
ATOM 5285 O O . TYR B 1 297 ? 6.584 51.594 47.875 1.00 25.28 297 TYR B O 1
ATOM 5294 N N . LEU B 1 298 ? 7.980 50.894 46.255 1.00 24.74 298 LEU B N 1
ATOM 5295 C CA . LEU B 1 298 ? 9.178 50.997 47.079 1.00 24.41 298 LEU B CA 1
ATOM 5296 C C . LEU B 1 298 ? 9.451 52.439 47.485 1.00 25.54 298 LEU B C 1
ATOM 5297 O O . LEU B 1 298 ? 9.779 52.718 48.643 1.00 24.34 298 LEU B O 1
ATOM 5302 N N . THR B 1 299 ? 9.314 53.354 46.528 1.00 25.04 299 THR B N 1
ATOM 5303 C CA . THR B 1 299 ? 9.550 54.766 46.795 1.00 26.17 299 THR B CA 1
ATOM 5304 C C . THR B 1 299 ? 8.555 55.294 47.829 1.00 25.94 299 THR B C 1
ATOM 5305 O O . THR B 1 299 ? 8.904 56.124 48.672 1.00 26.58 299 THR B O 1
ATOM 5309 N N . ASP B 1 300 ? 7.324 54.800 47.770 1.00 27.46 300 ASP B N 1
ATOM 5310 C CA . ASP B 1 300 ? 6.289 55.215 48.712 1.00 28.80 300 ASP B CA 1
ATOM 5311 C C . ASP B 1 300 ? 6.687 54.792 50.122 1.00 28.71 300 ASP B C 1
ATOM 5312 O O . ASP B 1 300 ? 6.483 55.535 51.082 1.00 28.28 300 ASP B O 1
ATOM 5317 N N . LEU B 1 301 ? 7.251 53.595 50.249 1.00 27.09 301 LEU B N 1
ATOM 5318 C CA . LEU B 1 301 ? 7.700 53.126 51.552 1.00 27.20 301 LEU B CA 1
ATOM 5319 C C . LEU B 1 301 ? 8.942 53.921 51.945 1.00 26.72 301 LEU B C 1
ATOM 5320 O O . LEU B 1 301 ? 9.089 54.333 53.094 1.00 26.30 301 LEU B O 1
ATOM 5325 N N . GLY B 1 302 ? 9.827 54.136 50.976 1.00 24.85 302 GLY B N 1
ATOM 5326 C CA . GLY B 1 302 ? 11.051 54.872 51.229 1.00 25.13 302 GLY B CA 1
ATOM 5327 C C . GLY B 1 302 ? 12.210 53.910 51.401 1.00 26.28 302 GLY B C 1
ATOM 5328 O O . GLY B 1 302 ? 12.221 53.119 52.339 1.00 26.16 302 GLY B O 1
ATOM 5329 N N . MET B 1 303 ? 13.189 53.974 50.501 1.00 26.50 303 MET B N 1
ATOM 5330 C CA . MET B 1 303 ? 14.336 53.077 50.581 1.00 25.57 303 MET B CA 1
ATOM 5331 C C . MET B 1 303 ? 15.106 53.225 51.889 1.00 26.52 303 MET B C 1
ATOM 5332 O O . MET B 1 303 ? 15.649 52.249 52.399 1.00 25.88 303 MET B O 1
ATOM 5337 N N . GLU B 1 304 ? 15.151 54.438 52.434 1.00 25.51 304 GLU B N 1
ATOM 5338 C CA . GLU B 1 304 ? 15.854 54.659 53.697 1.00 27.42 304 GLU B CA 1
ATOM 5339 C C . GLU B 1 304 ? 15.104 53.967 54.836 1.00 26.63 304 GLU B C 1
ATOM 5340 O O . GLU B 1 304 ? 15.719 53.445 55.765 1.00 25.72 304 GLU B O 1
ATOM 5342 N N . ASN B 1 305 ? 13.775 53.968 54.763 1.00 26.61 305 ASN B N 1
ATOM 5343 C CA . ASN B 1 305 ? 12.964 53.314 55.788 1.00 26.75 305 ASN B CA 1
ATOM 5344 C C . ASN B 1 305 ? 13.098 51.802 55.664 1.00 25.31 305 ASN B C 1
ATOM 5345 O O . ASN B 1 305 ? 13.163 51.088 56.667 1.00 24.18 305 ASN B O 1
ATOM 5350 N N . ILE B 1 306 ? 13.125 51.318 54.425 1.00 23.70 306 ILE B N 1
ATOM 5351 C CA . ILE B 1 306 ? 13.281 49.891 54.173 1.00 23.45 306 ILE B CA 1
ATOM 5352 C C . ILE B 1 306 ? 14.630 49.474 54.748 1.00 23.45 306 ILE B C 1
ATOM 5353 O O . ILE B 1 306 ? 14.736 48.485 55.472 1.00 22.93 306 ILE B O 1
ATOM 5358 N N . HIS B 1 307 ? 15.659 50.251 54.437 1.00 21.80 307 HIS B N 1
ATOM 5359 C CA . HIS B 1 307 ? 16.994 49.956 54.929 1.00 23.78 307 HIS B CA 1
ATOM 5360 C C . HIS B 1 307 ? 17.058 49.973 56.455 1.00 22.94 307 HIS B C 1
ATOM 5361 O O . HIS B 1 307 ? 17.620 49.065 57.068 1.00 21.90 307 HIS B O 1
ATOM 5368 N N . ASN B 1 308 ? 16.487 51.002 57.071 1.00 22.88 308 ASN B N 1
ATOM 5369 C CA . ASN B 1 308 ? 16.507 51.093 58.528 1.00 23.92 308 ASN B CA 1
ATOM 5370 C C . ASN B 1 308 ? 15.880 49.862 59.171 1.00 24.38 308 ASN B C 1
ATOM 5371 O O . ASN B 1 308 ? 16.412 49.321 60.139 1.00 23.31 308 ASN B O 1
ATOM 5376 N N . TYR B 1 309 ? 14.750 49.421 58.629 1.00 22.79 309 TYR B N 1
ATOM 5377 C CA . TYR B 1 309 ? 14.069 48.254 59.170 1.00 22.96 309 TYR B CA 1
ATOM 5378 C C . TYR B 1 309 ? 14.903 46.987 58.979 1.00 23.50 309 TYR B C 1
ATOM 5379 O O . TYR B 1 309 ? 15.008 46.161 59.889 1.00 22.44 309 TYR B O 1
ATOM 5388 N N . GLU B 1 310 ? 15.497 46.839 57.797 1.00 22.03 310 GLU B N 1
ATOM 5389 C CA . GLU B 1 310 ? 16.319 45.668 57.515 1.00 22.14 310 GLU B CA 1
ATOM 5390 C C . GLU B 1 310 ? 17.531 45.608 58.431 1.00 22.27 310 GLU B C 1
ATOM 5391 O O . GLU B 1 310 ? 17.967 44.523 58.814 1.00 24.15 310 GLU B O 1
ATOM 5397 N N . VAL B 1 311 ? 18.089 46.765 58.777 1.00 21.88 311 VAL B N 1
ATOM 5398 C CA . VAL B 1 311 ? 19.245 46.788 59.666 1.00 22.31 311 VAL B CA 1
ATOM 5399 C C . VAL B 1 311 ? 18.815 46.225 61.008 1.00 23.22 311 VAL B C 1
ATOM 5400 O O . VAL B 1 311 ? 19.538 45.442 61.622 1.00 21.78 311 VAL B O 1
ATOM 5404 N N . GLU B 1 312 ? 17.628 46.620 61.460 1.00 22.41 312 GLU B N 1
ATOM 5405 C CA . GLU B 1 312 ? 17.116 46.128 62.732 1.00 24.08 312 GLU B CA 1
ATOM 5406 C C . GLU B 1 312 ? 17.009 44.605 62.703 1.00 23.23 312 GLU B C 1
ATOM 5407 O O . GLU B 1 312 ? 17.457 43.922 63.628 1.00 21.52 312 GLU B O 1
ATOM 5413 N N . LEU B 1 313 ? 16.419 44.072 61.637 1.00 21.64 313 LEU B N 1
ATOM 5414 C CA . LEU B 1 313 ? 16.262 42.626 61.505 1.00 21.16 313 LEU B CA 1
ATOM 5415 C C . LEU B 1 313 ? 17.607 41.926 61.368 1.00 20.62 313 LEU B C 1
ATOM 5416 O O . LEU B 1 313 ? 17.771 40.794 61.815 1.00 20.18 313 LEU B O 1
ATOM 5421 N N . THR B 1 314 ? 18.566 42.602 60.743 1.00 20.27 314 THR B N 1
ATOM 5422 C CA . THR B 1 314 ? 19.887 42.022 60.537 1.00 21.11 314 THR B CA 1
ATOM 5423 C C . THR B 1 314 ? 20.641 41.800 61.848 1.00 21.82 314 THR B C 1
ATOM 5424 O O . THR B 1 314 ? 21.280 40.765 62.031 1.00 21.72 314 THR B O 1
ATOM 5428 N N . HIS B 1 315 ? 20.580 42.770 62.754 1.00 22.24 315 HIS B N 1
ATOM 5429 C CA . HIS B 1 315 ? 21.242 42.602 64.045 1.00 22.13 315 HIS B CA 1
ATOM 5430 C C . HIS B 1 315 ? 20.558 41.463 64.789 1.00 21.42 315 HIS B C 1
ATOM 5431 O O . HIS B 1 315 ? 21.206 40.637 65.427 1.00 21.27 315 HIS B O 1
ATOM 5438 N N . TYR B 1 316 ? 19.237 41.420 64.693 1.00 21.39 316 TYR B N 1
ATOM 5439 C CA . TYR B 1 316 ? 18.464 40.381 65.362 1.00 22.18 316 TYR B CA 1
ATOM 5440 C C . TYR B 1 316 ? 18.856 38.999 64.829 1.00 22.33 316 TYR B C 1
ATOM 5441 O O . TYR B 1 316 ? 19.080 38.060 65.599 1.00 20.99 316 TYR B O 1
ATOM 5450 N N . LEU B 1 317 ? 18.945 38.883 63.506 1.00 21.62 317 LEU B N 1
ATOM 5451 C CA . LEU B 1 317 ? 19.307 37.624 62.871 1.00 20.65 317 LEU B CA 1
ATOM 5452 C C . LEU B 1 317 ? 20.715 37.178 63.255 1.00 21.31 317 LEU B C 1
ATOM 5453 O O . LEU B 1 317 ? 20.933 36.022 63.623 1.00 21.45 317 LEU B O 1
ATOM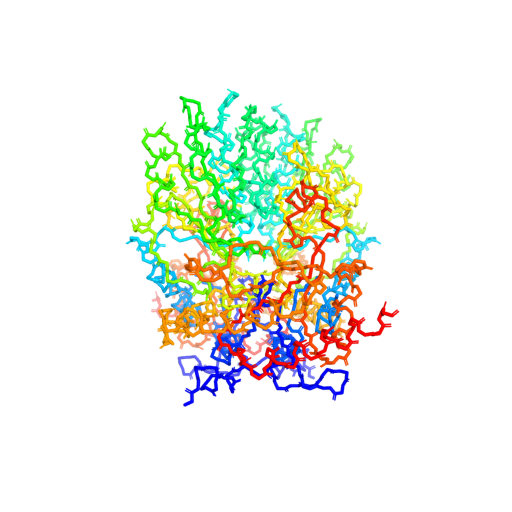 5458 N N . TRP B 1 318 ? 21.674 38.094 63.171 1.00 21.57 318 TRP B N 1
ATOM 5459 C CA . TRP B 1 318 ? 23.053 37.745 63.489 1.00 21.82 318 TRP B CA 1
ATOM 5460 C C . TRP B 1 318 ? 23.296 37.458 64.961 1.00 21.37 318 TRP B C 1
ATOM 5461 O O . TRP B 1 318 ? 24.087 36.583 65.294 1.00 21.52 318 TRP B O 1
ATOM 5472 N N . GLN B 1 319 ? 22.620 38.183 65.843 1.00 21.56 319 GLN B N 1
ATOM 5473 C CA . GLN B 1 319 ? 22.772 37.928 67.268 1.00 22.98 319 GLN B CA 1
ATOM 5474 C C . GLN B 1 319 ? 22.264 36.510 67.528 1.00 24.38 319 GLN B C 1
ATOM 5475 O O . GLN B 1 319 ? 22.903 35.730 68.233 1.00 23.36 319 GLN B O 1
ATOM 5481 N N . GLY B 1 320 ? 21.124 36.171 66.928 1.00 23.48 320 GLY B N 1
ATOM 5482 C CA . GLY B 1 320 ? 20.561 34.844 67.110 1.00 23.44 320 GLY B CA 1
ATOM 5483 C C . GLY B 1 320 ? 21.427 33.733 66.544 1.00 22.93 320 GLY B C 1
ATOM 5484 O O . GLY B 1 320 ? 21.655 32.715 67.198 1.00 22.14 320 GLY B O 1
ATOM 5485 N N . LEU B 1 321 ? 21.915 33.918 65.322 1.00 21.68 321 LEU B N 1
ATOM 5486 C CA . LEU B 1 321 ? 22.756 32.909 64.692 1.00 22.34 321 LEU B CA 1
ATOM 5487 C C . LEU B 1 321 ? 24.119 32.803 65.364 1.00 23.93 321 LEU B C 1
ATOM 5488 O O . LEU B 1 321 ? 24.664 31.714 65.503 1.00 22.98 321 LEU B O 1
ATOM 5493 N N . GLY B 1 322 ? 24.671 33.944 65.768 1.00 26.07 322 GLY B N 1
ATOM 5494 C CA . GLY B 1 322 ? 25.974 33.943 66.405 1.00 28.04 322 GLY B CA 1
ATOM 5495 C C . GLY B 1 322 ? 25.972 33.178 67.712 1.00 29.12 322 GLY B C 1
ATOM 5496 O O . GLY B 1 322 ? 27.023 32.761 68.199 1.00 30.74 322 GLY B O 1
ATOM 5497 N N . GLN B 1 323 ? 24.786 32.983 68.277 1.00 29.44 323 GLN B N 1
ATOM 5498 C CA . GLN B 1 323 ? 24.655 32.277 69.540 1.00 29.24 323 GLN B CA 1
ATOM 5499 C C . GLN B 1 323 ? 24.372 30.781 69.406 1.00 29.74 323 GLN B C 1
ATOM 5500 O O . GLN B 1 323 ? 24.030 30.114 70.380 1.00 29.13 323 GLN B O 1
ATOM 5506 N N . ILE B 1 324 ? 24.519 30.265 68.187 1.00 28.27 324 ILE B N 1
ATOM 5507 C CA . ILE B 1 324 ? 24.355 28.840 67.902 1.00 26.90 324 ILE B CA 1
ATOM 5508 C C . ILE B 1 324 ? 25.788 28.392 67.594 1.00 27.79 324 ILE B C 1
ATOM 5509 O O . ILE B 1 324 ? 26.303 28.642 66.501 1.00 26.94 324 ILE B O 1
ATOM 5514 N N . PRO B 1 325 ? 26.446 27.721 68.556 1.00 27.76 325 PRO B N 1
ATOM 5515 C CA . PRO B 1 325 ? 27.829 27.239 68.432 1.00 28.66 325 PRO B CA 1
ATOM 5516 C C . PRO B 1 325 ? 28.240 26.396 67.226 1.00 28.83 325 PRO B C 1
ATOM 5517 O O . PRO B 1 325 ? 29.397 26.449 66.799 1.00 28.23 325 PRO B O 1
ATOM 5521 N N . GLN B 1 326 ? 27.316 25.622 66.671 1.00 28.30 326 GLN B N 1
ATOM 5522 C CA . GLN B 1 326 ? 27.655 24.784 65.523 1.00 30.53 326 GLN B CA 1
ATOM 5523 C C . GLN B 1 326 ? 27.838 25.561 64.214 1.00 30.43 326 GLN B C 1
ATOM 5524 O O . GLN B 1 326 ? 28.366 25.026 63.243 1.00 30.08 326 GLN B O 1
ATOM 5530 N N . LEU B 1 327 ? 27.423 26.826 64.197 1.00 30.57 327 LEU B N 1
ATOM 5531 C CA . LEU B 1 327 ? 27.488 27.646 62.988 1.00 29.10 327 LEU B CA 1
ATOM 5532 C C . LEU B 1 327 ? 28.753 28.438 62.670 1.00 29.02 327 LEU B C 1
ATOM 5533 O O . LEU B 1 327 ? 29.437 28.951 63.552 1.00 29.75 327 LEU B O 1
ATOM 5538 N N . ARG B 1 328 ? 29.022 28.541 61.375 1.00 27.15 328 ARG B N 1
ATOM 5539 C CA . ARG B 1 328 ? 30.137 29.306 60.832 1.00 27.19 328 ARG B CA 1
ATOM 5540 C C . ARG B 1 328 ? 29.458 30.320 59.913 1.00 25.89 328 ARG B C 1
ATOM 5541 O O . ARG B 1 328 ? 28.894 29.942 58.891 1.00 24.83 328 ARG B O 1
ATOM 5549 N N . LEU B 1 329 ? 29.495 31.594 60.293 1.00 24.24 329 LEU B N 1
ATOM 5550 C CA . LEU B 1 329 ? 28.876 32.661 59.509 1.00 25.17 329 LEU B CA 1
ATOM 5551 C C . LEU B 1 329 ? 29.887 33.301 58.567 1.00 24.93 329 LEU B C 1
ATOM 5552 O O . LEU B 1 329 ? 31.034 33.515 58.941 1.00 25.82 329 LEU B O 1
ATOM 5557 N N . TYR B 1 330 ? 29.455 33.614 57.349 1.00 23.32 330 TYR B N 1
ATOM 5558 C CA . TYR B 1 330 ? 30.346 34.224 56.368 1.00 22.89 330 TYR B CA 1
ATOM 5559 C C . TYR B 1 330 ? 30.030 35.694 56.155 1.00 22.30 330 TYR B C 1
ATOM 5560 O O . TYR B 1 330 ? 28.868 36.106 56.149 1.00 21.90 330 TYR B O 1
ATOM 5569 N N . GLY B 1 331 ? 31.073 36.490 55.971 1.00 22.15 331 GLY B N 1
ATOM 5570 C CA . GLY B 1 331 ? 30.869 37.905 55.756 1.00 20.80 331 GLY B CA 1
ATOM 5571 C C . GLY B 1 331 ? 30.965 38.697 57.044 1.00 21.63 331 GLY B C 1
ATOM 5572 O O . GLY B 1 331 ? 31.097 38.121 58.128 1.00 22.10 331 GLY B O 1
ATOM 5573 N N . PRO B 1 332 ? 30.882 40.031 56.957 1.00 20.67 332 PRO B N 1
ATOM 5574 C CA . PRO B 1 332 ? 30.969 40.904 58.127 1.00 20.90 332 PRO B CA 1
ATOM 5575 C C . PRO B 1 332 ? 29.766 40.879 59.062 1.00 22.24 332 PRO B C 1
ATOM 5576 O O . PRO B 1 332 ? 28.619 40.834 58.626 1.00 20.66 332 PRO B O 1
ATOM 5580 N N . ASN B 1 333 ? 30.049 40.911 60.359 1.00 21.17 333 ASN B N 1
ATOM 5581 C CA . ASN B 1 333 ? 29.004 40.946 61.366 1.00 20.94 333 ASN B CA 1
ATOM 5582 C C . ASN B 1 333 ? 28.371 42.329 61.207 1.00 20.19 333 ASN B C 1
ATOM 5583 O O . ASN B 1 333 ? 29.066 43.292 60.869 1.00 21.74 333 ASN B O 1
ATOM 5588 N N . PRO B 1 334 ? 27.053 42.455 61.437 1.00 19.84 334 PRO B N 1
ATOM 5589 C CA . PRO B 1 334 ? 26.445 43.783 61.292 1.00 19.96 334 PRO B CA 1
ATOM 5590 C C . PRO B 1 334 ? 27.031 44.816 62.254 1.00 21.57 334 PRO B C 1
ATOM 5591 O O . PRO B 1 334 ? 26.829 46.023 62.082 1.00 20.24 334 PRO B O 1
ATOM 5595 N N . LYS B 1 335 ? 27.748 44.348 63.272 1.00 21.28 335 LYS B N 1
ATOM 5596 C CA . LYS B 1 335 ? 28.374 45.273 64.212 1.00 21.37 335 LYS B CA 1
ATOM 5597 C C . LYS B 1 335 ? 29.825 45.556 63.811 1.00 22.39 335 LYS B C 1
ATOM 5598 O O . LYS B 1 335 ? 30.550 46.273 64.510 1.00 23.27 335 LYS B O 1
ATOM 5604 N N . HIS B 1 336 ? 30.243 44.980 62.683 1.00 21.24 336 HIS B N 1
ATOM 5605 C CA . HIS B 1 336 ? 31.574 45.247 62.125 1.00 22.92 336 HIS B CA 1
ATOM 5606 C C . HIS B 1 336 ? 31.308 46.448 61.209 1.00 23.60 336 HIS B C 1
ATOM 5607 O O . HIS B 1 336 ? 32.093 47.395 61.129 1.00 22.36 336 HIS B O 1
ATOM 5614 N N . GLY B 1 337 ? 30.178 46.376 60.509 1.00 23.93 337 GLY B N 1
ATOM 5615 C CA . GLY B 1 337 ? 29.774 47.435 59.604 1.00 23.78 337 GLY B CA 1
ATOM 5616 C C . GLY B 1 337 ? 28.436 47.123 58.955 1.00 24.56 337 GLY B C 1
ATOM 5617 O O . GLY B 1 337 ? 27.976 45.981 58.982 1.00 23.20 337 GLY B O 1
ATOM 5618 N N . ASP B 1 338 ? 27.804 48.142 58.382 1.00 24.61 338 ASP B N 1
ATOM 5619 C CA . ASP B 1 338 ? 26.525 47.966 57.706 1.00 25.07 338 ASP B CA 1
ATOM 5620 C C . ASP B 1 338 ? 26.666 46.835 56.687 1.00 23.95 338 ASP B C 1
ATOM 5621 O O . ASP B 1 338 ? 27.673 46.750 55.991 1.00 22.18 338 ASP B O 1
ATOM 5626 N N . ARG B 1 339 ? 25.656 45.971 56.609 1.00 21.58 339 ARG B N 1
ATOM 5627 C CA . ARG B 1 339 ? 25.675 44.842 55.683 1.00 20.34 339 ARG B CA 1
ATOM 5628 C C . ARG B 1 339 ? 24.276 44.531 55.169 1.00 20.49 339 ARG B C 1
ATOM 5629 O O . ARG B 1 339 ? 23.299 45.176 55.560 1.00 21.51 339 ARG B O 1
ATOM 5637 N N . ALA B 1 340 ? 24.185 43.529 54.301 1.00 21.17 340 ALA B N 1
ATOM 5638 C CA . ALA B 1 340 ? 22.904 43.118 53.737 1.00 21.56 340 ALA B CA 1
ATOM 5639 C C . ALA B 1 340 ? 22.093 42.351 54.779 1.00 22.08 340 ALA B C 1
ATOM 5640 O O . ALA B 1 340 ? 22.653 41.748 55.697 1.00 21.62 340 ALA B O 1
ATOM 5642 N N . ALA B 1 341 ? 20.772 42.377 54.625 1.00 20.54 341 ALA B N 1
ATOM 5643 C CA . ALA B 1 341 ? 19.874 41.684 55.542 1.00 20.71 341 ALA B CA 1
ATOM 5644 C C . ALA B 1 341 ? 19.791 40.202 55.188 1.00 21.01 341 ALA B C 1
ATOM 5645 O O . ALA B 1 341 ? 18.738 39.692 54.793 1.00 20.46 341 ALA B O 1
ATOM 5647 N N . LEU B 1 342 ? 20.916 39.509 55.329 1.00 19.89 342 LEU B N 1
ATOM 5648 C CA . LEU B 1 342 ? 20.974 38.090 55.030 1.00 19.35 342 LEU B CA 1
ATOM 5649 C C . LEU B 1 342 ? 22.129 37.487 55.805 1.00 19.88 342 LEU B C 1
ATOM 5650 O O . LEU B 1 342 ? 22.936 38.205 56.396 1.00 18.74 342 LEU B O 1
ATOM 5655 N N . ALA B 1 343 ? 22.192 36.164 55.812 1.00 19.54 343 ALA B N 1
ATOM 5656 C CA . ALA B 1 343 ? 23.271 35.467 56.488 1.00 20.36 343 ALA B CA 1
ATOM 5657 C C . ALA B 1 343 ? 23.518 34.143 55.795 1.00 20.89 343 ALA B C 1
ATOM 5658 O O . ALA B 1 343 ? 22.600 33.330 55.656 1.00 21.99 343 ALA B O 1
ATOM 5660 N N . SER B 1 344 ? 24.746 33.952 55.324 1.00 20.16 344 SER B N 1
ATOM 5661 C CA . SER B 1 344 ? 25.136 32.696 54.698 1.00 21.24 344 SER B CA 1
ATOM 5662 C C . SER B 1 344 ? 25.955 32.014 55.788 1.00 21.89 344 SER B C 1
ATOM 5663 O O . SER B 1 344 ? 26.724 32.666 56.496 1.00 22.13 344 SER B O 1
ATOM 5666 N N . PHE B 1 345 ? 25.780 30.711 55.939 1.00 22.38 345 PHE B N 1
ATOM 5667 C CA . PHE B 1 345 ? 26.489 29.993 56.984 1.00 23.14 345 PHE B CA 1
ATOM 5668 C C . PHE B 1 345 ? 26.509 28.503 56.711 1.00 22.81 345 PHE B C 1
ATOM 5669 O O . PHE B 1 345 ? 25.863 28.017 55.784 1.00 22.58 345 PHE B O 1
ATOM 5677 N N . ASN B 1 346 ? 27.258 27.781 57.537 1.00 23.54 346 ASN B N 1
ATOM 5678 C CA . ASN B 1 346 ? 27.320 26.330 57.443 1.00 24.31 346 ASN B CA 1
ATOM 5679 C C . ASN B 1 346 ? 27.294 25.759 58.848 1.00 24.66 346 ASN B C 1
ATOM 5680 O O . ASN B 1 346 ? 27.846 26.351 59.773 1.00 25.43 346 ASN B O 1
ATOM 5685 N N . VAL B 1 347 ? 26.627 24.620 59.001 1.00 25.78 347 VAL B N 1
ATOM 5686 C CA . VAL B 1 347 ? 26.529 23.945 60.287 1.00 26.90 347 VAL B CA 1
ATOM 5687 C C . VAL B 1 347 ? 27.614 22.869 60.330 1.00 27.75 347 VAL B C 1
ATOM 5688 O O . VAL B 1 347 ? 27.714 22.041 59.425 1.00 27.06 347 VAL B O 1
ATOM 5692 N N . ALA B 1 348 ? 28.428 22.896 61.380 1.00 29.08 348 ALA B N 1
ATOM 5693 C CA . ALA B 1 348 ? 29.512 21.934 61.532 1.00 30.80 348 ALA B CA 1
ATOM 5694 C C . ALA B 1 348 ? 29.063 20.496 61.287 1.00 31.13 348 ALA B C 1
ATOM 5695 O O . ALA B 1 348 ? 28.108 20.016 61.904 1.00 31.19 348 ALA B O 1
ATOM 5697 N N . GLY B 1 349 ? 29.757 19.824 60.372 1.00 30.45 349 GLY B N 1
ATOM 5698 C CA . GLY B 1 349 ? 29.459 18.438 60.059 1.00 32.96 349 GLY B CA 1
ATOM 5699 C C . GLY B 1 349 ? 28.152 18.171 59.341 1.00 34.21 349 GLY B C 1
ATOM 5700 O O . GLY B 1 349 ? 27.742 17.019 59.201 1.00 35.23 349 GLY B O 1
ATOM 5701 N N . LEU B 1 350 ? 27.498 19.223 58.865 1.00 33.28 350 LEU B N 1
ATOM 5702 C CA . LEU B 1 350 ? 26.223 19.059 58.182 1.00 33.22 350 LEU B CA 1
ATOM 5703 C C . LEU B 1 350 ? 26.219 19.795 56.845 1.00 31.82 350 LEU B C 1
ATOM 5704 O O . LEU B 1 350 ? 26.673 20.934 56.757 1.00 31.79 350 LEU B O 1
ATOM 5709 N N . HIS B 1 351 ? 25.716 19.141 55.803 1.00 29.48 351 HIS B N 1
ATOM 5710 C CA . HIS B 1 351 ? 25.668 19.760 54.486 1.00 29.75 351 HIS B CA 1
ATOM 5711 C C . HIS B 1 351 ? 24.511 20.752 54.459 1.00 27.56 351 HIS B C 1
ATOM 5712 O O . HIS B 1 351 ? 23.437 20.474 54.984 1.00 27.28 351 HIS B O 1
ATOM 5719 N N . ALA B 1 352 ? 24.742 21.910 53.851 1.00 25.68 352 ALA B N 1
ATOM 5720 C CA . ALA B 1 352 ? 23.728 22.958 53.777 1.00 25.87 352 ALA B CA 1
ATOM 5721 C C . ALA B 1 352 ? 22.402 22.470 53.201 1.00 25.20 352 ALA B C 1
ATOM 5722 O O . ALA B 1 352 ? 21.340 22.904 53.638 1.00 25.06 352 ALA B O 1
ATOM 5724 N N . SER B 1 353 ? 22.463 21.571 52.221 1.00 26.65 353 SER B N 1
ATOM 5725 C CA . SER B 1 353 ? 21.250 21.047 51.597 1.00 27.65 353 SER B CA 1
ATOM 5726 C C . SER B 1 353 ? 20.359 20.342 52.617 1.00 27.60 353 SER B C 1
ATOM 5727 O O . SER B 1 353 ? 19.135 20.463 52.565 1.00 26.97 353 SER B O 1
ATOM 5730 N N . ASP B 1 354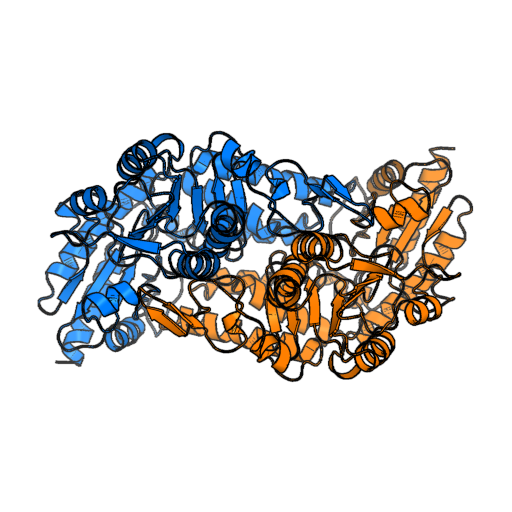 ? 20.966 19.598 53.538 1.00 27.53 354 ASP B N 1
ATOM 5731 C CA . ASP B 1 354 ? 20.185 18.910 54.564 1.00 28.33 354 ASP B CA 1
ATOM 5732 C C . ASP B 1 354 ? 19.554 19.928 55.510 1.00 27.60 354 ASP B C 1
ATOM 5733 O O . ASP B 1 354 ? 18.447 19.725 56.004 1.00 27.64 354 ASP B O 1
ATOM 5738 N N . VAL B 1 355 ? 20.259 21.028 55.764 1.00 25.79 355 VAL B N 1
ATOM 5739 C CA . VAL B 1 355 ? 19.735 22.064 56.644 1.00 24.63 355 VAL B CA 1
ATOM 5740 C C . VAL B 1 355 ? 18.512 22.724 56.002 1.00 23.56 355 VAL B C 1
ATOM 5741 O O . VAL B 1 355 ? 17.474 22.877 56.641 1.00 21.98 355 VAL B O 1
ATOM 5745 N N . ALA B 1 356 ? 18.644 23.110 54.736 1.00 22.80 356 ALA B N 1
ATOM 5746 C CA . ALA B 1 356 ? 17.550 23.757 54.015 1.00 22.72 356 ALA B CA 1
ATOM 5747 C C . ALA B 1 356 ? 16.351 22.819 53.904 1.00 23.55 356 ALA B C 1
ATOM 5748 O O . ALA B 1 356 ? 15.204 23.219 54.114 1.00 24.26 356 ALA B O 1
ATOM 5750 N N . THR B 1 357 ? 16.618 21.565 53.572 1.00 24.13 357 THR B N 1
ATOM 5751 C CA . THR B 1 357 ? 15.548 20.586 53.444 1.00 26.08 357 THR B CA 1
ATOM 5752 C C . THR B 1 357 ? 14.782 20.433 54.753 1.00 25.82 357 THR B C 1
ATOM 5753 O O . THR B 1 357 ? 13.552 20.393 54.758 1.00 24.97 357 THR B O 1
ATOM 5757 N N . MET B 1 358 ? 15.508 20.369 55.867 1.00 24.50 358 MET B N 1
ATOM 5758 C CA . MET B 1 358 ? 14.865 20.205 57.165 1.00 25.31 358 MET B CA 1
ATOM 5759 C C . MET B 1 358 ? 14.050 21.415 57.640 1.00 24.07 358 MET B C 1
ATOM 5760 O O . MET B 1 358 ? 12.936 21.249 58.125 1.00 23.53 358 MET B O 1
ATOM 5765 N N . VAL B 1 359 ? 14.585 22.629 57.521 1.00 23.24 359 VAL B N 1
ATOM 5766 C CA . VAL B 1 359 ? 13.815 23.783 57.980 1.00 23.44 359 VAL B CA 1
ATOM 5767 C C . VAL B 1 359 ? 12.567 23.965 57.121 1.00 22.76 359 VAL B C 1
ATOM 5768 O O . VAL B 1 359 ? 11.575 24.538 57.575 1.00 23.50 359 VAL B O 1
ATOM 5772 N N . ASP B 1 360 ? 12.615 23.464 55.888 1.00 21.71 360 ASP B N 1
ATOM 5773 C CA . ASP B 1 360 ? 11.470 23.542 54.989 1.00 23.72 360 ASP B CA 1
ATOM 5774 C C . ASP B 1 360 ? 10.320 22.731 55.589 1.00 24.23 360 ASP B C 1
ATOM 5775 O O . ASP B 1 360 ? 9.149 23.006 55.318 1.00 24.43 360 ASP B O 1
ATOM 5780 N N . GLN B 1 361 ? 10.658 21.733 56.405 1.00 24.86 361 GLN B N 1
ATOM 5781 C CA . GLN B 1 361 ? 9.640 20.905 57.047 1.00 26.57 361 GLN B CA 1
ATOM 5782 C C . GLN B 1 361 ? 8.860 21.734 58.062 1.00 26.47 361 GLN B C 1
ATOM 5783 O O . GLN B 1 361 ? 7.753 21.368 58.449 1.00 26.19 361 GLN B O 1
ATOM 5789 N N . ASP B 1 362 ? 9.453 22.847 58.491 1.00 24.67 362 ASP B N 1
ATOM 5790 C CA . ASP B 1 362 ? 8.815 23.766 59.430 1.00 25.26 362 ASP B CA 1
ATOM 5791 C C . ASP B 1 362 ? 8.244 24.937 58.619 1.00 24.40 362 ASP B C 1
ATOM 5792 O O . ASP B 1 362 ? 7.839 25.957 59.174 1.00 24.63 362 ASP B O 1
ATOM 5797 N N . GLY B 1 363 ? 8.227 24.773 57.300 1.00 24.05 363 GLY B N 1
ATOM 5798 C CA . GLY B 1 363 ? 7.705 25.799 56.415 1.00 24.40 363 GLY B CA 1
ATOM 5799 C C . GLY B 1 363 ? 8.678 26.924 56.107 1.00 24.85 363 GLY B C 1
ATOM 5800 O O . GLY B 1 363 ? 8.322 27.876 55.411 1.00 24.59 363 GLY B O 1
ATOM 5801 N N . ILE B 1 364 ? 9.903 26.813 56.616 1.00 24.34 364 ILE B N 1
ATOM 5802 C CA . ILE B 1 364 ? 10.921 27.839 56.407 1.00 24.07 364 ILE B CA 1
ATOM 5803 C C . ILE B 1 364 ? 11.627 27.671 55.068 1.00 22.66 364 ILE B C 1
ATOM 5804 O O . ILE B 1 364 ? 12.135 26.597 54.750 1.00 23.93 364 ILE B O 1
ATOM 5809 N N . ALA B 1 365 ? 11.677 28.750 54.296 1.00 21.79 365 ALA B N 1
ATOM 5810 C CA . ALA B 1 365 ? 12.312 28.718 52.992 1.00 20.31 365 ALA B CA 1
ATOM 5811 C C . ALA B 1 365 ? 13.651 29.450 52.963 1.00 22.18 365 ALA B C 1
ATOM 5812 O O . ALA B 1 365 ? 13.697 30.677 53.052 1.00 21.59 365 ALA B O 1
ATOM 5814 N N . ILE B 1 366 ? 14.737 28.687 52.856 1.00 23.48 366 ILE B N 1
ATOM 5815 C CA . ILE B 1 366 ? 16.078 29.260 52.752 1.00 23.85 366 ILE B CA 1
ATOM 5816 C C . ILE B 1 366 ? 16.757 28.549 51.580 1.00 25.33 366 ILE B C 1
ATOM 5817 O O . ILE B 1 366 ? 16.194 27.609 51.009 1.00 24.60 366 ILE B O 1
ATOM 5822 N N . ARG B 1 367 ? 17.956 28.989 51.218 1.00 25.70 367 ARG B N 1
ATOM 5823 C CA . ARG B 1 367 ? 18.660 28.399 50.088 1.00 26.95 367 ARG B CA 1
ATOM 5824 C C . ARG B 1 367 ? 19.968 27.727 50.485 1.00 26.70 367 ARG B C 1
ATOM 5825 O O . ARG B 1 367 ? 20.625 28.148 51.434 1.00 27.72 367 ARG B O 1
ATOM 5833 N N . SER B 1 368 ? 20.335 26.677 49.755 1.00 25.20 368 SER B N 1
ATOM 5834 C CA . SER B 1 368 ? 21.600 25.979 49.977 1.00 25.79 368 SER B CA 1
ATOM 5835 C C . SER B 1 368 ? 22.306 26.000 48.622 1.00 25.76 368 SER B C 1
ATOM 5836 O O . SER B 1 368 ? 21.670 26.233 47.600 1.00 28.22 368 SER B O 1
ATOM 5839 N N . GLY B 1 369 ? 23.612 25.767 48.607 1.00 25.84 369 GLY B N 1
ATOM 5840 C CA . GLY B 1 369 ? 24.332 25.786 47.347 1.00 25.57 369 GLY B CA 1
ATOM 5841 C C . GLY B 1 369 ? 25.360 26.897 47.343 1.00 23.51 369 GLY B C 1
ATOM 5842 O O . GLY B 1 369 ? 25.627 27.491 48.387 1.00 22.60 369 GLY B O 1
ATOM 5843 N N . HIS B 1 370 ? 25.929 27.195 46.179 1.00 23.37 370 HIS B N 1
ATOM 5844 C CA . HIS B 1 370 ? 26.948 28.236 46.096 1.00 24.12 370 HIS B CA 1
ATOM 5845 C C . HIS B 1 370 ? 26.406 29.626 45.752 1.00 23.95 370 HIS B C 1
ATOM 5846 O O . HIS B 1 370 ? 27.165 30.596 45.689 1.00 24.03 370 HIS B O 1
ATOM 5853 N N . HIS B 1 371 ? 25.094 29.720 45.539 1.00 23.04 371 HIS B N 1
ATOM 5854 C CA . HIS B 1 371 ? 24.439 30.996 45.228 1.00 22.12 371 HIS B CA 1
ATOM 5855 C C . HIS B 1 371 ? 25.105 31.718 44.057 1.00 23.09 371 HIS B C 1
ATOM 5856 O O . HIS B 1 371 ? 25.145 32.948 44.012 1.00 22.28 371 HIS B O 1
ATOM 5863 N N . CYS B 1 372 ? 25.622 30.947 43.111 1.00 22.37 372 CYS B N 1
ATOM 5864 C CA . CYS B 1 372 ? 26.303 31.502 41.948 1.00 23.45 372 CYS B CA 1
ATOM 5865 C C . CYS B 1 372 ? 27.582 32.245 42.322 1.00 22.71 372 CYS B C 1
ATOM 5866 O O . CYS B 1 372 ? 27.969 33.205 41.661 1.00 22.85 372 CYS B O 1
ATOM 5869 N N . THR B 1 373 ? 28.221 31.810 43.406 1.00 23.16 373 THR B N 1
ATOM 5870 C CA . THR B 1 373 ? 29.498 32.380 43.832 1.00 23.59 373 THR B CA 1
ATOM 5871 C C . THR B 1 373 ? 30.375 31.180 44.179 1.00 23.48 373 THR B C 1
ATOM 5872 O O . THR B 1 373 ? 30.886 31.058 45.291 1.00 23.93 373 THR B O 1
ATOM 5876 N N . GLN B 1 374 ? 30.535 30.290 43.205 1.00 23.67 374 GLN B N 1
ATOM 5877 C CA . GLN B 1 374 ? 31.321 29.082 43.398 1.00 25.63 374 GLN B CA 1
ATOM 5878 C C . GLN B 1 374 ? 32.786 29.366 43.734 1.00 26.35 374 GLN B C 1
ATOM 5879 O O . GLN B 1 374 ? 33.327 28.796 44.679 1.00 26.17 374 GLN B O 1
ATOM 5885 N N . PRO B 1 375 ? 33.450 30.251 42.970 1.00 25.91 375 PRO B N 1
ATOM 5886 C CA . PRO B 1 375 ? 34.853 30.540 43.282 1.00 26.32 375 PRO B CA 1
ATOM 5887 C C . PRO B 1 375 ? 35.012 31.005 44.730 1.00 26.91 375 PRO B C 1
ATOM 5888 O O . PRO B 1 375 ? 35.935 30.588 45.431 1.00 26.55 375 PRO B O 1
ATOM 5892 N N . LEU B 1 376 ? 34.103 31.870 45.170 1.00 24.81 376 LEU B N 1
ATOM 5893 C CA . LEU B 1 376 ? 34.123 32.382 46.533 1.00 25.17 376 LEU B CA 1
ATOM 5894 C C . LEU B 1 376 ? 34.023 31.248 47.549 1.00 25.53 376 LEU B C 1
ATOM 5895 O O . LEU B 1 376 ? 34.784 31.201 48.513 1.00 24.44 376 LEU B O 1
ATOM 5900 N N . HIS B 1 377 ? 33.083 30.333 47.341 1.00 26.76 377 HIS B N 1
ATOM 5901 C CA . HIS B 1 377 ? 32.926 29.229 48.282 1.00 28.45 377 HIS B CA 1
ATOM 5902 C C . HIS B 1 377 ? 34.160 28.337 48.368 1.00 31.48 377 HIS B C 1
ATOM 5903 O O . HIS B 1 377 ? 34.425 27.747 49.415 1.00 32.93 377 HIS B O 1
ATOM 5910 N N . ARG B 1 378 ? 34.922 28.236 47.284 1.00 34.08 378 ARG B N 1
ATOM 5911 C CA . ARG B 1 378 ? 36.128 27.413 47.323 1.00 37.04 378 ARG B CA 1
ATOM 5912 C C . ARG B 1 378 ? 37.147 28.007 48.292 1.00 38.71 378 ARG B C 1
ATOM 5913 O O . ARG B 1 378 ? 37.951 27.282 48.873 1.00 39.59 378 ARG B O 1
ATOM 5921 N N . LEU B 1 379 ? 37.109 29.325 48.465 1.00 39.22 379 LEU B N 1
ATOM 5922 C CA . LEU B 1 379 ? 38.030 30.000 49.375 1.00 40.32 379 LEU B CA 1
ATOM 5923 C C . LEU B 1 379 ? 37.742 29.636 50.826 1.00 40.61 379 LEU B C 1
ATOM 5924 O O . LEU B 1 379 ? 38.614 29.739 51.685 1.00 41.62 379 LEU B O 1
ATOM 5929 N N . PHE B 1 380 ? 36.513 29.220 51.100 1.00 39.71 380 PHE B N 1
ATOM 5930 C CA . PHE B 1 380 ? 36.137 28.816 52.446 1.00 39.60 380 PHE B CA 1
ATOM 5931 C C . PHE B 1 380 ? 36.096 27.293 52.485 1.00 38.98 380 PHE B C 1
ATOM 5932 O O . PHE B 1 380 ? 35.576 26.703 53.431 1.00 40.01 380 PHE B O 1
ATOM 5940 N N . ASP B 1 381 ? 36.648 26.665 51.449 1.00 38.79 381 ASP B N 1
ATOM 5941 C CA . ASP B 1 381 ? 36.651 25.210 51.338 1.00 40.14 381 ASP B CA 1
ATOM 5942 C C . ASP B 1 381 ? 35.241 24.677 51.568 1.00 39.04 381 ASP B C 1
ATOM 5943 O O . ASP B 1 381 ? 35.038 23.698 52.284 1.00 37.87 381 ASP B O 1
ATOM 5948 N N . ALA B 1 382 ? 34.267 25.339 50.954 1.00 38.43 382 ALA B N 1
ATOM 5949 C CA . ALA B 1 382 ? 32.871 24.945 51.077 1.00 38.68 382 ALA B CA 1
ATOM 5950 C C . ALA B 1 382 ? 32.283 24.732 49.688 1.00 38.23 382 ALA B C 1
ATOM 5951 O O . ALA B 1 382 ? 32.547 25.512 48.777 1.00 40.00 382 ALA B O 1
ATOM 5953 N N . SER B 1 383 ? 31.500 23.671 49.521 1.00 39.70 383 SER B N 1
ATOM 5954 C CA . SER B 1 383 ? 30.883 23.394 48.226 1.00 39.43 383 SER B CA 1
ATOM 5955 C C . SER B 1 383 ? 29.676 24.309 48.075 1.00 38.14 383 SER B C 1
ATOM 5956 O O . SER B 1 383 ? 29.205 24.577 46.963 1.00 39.08 383 SER B O 1
ATOM 5959 N N . GLY B 1 384 ? 29.186 24.783 49.215 1.00 33.71 384 GLY B N 1
ATOM 5960 C CA . GLY B 1 384 ? 28.039 25.669 49.234 1.00 30.36 384 GLY B CA 1
ATOM 5961 C C . GLY B 1 384 ? 27.803 26.134 50.654 1.00 28.90 384 GLY B C 1
ATOM 5962 O O . GLY B 1 384 ? 28.630 25.895 51.536 1.00 27.85 384 GLY B O 1
ATOM 5963 N N . SER B 1 385 ? 26.678 26.802 50.879 1.00 25.60 385 SER B N 1
ATOM 5964 C CA . SER B 1 385 ? 26.337 27.295 52.206 1.00 24.78 385 SER B CA 1
ATOM 5965 C C . SER B 1 385 ? 24.835 27.492 52.296 1.00 23.11 385 SER B C 1
ATOM 5966 O O . SER B 1 385 ? 24.142 27.512 51.275 1.00 23.85 385 SER B O 1
ATOM 5969 N N . ALA B 1 386 ? 24.333 27.616 53.518 1.00 22.02 386 ALA B N 1
ATOM 5970 C CA . ALA B 1 386 ? 22.911 27.840 53.736 1.00 21.42 386 ALA B CA 1
ATOM 5971 C C . ALA B 1 386 ? 22.752 29.345 53.847 1.00 22.57 386 ALA B C 1
ATOM 5972 O O . ALA B 1 386 ? 23.575 30.016 54.470 1.00 22.70 386 ALA B O 1
ATOM 5974 N N . ARG B 1 387 ? 21.704 29.886 53.243 1.00 20.79 387 ARG B N 1
ATOM 5975 C CA . ARG B 1 387 ? 21.513 31.321 53.298 1.00 21.19 387 ARG B CA 1
ATOM 5976 C C . ARG B 1 387 ? 20.078 31.738 53.554 1.00 20.60 387 ARG B C 1
ATOM 5977 O O . ARG B 1 387 ? 19.167 31.346 52.829 1.00 22.21 387 ARG B O 1
ATOM 5985 N N . ALA B 1 388 ? 19.897 32.527 54.606 1.00 22.02 388 ALA B N 1
ATOM 5986 C CA . ALA B 1 388 ? 18.595 33.067 54.963 1.00 21.82 388 ALA B CA 1
ATOM 5987 C C . ALA B 1 388 ? 18.709 34.538 54.562 1.00 22.57 388 ALA B C 1
ATOM 5988 O O . ALA B 1 388 ? 19.603 35.246 55.027 1.00 22.94 388 ALA B O 1
ATOM 5990 N N . SER B 1 389 ? 17.818 34.988 53.685 1.00 22.46 389 SER B N 1
ATOM 5991 C CA . SER B 1 389 ? 17.843 36.367 53.206 1.00 21.09 389 SER B CA 1
ATOM 5992 C C . SER B 1 389 ? 16.479 37.010 53.406 1.00 20.80 389 SER B C 1
ATOM 5993 O O . SER B 1 389 ? 15.454 36.455 53.005 1.00 20.56 389 SER B O 1
ATOM 5996 N N . LEU B 1 390 ? 16.480 38.196 54.004 1.00 20.02 390 LEU B N 1
ATOM 5997 C CA . LEU B 1 390 ? 15.247 38.912 54.334 1.00 20.64 390 LEU B CA 1
ATOM 5998 C C . LEU B 1 390 ? 14.857 40.049 53.408 1.00 21.49 390 LEU B C 1
ATOM 5999 O O . LEU B 1 390 ? 15.634 40.474 52.554 1.00 21.31 390 LEU B O 1
ATOM 6004 N N . TYR B 1 391 ? 13.633 40.535 53.607 1.00 20.28 391 TYR B N 1
ATOM 6005 C CA . TYR B 1 391 ? 13.116 41.686 52.884 1.00 20.44 391 TYR B CA 1
ATOM 6006 C C . TYR B 1 391 ? 12.219 42.423 53.882 1.00 21.93 391 TYR B C 1
ATOM 6007 O O . TYR B 1 391 ? 12.007 41.943 55.001 1.00 21.46 391 TYR B O 1
ATOM 6016 N N . PHE B 1 392 ? 11.682 43.573 53.494 1.00 20.19 392 PHE B N 1
ATOM 6017 C CA . PHE B 1 392 ? 10.896 44.368 54.439 1.00 21.47 392 PHE B CA 1
ATOM 6018 C C . PHE B 1 392 ? 9.587 43.778 54.956 1.00 22.14 392 PHE B C 1
ATOM 6019 O O . PHE B 1 392 ? 9.004 44.318 55.903 1.00 23.37 392 PHE B O 1
ATOM 6027 N N . TYR B 1 393 ? 9.121 42.681 54.359 1.00 21.67 393 TYR B N 1
ATOM 6028 C CA . TYR B 1 393 ? 7.888 42.055 54.836 1.00 23.00 393 TYR B CA 1
ATOM 6029 C C . TYR B 1 393 ? 8.152 40.932 55.841 1.00 21.78 393 TYR B C 1
ATOM 6030 O O . TYR B 1 393 ? 7.219 40.291 56.330 1.00 23.54 393 TYR B O 1
ATOM 6039 N N . ASN B 1 394 ? 9.424 40.701 56.153 1.00 21.17 394 ASN B N 1
ATOM 6040 C CA . ASN B 1 394 ? 9.794 39.672 57.118 1.00 20.87 394 ASN B CA 1
ATOM 6041 C C . ASN B 1 394 ? 9.767 40.256 58.526 1.00 21.99 394 ASN B C 1
ATOM 6042 O O . ASN B 1 394 ? 9.867 41.471 58.704 1.00 20.85 394 ASN B O 1
ATOM 6047 N N . THR B 1 395 ? 9.641 39.386 59.526 1.00 22.06 395 THR B N 1
ATOM 6048 C CA . THR B 1 395 ? 9.553 39.825 60.916 1.00 22.88 395 THR B CA 1
ATOM 6049 C C . THR B 1 395 ? 10.544 39.152 61.862 1.00 23.27 395 THR B C 1
ATOM 6050 O O . THR B 1 395 ? 11.161 38.139 61.525 1.00 21.72 395 THR B O 1
ATOM 6054 N N . LYS B 1 396 ? 10.681 39.723 63.056 1.00 23.44 396 LYS B N 1
ATOM 6055 C CA . LYS B 1 396 ? 11.562 39.152 64.066 1.00 24.03 396 LYS B CA 1
ATOM 6056 C C . LYS B 1 396 ? 10.987 37.807 64.486 1.00 24.44 396 LYS B C 1
ATOM 6057 O O . LYS B 1 396 ? 11.725 36.876 64.799 1.00 23.95 396 LYS B O 1
ATOM 6063 N N . GLU B 1 397 ? 9.661 37.709 64.500 1.00 25.07 397 GLU B N 1
ATOM 6064 C CA . GLU B 1 397 ? 9.008 36.464 64.876 1.00 25.84 397 GLU B CA 1
ATOM 6065 C C . GLU B 1 397 ? 9.399 35.340 63.917 1.00 24.88 397 GLU B C 1
ATOM 6066 O O . GLU B 1 397 ? 9.641 34.209 64.341 1.00 23.16 397 GLU B O 1
ATOM 6072 N N . GLU B 1 398 ? 9.469 35.653 62.625 1.00 23.84 398 GLU B N 1
ATOM 6073 C CA . GLU B 1 398 ? 9.856 34.660 61.625 1.00 22.81 398 GLU B CA 1
ATOM 6074 C C . GLU B 1 398 ? 11.314 34.261 61.827 1.00 22.98 398 GLU B C 1
ATOM 6075 O O . GLU B 1 398 ? 11.686 33.106 61.627 1.00 22.30 398 GLU B O 1
ATOM 6081 N N . ILE B 1 399 ? 12.146 35.224 62.207 1.00 21.64 399 ILE B N 1
ATOM 6082 C CA . ILE B 1 399 ? 13.553 34.934 62.446 1.00 22.19 399 ILE B CA 1
ATOM 6083 C C . ILE B 1 399 ? 13.649 33.952 63.616 1.00 22.94 399 ILE B C 1
ATOM 6084 O O . ILE B 1 399 ? 14.441 33.013 63.594 1.00 23.09 399 ILE B O 1
ATOM 6088 N N . ASP B 1 400 ? 12.829 34.170 64.637 1.00 24.04 400 ASP B N 1
ATOM 6089 C CA . ASP B 1 400 ? 12.839 33.289 65.797 1.00 24.72 400 ASP B CA 1
ATOM 6090 C C . ASP B 1 400 ? 12.386 31.882 65.419 1.00 24.61 400 ASP B C 1
ATOM 6091 O O . ASP B 1 400 ? 12.936 30.895 65.911 1.00 23.39 400 ASP B O 1
ATOM 6096 N N . LEU B 1 401 ? 11.390 31.786 64.543 1.00 23.60 401 LEU B N 1
ATOM 6097 C CA . LEU B 1 401 ? 10.907 30.479 64.105 1.00 24.46 401 LEU B CA 1
ATOM 6098 C C . LEU B 1 401 ? 12.029 29.780 63.347 1.00 25.28 401 LEU B C 1
ATOM 6099 O O . LEU B 1 401 ? 12.224 28.571 63.478 1.00 23.14 401 LEU B O 1
ATOM 6104 N N . PHE B 1 402 ? 12.771 30.553 62.558 1.00 23.41 402 PHE B N 1
ATOM 6105 C CA . PHE B 1 402 ? 13.889 30.018 61.792 1.00 23.39 402 PHE B CA 1
ATOM 6106 C C . PHE B 1 402 ? 14.979 29.504 62.739 1.00 22.11 402 PHE B C 1
ATOM 6107 O O . PHE B 1 402 ? 15.483 28.392 62.573 1.00 22.48 402 PHE B O 1
ATOM 6115 N N . LEU B 1 403 ? 15.339 30.318 63.728 1.00 22.23 403 LEU B N 1
ATOM 6116 C CA . LEU B 1 403 ? 16.361 29.932 64.696 1.00 24.65 403 LEU B CA 1
ATOM 6117 C C . LEU B 1 403 ? 15.962 28.658 65.443 1.00 24.90 403 LEU B C 1
ATOM 6118 O O . LEU B 1 403 ? 16.786 27.775 65.660 1.00 23.60 403 LEU B O 1
ATOM 6123 N N . GLN B 1 404 ? 14.697 28.565 65.834 1.00 25.42 404 GLN B N 1
ATOM 6124 C CA . GLN B 1 404 ? 14.215 27.385 66.548 1.00 26.35 404 GLN B CA 1
ATOM 6125 C C . GLN B 1 404 ? 14.288 26.142 65.667 1.00 25.46 404 GLN B C 1
ATOM 6126 O O . GLN B 1 404 ? 14.663 25.060 66.128 1.00 23.54 404 GLN B O 1
ATOM 6132 N N . SER B 1 405 ? 13.950 26.304 64.393 1.00 23.65 405 SER B N 1
ATOM 6133 C CA . SER B 1 405 ? 13.985 25.193 63.451 1.00 24.18 405 SER B CA 1
ATOM 6134 C C . SER B 1 405 ? 15.424 24.758 63.199 1.00 24.17 405 SER B C 1
ATOM 6135 O O . SER B 1 405 ? 15.713 23.572 63.064 1.00 23.47 405 SER B O 1
ATOM 6138 N N . LEU B 1 406 ? 16.331 25.726 63.143 1.00 23.58 406 LEU B N 1
ATOM 6139 C CA . LEU B 1 406 ? 17.738 25.429 62.918 1.00 23.53 406 LEU B CA 1
ATOM 6140 C C . LEU B 1 406 ? 18.309 24.656 64.115 1.00 23.73 406 LEU B C 1
ATOM 6141 O O . LEU B 1 406 ? 19.056 23.690 63.950 1.00 23.36 406 LEU B O 1
ATOM 6146 N N . GLN B 1 407 ? 17.960 25.088 65.322 1.00 22.77 407 GLN B N 1
ATOM 6147 C CA . GLN B 1 407 ? 18.426 24.409 66.529 1.00 23.38 407 GLN B CA 1
ATOM 6148 C C . GLN B 1 407 ? 17.877 22.979 66.556 1.00 22.87 407 GLN B C 1
ATOM 6149 O O . GLN B 1 407 ? 18.580 22.037 66.933 1.00 22.73 407 GLN B O 1
ATOM 6155 N N . ALA B 1 408 ? 16.621 22.819 66.147 1.00 22.47 408 ALA B N 1
ATOM 6156 C CA . ALA B 1 408 ? 15.991 21.500 66.127 1.00 22.56 408 ALA B CA 1
ATOM 6157 C C . ALA B 1 408 ? 16.692 20.609 65.109 1.00 23.36 408 ALA B C 1
ATOM 6158 O O . ALA B 1 408 ? 16.920 19.422 65.348 1.00 22.23 408 ALA B O 1
ATOM 6160 N N . THR B 1 409 ? 17.033 21.192 63.965 1.00 22.69 409 THR B N 1
ATOM 6161 C CA . THR B 1 409 ? 17.717 20.456 62.916 1.00 23.07 409 THR B CA 1
ATOM 6162 C C . THR B 1 409 ? 19.069 19.955 63.421 1.00 23.03 409 THR B C 1
ATOM 6163 O O . THR B 1 409 ? 19.449 18.812 63.169 1.00 22.24 409 THR B O 1
ATOM 6167 N N . ILE B 1 410 ? 19.795 20.810 64.132 1.00 23.58 410 ILE B N 1
ATOM 6168 C CA . ILE B 1 410 ? 21.092 20.417 64.671 1.00 24.10 410 ILE B CA 1
ATOM 6169 C C . ILE B 1 410 ? 20.907 19.245 65.642 1.00 23.88 410 ILE B C 1
ATOM 6170 O O . ILE B 1 410 ? 21.708 18.312 65.656 1.00 24.44 410 ILE B O 1
ATOM 6174 N N . ARG B 1 411 ? 19.845 19.285 66.444 1.00 25.23 411 ARG B N 1
ATOM 6175 C CA . ARG B 1 411 ? 19.581 18.200 67.391 1.00 25.49 411 ARG B CA 1
ATOM 6176 C C . ARG B 1 411 ? 19.324 16.894 66.637 1.00 26.45 411 ARG B C 1
ATOM 6177 O O . ARG B 1 411 ? 19.821 15.832 67.019 1.00 26.00 411 ARG B O 1
ATOM 6185 N N . PHE B 1 412 ? 18.542 16.983 65.566 1.00 24.94 412 PHE B N 1
ATOM 6186 C CA . PHE B 1 412 ? 18.207 15.817 64.755 1.00 25.12 412 PHE B CA 1
ATOM 6187 C C . PHE B 1 412 ? 19.460 15.082 64.277 1.00 27.23 412 PHE B C 1
ATOM 6188 O O . PHE B 1 412 ? 19.552 13.861 64.387 1.00 25.10 412 PHE B O 1
ATOM 6196 N N . PHE B 1 413 ? 20.424 15.833 63.751 1.00 28.85 413 PHE B N 1
ATOM 6197 C CA . PHE B 1 413 ? 21.649 15.238 63.230 1.00 32.31 413 PHE B CA 1
ATOM 6198 C C . PHE B 1 413 ? 22.770 15.021 64.245 1.00 34.09 413 PHE B C 1
ATOM 6199 O O . PHE B 1 413 ? 23.881 14.662 63.864 1.00 36.63 413 PHE B O 1
ATOM 6207 N N . SER 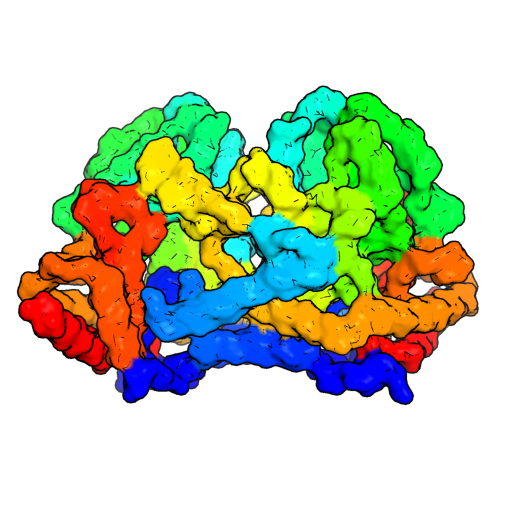B 1 414 ? 22.493 15.228 65.527 1.00 34.23 414 SER B N 1
ATOM 6208 C CA . SER B 1 414 ? 23.522 15.025 66.544 1.00 36.58 414 SER B CA 1
ATOM 6209 C C . SER B 1 414 ? 23.392 13.639 67.175 1.00 36.91 414 SER B C 1
#

Organism: Synechocystis sp. (strain ATCC 27184 / PCC 6803 / Kazusa) (NCBI:txid1111708)

Radius of gyration: 27.01 Å; Cα contacts (8 Å, |Δi|>4): 1875; chains: 2; bounding box: 70×48×80 Å

InterPro domains:
  IPR000192 Aminotransferase class V domain [PF00266] (30-402)
  IPR010970 Cysteine desulfurase, SufS [TIGR01979] (12-414)
  IPR010970 Cysteine desulfurase, SufS [cd06453] (30-406)
  IPR015421 Pyridoxal phosphate-dependent transferase, major domain [G3DSA:3.40.640.10] (41-301)
  IPR015422 Pyridoxal phosphate-dependent transferase, small domain [G3DSA:3.90.1150.10] (13-406)
  IPR015424 Pyridoxal phosphate-dependent transferase [SSF53383] (13-408)

Foldseek 3Di:
DALLVVAVVQFPVQQDDFLRARAFEQALLVFDTAGVLLVVLLVCCVVPQDDFCDDDDSNVVLVVLQVVLLVLVCVQQVNPDSLQKAKDLFLLVQLLQCLVFVLLPPAAAAAEEEEALQDFLSNPVSVVVSCVNHNYYYDHQYADPQREGDVVSLLVPQDLRYAEYEYEQAGSAQQHGDLLLVSQVSSVVSVYAYEYEDQQCSQAHRHHCVRSVHQKYWYGLRSQNFDRRIIIMGGRQVVQQPTAEDDDAPQQFDDDDPVDTHGDRGPSVHDHDGGPSSRSSSSSSSSVVDVVCPSVSFNVSLLVLQLLLLVLQVPDVQKDWHHGRSVVDRGASKIWIDGPPDAQVLLQVQVVSNNYHWDWAQNSSVSSCVVVVHRTTIMGHDGSNHDSVSSVSSSVSSVVSVVVVD/DALLVVAVVQFPVQQDAFLRARAFEQALLVFDTAGVLLVVLLVCCVVPQDDFCVDDSVVVLVVLQVVLLVLVCVQQVPVDSLQKAKDLFLLVQLLQCLVFPLLPPAAAAAEEEEALQDFLSQPVSVVVSCVRHNYYYDHAYADPQREGDVVSLLVPQDLRHAEYEYEQAGSAQQHGDLLQVSQVSSVVSNYAYEYEDQQQSQAHRHHCVNSVHQKYWYGLRSQNFDRRIIIMGGRQVVQQPTQEDDDAPQQFPADDPVDTHGDRGPSVHDHDGGPSSRSSSSSSSSVVDVVCPSVSFNVSLLVLLLLLLVLQVPPVQKDWHHHRVVNDNGASKIWIAGHPDAQVLLQVQLVSNNYHWDWAASSSCSSCVVVVHRITIMGHDGSNHDSVSSVSSSVSSNVSVVVVD

Solvent-accessible surface area: 26046 Å² total; per-residue (Å²): 156,49,36,0,62,81,5,66,86,46,2,22,0,13,136,37,120,5,76,64,74,76,7,2,2,0,0,2,6,9,1,0,0,1,0,110,48,0,4,111,94,1,27,98,4,0,59,48,19,0,0,19,48,51,31,2,55,1,0,58,69,0,22,88,32,15,112,51,2,22,87,70,0,2,74,24,0,63,12,144,21,46,83,6,0,0,17,4,25,3,5,8,7,0,1,0,6,0,1,45,3,21,0,53,96,83,10,61,83,43,37,23,0,0,0,1,13,2,3,39,1,5,0,2,0,1,0,13,22,0,17,94,75,23,35,5,62,35,67,43,0,82,28,49,110,80,40,16,10,22,43,109,41,0,81,103,26,36,53,116,34,5,24,0,0,0,0,6,7,5,0,13,4,8,0,1,40,3,46,4,88,65,0,0,124,39,0,57,91,38,58,2,69,0,0,0,6,0,14,10,0,0,0,22,56,63,15,49,1,66,105,16,49,0,4,0,0,0,0,5,0,5,22,0,0,0,0,2,3,4,0,0,0,1,0,47,58,80,19,0,92,87,4,55,34,7,8,0,0,0,97,0,23,57,78,0,59,51,122,86,44,54,52,10,114,3,6,96,12,10,25,8,6,21,21,6,0,0,1,1,5,0,0,0,12,0,4,64,26,0,84,120,28,20,22,58,80,0,33,93,21,6,43,86,0,4,85,76,1,11,60,11,0,53,144,9,116,68,27,119,33,40,10,12,63,6,82,116,40,76,16,11,8,4,0,0,0,27,5,81,94,21,86,1,47,58,1,4,81,52,0,16,94,52,1,2,2,1,53,27,30,58,12,24,0,30,2,7,11,91,86,120,137,21,77,11,1,0,5,0,2,2,0,0,0,0,18,69,121,12,0,60,90,0,16,55,5,0,78,38,1,18,161,144,83,121,162,48,37,0,61,74,4,65,146,36,2,22,1,14,135,39,69,4,72,73,73,100,6,3,1,0,0,2,6,9,0,0,0,1,0,108,50,1,4,110,97,0,28,100,4,1,56,44,18,1,0,13,53,95,4,21,1,5,66,90,0,30,88,33,17,116,52,2,24,90,72,0,3,72,22,0,59,11,143,10,46,106,6,0,0,19,5,25,4,4,7,6,0,1,0,4,0,1,41,3,18,0,54,97,83,11,60,80,26,16,22,0,0,0,1,15,1,3,38,0,6,0,3,0,1,0,12,22,0,19,94,78,24,36,6,64,28,68,43,1,84,33,44,169,78,32,19,12,23,37,112,43,0,82,103,34,38,46,100,95,1,70,0,0,0,0,6,7,5,0,11,1,0,0,1,40,2,47,4,87,70,0,1,102,33,0,53,86,36,57,3,77,0,0,0,5,0,15,9,0,0,0,21,59,59,12,47,0,62,108,14,48,0,4,0,0,0,0,5,0,5,22,0,0,0,2,0,5,3,0,0,0,0,0,46,52,81,17,0,94,87,4,55,32,5,7,0,0,0,83,0,24,57,76,0,54,54,119,82,40,53,48,12,128,9,6,91,12,10,22,5,6,21,21,10,1,0,1,2,6,0,0,1,11,0,4,63,28,0,82,124,30,17,21,59,81,0,36,95,18,5,43,84,0,2,48,64,0,10,78,17,0,51,144,9,118,69,27,104,33,11,10,6,44,12,130,115,34,68,9,12,8,4,0,0,0,26,5,77,95,23,96,4,42,62,0,1,75,48,0,13,100,53,1,2,1,1,34,30,28,48,20,19,0,32,3,1,4,82,84,41,141,17,92,6,0,0,7,0,2,3,0,0,0,0,20,71,120,13,0,50,85,0,15,102,5,0,74,37,2,21,160,140,93,112

Sequence (811 aa):
PSLAATVRQDFPILNQEINGHPLVYLDNAATSQKPRAVLEKLMHYYENDNANVGAHQLSVRATDAYEAVRNKVAKFINARSPREIVYTRNATEAINLVAYSWGMNNLKAGDEIITTVMEHHSNLVPWQMVAAKTGAVLKFVQLDEQESFDLEHFKTLLSEKTKLVTVVHISNTLGCVNPAEEIAQLAHQAGAKVLVDACQSAPHYPLDVQLIDCDWLVASGHKMCAPTGIGFLYGKEEILEAMPPFFGGGEMIAEVFFDHFTTGELPHKFEAGTPAIAEAIALGAAVDYLTDLGMENIHNYEVELTHYLWQGLGQIPQLRLYGPNPKHGDRAALASFNVAGLHASDVATMVDQDGIAIRSGHHCTQPLHRLFDASGSARASLYFYNTKEEIDLFLQSLQATIRFFSPSLAATVRQDFPILNQEINGHPLVYLDNAATSQKPRAVLEKLMHYYENDNANVAHQLSVRATDAYEAVRNKVAKFINARSPREIVYTRNATEAINLVAYSWGMNNLKAGDEIITTVMEHHSNLVPWQMVAAKTGAVLKFVQLDEQESFDLEHFKTLLSEKTKLVTVVHISNTLGCVNPAEEIAQLAHQAGAKVLVDACQSAPHYPLDVQLIDCDWLVASGHKMCAPTGIGFLYGKEEILEAMPPFFGGGEMIAEVFFDHFTTGELPHKFEAGTPAIAEAIALGAAVDYLTDLGMENIHNYEVELTHYLWQGLGQIPQLRLYGPNPKHGDRAALASFNVAGLHASDVATMVDQDGIAIRSGHHCTQPLHRLFDASGSARASLYFYNTKEEIDLFLQSLQATIRFFS

B-factor: mean 28.11, std 6.58, range [16.79, 63.63]

CATH classification: 3.90.1150.10 (+1 more: 3.40.640.10)

Nearest PDB structures (foldseek):
  1t3i-assembly1_A  TM=1.002E+00  e=1.310E-86  Synechocystis sp.
  1t3i-assembly1_B  TM=1.001E+00  e=1.969E-84  Synechocystis sp.
  4q76-assembly1_B  TM=9.918E-01  e=2.720E-62  Arabidopsis thaliana
  4q75-assembly1_B  TM=9.916E-01  e=3.227E-62  Arabidopsis thaliana
  4w91-assembly5_J  TM=9.721E-01  e=1.437E-45  Brucella suis bv. 4 str. 40

Secondary structure (P-SEA, 3-state):
cccccccccccccccccccccccccccccccccccaaaaaaaaaaaacccccccccaaaaaaaaaaaaaaaaaaaaccccccccccccccaaaaaaaaaaacccccccccbbbbbcccccccccaaaaaaaaaccbbbbbbbbccccccaaaaaaaaccccccbbbbbccccccccccaaaaaaaaaaaacbbbbbbcccccccbbbbcccccccbbbbbccccccccccccccccaaaaaacccccccccccccccccccccccccccccccccaaaaaaaaaaaaaaaaaacaaaaaaaaaaaaaaaaaaaaaccccccccccccccccccccccccccccaaaaaaaaaaaccccccccccaaaaaaaacccbbbbbbbcccccaaaaaaaaaaaaaaaaaac/ccccccccccccccccccccccccccccccbbbbcaaaaaaaaaaaaccccccccaaaaaaaaaaaaaaaaaaaaccccccccccccccaaaaaaaaaaacccccccccbbbbbcccccccccaaaaaaaaaccbbbbbbbbcccccccaaaaaaaccccccbbbbbccccccccccaaaaaaaaaaaacbbbbbbcccccccbbbbcccccccbbbbbccccccccccccccccaaaaaacccccccccccccccccccccccccccccccccaaaaaaaaaaaaaaaaaacaaaaaaaaaaaaaaaaaaaaaccccccccccccccccccbbbbbcccccaaaaaaaaaaaccccccccccaaaaaaaacccbbbbbbbcccccaaaaaaaaaaaaaaaaaac